Protein AF-A0A9D4B3P7-F1 (afdb_monomer_lite)

Sequence (1038 aa):
MLFARKGAQKRDVAGNERQFCGARSRPPAGPGRRTGNIVRLPRFEIKNRDDKTLSVEFTVCISTMFGNYNNVLQFIQSIEMYKILGAQKVVIYKNSCSQLMEKALEFYIAEGTVEIIPWPITSYFNVSSYWHFSMDTKDIGYYGQITALNDCVYRNMYRSKFVLLNDIDEIILPIKHLDWKTMMSSLQEQNPGTGIFLFENHIFPKTVYSSNEAFNISSWSAVPGVNILQHIYKEPDRPWAFSPRKMIVDPRKVIQTSVHSVLKAYGGSLEVSRDIAITYHCRDPLQGNIPKKFLTKDPTLWRYNLSLIKNVNKVLKKQYFKWTMKKVLQLISSDADGAIQRAGRFRVENGSSDENADFTPGTWRRTDVHLENPEYHTRWYFKYFLGKVHQNYIGTDAEKNPFFLSVVLSNQNNQRVPQYRSILWKKTGTQKICLPYSPTKTLSVKSILSAMNLDKFEKSPREILHPEIQKDLLVLEEQEGCVNFKFGVLYAKDGQLTDDEMFSNETGSDSFQRLLNLLGDTITLKGWTGYRGGLDTKNDTTGIYSIYTVYQGHEIMFHVSTMLPYSKENKQQVERKRHIGNDIVTIVFQEGEESSPAFKPSMIRSHFTHIFALVRYNKQNDSYRLKIFSEESVPLFGPPLPSPPVFTDHQEFRDFVLVKLINGEKATLETPTFAQKRQRTLDMLIRSLYQDLMPDLHKNMLNRRSFSDVLPESPRSARKKEEARQAEFVRLGQALKLKTIVRGDALTSSATTSLYKKEPWESHCFCSNFPHEVVCADSWGQSLLVSTDVGVLLIDDGQSSVQVFDKTLQVKQMHVLEALDLLITRADKGKDSRLLVFRMSAVQNGIEAKQMAKSKYDCRENKLEKTKGCHLYAINTHHSSELRIVVAIRNKLLLITKKYNQGNDLTSVCLMSPLSESPVEEFQYIREICLSDPPVIMTLVDGPTGDNDNMICVAYRHQFDLVNESTGESYRLHHVEASRVNFVAAIDVYEDGEAGLLLCYNYVCYYRKVCPYNGGTPLVQTSASDFHFSWNQVPYAI

pLDDT: mean 77.1, std 19.75, range [23.39, 98.0]

Structure (mmCIF, N/CA/C/O backbone):
data_AF-A0A9D4B3P7-F1
#
_entry.id   AF-A0A9D4B3P7-F1
#
loop_
_atom_site.group_PDB
_atom_site.id
_atom_site.type_symbol
_atom_site.label_atom_id
_atom_site.label_alt_id
_atom_site.label_comp_id
_atom_site.label_asym_id
_atom_site.label_entity_id
_atom_site.label_seq_id
_atom_site.pdbx_PDB_ins_code
_atom_site.Cartn_x
_atom_site.Cartn_y
_atom_site.Cartn_z
_atom_site.occupancy
_atom_site.B_iso_or_equiv
_atom_site.auth_seq_id
_atom_site.auth_comp_id
_atom_site.auth_asym_id
_atom_site.auth_atom_id
_atom_site.pdbx_PDB_model_num
ATOM 1 N N . MET A 1 1 ? 75.897 -6.078 -3.690 1.00 29.94 1 MET A N 1
ATOM 2 C CA . MET A 1 1 ? 77.012 -5.704 -4.583 1.00 29.94 1 MET A CA 1
ATOM 3 C C . MET A 1 1 ? 76.785 -4.278 -5.051 1.00 29.94 1 MET A C 1
ATOM 5 O O . MET A 1 1 ? 75.723 -4.023 -5.593 1.00 29.94 1 MET A O 1
ATOM 9 N N . LEU A 1 2 ? 77.770 -3.416 -4.764 1.00 25.73 2 LEU A N 1
ATOM 10 C CA . LEU A 1 2 ? 78.132 -2.134 -5.402 1.00 25.73 2 LEU A CA 1
ATOM 11 C C . LEU A 1 2 ? 77.021 -1.071 -5.576 1.00 25.73 2 LEU A C 1
ATOM 13 O O . LEU A 1 2 ? 76.129 -1.227 -6.392 1.00 25.73 2 LEU A O 1
ATOM 17 N N . PHE A 1 3 ? 76.921 -0.059 -4.705 1.00 26.20 3 PHE A N 1
ATOM 18 C CA . PHE A 1 3 ? 77.715 1.187 -4.566 1.00 26.20 3 PHE A CA 1
ATOM 19 C C . PHE A 1 3 ? 77.448 2.294 -5.601 1.00 26.20 3 PHE A C 1
ATOM 21 O O . PHE A 1 3 ? 77.642 2.099 -6.792 1.00 26.20 3 PHE A O 1
ATOM 28 N N . ALA A 1 4 ? 77.267 3.497 -5.025 1.00 29.34 4 ALA A N 1
ATOM 29 C CA . ALA A 1 4 ? 77.803 4.796 -5.465 1.00 29.34 4 ALA A CA 1
ATOM 30 C C . ALA A 1 4 ? 77.053 5.539 -6.596 1.00 29.34 4 ALA A C 1
ATOM 32 O O . ALA A 1 4 ? 76.574 4.927 -7.530 1.00 29.34 4 ALA A O 1
ATOM 33 N N . ARG A 1 5 ? 76.958 6.879 -6.630 1.00 29.27 5 ARG A N 1
ATOM 34 C CA . ARG A 1 5 ? 77.375 7.982 -5.736 1.00 29.27 5 ARG A CA 1
ATOM 35 C C . ARG A 1 5 ? 76.844 9.310 -6.326 1.00 29.27 5 ARG A C 1
ATOM 37 O O . ARG A 1 5 ? 76.857 9.468 -7.535 1.00 29.27 5 ARG A O 1
ATOM 44 N N . LYS A 1 6 ? 76.620 10.274 -5.418 1.00 28.23 6 LYS A N 1
ATOM 45 C CA . LYS A 1 6 ? 76.912 11.731 -5.492 1.00 28.23 6 LYS A CA 1
ATOM 46 C C . LYS A 1 6 ? 76.158 12.647 -6.480 1.00 28.23 6 LYS A C 1
ATOM 48 O O . LYS A 1 6 ? 76.349 12.556 -7.679 1.00 28.23 6 LYS A O 1
ATOM 53 N N . GLY A 1 7 ? 75.620 13.741 -5.914 1.00 26.23 7 GLY A N 1
ATOM 54 C CA . GLY A 1 7 ? 76.294 15.043 -6.083 1.00 26.23 7 GLY A CA 1
ATOM 55 C C . GLY A 1 7 ? 75.444 16.300 -6.342 1.00 26.23 7 GLY A C 1
ATOM 56 O O . GLY A 1 7 ? 75.318 16.701 -7.482 1.00 26.23 7 GLY A O 1
ATOM 57 N N . ALA A 1 8 ? 75.026 16.962 -5.252 1.00 26.58 8 ALA A N 1
ATOM 58 C CA . ALA A 1 8 ? 75.218 18.395 -4.925 1.00 26.58 8 ALA A CA 1
ATOM 59 C C . ALA A 1 8 ? 74.542 19.582 -5.688 1.00 26.58 8 ALA A C 1
ATOM 61 O O . ALA A 1 8 ? 74.872 19.878 -6.825 1.00 26.58 8 ALA A O 1
ATOM 62 N N . GLN A 1 9 ? 73.814 20.375 -4.864 1.00 26.30 9 GLN A N 1
ATOM 63 C CA . GLN A 1 9 ? 73.776 21.860 -4.685 1.00 26.30 9 GLN A CA 1
ATOM 64 C C . GLN A 1 9 ? 73.032 22.770 -5.697 1.00 26.30 9 GLN A C 1
ATOM 66 O O . GLN A 1 9 ? 73.422 22.853 -6.848 1.00 26.30 9 GLN A O 1
ATOM 71 N N . LYS A 1 10 ? 71.920 23.432 -5.289 1.00 25.64 10 LYS A N 1
ATOM 72 C CA . LYS A 1 10 ? 71.722 24.796 -4.663 1.00 25.64 10 LYS A CA 1
ATOM 73 C C . LYS A 1 10 ? 71.166 25.776 -5.732 1.00 25.64 10 LYS A C 1
ATOM 75 O O . LYS A 1 10 ? 71.644 25.704 -6.848 1.00 25.64 10 LYS A O 1
ATOM 80 N N . ARG A 1 11 ? 70.245 26.733 -5.526 1.00 25.81 11 ARG A N 1
ATOM 81 C CA . ARG A 1 11 ? 69.489 27.329 -4.394 1.00 25.81 11 ARG A CA 1
ATOM 82 C C . ARG A 1 11 ? 68.290 28.126 -4.972 1.00 25.81 11 ARG A C 1
ATOM 84 O O . ARG A 1 11 ? 68.468 28.703 -6.036 1.00 25.81 11 ARG A O 1
ATOM 91 N N . ASP A 1 12 ? 67.185 28.152 -4.211 1.00 24.98 12 ASP A N 1
ATOM 92 C CA . ASP A 1 12 ? 66.165 29.200 -3.917 1.00 24.98 12 ASP A CA 1
ATOM 93 C C . ASP A 1 12 ? 65.611 30.109 -5.060 1.00 24.98 12 ASP A C 1
ATOM 95 O O . ASP A 1 12 ? 66.359 30.550 -5.916 1.00 24.98 12 ASP A O 1
ATOM 99 N N . VAL A 1 13 ? 64.329 30.508 -5.169 1.00 25.95 13 VAL A N 1
ATOM 100 C CA . VAL A 1 13 ? 63.284 30.906 -4.194 1.00 25.95 13 VAL A CA 1
ATOM 101 C C . VAL A 1 13 ? 61.878 30.818 -4.855 1.00 25.95 13 VAL A C 1
ATOM 103 O O . VAL A 1 13 ? 61.745 31.084 -6.044 1.00 25.95 13 VAL A O 1
ATOM 106 N N . ALA A 1 14 ? 60.854 30.585 -4.016 1.00 24.58 14 ALA A N 1
ATOM 107 C CA . ALA A 1 14 ? 59.407 30.871 -4.150 1.00 24.58 14 ALA A CA 1
ATOM 108 C C . ALA A 1 14 ? 58.464 29.888 -4.884 1.00 24.58 14 ALA A C 1
ATOM 110 O O . ALA A 1 14 ? 58.424 29.813 -6.103 1.00 24.58 14 ALA A O 1
ATOM 111 N N . GLY A 1 15 ? 57.577 29.292 -4.068 1.00 27.81 15 GLY A N 1
ATOM 112 C CA . GLY A 1 15 ? 56.133 29.186 -4.329 1.00 27.81 15 GLY A CA 1
ATOM 113 C C . GLY A 1 15 ? 55.648 28.007 -5.176 1.00 27.81 15 GLY A C 1
ATOM 114 O O . GLY A 1 15 ? 55.669 28.092 -6.391 1.00 27.81 15 GLY A O 1
ATOM 115 N N . ASN A 1 16 ? 55.134 26.956 -4.528 1.00 24.33 16 ASN A N 1
ATOM 116 C CA . ASN A 1 16 ? 54.260 25.907 -5.092 1.00 24.33 16 ASN A CA 1
ATOM 117 C C . ASN A 1 16 ? 53.532 25.271 -3.887 1.00 24.33 16 ASN A C 1
ATOM 119 O O . ASN A 1 16 ? 54.185 24.954 -2.897 1.00 24.33 16 ASN A O 1
ATOM 123 N N . GLU A 1 17 ? 52.206 25.148 -3.772 1.00 23.70 17 GLU A N 1
ATOM 124 C CA . GLU A 1 17 ? 51.185 24.656 -4.711 1.00 23.70 17 GLU A CA 1
ATOM 125 C C . GLU A 1 17 ? 51.602 23.437 -5.547 1.00 23.70 17 GLU A C 1
ATOM 127 O O . GLU A 1 17 ? 52.301 23.561 -6.543 1.00 23.70 17 GLU A O 1
ATOM 132 N N . ARG A 1 18 ? 51.028 22.282 -5.156 1.00 27.70 18 ARG A N 1
ATOM 133 C CA . ARG A 1 18 ? 50.936 20.988 -5.871 1.00 27.70 18 ARG A CA 1
ATOM 134 C C . ARG A 1 18 ? 52.296 20.285 -6.026 1.00 27.70 18 ARG A C 1
ATOM 136 O O . ARG A 1 18 ? 53.308 20.891 -6.320 1.00 27.70 18 ARG A O 1
ATOM 143 N N . GLN A 1 19 ? 52.442 18.985 -5.787 1.00 30.20 19 GLN A N 1
ATOM 144 C CA . GLN A 1 19 ? 51.731 17.821 -6.330 1.00 30.20 19 GLN A CA 1
ATOM 145 C C . GLN A 1 19 ? 52.416 16.597 -5.641 1.00 30.20 19 GLN A C 1
ATOM 147 O O . GLN A 1 19 ? 53.576 16.705 -5.258 1.00 30.20 19 GLN A O 1
ATOM 152 N N . PHE A 1 20 ? 51.786 15.460 -5.334 1.00 23.39 20 PHE A N 1
ATOM 153 C CA . PHE A 1 20 ? 51.825 14.275 -6.203 1.00 23.39 20 PHE A CA 1
ATOM 154 C C . PHE A 1 20 ? 51.223 13.038 -5.517 1.00 23.39 20 PHE A C 1
ATOM 156 O O . PHE A 1 20 ? 51.369 12.824 -4.315 1.00 23.39 20 PHE A O 1
ATOM 163 N N . CYS A 1 21 ? 50.623 12.187 -6.351 1.00 33.00 21 CYS A N 1
ATOM 164 C CA . CYS A 1 21 ? 50.320 10.782 -6.091 1.00 33.00 21 CYS A CA 1
ATOM 165 C C . CYS A 1 21 ? 51.591 9.904 -6.108 1.00 33.00 21 CYS A C 1
ATOM 167 O O . CYS A 1 21 ? 52.501 10.170 -6.889 1.00 33.00 21 CYS A O 1
ATOM 169 N N . GLY A 1 22 ? 51.592 8.790 -5.361 1.00 23.81 22 GLY A N 1
ATOM 170 C CA . GLY A 1 22 ? 52.537 7.671 -5.545 1.00 23.81 22 GLY A CA 1
ATOM 171 C C . GLY A 1 22 ? 52.650 6.730 -4.334 1.00 23.81 22 GLY A C 1
ATOM 172 O O . GLY A 1 22 ? 53.133 7.129 -3.287 1.00 23.81 22 GLY A O 1
ATOM 173 N N . ALA A 1 23 ? 52.192 5.483 -4.476 1.00 32.47 23 ALA A N 1
ATOM 174 C CA . ALA A 1 23 ? 51.853 4.527 -3.410 1.00 32.47 23 ALA A CA 1
ATOM 175 C C . ALA A 1 23 ? 53.015 3.723 -2.769 1.00 32.47 23 ALA A C 1
ATOM 177 O O . ALA A 1 23 ? 53.969 3.381 -3.463 1.00 32.47 23 ALA A O 1
ATOM 178 N N . ARG A 1 24 ? 52.834 3.253 -1.511 1.00 27.33 24 ARG A N 1
ATOM 179 C CA . ARG A 1 24 ? 52.840 1.815 -1.100 1.00 27.33 24 ARG A CA 1
ATOM 180 C C . ARG A 1 24 ? 52.729 1.588 0.425 1.00 27.33 24 ARG A C 1
ATOM 182 O O . ARG A 1 24 ? 53.453 2.199 1.198 1.00 27.33 24 ARG A O 1
ATOM 189 N N . SER A 1 25 ? 51.930 0.570 0.777 1.00 24.41 25 SER A N 1
ATOM 190 C CA . SER A 1 25 ? 52.053 -0.427 1.874 1.00 24.41 25 SER A CA 1
ATOM 191 C C . SER A 1 25 ? 50.783 -0.592 2.734 1.00 24.41 25 SER A C 1
ATOM 193 O O . SER A 1 25 ? 50.237 0.360 3.278 1.00 24.41 25 SER A O 1
ATOM 195 N N . ARG A 1 26 ? 50.276 -1.836 2.778 1.00 32.66 26 ARG A N 1
ATOM 196 C CA . ARG A 1 26 ? 49.096 -2.298 3.537 1.00 32.66 26 ARG A CA 1
ATOM 197 C C . ARG A 1 26 ? 49.451 -2.552 5.013 1.00 32.66 26 ARG A C 1
ATOM 199 O O . ARG A 1 26 ? 50.495 -3.156 5.250 1.00 32.66 26 ARG A O 1
ATOM 206 N N . PRO A 1 27 ? 48.521 -2.309 5.954 1.00 25.38 27 PRO A N 1
ATOM 207 C CA . PRO A 1 27 ? 48.390 -3.080 7.190 1.00 25.38 27 PRO A CA 1
ATOM 208 C C . PRO A 1 27 ? 47.109 -3.959 7.186 1.00 25.38 27 PRO A C 1
ATOM 210 O O . PRO A 1 27 ? 46.292 -3.851 6.266 1.00 25.38 27 PRO A O 1
ATOM 213 N N . PRO A 1 28 ? 46.975 -4.912 8.132 1.00 25.98 28 PRO A N 1
ATOM 214 C CA . PRO A 1 28 ? 46.163 -6.116 7.968 1.00 25.98 28 PRO A CA 1
ATOM 215 C C . PRO A 1 28 ? 44.676 -5.923 8.289 1.00 25.98 28 PRO A C 1
ATOM 217 O O . PRO A 1 28 ? 44.271 -5.030 9.026 1.00 25.98 28 PRO A O 1
ATOM 220 N N . ALA A 1 29 ? 43.875 -6.816 7.708 1.00 38.91 29 ALA A N 1
ATOM 221 C CA . ALA A 1 29 ? 42.426 -6.864 7.801 1.00 38.91 29 ALA A CA 1
ATOM 222 C C . ALA A 1 29 ? 41.930 -7.373 9.168 1.00 38.91 29 ALA A C 1
ATOM 224 O O . ALA A 1 29 ? 42.326 -8.443 9.624 1.00 38.91 29 ALA A O 1
ATOM 225 N N . GLY A 1 30 ? 40.993 -6.623 9.754 1.00 25.12 30 GLY A N 1
ATOM 226 C CA . GLY A 1 30 ? 40.097 -6.997 10.851 1.00 25.12 30 GLY A CA 1
ATOM 227 C C . GLY A 1 30 ? 38.793 -6.190 10.698 1.00 25.12 30 GLY A C 1
ATOM 228 O O . GLY A 1 30 ? 38.858 -5.049 10.236 1.00 25.12 30 GLY A O 1
ATOM 229 N N . PRO A 1 31 ? 37.603 -6.770 10.934 1.00 33.31 31 PRO A N 1
ATOM 230 C CA . PRO A 1 31 ? 36.420 -6.427 10.149 1.00 33.31 31 PRO A CA 1
ATOM 231 C C . PRO A 1 31 ? 35.551 -5.331 10.778 1.00 33.31 31 PRO A C 1
ATOM 233 O O . PRO A 1 31 ? 35.244 -5.381 11.965 1.00 33.31 31 PRO A O 1
ATOM 236 N N . GLY A 1 32 ? 35.037 -4.422 9.937 1.00 35.00 32 GLY A N 1
ATOM 237 C CA . GLY A 1 32 ? 33.764 -3.746 10.213 1.00 35.00 32 GLY A CA 1
ATOM 238 C C . GLY A 1 32 ? 33.618 -2.289 9.763 1.00 35.00 32 GLY A C 1
ATOM 239 O O . GLY A 1 32 ? 33.615 -1.411 10.613 1.00 35.00 32 GLY A O 1
ATOM 240 N N . ARG A 1 33 ? 33.391 -2.034 8.462 1.00 27.39 33 ARG A N 1
ATOM 241 C CA . ARG A 1 33 ? 32.273 -1.230 7.891 1.00 27.39 33 ARG A CA 1
ATOM 242 C C . ARG A 1 33 ? 32.512 -0.886 6.410 1.00 27.39 33 ARG A C 1
ATOM 244 O O . ARG A 1 33 ? 33.637 -0.814 5.940 1.00 27.39 33 ARG A O 1
ATOM 251 N N . ARG A 1 34 ? 31.390 -0.792 5.693 1.00 35.38 34 ARG A N 1
ATOM 252 C CA . ARG A 1 34 ? 31.174 -0.876 4.238 1.00 35.38 34 ARG A CA 1
ATOM 253 C C . ARG A 1 34 ? 31.352 0.473 3.529 1.00 35.38 34 ARG A C 1
ATOM 255 O O . ARG A 1 34 ? 30.976 1.488 4.099 1.00 35.38 34 ARG A O 1
ATOM 262 N N . THR A 1 35 ? 31.731 0.448 2.251 1.00 28.91 35 THR A N 1
ATOM 263 C CA . THR A 1 35 ? 31.386 1.494 1.273 1.00 28.91 35 THR A CA 1
ATOM 264 C C . THR A 1 35 ? 30.571 0.866 0.141 1.00 28.91 35 THR A C 1
ATOM 266 O O . THR A 1 35 ? 31.096 0.143 -0.704 1.00 28.91 35 THR A O 1
ATOM 269 N N . GLY A 1 36 ? 29.253 1.096 0.195 1.00 34.56 36 GLY A N 1
ATOM 270 C CA . GLY A 1 36 ? 28.349 0.981 -0.949 1.00 34.56 36 GLY A CA 1
ATOM 271 C C . GLY A 1 36 ? 28.638 2.104 -1.948 1.00 34.56 36 GLY A C 1
ATOM 272 O O . GLY A 1 36 ? 29.386 3.031 -1.656 1.00 34.56 36 GLY A O 1
ATOM 273 N N . ASN A 1 37 ? 28.099 2.003 -3.144 1.00 34.50 37 ASN A N 1
ATOM 274 C CA . ASN A 1 37 ? 28.407 2.874 -4.282 1.00 34.50 37 ASN A CA 1
ATOM 275 C C . ASN A 1 37 ? 27.011 3.530 -4.677 1.00 34.50 37 ASN A C 1
ATOM 277 O O . ASN A 1 37 ? 26.134 3.513 -3.809 1.00 34.50 37 ASN A O 1
ATOM 281 N N . ILE A 1 38 ? 26.781 4.321 -5.742 1.00 36.72 38 ILE A N 1
ATOM 282 C CA . ILE A 1 38 ? 26.042 5.629 -5.653 1.00 36.72 38 ILE A CA 1
ATOM 283 C C . ILE A 1 38 ? 24.689 5.863 -6.421 1.00 36.72 38 ILE A C 1
ATOM 285 O O . ILE A 1 38 ? 24.101 6.930 -6.310 1.00 36.72 38 ILE A O 1
ATOM 289 N N . VAL A 1 39 ? 24.098 4.891 -7.112 1.00 40.88 39 VAL A N 1
ATOM 290 C CA . VAL A 1 39 ? 22.782 4.963 -7.857 1.00 40.88 39 VAL A CA 1
ATOM 291 C C . VAL A 1 39 ? 21.306 4.611 -7.205 1.00 40.88 39 VAL A C 1
ATOM 293 O O . VAL A 1 39 ? 20.358 5.151 -7.749 1.00 40.88 39 VAL A O 1
ATOM 296 N N . ARG A 1 40 ? 21.034 3.897 -6.036 1.00 37.31 40 ARG A N 1
ATOM 297 C CA . ARG A 1 40 ? 19.836 3.449 -5.172 1.00 37.31 40 ARG A CA 1
ATOM 298 C C . ARG A 1 40 ? 19.346 4.512 -4.195 1.00 37.31 40 ARG A C 1
ATOM 300 O O . ARG A 1 40 ? 18.443 4.224 -3.407 1.00 37.31 40 ARG A O 1
ATOM 307 N N . LEU A 1 41 ? 19.948 5.690 -4.176 1.00 39.00 41 LEU A N 1
ATOM 308 C CA . LEU A 1 41 ? 19.530 6.790 -3.323 1.00 39.00 41 LEU A CA 1
ATOM 309 C C . LEU A 1 41 ? 18.292 7.416 -3.967 1.00 39.00 41 LEU A C 1
ATOM 311 O O . LEU A 1 41 ? 18.359 7.834 -5.122 1.00 39.00 41 LEU A O 1
ATOM 315 N N . PRO A 1 42 ? 17.156 7.461 -3.260 1.00 38.38 42 PRO A N 1
ATOM 316 C CA . PRO A 1 42 ? 15.928 8.059 -3.758 1.00 38.38 42 PRO A CA 1
ATOM 317 C C . PRO A 1 42 ? 16.168 9.467 -4.268 1.00 38.38 42 PRO A C 1
ATOM 319 O O . PRO A 1 42 ? 16.798 10.295 -3.602 1.00 38.38 42 PRO A O 1
ATOM 322 N N . ARG A 1 43 ? 15.691 9.714 -5.487 1.00 42.19 43 ARG A N 1
ATOM 323 C CA . ARG A 1 43 ? 15.923 10.979 -6.163 1.00 42.19 43 ARG A CA 1
ATOM 324 C C . ARG A 1 43 ? 14.884 11.998 -5.753 1.00 42.19 43 ARG A C 1
ATOM 326 O O . ARG A 1 43 ? 13.685 11.810 -5.923 1.00 42.19 43 ARG A O 1
ATOM 333 N N . PHE A 1 44 ? 15.384 13.106 -5.234 1.00 44.62 44 PHE A N 1
ATOM 334 C CA . PHE A 1 44 ? 14.615 14.323 -5.080 1.00 44.62 44 PHE A CA 1
ATOM 335 C C . PHE A 1 44 ? 14.454 14.978 -6.447 1.00 44.62 44 PHE A C 1
ATOM 337 O O . PHE A 1 44 ? 15.393 15.601 -6.939 1.00 44.62 44 PHE A O 1
ATOM 344 N N . GLU A 1 45 ? 13.283 14.841 -7.068 1.00 46.41 45 GLU A N 1
ATOM 345 C CA . GLU A 1 45 ? 12.991 15.570 -8.302 1.00 46.41 45 GLU A CA 1
ATOM 346 C C . GLU A 1 45 ? 12.985 17.084 -8.038 1.00 46.41 45 GLU A C 1
ATOM 348 O O . GLU A 1 45 ? 12.128 17.645 -7.331 1.00 46.41 45 GLU A O 1
ATOM 353 N N . ILE A 1 46 ? 13.964 17.763 -8.633 1.00 51.66 46 ILE A N 1
ATOM 354 C CA . ILE A 1 46 ? 13.991 19.218 -8.734 1.00 51.66 46 ILE A CA 1
ATOM 355 C C . ILE A 1 46 ? 13.004 19.591 -9.840 1.00 51.66 46 ILE A C 1
ATOM 357 O O . ILE A 1 46 ? 13.322 19.542 -11.025 1.00 51.66 46 ILE A O 1
ATOM 361 N N . LYS A 1 47 ? 11.767 19.923 -9.457 1.00 53.34 47 LYS A N 1
ATOM 362 C CA . LYS A 1 47 ? 10.723 20.345 -10.400 1.00 53.34 47 LYS A CA 1
ATOM 363 C C . LYS A 1 47 ? 11.015 21.762 -10.901 1.00 53.34 47 LYS A C 1
ATOM 365 O O . LYS A 1 47 ? 10.438 22.724 -10.392 1.00 53.34 47 LYS A O 1
ATOM 370 N N . ASN A 1 48 ? 11.905 21.890 -11.880 1.00 51.69 48 ASN A N 1
ATOM 371 C CA . ASN A 1 48 ? 12.062 23.130 -12.634 1.00 51.69 48 ASN A CA 1
ATOM 372 C C . ASN A 1 48 ? 10.842 23.279 -13.551 1.00 51.69 48 ASN A C 1
ATOM 374 O O . ASN A 1 48 ? 10.538 22.386 -14.335 1.00 51.69 48 ASN A O 1
ATOM 378 N N . ARG A 1 49 ? 10.087 24.365 -13.377 1.00 59.28 49 ARG A N 1
ATOM 379 C CA . ARG A 1 49 ? 8.861 24.646 -14.141 1.00 59.28 49 ARG A CA 1
ATOM 380 C C . ARG A 1 49 ? 9.188 25.509 -15.362 1.00 59.28 49 ARG A C 1
ATOM 382 O O . ARG A 1 49 ? 10.134 26.291 -15.300 1.00 59.28 49 ARG A O 1
ATOM 389 N N . ASP A 1 50 ? 8.383 25.380 -16.417 1.00 57.44 50 ASP A N 1
ATOM 390 C CA . ASP A 1 50 ? 8.511 26.150 -17.663 1.00 57.44 50 ASP A CA 1
ATOM 391 C C . ASP A 1 50 ? 8.489 27.672 -17.436 1.00 57.44 50 ASP A C 1
ATOM 393 O O . ASP A 1 50 ? 7.871 28.165 -16.489 1.00 57.44 50 ASP A O 1
ATOM 397 N N . ASP A 1 51 ? 9.110 28.419 -18.357 1.00 54.62 51 ASP A N 1
ATOM 398 C CA . ASP A 1 51 ? 9.364 29.874 -18.318 1.00 54.62 51 ASP A CA 1
ATOM 399 C C . ASP A 1 51 ? 8.106 30.760 -18.502 1.00 54.62 51 ASP A C 1
ATOM 401 O O . ASP A 1 51 ? 8.122 31.809 -19.149 1.00 54.62 51 ASP A O 1
ATOM 405 N N . LYS A 1 52 ? 6.954 30.342 -17.969 1.00 53.44 52 LYS A N 1
ATOM 406 C CA . LYS A 1 52 ? 5.722 31.138 -18.020 1.00 53.44 52 LYS A CA 1
ATOM 407 C C . LYS A 1 52 ? 5.646 32.064 -16.808 1.00 53.44 52 LYS A C 1
ATOM 409 O O . LYS A 1 52 ? 5.498 31.596 -15.688 1.00 53.44 52 LYS A O 1
ATOM 414 N N . THR A 1 53 ? 5.723 33.372 -17.081 1.00 58.16 53 THR A N 1
ATOM 415 C CA . THR A 1 53 ? 5.421 34.541 -16.221 1.00 58.16 53 THR A CA 1
ATOM 416 C C . THR A 1 53 ? 5.591 34.353 -14.707 1.00 58.16 53 THR A C 1
ATOM 418 O O . THR A 1 53 ? 4.784 33.688 -14.058 1.00 58.16 53 THR A O 1
ATOM 421 N N . LEU A 1 54 ? 6.571 35.061 -14.125 1.00 67.75 54 LEU A N 1
ATOM 422 C CA . LEU A 1 54 ? 6.813 35.128 -12.676 1.00 67.75 54 LEU A CA 1
ATOM 423 C C . LEU A 1 54 ? 5.507 35.360 -11.896 1.00 67.75 54 LEU A C 1
ATOM 425 O O . LEU A 1 54 ? 4.871 36.405 -12.028 1.00 67.75 54 LEU A O 1
ATOM 429 N N . SER A 1 55 ? 5.131 34.386 -11.066 1.00 73.19 55 SER A N 1
ATOM 430 C CA . SER A 1 55 ? 3.869 34.392 -10.312 1.00 73.19 55 SER A CA 1
ATOM 431 C C . SER A 1 55 ? 4.024 34.889 -8.871 1.00 73.19 55 SER A C 1
ATOM 433 O O . SER A 1 55 ? 3.026 35.179 -8.214 1.00 73.19 55 SER A O 1
ATOM 435 N N . VAL A 1 56 ? 5.261 34.996 -8.365 1.00 88.62 56 VAL A N 1
ATOM 436 C CA . VAL A 1 56 ? 5.575 35.358 -6.975 1.00 88.62 56 VAL A CA 1
ATOM 437 C C . VAL A 1 56 ? 6.722 36.376 -6.924 1.00 88.62 56 VAL A C 1
ATOM 439 O O . VAL A 1 56 ? 7.710 36.255 -7.646 1.00 88.62 56 VAL A O 1
ATOM 442 N N . GLU A 1 57 ? 6.623 37.394 -6.062 1.00 92.81 57 GLU A N 1
ATOM 443 C CA . GLU A 1 57 ? 7.682 38.406 -5.917 1.00 92.81 57 GLU A CA 1
ATOM 444 C C . GLU A 1 57 ? 8.771 37.940 -4.938 1.00 92.81 57 GLU A C 1
ATOM 446 O O . GLU A 1 57 ? 9.954 37.996 -5.271 1.00 92.81 57 GLU A O 1
ATOM 451 N N . PHE A 1 58 ? 8.375 37.406 -3.779 1.00 96.56 58 PHE A N 1
ATOM 452 C CA . PHE A 1 58 ? 9.269 36.923 -2.730 1.00 96.56 58 PHE A CA 1
ATOM 453 C C . PHE A 1 58 ? 8.869 35.530 -2.238 1.00 96.56 58 PHE A C 1
ATOM 455 O O . PHE A 1 58 ? 7.744 35.315 -1.771 1.00 96.56 58 PHE A O 1
ATOM 462 N N . THR A 1 59 ? 9.837 34.615 -2.257 1.00 96.44 59 THR A N 1
ATOM 463 C CA . THR A 1 59 ? 9.731 33.300 -1.615 1.00 96.44 59 THR A CA 1
ATOM 464 C C . THR A 1 59 ? 10.793 33.146 -0.535 1.00 96.44 59 THR A C 1
ATOM 466 O O . THR A 1 59 ? 11.969 33.396 -0.784 1.00 96.44 59 THR A O 1
ATOM 469 N N . VAL A 1 60 ? 10.399 32.705 0.659 1.00 97.06 60 VAL A N 1
ATOM 470 C CA . VAL A 1 60 ? 11.332 32.382 1.749 1.00 97.06 60 VAL A CA 1
ATOM 471 C C . VAL A 1 60 ? 11.624 30.885 1.746 1.00 97.06 60 VAL A C 1
ATOM 473 O O . VAL A 1 60 ? 10.703 30.079 1.789 1.00 97.06 60 VAL A O 1
ATOM 476 N N . CYS A 1 61 ? 12.895 30.506 1.726 1.00 95.06 61 CYS A N 1
ATOM 477 C CA . CYS A 1 61 ? 13.354 29.125 1.798 1.00 95.06 61 CYS A CA 1
ATOM 478 C C . CYS A 1 61 ? 13.901 28.820 3.192 1.00 95.06 61 CYS A C 1
ATOM 480 O O . CYS A 1 61 ? 14.914 29.396 3.587 1.00 95.06 61 CYS A O 1
ATOM 482 N N . ILE A 1 62 ? 13.262 27.883 3.897 1.00 92.50 62 ILE A N 1
ATOM 483 C CA . ILE A 1 62 ? 13.722 27.345 5.182 1.00 92.50 62 ILE A CA 1
ATOM 484 C C . ILE A 1 62 ? 14.313 25.956 4.942 1.00 92.50 62 ILE A C 1
ATOM 486 O O . ILE A 1 62 ? 13.611 25.019 4.556 1.00 92.50 62 ILE A O 1
ATOM 490 N N . SER A 1 63 ? 15.618 25.829 5.182 1.00 82.00 63 SER A N 1
ATOM 491 C CA . SER A 1 63 ? 16.430 24.718 4.683 1.00 82.00 63 SER A CA 1
ATOM 492 C C . SER A 1 63 ? 16.147 23.352 5.287 1.00 82.00 63 SER A C 1
ATOM 494 O O . SER A 1 63 ? 16.220 22.383 4.555 1.00 82.00 63 SER A O 1
ATOM 496 N N . THR A 1 64 ? 15.914 23.222 6.596 1.00 83.31 64 THR A N 1
ATOM 497 C CA . THR A 1 64 ? 15.625 21.923 7.225 1.00 83.31 64 THR A CA 1
ATOM 498 C C . THR A 1 64 ? 14.887 22.095 8.552 1.00 83.31 64 THR A C 1
ATOM 500 O O . THR A 1 64 ? 15.376 22.738 9.477 1.00 83.31 64 THR A O 1
ATOM 503 N N . MET A 1 65 ? 13.715 21.470 8.679 1.00 86.00 65 MET A N 1
ATOM 504 C CA . MET A 1 65 ? 12.984 21.328 9.942 1.00 86.00 65 MET A CA 1
ATOM 505 C C . MET A 1 65 ? 13.212 19.919 10.506 1.00 86.00 65 MET A C 1
ATOM 507 O O . MET A 1 65 ? 12.680 18.939 9.979 1.00 86.00 65 MET A O 1
ATOM 511 N N . PHE A 1 66 ? 14.031 19.807 11.554 1.00 82.62 66 PHE A N 1
ATOM 512 C CA . PHE A 1 66 ? 14.518 18.533 12.099 1.00 82.62 66 PHE A CA 1
ATOM 513 C C . PHE A 1 66 ? 14.491 18.484 13.635 1.00 82.62 66 PHE A C 1
ATOM 515 O O . PHE A 1 66 ? 14.230 19.485 14.299 1.00 82.62 66 PHE A O 1
ATOM 522 N N . GLY A 1 67 ? 14.777 17.306 14.206 1.00 73.31 67 GLY A N 1
ATOM 523 C CA . GLY A 1 67 ? 14.940 17.123 15.652 1.00 73.31 67 GLY A CA 1
ATOM 524 C C . GLY A 1 67 ? 13.635 17.217 16.443 1.00 73.31 67 GLY A C 1
ATOM 525 O O . GLY A 1 67 ? 13.638 17.734 17.555 1.00 73.31 67 GLY A O 1
ATOM 526 N N . ASN A 1 68 ? 12.519 16.756 15.864 1.00 78.38 68 ASN A N 1
ATOM 527 C CA . ASN A 1 68 ? 11.176 16.921 16.431 1.00 78.38 68 ASN A CA 1
ATOM 528 C C . ASN A 1 68 ? 10.863 18.397 16.769 1.00 78.38 68 ASN A C 1
ATOM 530 O O . ASN A 1 68 ? 10.414 18.723 17.869 1.00 78.38 68 ASN A O 1
ATOM 534 N N . TYR A 1 69 ? 11.148 19.300 15.822 1.00 84.44 69 TYR A N 1
ATOM 535 C CA . TYR A 1 69 ? 11.002 20.747 15.988 1.00 84.44 69 TYR A CA 1
ATOM 536 C C . TYR A 1 69 ? 9.625 21.128 16.564 1.00 84.44 69 TYR A C 1
ATOM 538 O O . TYR A 1 69 ? 8.586 20.817 15.979 1.00 84.44 69 TYR A O 1
ATOM 546 N N . ASN A 1 70 ? 9.625 21.803 17.720 1.00 86.25 70 ASN A N 1
ATOM 547 C CA . ASN A 1 70 ? 8.422 22.090 18.517 1.00 86.25 70 ASN A CA 1
ATOM 548 C C . ASN A 1 70 ? 8.292 23.572 18.928 1.00 86.25 70 ASN A C 1
ATOM 550 O O . ASN A 1 70 ? 7.552 23.910 19.847 1.00 86.25 70 ASN A O 1
ATOM 554 N N . ASN A 1 71 ? 9.022 24.480 18.278 1.00 89.81 71 ASN A N 1
ATOM 555 C CA . ASN A 1 71 ? 8.980 25.910 18.593 1.00 89.81 71 ASN A CA 1
ATOM 556 C C . ASN A 1 71 ? 7.842 26.611 17.825 1.00 89.81 71 ASN A C 1
ATOM 558 O O . ASN A 1 71 ? 8.061 27.442 16.944 1.00 89.81 71 ASN A O 1
ATOM 562 N N . VAL A 1 72 ? 6.610 26.196 18.129 1.00 91.06 72 VAL A N 1
ATOM 563 C CA . VAL A 1 72 ? 5.373 26.547 17.408 1.00 91.06 72 VAL A CA 1
ATOM 564 C C . VAL A 1 72 ? 5.096 28.043 17.453 1.00 91.06 72 VAL A C 1
ATOM 566 O O . VAL A 1 72 ? 4.798 28.640 16.420 1.00 91.06 72 VAL A O 1
ATOM 569 N N . LEU A 1 73 ? 5.233 28.670 18.621 1.00 91.19 73 LEU A N 1
ATOM 570 C CA . LEU A 1 73 ? 4.954 30.096 18.768 1.00 91.19 73 LEU A CA 1
ATOM 571 C C . LEU A 1 73 ? 5.933 30.960 17.959 1.00 91.19 73 LEU A C 1
ATOM 573 O O . LEU A 1 73 ? 5.505 31.898 17.283 1.00 91.19 73 LEU A O 1
ATOM 577 N N . GLN A 1 74 ? 7.235 30.653 17.994 1.00 92.56 74 GLN A N 1
ATOM 578 C CA . GLN A 1 74 ? 8.232 31.381 17.200 1.00 92.56 74 GLN A CA 1
ATOM 579 C C . GLN A 1 74 ? 7.979 31.187 15.705 1.00 92.56 74 GLN A C 1
ATOM 581 O O . GLN A 1 74 ? 7.995 32.167 14.970 1.00 92.56 74 GLN A O 1
ATOM 586 N N . PHE A 1 75 ? 7.658 29.964 15.270 1.00 94.12 75 PHE A N 1
ATOM 587 C CA . PHE A 1 75 ? 7.345 29.680 13.871 1.00 94.12 75 PHE A CA 1
ATOM 588 C C . PHE A 1 75 ? 6.166 30.510 13.348 1.00 94.12 75 PHE A C 1
ATOM 590 O O . PHE A 1 75 ? 6.299 31.179 12.326 1.00 94.12 75 PHE A O 1
ATOM 597 N N . ILE A 1 76 ? 5.038 30.528 14.068 1.00 94.06 76 ILE A N 1
ATOM 598 C CA . ILE A 1 76 ? 3.858 31.319 13.682 1.00 94.06 76 ILE A CA 1
ATOM 599 C C . ILE A 1 76 ? 4.223 32.809 13.585 1.00 94.06 76 ILE A C 1
ATOM 601 O O . ILE A 1 76 ? 3.858 33.472 12.618 1.00 94.06 76 ILE A O 1
ATOM 605 N N . GLN A 1 77 ? 4.989 33.338 14.547 1.00 94.12 77 GLN A N 1
ATOM 606 C CA . GLN A 1 77 ? 5.444 34.731 14.496 1.00 94.12 77 GLN A CA 1
ATOM 607 C C . GLN A 1 77 ? 6.355 35.002 13.289 1.00 94.12 77 GLN A C 1
ATOM 609 O O . GLN A 1 77 ? 6.178 36.024 12.631 1.00 94.12 77 GLN A O 1
ATOM 614 N N . SER A 1 78 ? 7.287 34.100 12.963 1.00 94.56 78 SER A N 1
ATOM 615 C CA . SER A 1 78 ? 8.170 34.237 11.798 1.00 94.56 78 SER A CA 1
ATOM 616 C C . SER A 1 78 ? 7.382 34.242 10.484 1.00 94.56 78 SER A C 1
ATOM 618 O O . SER A 1 78 ? 7.587 35.134 9.664 1.00 94.56 78 SER A O 1
ATOM 620 N N . ILE A 1 79 ? 6.435 33.313 10.293 1.00 95.88 79 ILE A N 1
ATOM 621 C CA . ILE A 1 79 ? 5.616 33.248 9.069 1.00 95.88 79 ILE A CA 1
ATOM 622 C C . ILE A 1 79 ? 4.748 34.501 8.911 1.00 95.88 79 ILE A C 1
ATOM 624 O O . ILE A 1 79 ? 4.710 35.089 7.829 1.00 95.88 79 ILE A O 1
ATOM 628 N N . GLU A 1 80 ? 4.088 34.961 9.979 1.00 95.75 80 GLU A N 1
ATOM 629 C CA . GLU A 1 80 ? 3.301 36.198 9.919 1.00 95.75 80 GLU A CA 1
ATOM 630 C C . GLU A 1 80 ? 4.176 37.431 9.663 1.00 95.75 80 GLU A C 1
ATOM 632 O O . GLU A 1 80 ? 3.767 38.321 8.917 1.00 95.75 80 GLU A O 1
ATOM 637 N N . MET A 1 81 ? 5.394 37.472 10.210 1.00 95.75 81 MET A N 1
ATOM 638 C CA . MET A 1 81 ? 6.359 38.526 9.892 1.00 95.75 81 MET A CA 1
ATOM 639 C C . MET A 1 81 ? 6.784 38.497 8.425 1.00 95.75 81 MET A C 1
ATOM 641 O O . MET A 1 81 ? 6.808 39.549 7.792 1.00 95.75 81 MET A O 1
ATOM 645 N N . TYR A 1 82 ? 7.063 37.326 7.849 1.00 96.50 82 TYR A N 1
ATOM 646 C CA . TYR A 1 82 ? 7.399 37.219 6.427 1.00 96.50 82 TYR A CA 1
ATOM 647 C C . TYR A 1 82 ? 6.261 37.729 5.538 1.00 96.50 82 TYR A C 1
ATOM 649 O O . TYR A 1 82 ? 6.518 38.479 4.598 1.00 96.50 82 TYR A O 1
ATOM 657 N N . LYS A 1 83 ? 5.002 37.413 5.871 1.00 95.62 83 LYS A N 1
ATOM 658 C CA . LYS A 1 83 ? 3.825 37.940 5.155 1.00 95.62 83 LYS A CA 1
ATOM 659 C C . LYS A 1 83 ? 3.734 39.463 5.254 1.00 95.62 83 LYS A C 1
ATOM 661 O O . LYS A 1 83 ? 3.500 40.123 4.248 1.00 95.62 83 LYS A O 1
ATOM 666 N N . ILE A 1 84 ? 3.949 40.026 6.447 1.00 95.88 84 ILE A N 1
ATOM 667 C CA . ILE A 1 84 ? 3.951 41.483 6.666 1.00 95.88 84 ILE A CA 1
ATOM 668 C C . ILE A 1 84 ? 5.046 42.167 5.832 1.00 95.88 84 ILE A C 1
ATOM 670 O O . ILE A 1 84 ? 4.813 43.244 5.295 1.00 95.88 84 ILE A O 1
ATOM 674 N N . LEU A 1 85 ? 6.213 41.533 5.693 1.00 95.56 85 LEU A N 1
ATOM 675 C CA . LEU A 1 85 ? 7.353 42.060 4.934 1.00 95.56 85 LEU A CA 1
ATOM 676 C C . LEU A 1 85 ? 7.246 41.842 3.412 1.00 95.56 85 LEU A C 1
ATOM 678 O O . LEU A 1 85 ? 8.075 42.371 2.669 1.00 95.56 85 LEU A O 1
ATOM 682 N N . GLY A 1 86 ? 6.228 41.109 2.945 1.00 94.50 86 GLY A N 1
ATOM 683 C CA . GLY A 1 86 ? 5.899 40.953 1.525 1.00 94.50 86 GLY A CA 1
ATOM 684 C C . GLY A 1 86 ? 6.111 39.556 0.933 1.00 94.50 86 GLY A C 1
ATOM 685 O O . GLY A 1 86 ? 5.983 39.405 -0.281 1.00 94.50 86 GLY A O 1
ATOM 686 N N . ALA A 1 87 ? 6.416 38.535 1.741 1.00 95.38 87 ALA A N 1
ATOM 687 C CA . ALA A 1 87 ? 6.496 37.150 1.273 1.00 95.38 87 ALA A CA 1
ATOM 688 C C . ALA A 1 87 ? 5.124 36.628 0.835 1.00 95.38 87 ALA A C 1
ATOM 690 O O . ALA A 1 87 ? 4.159 36.707 1.600 1.00 95.38 87 ALA A O 1
ATOM 691 N N . GLN A 1 88 ? 5.047 36.018 -0.349 1.00 94.81 88 GLN A N 1
ATOM 692 C CA . GLN A 1 88 ? 3.834 35.313 -0.782 1.00 94.81 88 GLN A CA 1
ATOM 693 C C . GLN A 1 88 ? 3.935 33.795 -0.617 1.00 94.81 88 GLN A C 1
ATOM 695 O O . GLN A 1 88 ? 2.908 33.124 -0.515 1.00 94.81 88 GLN A O 1
ATOM 700 N N . LYS A 1 89 ? 5.153 33.242 -0.602 1.00 94.88 89 LYS A N 1
ATOM 701 C CA . LYS A 1 89 ? 5.391 31.807 -0.417 1.00 94.88 89 LYS A CA 1
ATOM 702 C C . LYS A 1 89 ? 6.529 31.553 0.564 1.00 94.88 89 LYS A C 1
ATOM 704 O O . LYS A 1 89 ? 7.507 32.296 0.617 1.00 94.88 89 LYS A O 1
ATOM 709 N N . VAL A 1 90 ? 6.408 30.467 1.314 1.00 96.44 90 VAL A N 1
ATOM 710 C CA . VAL A 1 90 ? 7.450 29.945 2.197 1.00 96.44 90 VAL A CA 1
ATOM 711 C C . VAL A 1 90 ? 7.632 28.465 1.893 1.00 96.44 90 VAL A C 1
ATOM 713 O O . VAL A 1 90 ? 6.702 27.685 2.056 1.00 96.44 90 VAL A O 1
ATOM 716 N N . VAL A 1 91 ? 8.816 28.070 1.444 1.00 95.12 91 VAL A N 1
ATOM 717 C CA . VAL A 1 91 ? 9.158 26.676 1.153 1.00 95.12 91 VAL A CA 1
ATOM 718 C C . VAL A 1 91 ? 9.939 26.111 2.332 1.00 95.12 91 VAL A C 1
ATOM 720 O O . VAL A 1 91 ? 10.947 26.687 2.740 1.00 95.12 91 VAL A O 1
ATOM 723 N N . ILE A 1 92 ? 9.475 24.992 2.888 1.00 94.94 92 ILE A N 1
ATOM 724 C CA . ILE A 1 92 ? 10.084 24.358 4.061 1.00 94.94 92 ILE A CA 1
ATOM 725 C C . ILE A 1 92 ? 10.424 22.912 3.739 1.00 94.94 92 ILE A C 1
ATOM 727 O O . ILE A 1 92 ? 9.552 22.106 3.419 1.00 94.94 92 ILE A O 1
ATOM 731 N N . TYR A 1 93 ? 11.692 22.566 3.909 1.00 92.50 93 TYR A N 1
ATOM 732 C CA . TYR A 1 93 ? 12.161 21.191 3.808 1.00 92.50 93 TYR A CA 1
ATOM 733 C C . TYR A 1 93 ? 11.978 20.498 5.151 1.00 92.50 93 TYR A C 1
ATOM 735 O O . TYR A 1 93 ? 12.644 20.813 6.142 1.00 92.50 93 TYR A O 1
ATOM 743 N N . LYS A 1 94 ? 11.033 19.568 5.210 1.00 90.31 94 LYS A N 1
ATOM 744 C CA . LYS A 1 94 ? 10.568 18.985 6.466 1.00 90.31 94 LYS A CA 1
ATOM 745 C C . LYS A 1 94 ? 11.109 17.574 6.648 1.00 90.31 94 LYS A C 1
ATOM 747 O O . LYS A 1 94 ? 10.746 16.676 5.897 1.00 90.31 94 LYS A O 1
ATOM 752 N N . ASN A 1 95 ? 11.911 17.364 7.687 1.00 85.62 95 ASN A N 1
ATOM 753 C CA . ASN A 1 95 ? 12.335 16.031 8.111 1.00 85.62 95 ASN A CA 1
ATOM 754 C C . ASN A 1 95 ? 11.437 15.508 9.242 1.00 85.62 95 ASN A C 1
ATOM 756 O O . ASN A 1 95 ? 10.739 14.513 9.079 1.00 85.62 95 ASN A O 1
ATOM 760 N N . SER A 1 96 ? 11.406 16.214 10.375 1.00 82.06 96 SER A N 1
ATOM 761 C CA . SER A 1 96 ? 10.626 15.813 11.550 1.00 82.06 96 SER A CA 1
ATOM 762 C C . SER A 1 96 ? 10.207 17.036 12.362 1.00 82.06 96 SER A C 1
ATOM 764 O O . SER A 1 96 ? 11.055 17.872 12.691 1.00 82.06 96 SER A O 1
ATOM 766 N N . CYS A 1 97 ? 8.944 17.109 12.762 1.00 85.62 97 CYS A N 1
ATOM 767 C CA . CYS A 1 97 ? 8.440 18.124 13.679 1.00 85.62 97 CYS A CA 1
ATOM 768 C C . CYS A 1 97 ? 7.380 17.534 14.614 1.00 85.62 97 CYS A C 1
ATOM 770 O O . CYS A 1 97 ? 6.935 16.401 14.425 1.00 85.62 97 CYS A O 1
ATOM 772 N N . SER A 1 98 ? 7.012 18.285 15.651 1.00 84.25 98 SER A N 1
ATOM 773 C CA . SER A 1 98 ? 5.995 17.833 16.598 1.00 84.25 98 SER A CA 1
ATOM 774 C C . SER A 1 98 ? 4.609 17.786 15.952 1.00 84.25 98 SER A C 1
ATOM 776 O O . SER A 1 98 ? 4.322 18.529 15.017 1.00 84.25 98 SER A O 1
ATOM 778 N N . GLN A 1 99 ? 3.694 16.984 16.505 1.00 80.44 99 GLN A N 1
ATOM 779 C CA . GLN A 1 99 ? 2.298 16.948 16.036 1.00 80.44 99 GLN A CA 1
ATOM 780 C C . GLN A 1 99 ? 1.622 18.327 16.079 1.00 80.44 99 GLN A C 1
ATOM 782 O O . GLN A 1 99 ? 0.753 18.623 15.262 1.00 80.44 99 GLN A O 1
ATOM 787 N N . LEU A 1 100 ? 2.011 19.182 17.031 1.00 80.56 100 LEU A N 1
ATOM 788 C CA . LEU A 1 100 ? 1.483 20.539 17.119 1.00 80.56 100 LEU A CA 1
ATOM 789 C C . LEU A 1 100 ? 2.054 21.442 16.018 1.00 80.56 100 LEU A C 1
ATOM 791 O O . LEU A 1 100 ? 1.323 22.257 15.457 1.00 80.56 100 LEU A O 1
ATOM 795 N N . MET A 1 101 ? 3.335 21.275 15.682 1.00 88.06 101 MET A N 1
ATOM 796 C CA . MET A 1 101 ? 3.951 21.954 14.546 1.00 88.06 101 MET A CA 1
ATOM 797 C C . MET A 1 101 ? 3.344 21.484 13.221 1.00 88.06 101 MET A C 1
ATOM 799 O O . MET A 1 101 ? 3.054 22.321 12.377 1.00 88.06 101 MET A O 1
ATOM 803 N N . GLU A 1 102 ? 3.067 20.187 13.060 1.00 87.25 102 GLU A N 1
ATOM 804 C CA . GLU A 1 102 ? 2.388 19.641 11.876 1.00 87.25 102 GLU A CA 1
ATOM 805 C C . GLU A 1 102 ? 1.085 20.388 11.586 1.00 87.25 102 GLU A C 1
ATOM 807 O O . GLU A 1 102 ? 0.828 20.820 10.469 1.00 87.25 102 GLU A O 1
ATOM 812 N N . LYS A 1 103 ? 0.307 20.652 12.637 1.00 82.94 103 LYS A N 1
ATOM 813 C CA . LYS A 1 103 ? -0.960 21.383 12.552 1.00 82.94 103 LYS A CA 1
ATOM 814 C C . LYS A 1 103 ? -0.762 22.864 12.217 1.00 82.94 103 LYS A C 1
ATOM 816 O O . LYS A 1 103 ? -1.589 23.447 11.518 1.00 82.94 103 LYS A O 1
ATOM 821 N N . ALA A 1 104 ? 0.335 23.472 12.679 1.00 86.50 104 ALA A N 1
ATOM 822 C CA . ALA A 1 104 ? 0.745 24.812 12.252 1.00 86.50 104 ALA A CA 1
ATOM 823 C C . ALA A 1 104 ? 1.083 24.850 10.759 1.00 86.50 104 ALA A C 1
ATOM 825 O O . ALA A 1 104 ? 0.671 25.777 10.065 1.00 86.50 104 ALA A O 1
ATOM 826 N N . LEU A 1 105 ? 1.789 23.835 10.261 1.00 90.75 105 LEU A N 1
ATOM 827 C CA . LEU A 1 105 ? 2.142 23.723 8.850 1.00 90.75 105 LEU A CA 1
ATOM 828 C C . LEU A 1 105 ? 0.898 23.495 7.993 1.00 90.75 105 LEU A C 1
ATOM 830 O O . LEU A 1 105 ? 0.686 24.260 7.062 1.00 90.75 105 LEU A O 1
ATOM 834 N N . GLU A 1 106 ? 0.033 22.542 8.350 1.00 88.12 106 GLU A N 1
ATOM 835 C CA . GLU A 1 106 ? -1.246 22.284 7.669 1.00 88.12 106 GLU A CA 1
ATOM 836 C C . GLU A 1 106 ? -2.080 23.562 7.506 1.00 88.12 106 GLU A C 1
ATOM 838 O O . GLU A 1 106 ? -2.618 23.819 6.432 1.00 88.12 106 GLU A O 1
ATOM 843 N N . PHE A 1 107 ? -2.139 24.407 8.543 1.00 88.06 107 PHE A N 1
ATOM 844 C CA . PHE A 1 107 ? -2.842 25.687 8.477 1.00 88.06 107 PHE A CA 1
ATOM 845 C C . PHE A 1 107 ? -2.300 26.601 7.367 1.00 88.06 107 PHE A C 1
ATOM 847 O O . PHE A 1 107 ? -3.074 27.141 6.573 1.00 88.06 107 PHE A O 1
ATOM 854 N N . TYR A 1 108 ? -0.980 26.773 7.304 1.00 91.81 108 TYR A N 1
ATOM 855 C CA . TYR A 1 108 ? -0.347 27.634 6.309 1.00 91.81 108 TYR A CA 1
ATOM 856 C C . TYR A 1 108 ? -0.263 26.997 4.918 1.00 91.81 108 TYR A C 1
ATOM 858 O O . TYR A 1 108 ? -0.218 27.736 3.933 1.00 91.81 108 TYR A O 1
ATOM 866 N N . ILE A 1 109 ? -0.274 25.662 4.824 1.00 91.94 109 ILE A N 1
ATOM 867 C CA . ILE A 1 109 ? -0.408 24.914 3.565 1.00 91.94 109 ILE A CA 1
ATOM 868 C C . ILE A 1 109 ? -1.803 25.136 2.984 1.00 91.94 109 ILE A C 1
ATOM 870 O O . ILE A 1 109 ? -1.920 25.516 1.824 1.00 91.94 109 ILE A O 1
ATOM 874 N N . ALA A 1 110 ? -2.852 24.996 3.800 1.00 87.69 110 ALA A N 1
ATOM 875 C CA . ALA A 1 110 ? -4.232 25.231 3.381 1.00 87.69 110 ALA A CA 1
ATOM 876 C C . ALA A 1 110 ? -4.495 26.704 3.018 1.00 87.69 110 ALA A C 1
ATOM 878 O O . ALA A 1 110 ? -5.235 26.990 2.083 1.00 87.69 110 ALA A O 1
ATOM 879 N N . GLU A 1 111 ? -3.865 27.656 3.719 1.00 89.06 111 GLU A N 1
ATOM 880 C CA . GLU A 1 111 ? -3.870 29.074 3.318 1.00 89.06 111 GLU A CA 1
ATOM 881 C C . GLU A 1 111 ? -3.089 29.311 2.008 1.00 89.06 111 GLU A C 1
ATOM 883 O O . GLU A 1 111 ? -3.233 30.354 1.374 1.00 89.06 111 GLU A O 1
ATOM 888 N N . GLY A 1 112 ? -2.240 28.365 1.601 1.00 90.69 112 GLY A N 1
ATOM 889 C CA . GLY A 1 112 ? -1.369 28.478 0.439 1.00 90.69 112 GLY A CA 1
ATOM 890 C C . GLY A 1 112 ? -0.121 29.329 0.684 1.00 90.69 112 GLY A C 1
ATOM 891 O O . GLY A 1 112 ? 0.582 29.637 -0.274 1.00 90.69 112 GLY A O 1
ATOM 892 N N . THR A 1 113 ? 0.186 29.716 1.924 1.00 93.00 113 THR A N 1
ATOM 893 C CA . THR A 1 113 ? 1.409 30.474 2.246 1.00 93.00 113 THR A CA 1
ATOM 894 C C . THR A 1 113 ? 2.634 29.559 2.302 1.00 93.00 113 THR A C 1
ATOM 896 O O . THR A 1 113 ? 3.693 29.926 1.801 1.00 93.00 113 THR A O 1
ATOM 899 N N . VAL A 1 114 ? 2.502 28.369 2.896 1.00 95.56 114 VAL A N 1
ATOM 900 C CA . VAL A 1 114 ? 3.608 27.419 3.093 1.00 95.56 114 VAL A CA 1
ATOM 901 C C . VAL A 1 114 ? 3.511 26.262 2.102 1.00 95.56 114 VAL A C 1
ATOM 903 O O . VAL A 1 114 ? 2.440 25.714 1.873 1.00 95.56 114 VAL A O 1
ATOM 906 N N . GLU A 1 115 ? 4.647 25.864 1.544 1.00 93.06 115 GLU A N 1
ATOM 907 C CA . GLU A 1 115 ? 4.819 24.666 0.728 1.00 93.06 115 GLU A CA 1
ATOM 908 C C . GLU A 1 115 ? 5.847 23.758 1.403 1.00 93.06 115 GLU A C 1
ATOM 910 O O . GLU A 1 115 ? 6.969 24.179 1.695 1.00 93.06 115 GLU A O 1
ATOM 915 N N . ILE A 1 116 ? 5.458 22.516 1.681 1.00 92.81 116 ILE A N 1
ATOM 916 C CA . ILE A 1 116 ? 6.342 21.537 2.310 1.00 92.81 116 ILE A CA 1
ATOM 917 C C . ILE A 1 116 ? 7.005 20.690 1.239 1.00 92.81 116 ILE A C 1
ATOM 919 O O . ILE A 1 116 ? 6.329 20.063 0.429 1.00 92.81 116 ILE A O 1
ATOM 923 N N . ILE A 1 117 ? 8.330 20.616 1.303 1.00 90.38 117 ILE A N 1
ATOM 924 C CA . ILE A 1 117 ? 9.118 19.627 0.579 1.00 90.38 117 ILE A CA 1
ATOM 925 C C . ILE A 1 117 ? 9.483 18.530 1.583 1.00 90.38 117 ILE A C 1
ATOM 927 O O . ILE A 1 117 ? 10.226 18.802 2.534 1.00 90.38 117 ILE A O 1
ATOM 931 N N . PRO A 1 118 ? 8.952 17.302 1.445 1.00 86.75 118 PRO A N 1
ATOM 932 C CA . PRO A 1 118 ? 9.342 16.194 2.311 1.00 86.75 118 PRO A CA 1
ATOM 933 C C . PRO A 1 118 ? 10.854 15.990 2.224 1.00 86.75 118 PRO A C 1
ATOM 935 O O . PRO A 1 118 ? 11.355 15.760 1.138 1.00 86.75 118 PRO A O 1
ATOM 938 N N . TRP A 1 119 ? 11.588 16.073 3.334 1.00 87.38 119 TRP A N 1
ATOM 939 C CA . TRP A 1 119 ? 13.053 15.972 3.378 1.00 87.38 119 TRP A CA 1
ATOM 940 C C . TRP A 1 119 ? 13.532 14.776 4.227 1.00 87.38 119 TRP A C 1
ATOM 942 O O . TRP A 1 119 ? 14.192 14.976 5.257 1.00 87.38 119 TRP A O 1
ATOM 952 N N . PRO A 1 120 ? 13.213 13.516 3.845 1.00 80.94 120 PRO A N 1
ATOM 953 C CA . PRO A 1 120 ? 13.554 12.307 4.607 1.00 80.94 120 PRO A CA 1
ATOM 954 C C . PRO A 1 120 ? 15.045 11.929 4.530 1.00 80.94 120 PRO A C 1
ATOM 956 O O . PRO A 1 120 ? 15.389 10.757 4.423 1.00 80.94 120 PRO A O 1
ATOM 959 N N . ILE A 1 121 ? 15.954 12.903 4.615 1.00 80.12 121 ILE A N 1
ATOM 960 C CA . ILE A 1 121 ? 17.405 12.696 4.510 1.00 80.12 121 ILE A CA 1
ATOM 961 C C . ILE A 1 121 ? 17.966 11.730 5.568 1.00 80.12 121 ILE A C 1
ATOM 963 O O . ILE A 1 121 ? 18.970 11.069 5.329 1.00 80.12 121 ILE A O 1
ATOM 967 N N . THR A 1 122 ? 17.292 11.601 6.713 1.00 78.44 122 THR A N 1
ATOM 968 C CA . THR A 1 122 ? 17.579 10.625 7.781 1.00 78.44 122 THR A CA 1
ATOM 969 C C . THR A 1 122 ? 17.410 9.179 7.322 1.00 78.44 122 THR A C 1
ATOM 971 O O . THR A 1 122 ? 18.012 8.284 7.905 1.00 78.44 122 THR A O 1
ATOM 974 N N . SER A 1 123 ? 16.622 8.951 6.269 1.00 74.25 123 SER A N 1
ATOM 975 C CA . SER A 1 123 ? 16.458 7.644 5.623 1.00 74.25 123 SER A CA 1
ATOM 976 C C . SER A 1 123 ? 17.641 7.294 4.712 1.00 74.25 123 SER A C 1
ATOM 978 O O . SER A 1 123 ? 17.766 6.145 4.297 1.00 74.25 123 SER A O 1
ATOM 980 N N . TYR A 1 124 ? 18.502 8.274 4.399 1.00 70.62 124 TYR A N 1
ATOM 981 C CA . TYR A 1 124 ? 19.576 8.170 3.399 1.00 70.62 124 TYR A CA 1
ATOM 982 C C . TYR A 1 124 ? 20.979 8.388 3.962 1.00 70.62 124 TYR A C 1
ATOM 984 O O . TYR A 1 124 ? 21.927 7.776 3.479 1.00 70.62 124 TYR A O 1
ATOM 992 N N . PHE A 1 125 ? 21.122 9.224 4.988 1.00 77.44 125 PHE A N 1
ATOM 993 C CA . PHE A 1 125 ? 22.402 9.560 5.601 1.00 77.44 125 PHE A CA 1
ATOM 994 C C . PHE A 1 125 ? 22.292 9.511 7.126 1.00 77.44 125 PHE A C 1
ATOM 996 O O . PHE A 1 125 ? 21.273 9.905 7.699 1.00 77.44 125 PHE A O 1
ATOM 1003 N N . ASN A 1 126 ? 23.357 9.084 7.810 1.00 77.12 126 ASN A N 1
ATOM 1004 C CA . ASN A 1 126 ? 23.485 9.314 9.243 1.00 77.12 126 ASN A CA 1
ATOM 1005 C C . ASN A 1 126 ? 23.742 10.810 9.445 1.00 77.12 126 ASN A C 1
ATOM 1007 O O . ASN A 1 126 ? 24.825 11.310 9.154 1.00 77.12 126 ASN A O 1
ATOM 1011 N N . VAL A 1 127 ? 22.719 11.547 9.864 1.00 80.19 127 VAL A N 1
ATOM 1012 C CA . VAL A 1 127 ? 22.733 13.013 9.859 1.00 80.19 127 VAL A CA 1
ATOM 1013 C C . VAL A 1 127 ? 23.145 13.606 11.206 1.00 80.19 127 VAL A C 1
ATOM 1015 O O . VAL A 1 127 ? 22.711 13.178 12.281 1.00 80.19 127 VAL A O 1
ATOM 1018 N N . SER A 1 128 ? 23.994 14.626 11.152 1.00 78.44 128 SER A N 1
ATOM 1019 C CA . SER A 1 128 ? 24.456 15.370 12.319 1.00 78.44 128 SER A CA 1
ATOM 1020 C C . SER A 1 128 ? 23.558 16.557 12.629 1.00 78.44 128 SER A C 1
ATOM 1022 O O . SER A 1 128 ? 23.074 17.250 11.733 1.00 78.44 128 SER A O 1
ATOM 1024 N N . SER A 1 129 ? 23.374 16.815 13.924 1.00 74.06 129 SER A N 1
ATOM 1025 C CA . SER A 1 129 ? 22.843 18.083 14.426 1.00 74.06 129 SER A CA 1
ATOM 1026 C C . SER A 1 129 ? 23.915 19.169 14.508 1.00 74.06 129 SER A C 1
ATOM 1028 O O . SER A 1 129 ? 23.579 20.303 14.823 1.00 74.06 129 SER A O 1
ATOM 1030 N N . TYR A 1 130 ? 25.187 18.842 14.254 1.00 74.94 130 TYR A N 1
ATOM 1031 C CA . TYR A 1 130 ? 26.264 19.816 14.129 1.00 74.94 130 TYR A CA 1
ATOM 1032 C C . TYR A 1 130 ? 26.401 20.298 12.685 1.00 74.94 130 TYR A C 1
ATOM 1034 O O . TYR A 1 130 ? 26.038 19.610 11.728 1.00 74.94 130 TYR A O 1
ATOM 1042 N N . TRP A 1 131 ? 26.971 21.493 12.537 1.00 65.00 131 TRP A N 1
ATOM 1043 C CA . TRP A 1 131 ? 27.197 22.124 11.238 1.00 65.00 131 TRP A CA 1
ATOM 1044 C C . TRP A 1 131 ? 28.194 21.357 10.364 1.00 65.00 131 TRP A C 1
ATOM 1046 O O . TRP A 1 131 ? 28.067 21.372 9.142 1.00 65.00 131 TRP A O 1
ATOM 1056 N N . HIS A 1 132 ? 29.147 20.649 10.980 1.00 67.94 132 HIS A N 1
ATOM 1057 C CA . HIS A 1 132 ? 30.115 19.814 10.281 1.00 67.94 132 HIS A CA 1
ATOM 1058 C C . HIS A 1 132 ? 30.020 18.359 10.745 1.00 67.94 132 HIS A C 1
ATOM 1060 O O . HIS A 1 132 ? 30.122 18.057 11.933 1.00 67.94 132 HIS A O 1
ATOM 1066 N N . PHE A 1 133 ? 29.878 17.450 9.784 1.00 59.91 133 PHE A N 1
ATOM 1067 C CA . PHE A 1 133 ? 29.685 16.013 9.998 1.00 59.91 133 PHE A CA 1
ATOM 1068 C C . PHE A 1 133 ? 30.846 15.333 10.758 1.00 59.91 133 PHE A C 1
ATOM 1070 O O . PHE A 1 133 ? 30.665 14.300 11.402 1.00 59.91 133 PHE A O 1
ATOM 1077 N N . SER A 1 134 ? 32.041 15.938 10.741 1.00 65.81 134 SER A N 1
ATOM 1078 C CA . SER A 1 134 ? 33.220 15.440 11.465 1.00 65.81 134 SER A CA 1
ATOM 1079 C C . SER A 1 134 ? 33.155 15.630 12.984 1.00 65.81 134 SER A C 1
ATOM 1081 O O . SER A 1 134 ? 33.995 15.076 13.686 1.00 65.81 134 SER A O 1
ATOM 1083 N N . MET A 1 135 ? 32.207 16.420 13.500 1.00 69.81 135 MET A N 1
ATOM 1084 C CA . MET A 1 135 ? 32.090 16.693 14.938 1.00 69.81 135 MET A CA 1
ATOM 1085 C C . MET A 1 135 ? 31.434 15.545 15.721 1.00 69.81 135 MET A C 1
ATOM 1087 O O . MET A 1 135 ? 31.571 15.501 16.940 1.00 69.81 135 MET A O 1
ATOM 1091 N N . ASP A 1 136 ? 30.761 14.604 15.048 1.00 67.69 136 ASP A N 1
ATOM 1092 C CA . ASP A 1 136 ? 30.153 13.422 15.678 1.00 67.69 136 ASP A CA 1
ATOM 1093 C C . ASP A 1 136 ? 30.182 12.149 14.805 1.00 67.69 136 ASP A C 1
ATOM 1095 O O . ASP A 1 136 ? 29.396 11.227 15.021 1.00 67.69 136 ASP A O 1
ATOM 1099 N N . THR A 1 137 ? 31.132 12.040 13.864 1.00 66.88 137 THR A N 1
ATOM 1100 C CA . THR A 1 137 ? 31.357 10.850 13.002 1.00 66.88 137 THR A CA 1
ATOM 1101 C C . THR A 1 137 ? 30.134 10.429 12.177 1.00 66.88 137 THR A C 1
ATOM 1103 O O . THR A 1 137 ? 29.774 9.252 12.105 1.00 66.88 137 THR A O 1
ATOM 1106 N N . LYS A 1 138 ? 29.478 11.410 11.559 1.00 78.38 138 LYS A N 1
ATOM 1107 C CA . LYS A 1 138 ? 28.267 11.237 10.748 1.00 78.38 138 LYS A CA 1
ATOM 1108 C C . LYS A 1 138 ? 28.512 11.610 9.286 1.00 78.38 138 LYS A C 1
ATOM 1110 O O . LYS A 1 138 ? 29.597 12.071 8.949 1.00 78.38 138 LYS A O 1
ATOM 1115 N N . ASP A 1 139 ? 27.528 11.389 8.419 1.00 75.94 139 ASP A N 1
ATOM 1116 C CA . ASP A 1 139 ? 27.693 11.501 6.964 1.00 75.94 139 ASP A CA 1
ATOM 1117 C C . ASP A 1 139 ? 27.445 12.929 6.444 1.00 75.94 139 ASP A C 1
ATOM 1119 O O . ASP A 1 139 ? 28.071 13.353 5.476 1.00 75.94 139 ASP A O 1
ATOM 1123 N N . ILE A 1 140 ? 26.543 13.696 7.075 1.00 78.44 140 ILE A N 1
ATOM 1124 C CA . ILE A 1 140 ? 26.187 15.055 6.627 1.00 78.44 140 ILE A CA 1
ATOM 1125 C C . ILE A 1 140 ? 25.765 15.968 7.790 1.00 78.44 140 ILE A C 1
ATOM 1127 O O . ILE A 1 140 ? 25.077 15.539 8.716 1.00 78.44 140 ILE A O 1
ATOM 1131 N N . GLY A 1 141 ? 26.189 17.237 7.749 1.00 77.12 141 GLY A N 1
ATOM 1132 C CA . GLY A 1 141 ? 25.874 18.261 8.755 1.00 77.12 141 GLY A CA 1
ATOM 1133 C C . GLY A 1 141 ? 24.474 18.863 8.596 1.00 77.12 141 GLY A C 1
ATOM 1134 O O . GLY A 1 141 ? 23.944 18.907 7.483 1.00 77.12 141 GLY A O 1
ATOM 1135 N N . TYR A 1 142 ? 23.874 19.316 9.703 1.00 79.88 142 TYR A N 1
ATOM 1136 C CA . TYR A 1 142 ? 22.542 19.946 9.785 1.00 79.88 142 TYR A CA 1
ATOM 1137 C C . TYR A 1 142 ? 21.471 19.337 8.867 1.00 79.88 142 TYR A C 1
ATOM 1139 O O . TYR A 1 142 ? 20.715 20.049 8.199 1.00 79.88 142 TYR A O 1
ATOM 1147 N N . TYR A 1 143 ? 21.398 18.004 8.819 1.00 85.06 143 TYR A N 1
ATOM 1148 C CA . TYR A 1 143 ? 20.385 17.302 8.028 1.00 85.06 143 TYR A CA 1
ATOM 1149 C C . TYR A 1 143 ? 20.406 17.712 6.534 1.00 85.06 143 TYR A C 1
ATOM 1151 O O . TYR A 1 143 ? 19.376 17.746 5.871 1.00 85.06 143 TYR A O 1
ATOM 1159 N N . GLY A 1 144 ? 21.575 18.044 5.975 1.00 85.94 144 GLY A N 1
ATOM 1160 C CA . GLY A 1 144 ? 21.713 18.406 4.558 1.00 85.94 144 GLY A CA 1
ATOM 1161 C C . GLY A 1 144 ? 21.192 19.794 4.188 1.00 85.94 144 GLY A C 1
ATOM 1162 O O . GLY A 1 144 ? 20.768 20.005 3.053 1.00 85.94 144 GLY A O 1
ATOM 1163 N N . GLN A 1 145 ? 21.263 20.747 5.122 1.00 86.56 145 GLN A N 1
ATOM 1164 C CA . GLN A 1 145 ? 20.861 22.147 4.941 1.00 86.56 145 GLN A CA 1
ATOM 1165 C C . GLN A 1 145 ? 21.391 22.793 3.645 1.00 86.56 145 GLN A C 1
ATOM 1167 O O . GLN A 1 145 ? 20.633 23.464 2.949 1.00 86.56 145 GLN A O 1
ATOM 1172 N N . ILE A 1 146 ? 22.659 22.580 3.276 1.00 86.69 146 ILE A N 1
ATOM 1173 C CA . ILE A 1 146 ? 23.238 23.177 2.055 1.00 86.69 146 ILE A CA 1
ATOM 1174 C C . ILE A 1 146 ? 22.554 22.631 0.791 1.00 86.69 146 ILE A C 1
ATOM 1176 O O . ILE A 1 146 ? 22.248 23.399 -0.122 1.00 86.69 146 ILE A O 1
ATOM 1180 N N . THR A 1 147 ? 22.275 21.326 0.738 1.00 87.62 147 THR A N 1
ATOM 1181 C CA . THR A 1 147 ? 21.599 20.694 -0.405 1.00 87.62 147 THR A CA 1
ATOM 1182 C C . THR A 1 147 ? 20.176 21.224 -0.553 1.00 87.62 147 THR A C 1
ATOM 1184 O O . THR A 1 147 ? 19.776 21.593 -1.654 1.00 87.62 147 THR A O 1
ATOM 1187 N N . ALA A 1 148 ? 19.449 21.354 0.559 1.00 89.31 148 ALA A N 1
ATOM 1188 C CA . ALA A 1 148 ? 18.097 21.905 0.565 1.00 89.31 148 ALA A CA 1
ATOM 1189 C C . ALA A 1 148 ? 18.049 23.372 0.097 1.00 89.31 148 ALA A C 1
ATOM 1191 O O . ALA A 1 148 ? 17.166 23.747 -0.668 1.00 89.31 148 ALA A O 1
ATOM 1192 N N . LEU A 1 149 ? 19.023 24.205 0.491 1.00 90.88 149 LEU A N 1
ATOM 1193 C CA . LEU A 1 149 ? 19.100 25.598 0.028 1.00 90.88 149 LEU A CA 1
ATOM 1194 C C . LEU A 1 149 ? 19.323 25.699 -1.487 1.00 90.88 149 LEU A C 1
ATOM 1196 O O . LEU A 1 149 ? 18.692 26.532 -2.134 1.00 90.88 149 LEU A O 1
ATOM 1200 N N . ASN A 1 150 ? 20.186 24.852 -2.056 1.00 91.38 150 ASN A N 1
ATOM 1201 C CA . ASN A 1 150 ? 20.413 24.833 -3.503 1.00 91.38 150 ASN A CA 1
ATOM 1202 C C . ASN A 1 150 ? 19.167 24.344 -4.258 1.00 91.38 150 ASN A C 1
ATOM 1204 O O . ASN A 1 150 ? 18.760 25.005 -5.210 1.00 91.38 150 ASN A O 1
ATOM 1208 N N . ASP A 1 151 ? 18.508 23.268 -3.799 1.00 89.75 151 ASP A N 1
ATOM 1209 C CA . ASP A 1 151 ? 17.225 22.828 -4.379 1.00 89.75 151 ASP A CA 1
ATOM 1210 C C . ASP A 1 151 ? 16.186 23.956 -4.345 1.00 89.75 151 ASP A C 1
ATOM 1212 O O . ASP A 1 151 ? 15.504 24.198 -5.337 1.00 89.75 151 ASP A O 1
ATOM 1216 N N . CYS A 1 152 ? 16.106 24.706 -3.243 1.00 90.75 152 CYS A N 1
ATOM 1217 C CA . CYS A 1 152 ? 15.098 25.751 -3.099 1.00 90.75 152 CYS A CA 1
ATOM 1218 C C . CYS A 1 152 ? 15.297 26.920 -4.067 1.00 90.75 152 CYS A C 1
ATOM 1220 O O . CYS A 1 152 ? 14.315 27.468 -4.576 1.00 90.75 152 CYS A O 1
ATOM 1222 N N . VAL A 1 153 ? 16.554 27.287 -4.347 1.00 91.25 153 VAL A N 1
ATOM 1223 C CA . VAL A 1 153 ? 16.895 28.290 -5.367 1.00 91.25 153 VAL A CA 1
ATOM 1224 C C . VAL A 1 153 ? 16.426 27.820 -6.742 1.00 91.25 153 VAL A C 1
ATOM 1226 O O . VAL A 1 153 ? 15.711 28.559 -7.418 1.00 91.25 153 VAL A O 1
ATOM 1229 N N . TYR A 1 154 ? 16.755 26.587 -7.137 1.00 89.12 154 TYR A N 1
ATOM 1230 C CA . TYR A 1 154 ? 16.386 26.057 -8.455 1.00 89.12 154 TYR A CA 1
ATOM 1231 C C . TYR A 1 154 ? 14.876 25.885 -8.614 1.00 89.12 154 TYR A C 1
ATOM 1233 O O . TYR A 1 154 ? 14.291 26.387 -9.572 1.00 89.12 154 TYR A O 1
ATOM 1241 N N . ARG A 1 155 ? 14.214 25.303 -7.609 1.00 86.94 155 ARG A N 1
ATOM 1242 C CA . ARG A 1 155 ? 12.759 25.097 -7.578 1.00 86.94 155 ARG A CA 1
ATOM 1243 C C . ARG A 1 155 ? 11.968 26.397 -7.742 1.00 86.94 155 ARG A C 1
ATOM 1245 O O . ARG A 1 155 ? 10.837 26.380 -8.225 1.00 86.94 155 ARG A O 1
ATOM 1252 N N . ASN A 1 156 ? 12.548 27.528 -7.339 1.00 88.81 156 ASN A N 1
ATOM 1253 C CA . ASN A 1 156 ? 11.920 28.843 -7.427 1.00 88.81 156 ASN A CA 1
ATOM 1254 C C . ASN A 1 156 ? 12.492 29.741 -8.533 1.00 88.81 156 ASN A C 1
ATOM 1256 O O . ASN A 1 156 ? 12.029 30.876 -8.659 1.00 88.81 156 ASN A O 1
ATOM 1260 N N . MET A 1 157 ? 13.418 29.239 -9.358 1.00 88.31 157 MET A N 1
ATOM 1261 C CA . MET A 1 157 ? 14.150 30.007 -10.372 1.00 88.31 157 MET A CA 1
ATOM 1262 C C . MET A 1 157 ? 13.245 30.751 -11.356 1.00 88.31 157 MET A C 1
ATOM 1264 O O . MET A 1 157 ? 13.482 31.922 -11.639 1.00 88.31 157 MET A O 1
ATOM 1268 N N . TYR A 1 158 ? 12.171 30.108 -11.810 1.00 86.12 158 TYR A N 1
ATOM 1269 C CA . TYR A 1 158 ? 11.203 30.692 -12.749 1.00 86.12 158 TYR A CA 1
ATOM 1270 C C . TYR A 1 158 ? 9.850 31.008 -12.098 1.00 86.12 158 TYR A C 1
ATOM 1272 O O . TYR A 1 158 ? 8.898 31.406 -12.760 1.00 86.12 158 TYR A O 1
ATOM 1280 N N . ARG A 1 159 ? 9.753 30.864 -10.770 1.00 86.25 159 ARG A N 1
ATOM 1281 C CA . ARG A 1 159 ? 8.530 31.143 -10.003 1.00 86.25 159 ARG A CA 1
ATOM 1282 C C . ARG A 1 159 ? 8.602 32.472 -9.267 1.00 86.25 159 ARG A C 1
ATOM 1284 O O . ARG A 1 159 ? 7.599 33.180 -9.198 1.00 86.25 159 ARG A O 1
ATOM 1291 N N . SER A 1 160 ? 9.765 32.767 -8.690 1.00 91.19 160 SER A N 1
ATOM 1292 C CA . SER A 1 160 ? 9.957 33.873 -7.756 1.00 91.19 160 SER A CA 1
ATOM 1293 C C . SER A 1 160 ? 10.937 34.889 -8.315 1.00 91.19 160 SER A C 1
ATOM 1295 O O . SER A 1 160 ? 12.013 34.517 -8.775 1.00 91.19 160 SER A O 1
ATOM 1297 N N . LYS A 1 161 ? 10.602 36.179 -8.226 1.00 92.69 161 LYS A N 1
ATOM 1298 C CA . LYS A 1 161 ? 11.552 37.247 -8.571 1.00 92.69 161 LYS A CA 1
ATOM 1299 C C . LYS A 1 161 ? 12.751 37.250 -7.615 1.00 92.69 161 LYS A C 1
ATOM 1301 O O . LYS A 1 161 ? 13.884 37.407 -8.061 1.00 92.69 161 LYS A O 1
ATOM 1306 N N . PHE A 1 162 ? 12.495 37.044 -6.324 1.00 95.62 162 PHE A N 1
ATOM 1307 C CA . PHE A 1 162 ? 13.519 36.911 -5.295 1.00 95.62 162 PHE A CA 1
ATOM 1308 C C . PHE A 1 162 ? 13.271 35.712 -4.386 1.00 95.62 162 PHE A C 1
ATOM 1310 O O . PHE A 1 162 ? 12.133 35.390 -4.034 1.00 95.62 162 PHE A O 1
ATOM 1317 N N . VAL A 1 163 ? 14.367 35.094 -3.956 1.00 96.06 163 VAL A N 1
ATOM 1318 C CA . VAL A 1 163 ? 14.387 34.001 -2.988 1.00 96.06 163 VAL A CA 1
ATOM 1319 C C . VAL A 1 163 ? 15.219 34.419 -1.780 1.00 96.06 163 VAL A C 1
ATOM 1321 O O . VAL A 1 163 ? 16.354 34.871 -1.927 1.00 96.06 163 VAL A O 1
ATOM 1324 N N . LEU A 1 164 ? 14.655 34.277 -0.583 1.00 96.50 164 LEU A N 1
ATOM 1325 C CA . LEU A 1 164 ? 15.345 34.512 0.681 1.00 96.50 164 LEU A CA 1
ATOM 1326 C C . LEU A 1 164 ? 15.839 33.180 1.240 1.00 96.50 164 LEU A C 1
ATOM 1328 O O . LEU A 1 164 ? 15.053 32.243 1.367 1.00 96.50 164 LEU A O 1
ATOM 1332 N N . LEU A 1 165 ? 17.118 33.094 1.595 1.00 94.06 165 LEU A N 1
ATOM 1333 C CA . LEU A 1 165 ? 17.716 31.895 2.186 1.00 94.06 165 LEU A CA 1
ATOM 1334 C C . LEU A 1 165 ? 17.899 32.115 3.692 1.00 94.06 165 LEU A C 1
ATOM 1336 O O . LEU A 1 165 ? 18.931 32.633 4.125 1.00 94.06 165 LEU A O 1
ATOM 1340 N N . ASN A 1 166 ? 16.881 31.744 4.473 1.00 89.81 166 ASN A N 1
ATOM 1341 C CA . ASN A 1 166 ? 16.776 32.058 5.901 1.00 89.81 166 ASN A CA 1
ATOM 1342 C C . ASN A 1 166 ? 16.623 30.799 6.762 1.00 89.81 166 ASN A C 1
ATOM 1344 O O . ASN A 1 166 ? 16.037 29.805 6.334 1.00 89.81 166 ASN A O 1
ATOM 1348 N N . ASP A 1 167 ? 17.094 30.870 8.010 1.00 88.62 167 ASP A N 1
ATOM 1349 C CA . ASP A 1 167 ? 16.694 29.898 9.029 1.00 88.62 167 ASP A CA 1
ATOM 1350 C C . ASP A 1 167 ? 15.342 30.296 9.648 1.00 88.62 167 ASP A C 1
ATOM 1352 O O . ASP A 1 167 ? 14.891 31.439 9.557 1.00 88.62 167 ASP A O 1
ATOM 1356 N N . ILE A 1 168 ? 14.675 29.335 10.285 1.00 85.31 168 ILE A N 1
ATOM 1357 C CA . ILE A 1 168 ? 13.318 29.494 10.837 1.00 85.31 168 ILE A CA 1
ATOM 1358 C C . ILE A 1 168 ? 13.218 30.559 11.951 1.00 85.31 168 ILE A C 1
ATOM 1360 O O . ILE A 1 168 ? 12.141 31.100 12.217 1.00 85.31 168 ILE A O 1
ATOM 1364 N N . ASP A 1 169 ? 14.335 30.846 12.618 1.00 88.44 169 ASP A N 1
ATOM 1365 C CA . ASP A 1 169 ? 14.497 31.808 13.708 1.00 88.44 169 ASP A CA 1
ATOM 1366 C C . ASP A 1 169 ? 15.183 33.119 13.280 1.00 88.44 169 ASP A C 1
ATOM 1368 O O . ASP A 1 169 ? 15.531 33.941 14.138 1.00 88.44 169 ASP A O 1
ATOM 1372 N N . GLU A 1 170 ? 15.318 33.343 11.967 1.00 92.25 170 GLU A N 1
ATOM 1373 C CA . GLU A 1 170 ? 15.947 34.523 11.372 1.00 92.25 170 GLU A CA 1
ATOM 1374 C C . GLU A 1 170 ? 14.977 35.351 10.516 1.00 92.25 170 GLU A C 1
ATOM 1376 O O . GLU A 1 170 ? 14.281 34.846 9.628 1.00 92.25 170 GLU A O 1
ATOM 1381 N N . ILE A 1 171 ? 14.976 36.668 10.719 1.00 95.00 171 ILE A N 1
ATOM 1382 C CA . ILE A 1 171 ? 14.131 37.612 9.980 1.00 95.00 171 ILE A CA 1
ATOM 1383 C C . ILE A 1 171 ? 15.005 38.746 9.444 1.00 95.00 171 ILE A C 1
ATOM 1385 O O . ILE A 1 171 ? 15.624 39.466 10.220 1.00 95.00 171 ILE A O 1
ATOM 1389 N N . ILE A 1 172 ? 15.041 38.940 8.123 1.00 95.50 172 ILE A N 1
ATOM 1390 C CA . ILE A 1 172 ? 15.686 40.121 7.529 1.00 95.50 172 ILE A CA 1
ATOM 1391 C C . ILE A 1 172 ? 14.749 41.313 7.738 1.00 95.50 172 ILE A C 1
ATOM 1393 O O . ILE A 1 172 ? 13.695 41.395 7.109 1.00 95.50 172 ILE A O 1
ATOM 1397 N N . LEU A 1 173 ? 15.120 42.212 8.647 1.00 94.44 173 LEU A N 1
ATOM 1398 C CA . LEU A 1 173 ? 14.349 43.385 9.042 1.00 94.44 173 LEU A CA 1
ATOM 1399 C C . LEU A 1 173 ? 14.890 44.643 8.347 1.00 94.44 173 LEU A C 1
ATOM 1401 O O . LEU A 1 173 ? 16.012 45.071 8.640 1.00 94.44 173 LEU A O 1
ATOM 1405 N N . PRO A 1 174 ? 14.094 45.280 7.472 1.00 94.50 174 PRO A N 1
ATOM 1406 C CA . PRO A 1 174 ? 14.406 46.604 6.956 1.00 94.50 174 PRO A CA 1
ATOM 1407 C C . PRO A 1 174 ? 14.359 47.664 8.065 1.00 94.50 174 PRO A C 1
ATOM 1409 O O . PRO A 1 174 ? 13.443 47.687 8.890 1.00 94.50 174 PRO A O 1
ATOM 1412 N N . ILE A 1 175 ? 15.346 48.561 8.069 1.00 92.56 175 ILE A N 1
ATOM 1413 C CA . ILE A 1 175 ? 15.462 49.687 9.008 1.00 92.56 175 ILE A CA 1
ATOM 1414 C C . ILE A 1 175 ? 15.013 50.993 8.346 1.00 92.56 175 ILE A C 1
ATOM 1416 O O . ILE A 1 175 ? 14.271 51.763 8.964 1.00 92.56 175 ILE A O 1
ATOM 1420 N N . LYS A 1 176 ? 15.436 51.234 7.096 1.00 91.50 176 LYS A N 1
ATOM 1421 C CA . LYS A 1 176 ? 15.082 52.437 6.312 1.00 91.50 176 LYS A CA 1
ATOM 1422 C C . LYS A 1 176 ? 13.796 52.301 5.499 1.00 91.50 176 LYS A C 1
ATOM 1424 O O . LYS A 1 176 ? 13.200 53.309 5.140 1.00 91.50 176 LYS A O 1
ATOM 1429 N N . HIS A 1 177 ? 13.382 51.073 5.214 1.00 92.94 177 HIS A N 1
ATOM 1430 C CA . HIS A 1 177 ? 12.216 50.766 4.389 1.00 92.94 177 HIS A CA 1
ATOM 1431 C C . HIS A 1 177 ? 11.124 50.090 5.226 1.00 92.94 177 HIS A C 1
ATOM 1433 O O . HIS A 1 177 ? 11.386 49.641 6.342 1.00 92.94 177 HIS A O 1
ATOM 1439 N N . LEU A 1 178 ? 9.901 50.035 4.697 1.00 88.00 178 LEU A N 1
ATOM 1440 C CA . LEU A 1 178 ? 8.756 49.419 5.381 1.00 88.00 178 LEU A CA 1
ATOM 1441 C C . LEU A 1 178 ? 8.649 47.911 5.122 1.00 88.00 178 LEU A C 1
ATOM 1443 O O . LEU A 1 178 ? 8.130 47.180 5.958 1.00 88.00 178 LEU A O 1
ATOM 1447 N N . ASP A 1 179 ? 9.118 47.455 3.962 1.00 93.19 179 ASP A N 1
ATOM 1448 C CA . ASP A 1 179 ? 8.978 46.079 3.497 1.00 93.19 179 ASP A CA 1
ATOM 1449 C C . ASP A 1 179 ? 10.134 45.693 2.559 1.00 93.19 179 ASP A C 1
ATOM 1451 O O . ASP A 1 179 ? 10.994 46.514 2.214 1.00 93.19 179 ASP A O 1
ATOM 1455 N N . TRP A 1 180 ? 10.179 44.426 2.144 1.00 96.38 180 TRP A N 1
ATOM 1456 C CA . TRP A 1 180 ? 11.213 43.962 1.221 1.00 96.38 180 TRP A CA 1
ATOM 1457 C C . TRP A 1 180 ? 11.034 44.521 -0.186 1.00 96.38 180 TRP A C 1
ATOM 1459 O O . TRP A 1 180 ? 12.023 44.751 -0.873 1.00 96.38 180 TRP A O 1
ATOM 1469 N N . LYS A 1 181 ? 9.805 44.796 -0.623 1.00 94.88 181 LYS A N 1
ATOM 1470 C CA . LYS A 1 181 ? 9.536 45.297 -1.975 1.00 94.88 181 LYS A CA 1
ATOM 1471 C C . LYS A 1 181 ? 10.175 46.662 -2.221 1.00 94.88 181 LYS A C 1
ATOM 1473 O O . LYS A 1 181 ? 10.900 46.846 -3.203 1.00 94.88 181 LYS A O 1
ATOM 1478 N N . THR A 1 182 ? 9.927 47.607 -1.321 1.00 95.94 182 THR A N 1
ATOM 1479 C CA . THR A 1 182 ? 10.474 48.968 -1.385 1.00 95.94 182 THR A CA 1
ATOM 1480 C C . THR A 1 182 ? 11.990 48.966 -1.204 1.00 95.94 182 THR A C 1
ATOM 1482 O O . THR A 1 182 ? 12.695 49.644 -1.953 1.00 95.94 182 THR A O 1
ATOM 1485 N N . MET A 1 183 ? 12.505 48.138 -0.290 1.00 96.06 183 MET A N 1
ATOM 1486 C CA . MET A 1 183 ? 13.944 47.954 -0.092 1.00 96.06 183 MET A CA 1
ATOM 1487 C C . MET A 1 183 ? 14.633 47.403 -1.346 1.00 96.06 183 MET A C 1
ATOM 1489 O O . MET A 1 183 ? 15.603 47.985 -1.827 1.00 96.06 183 MET A O 1
ATOM 1493 N N . MET A 1 184 ? 14.127 46.303 -1.907 1.00 95.88 184 MET A N 1
ATOM 1494 C CA . MET A 1 184 ? 14.746 45.657 -3.064 1.00 95.88 184 MET A CA 1
ATOM 1495 C C . MET A 1 184 ? 14.673 46.521 -4.319 1.00 95.88 184 MET A C 1
ATOM 1497 O O . MET A 1 184 ? 15.629 46.532 -5.087 1.00 95.88 184 MET A O 1
ATOM 1501 N N . SER A 1 185 ? 13.591 47.280 -4.506 1.00 94.00 185 SER A N 1
ATOM 1502 C CA . SER A 1 185 ? 13.477 48.220 -5.629 1.00 94.00 185 SER A CA 1
ATOM 1503 C C . SER A 1 185 ? 14.567 49.296 -5.557 1.00 94.00 185 SER A C 1
ATOM 1505 O O . SER A 1 185 ? 15.294 49.489 -6.528 1.00 94.00 185 SER A O 1
ATOM 1507 N N . SER A 1 186 ? 14.764 49.904 -4.379 1.00 95.12 186 SER A N 1
ATOM 1508 C CA . SER A 1 186 ? 15.828 50.894 -4.156 1.00 95.12 186 SER A CA 1
ATOM 1509 C C . SER A 1 186 ? 17.229 50.301 -4.339 1.00 95.12 186 SER A C 1
ATOM 1511 O O . SER A 1 186 ? 18.103 50.954 -4.906 1.00 95.12 186 SER A O 1
ATOM 1513 N N . LEU A 1 187 ? 17.465 49.075 -3.859 1.00 94.94 187 LEU A N 1
ATOM 1514 C CA . LEU A 1 187 ? 18.769 48.418 -3.970 1.00 94.94 187 LEU A CA 1
ATOM 1515 C C . LEU A 1 187 ? 19.107 48.034 -5.418 1.00 94.94 187 LEU A C 1
ATOM 1517 O O . LEU A 1 187 ? 20.263 48.173 -5.820 1.00 94.94 187 LEU A O 1
ATOM 1521 N N . GLN A 1 188 ? 18.121 47.573 -6.197 1.00 92.25 188 GLN A N 1
ATOM 1522 C CA . GLN A 1 188 ? 18.295 47.234 -7.613 1.00 92.25 188 GLN A CA 1
ATOM 1523 C C . GLN A 1 188 ? 18.525 48.466 -8.489 1.00 92.25 188 GLN A C 1
ATOM 1525 O O . GLN A 1 188 ? 19.349 48.402 -9.398 1.00 92.25 188 GLN A O 1
ATOM 1530 N N . GLU A 1 189 ? 17.826 49.571 -8.218 1.00 92.88 189 GLU A N 1
ATOM 1531 C CA . GLU A 1 189 ? 17.988 50.830 -8.954 1.00 92.88 189 GLU A CA 1
ATOM 1532 C C . GLU A 1 189 ? 19.388 51.426 -8.752 1.00 92.88 189 GLU A C 1
ATOM 1534 O O . GLU A 1 189 ? 20.039 51.833 -9.710 1.00 92.88 189 GLU A O 1
ATOM 1539 N N . GLN A 1 190 ? 19.891 51.403 -7.514 1.00 91.69 190 GLN A N 1
ATOM 1540 C CA . GLN A 1 190 ? 21.228 51.910 -7.185 1.00 91.69 190 GLN A CA 1
ATOM 1541 C C . GLN A 1 190 ? 22.360 50.989 -7.661 1.00 91.69 190 GLN A C 1
ATOM 1543 O O . GLN A 1 190 ? 23.482 51.450 -7.851 1.00 91.69 190 GLN A O 1
ATO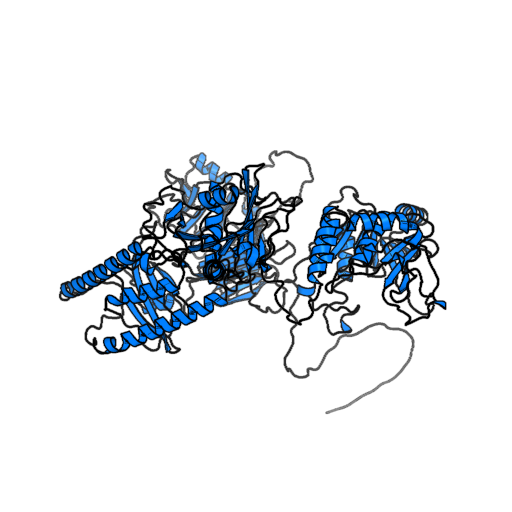M 1548 N N . ASN A 1 191 ? 22.088 49.691 -7.830 1.00 90.81 191 ASN A N 1
ATOM 1549 C CA . ASN A 1 191 ? 23.100 48.684 -8.154 1.00 90.81 191 ASN A CA 1
ATOM 1550 C C . ASN A 1 191 ? 22.623 47.774 -9.304 1.00 90.81 191 ASN A C 1
ATOM 1552 O O . ASN A 1 191 ? 22.341 46.587 -9.083 1.00 90.81 191 ASN A O 1
ATOM 1556 N N . PRO A 1 192 ? 22.521 48.302 -10.539 1.00 85.88 192 PRO A N 1
ATOM 1557 C CA . PRO A 1 192 ? 22.100 47.518 -11.693 1.00 85.88 192 PRO A CA 1
ATOM 1558 C C . PRO A 1 192 ? 23.075 46.361 -11.955 1.00 85.88 192 PRO A C 1
ATOM 1560 O O . PRO A 1 192 ? 24.288 46.495 -11.832 1.00 85.88 192 PRO A O 1
ATOM 1563 N N . GLY A 1 193 ? 22.544 45.189 -12.310 1.00 81.81 193 GLY A N 1
ATOM 1564 C CA . GLY A 1 193 ? 23.346 43.980 -12.550 1.00 81.81 193 GLY A CA 1
ATOM 1565 C C . GLY A 1 193 ? 23.582 43.107 -11.310 1.00 81.81 193 GLY A C 1
ATOM 1566 O O . GLY A 1 193 ? 23.775 41.895 -11.463 1.00 81.81 193 GLY A O 1
ATOM 1567 N N . THR A 1 194 ? 23.427 43.646 -10.099 1.00 90.06 194 THR A N 1
ATOM 1568 C CA . THR A 1 194 ? 23.486 42.873 -8.847 1.00 90.06 194 THR A CA 1
ATOM 1569 C C . THR A 1 194 ? 22.328 41.878 -8.762 1.00 90.06 194 THR A C 1
ATOM 1571 O O . THR A 1 194 ? 21.192 42.168 -9.145 1.00 90.06 194 THR A O 1
ATOM 1574 N N . GLY A 1 195 ? 22.634 40.657 -8.329 1.00 89.19 195 GLY A N 1
ATOM 1575 C CA . GLY A 1 195 ? 21.660 39.577 -8.146 1.00 89.19 195 GLY A CA 1
ATOM 1576 C C . GLY A 1 195 ? 21.652 38.981 -6.746 1.00 89.19 195 GLY A C 1
ATOM 1577 O O . GLY A 1 195 ? 20.789 38.165 -6.454 1.00 89.19 195 GLY A O 1
ATOM 1578 N N . ILE A 1 196 ? 22.613 39.345 -5.899 1.00 96.19 196 ILE A N 1
ATOM 1579 C CA . ILE A 1 196 ? 22.833 38.738 -4.587 1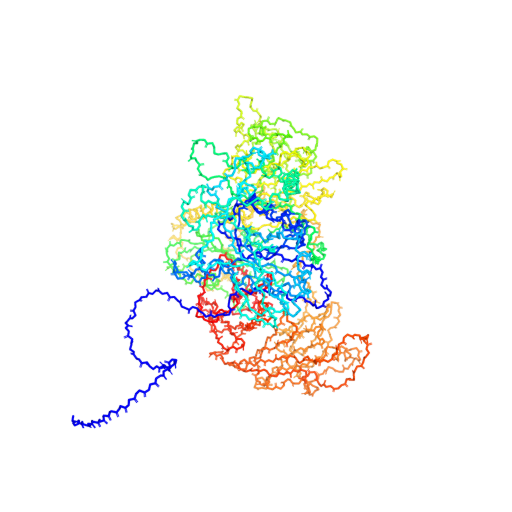.00 96.19 196 ILE A CA 1
ATOM 1580 C C . ILE A 1 196 ? 22.997 39.867 -3.578 1.00 96.19 196 ILE A C 1
ATOM 1582 O O . ILE A 1 196 ? 23.849 40.734 -3.756 1.00 96.19 196 ILE A O 1
ATOM 1586 N N . PHE A 1 197 ? 22.186 39.854 -2.527 1.00 96.56 197 PHE A N 1
ATOM 1587 C CA . PHE A 1 197 ? 22.168 40.886 -1.497 1.00 96.56 197 PHE A CA 1
ATOM 1588 C C . PHE A 1 197 ? 22.404 40.225 -0.143 1.00 96.56 197 PHE A C 1
ATOM 1590 O O . PHE A 1 197 ? 21.625 39.364 0.267 1.00 96.56 197 PHE A O 1
ATOM 1597 N N . LEU A 1 198 ? 23.498 40.591 0.524 1.00 94.75 198 LEU A N 1
ATOM 1598 C CA . LEU A 1 198 ? 23.951 39.994 1.779 1.00 94.75 198 LEU A CA 1
ATOM 1599 C C . LEU A 1 198 ? 23.634 40.925 2.953 1.00 94.75 198 LEU A C 1
ATOM 1601 O O . LEU A 1 198 ? 24.021 42.091 2.942 1.00 94.75 198 LEU A O 1
ATOM 1605 N N . PHE A 1 199 ? 22.987 40.387 3.981 1.00 95.06 199 PHE A N 1
ATOM 1606 C CA . PHE A 1 199 ? 22.541 41.100 5.175 1.00 95.06 199 PHE A CA 1
ATOM 1607 C C . PHE A 1 199 ? 23.250 40.540 6.402 1.00 95.06 199 PHE A C 1
ATOM 1609 O O . PHE A 1 199 ? 23.296 39.323 6.607 1.00 95.06 199 PHE A O 1
ATOM 1616 N N . GLU A 1 200 ? 23.799 41.417 7.234 1.00 91.81 200 GLU A N 1
ATOM 1617 C CA . GLU A 1 200 ? 24.546 40.994 8.415 1.00 91.81 200 GLU A CA 1
ATOM 1618 C C . GLU A 1 200 ? 23.641 40.428 9.514 1.00 91.81 200 GLU A C 1
ATOM 1620 O O . GLU A 1 200 ? 22.550 40.943 9.769 1.00 91.81 200 GLU A O 1
ATOM 1625 N N . ASN A 1 201 ? 24.100 39.352 10.157 1.00 90.50 201 ASN A N 1
ATOM 1626 C CA . ASN A 1 201 ? 23.377 38.672 11.221 1.00 90.50 201 ASN A CA 1
ATOM 1627 C C . ASN A 1 201 ? 23.678 39.249 12.603 1.00 90.50 201 ASN A C 1
ATOM 1629 O O . ASN A 1 201 ? 24.837 39.359 13.005 1.00 90.50 201 ASN A O 1
ATOM 1633 N N . HIS A 1 202 ? 22.620 39.553 13.353 1.00 90.94 202 HIS A N 1
ATOM 1634 C CA . HIS A 1 202 ? 22.697 40.090 14.702 1.00 90.94 202 HIS A CA 1
ATOM 1635 C C . HIS A 1 202 ? 21.877 39.246 15.682 1.00 90.94 202 HIS A C 1
ATOM 1637 O O . HIS A 1 202 ? 20.715 38.913 15.442 1.00 90.94 202 HIS A O 1
ATOM 1643 N N . ILE A 1 203 ? 22.508 38.910 16.809 1.00 90.88 203 ILE A N 1
ATOM 1644 C CA . ILE A 1 203 ? 22.000 37.935 17.776 1.00 90.88 203 ILE A CA 1
ATOM 1645 C C . ILE A 1 203 ? 21.175 38.623 18.859 1.00 90.88 203 ILE A C 1
ATOM 1647 O O . ILE A 1 203 ? 21.650 39.548 19.519 1.00 90.88 203 ILE A O 1
ATOM 1651 N N . PHE A 1 204 ? 19.965 38.110 19.067 1.00 92.19 204 PHE A N 1
ATOM 1652 C CA . PHE A 1 204 ? 19.048 38.500 20.132 1.00 92.19 204 PHE A CA 1
ATOM 1653 C C . PHE A 1 204 ? 18.855 37.299 21.074 1.00 92.19 204 PHE A C 1
ATOM 1655 O O . PHE A 1 204 ? 18.108 36.373 20.737 1.00 92.19 204 PHE A O 1
ATOM 1662 N N . PRO A 1 205 ? 19.558 37.244 22.221 1.00 89.56 205 PRO A N 1
ATOM 1663 C CA . PRO A 1 205 ? 19.631 36.040 23.033 1.00 89.56 205 PRO A CA 1
ATOM 1664 C C . PRO A 1 205 ? 18.297 35.687 23.701 1.00 89.56 205 PRO A C 1
ATOM 1666 O O . PRO A 1 205 ? 17.670 36.516 24.364 1.00 89.56 205 PRO A O 1
ATOM 1669 N N . LYS A 1 206 ? 17.912 34.409 23.610 1.00 88.00 206 LYS A N 1
ATOM 1670 C CA . LYS A 1 206 ? 16.722 33.833 24.269 1.00 88.00 206 LYS A CA 1
ATOM 1671 C C . LYS A 1 206 ? 16.776 33.919 25.799 1.00 88.00 206 LYS A C 1
ATOM 1673 O O . LYS A 1 206 ? 15.743 33.905 26.458 1.00 88.00 206 LYS A O 1
ATOM 1678 N N . THR A 1 207 ? 17.972 34.029 26.374 1.00 84.38 207 THR A N 1
ATOM 1679 C CA . THR A 1 207 ? 18.186 34.113 27.827 1.00 84.38 207 THR A CA 1
ATOM 1680 C C . THR A 1 207 ? 17.878 35.493 28.410 1.00 84.38 207 THR A C 1
ATOM 1682 O O . THR A 1 207 ? 17.708 35.614 29.622 1.00 84.38 207 THR A O 1
ATOM 1685 N N . VAL A 1 208 ? 17.783 36.537 27.575 1.00 83.44 208 VAL A N 1
ATOM 1686 C CA . VAL A 1 208 ? 17.506 37.910 28.016 1.00 83.44 208 VAL A CA 1
ATOM 1687 C C . VAL A 1 208 ? 16.248 38.432 27.339 1.00 83.44 208 VAL A C 1
ATOM 1689 O O . VAL A 1 208 ? 16.172 38.546 26.118 1.00 83.44 208 VAL A O 1
ATOM 1692 N N . TYR A 1 209 ? 15.262 38.799 28.152 1.00 82.75 209 TYR A N 1
ATOM 1693 C CA . TYR A 1 209 ? 13.981 39.303 27.677 1.00 82.75 209 TYR A CA 1
ATOM 1694 C C . TYR A 1 209 ? 13.529 40.558 28.434 1.00 82.75 209 TYR A C 1
ATOM 1696 O O . TYR A 1 209 ? 13.994 40.885 29.535 1.00 82.75 209 TYR A O 1
ATOM 1704 N N . SER A 1 210 ? 12.650 41.321 27.791 1.00 78.06 210 SER A N 1
ATOM 1705 C CA . SER A 1 210 ? 11.896 42.404 28.421 1.00 78.06 210 SER A CA 1
ATOM 1706 C C . SER A 1 210 ? 10.655 41.836 29.112 1.00 78.06 210 SER A C 1
ATOM 1708 O O . SER A 1 210 ? 10.028 40.920 28.583 1.00 78.06 210 SER A O 1
ATOM 1710 N N . SER A 1 211 ? 10.282 42.376 30.276 1.00 65.25 211 SER A N 1
ATOM 1711 C CA . SER A 1 211 ? 9.019 42.022 30.933 1.00 65.25 211 SER A CA 1
ATOM 1712 C C . SER A 1 211 ? 7.829 42.374 30.030 1.00 65.25 211 SER A C 1
ATOM 1714 O O . SER A 1 211 ? 7.848 43.366 29.299 1.00 65.25 211 SER A O 1
ATOM 1716 N N . ASN A 1 212 ? 6.795 41.530 30.083 1.00 59.00 212 ASN A N 1
ATOM 1717 C CA . ASN A 1 212 ? 5.584 41.560 29.250 1.00 59.00 212 ASN A CA 1
ATOM 1718 C C . ASN A 1 212 ? 4.674 42.785 29.446 1.00 59.00 212 ASN A C 1
ATOM 1720 O O . ASN A 1 212 ? 3.588 42.830 28.878 1.00 59.00 212 ASN A O 1
ATOM 1724 N N . GLU A 1 213 ? 5.085 43.776 30.231 1.00 54.59 213 GLU A N 1
ATOM 1725 C CA . GLU A 1 213 ? 4.238 44.913 30.606 1.00 54.59 213 GLU A CA 1
ATOM 1726 C C . GLU A 1 213 ? 3.821 45.777 29.404 1.00 54.59 213 GLU A C 1
ATOM 1728 O O . GLU A 1 213 ? 2.822 46.484 29.476 1.00 54.59 213 GLU A O 1
ATOM 1733 N N . ALA A 1 214 ? 4.529 45.681 28.272 1.00 56.00 214 ALA A N 1
ATOM 1734 C CA . ALA A 1 214 ? 4.231 46.463 27.074 1.00 56.00 214 ALA A CA 1
ATOM 1735 C C . ALA A 1 214 ? 3.071 45.914 26.214 1.00 56.00 214 ALA A C 1
ATOM 1737 O O . ALA A 1 214 ? 2.481 46.682 25.455 1.00 56.00 214 ALA A O 1
ATOM 1738 N N . PHE A 1 215 ? 2.728 44.617 26.296 1.00 67.88 215 PHE A N 1
ATOM 1739 C CA . PHE A 1 215 ? 1.737 44.001 25.400 1.00 67.88 215 PHE A CA 1
ATOM 1740 C C . PHE A 1 215 ? 0.849 42.971 26.122 1.00 67.88 215 PHE A C 1
ATOM 1742 O O . PHE A 1 215 ? 1.337 42.026 26.739 1.00 67.88 215 PHE A O 1
ATOM 1749 N N . ASN A 1 216 ? -0.478 43.094 25.994 1.00 60.84 216 ASN A N 1
ATOM 1750 C CA . ASN A 1 216 ? -1.444 42.163 26.594 1.00 60.84 216 ASN A CA 1
ATOM 1751 C C . ASN A 1 216 ? -1.543 40.850 25.786 1.00 60.84 216 ASN A C 1
ATOM 1753 O O . ASN A 1 216 ? -2.388 40.718 24.898 1.00 60.84 216 ASN A O 1
ATOM 1757 N N . ILE A 1 217 ? -0.646 39.894 26.062 1.00 71.38 217 ILE A N 1
ATOM 1758 C CA . ILE A 1 217 ? -0.482 38.659 25.272 1.00 71.38 217 ILE A CA 1
ATOM 1759 C C . ILE A 1 217 ? -0.474 37.379 26.141 1.00 71.38 217 ILE A C 1
ATOM 1761 O O . ILE A 1 217 ? 0.193 36.388 25.841 1.00 71.38 217 ILE A O 1
ATOM 1765 N N . SER A 1 218 ? -1.241 37.354 27.234 1.00 65.12 218 SER A N 1
ATOM 1766 C CA . SER A 1 218 ? -1.293 36.196 28.149 1.00 65.12 218 SER A CA 1
ATOM 1767 C C . SER A 1 218 ? -1.696 34.883 27.463 1.00 65.12 218 SER A C 1
ATOM 1769 O O . SER A 1 218 ? -1.260 33.817 27.880 1.00 65.12 218 SER A O 1
ATOM 1771 N N . SER A 1 219 ? -2.465 34.945 26.371 1.00 68.50 219 SER A N 1
ATOM 1772 C CA . SER A 1 219 ? -2.933 33.762 25.636 1.00 68.50 219 SER A CA 1
ATOM 1773 C C . SER A 1 219 ? -1.846 32.958 24.910 1.00 68.50 219 SER A C 1
ATOM 1775 O O . SER A 1 219 ? -2.107 31.822 24.523 1.00 68.50 219 SER A O 1
ATOM 1777 N N . TRP A 1 220 ? -0.646 33.515 24.700 1.00 82.12 220 TRP A N 1
ATOM 1778 C CA . TRP A 1 220 ? 0.426 32.809 23.980 1.00 82.12 220 TRP A CA 1
ATOM 1779 C C . TRP A 1 220 ? 1.268 31.913 24.892 1.00 82.12 220 TRP A C 1
ATOM 1781 O O . TRP A 1 220 ? 1.950 31.028 24.389 1.00 82.12 220 TRP A O 1
ATOM 1791 N N . SER A 1 221 ? 1.194 32.090 26.216 1.00 71.50 221 SER A N 1
ATOM 1792 C CA . SER A 1 221 ? 1.999 31.331 27.190 1.00 71.50 221 SER A CA 1
ATOM 1793 C C . SER A 1 221 ? 1.739 29.822 27.164 1.00 71.50 221 SER A C 1
ATOM 1795 O O . SER A 1 221 ? 2.604 29.042 27.546 1.00 71.50 221 SER A O 1
ATOM 1797 N N . ALA A 1 222 ? 0.563 29.406 26.690 1.00 73.81 222 ALA A N 1
ATOM 1798 C CA . ALA A 1 222 ? 0.183 28.003 26.561 1.00 73.81 222 ALA A CA 1
ATOM 1799 C C . ALA A 1 222 ? 0.703 27.337 25.272 1.00 73.81 222 ALA A C 1
ATOM 1801 O O . ALA A 1 222 ? 0.528 26.131 25.102 1.00 73.81 222 ALA A O 1
ATOM 1802 N N . VAL A 1 223 ? 1.296 28.099 24.343 1.00 81.56 223 VAL A N 1
ATOM 1803 C CA . VAL A 1 223 ? 1.818 27.583 23.070 1.00 81.56 223 VAL A CA 1
ATOM 1804 C C . VAL A 1 223 ? 3.324 27.335 23.209 1.00 81.56 223 VAL A C 1
ATOM 1806 O O . VAL A 1 223 ? 4.055 28.274 23.522 1.00 81.56 223 VAL A O 1
ATOM 1809 N N . PRO A 1 224 ? 3.823 26.111 22.948 1.00 85.00 224 PRO A N 1
ATOM 1810 C CA . PRO A 1 224 ? 5.253 25.820 22.996 1.00 85.00 224 PRO A CA 1
ATOM 1811 C C . PRO A 1 224 ? 6.060 26.732 22.063 1.00 85.00 224 PRO A C 1
ATOM 1813 O O . PRO A 1 224 ? 5.771 26.820 20.867 1.00 85.00 224 PRO A O 1
ATOM 1816 N N . GLY A 1 225 ? 7.086 27.395 22.597 1.00 86.75 225 GLY A N 1
ATOM 1817 C CA . GLY A 1 225 ? 8.033 28.181 21.810 1.00 86.75 225 GLY A CA 1
ATOM 1818 C C . GLY A 1 225 ? 8.427 29.524 22.418 1.00 86.75 225 GLY A C 1
ATOM 1819 O O . GLY A 1 225 ? 8.037 29.866 23.531 1.00 86.75 225 GLY A O 1
ATOM 1820 N N . VAL A 1 226 ? 9.223 30.282 21.666 1.00 89.25 226 VAL A N 1
ATOM 1821 C CA . VAL A 1 226 ? 9.771 31.582 22.077 1.00 89.25 226 VAL A CA 1
ATOM 1822 C C . VAL A 1 226 ? 8.927 32.730 21.520 1.00 89.25 226 VAL A C 1
ATOM 1824 O O . VAL A 1 226 ? 8.551 32.741 20.347 1.00 89.25 226 VAL A O 1
ATOM 1827 N N . ASN A 1 227 ? 8.648 33.733 22.352 1.00 90.81 227 ASN A N 1
ATOM 1828 C CA . ASN A 1 227 ? 7.988 34.968 21.934 1.00 90.81 227 ASN A CA 1
ATOM 1829 C C . ASN A 1 227 ? 9.032 36.004 21.483 1.00 90.81 227 ASN A C 1
ATOM 1831 O O . ASN A 1 227 ? 9.653 36.660 22.319 1.00 90.81 227 ASN A O 1
ATOM 1835 N N . ILE A 1 228 ? 9.206 36.188 20.170 1.00 91.50 228 ILE A N 1
ATOM 1836 C CA . ILE A 1 228 ? 10.259 37.062 19.620 1.00 91.50 228 ILE A CA 1
ATOM 1837 C C . ILE A 1 228 ? 10.077 38.534 20.015 1.00 91.50 228 ILE A C 1
ATOM 1839 O O . ILE A 1 228 ? 11.056 39.266 20.129 1.00 91.50 228 ILE A O 1
ATOM 1843 N N . LEU A 1 229 ? 8.850 38.972 20.327 1.00 90.56 229 LEU A N 1
ATOM 1844 C CA . LEU A 1 229 ? 8.589 40.348 20.767 1.00 90.56 229 LEU A CA 1
ATOM 1845 C C . LEU A 1 229 ? 9.218 40.675 22.129 1.00 90.56 229 LEU A C 1
ATOM 1847 O O . LEU A 1 229 ? 9.385 41.851 22.450 1.00 90.56 229 LEU A O 1
ATOM 1851 N N . GLN A 1 230 ? 9.583 39.671 22.926 1.00 88.88 230 GLN A N 1
ATOM 1852 C CA . GLN A 1 230 ? 10.239 39.874 24.219 1.00 88.88 230 GLN A CA 1
ATOM 1853 C C . GLN A 1 230 ? 11.760 40.067 24.094 1.00 88.88 230 GLN A C 1
ATOM 1855 O O . GLN A 1 230 ? 12.389 40.594 25.016 1.00 88.88 230 GLN A O 1
ATOM 1860 N N . HIS A 1 231 ? 12.356 39.682 22.961 1.00 90.44 231 HIS A N 1
ATOM 1861 C CA . HIS A 1 231 ? 13.805 39.642 22.757 1.00 90.44 231 HIS A CA 1
ATOM 1862 C C . HIS A 1 231 ? 14.272 40.820 21.894 1.00 90.44 231 HIS A C 1
ATOM 1864 O O . HIS A 1 231 ? 14.478 40.694 20.693 1.00 90.44 231 HIS A O 1
ATOM 1870 N N . ILE A 1 232 ? 14.439 41.983 22.526 1.00 90.19 232 ILE A N 1
ATOM 1871 C CA . ILE A 1 232 ? 14.859 43.245 21.878 1.00 90.19 232 ILE A CA 1
ATOM 1872 C C . ILE A 1 232 ? 16.271 43.696 22.268 1.00 90.19 232 ILE A C 1
ATOM 1874 O O . ILE A 1 232 ? 16.674 44.821 21.990 1.00 90.19 232 ILE A O 1
ATOM 1878 N N . TYR A 1 233 ? 17.002 42.870 23.006 1.00 91.12 233 TYR A N 1
ATOM 1879 C CA . TYR A 1 233 ? 18.376 43.165 23.387 1.00 91.12 233 TYR A CA 1
ATOM 1880 C C . TYR A 1 233 ? 19.291 42.435 22.418 1.00 91.12 233 TYR A C 1
ATOM 1882 O O . TYR A 1 233 ? 19.173 41.227 22.268 1.00 91.12 233 TYR A O 1
ATOM 1890 N N . LYS A 1 234 ? 20.160 43.179 21.748 1.00 90.56 234 LYS A N 1
ATOM 1891 C CA . LYS A 1 234 ? 21.100 42.718 20.736 1.00 90.56 234 LYS A CA 1
ATOM 1892 C C . LYS A 1 234 ? 22.491 42.579 21.357 1.00 90.56 234 LYS A C 1
ATOM 1894 O O . LYS A 1 234 ? 22.924 43.452 22.114 1.00 90.56 234 LYS A O 1
ATOM 1899 N N . GLU A 1 235 ? 23.193 41.490 21.047 1.00 90.06 235 GLU A N 1
ATOM 1900 C CA . GLU A 1 235 ? 24.606 41.341 21.413 1.00 90.06 235 GLU A CA 1
ATOM 1901 C C . GLU A 1 235 ? 25.478 42.412 20.726 1.00 90.06 235 GLU A C 1
ATOM 1903 O O . GLU A 1 235 ? 25.223 42.752 19.566 1.00 90.06 235 GLU A O 1
ATOM 1908 N N . PRO A 1 236 ? 26.517 42.937 21.403 1.00 86.25 236 PRO A N 1
ATOM 1909 C CA . PRO A 1 236 ? 27.451 43.868 20.782 1.00 86.25 236 PRO A CA 1
ATOM 1910 C C . PRO A 1 236 ? 28.174 43.218 19.597 1.00 86.25 236 PRO A C 1
ATOM 1912 O O . PRO A 1 236 ? 28.396 42.001 19.568 1.00 86.25 236 PRO A O 1
ATOM 1915 N N . ASP A 1 237 ? 28.549 44.051 18.626 1.00 80.12 237 ASP A N 1
ATOM 1916 C CA . ASP A 1 237 ? 29.272 43.602 17.441 1.00 80.12 237 ASP A CA 1
ATOM 1917 C C . ASP A 1 237 ? 30.617 42.977 17.826 1.00 80.12 237 ASP A C 1
ATOM 1919 O O . ASP A 1 237 ? 31.282 43.402 18.773 1.00 80.12 237 ASP A O 1
ATOM 1923 N N . ARG A 1 238 ? 31.029 41.964 17.062 1.00 77.75 238 ARG A N 1
ATOM 1924 C CA . ARG A 1 238 ? 32.255 41.198 17.305 1.00 77.75 238 ARG A CA 1
ATOM 1925 C C . ARG A 1 238 ? 33.306 41.556 16.255 1.00 77.75 238 ARG A C 1
ATOM 1927 O O . ARG A 1 238 ? 33.389 40.864 15.246 1.00 77.75 238 ARG A O 1
ATOM 1934 N N . PRO A 1 239 ? 34.129 42.596 16.458 1.00 65.50 239 PRO A N 1
ATOM 1935 C CA . PRO A 1 239 ? 35.084 43.038 15.440 1.00 65.50 239 PRO A CA 1
ATOM 1936 C C . PRO A 1 239 ? 36.162 41.990 15.108 1.00 65.50 239 PRO A C 1
ATOM 1938 O O . PRO A 1 239 ? 36.766 42.058 14.044 1.00 65.50 239 PRO A O 1
ATOM 1941 N N . TRP A 1 240 ? 36.393 41.008 15.987 1.00 61.66 240 TRP A N 1
ATOM 1942 C CA . TRP A 1 240 ? 37.425 39.973 15.821 1.00 61.66 240 TRP A CA 1
ATOM 1943 C C . TRP A 1 240 ? 36.888 38.629 15.300 1.00 61.66 240 TRP A C 1
ATOM 1945 O O . TRP A 1 240 ? 37.654 37.673 15.194 1.00 61.66 240 TRP A O 1
ATOM 1955 N N . ALA A 1 241 ? 35.585 38.519 15.015 1.00 64.31 241 ALA A N 1
ATOM 1956 C CA . ALA A 1 241 ? 34.951 37.275 14.582 1.00 64.31 241 ALA A CA 1
ATOM 1957 C C . ALA A 1 241 ? 34.106 37.494 13.322 1.00 64.31 241 ALA A C 1
ATOM 1959 O O . ALA A 1 241 ? 33.460 38.525 13.165 1.00 64.31 241 ALA A O 1
ATOM 1960 N N . PHE A 1 242 ? 34.080 36.500 12.432 1.00 65.50 242 PHE A N 1
ATOM 1961 C CA . PHE A 1 242 ? 33.261 36.548 11.222 1.00 65.50 242 PHE A CA 1
ATOM 1962 C C . PHE A 1 242 ? 31.767 36.630 11.582 1.00 65.50 242 PHE A C 1
ATOM 1964 O O . PHE A 1 242 ? 31.225 35.712 12.205 1.00 65.50 242 PHE A O 1
ATOM 1971 N N . SER A 1 243 ? 31.099 37.718 11.185 1.00 69.25 243 SER A N 1
ATOM 1972 C CA . SER A 1 243 ? 29.642 37.835 11.281 1.00 69.25 243 SER A CA 1
ATOM 1973 C C . SER A 1 243 ? 28.992 37.005 10.171 1.00 69.25 243 SER A C 1
ATOM 1975 O O . SER A 1 243 ? 29.179 37.325 8.993 1.00 69.25 243 SER A O 1
ATOM 1977 N N . PRO A 1 244 ? 28.211 35.959 10.499 1.00 80.50 244 PRO A N 1
ATOM 1978 C CA . PRO A 1 244 ? 27.447 35.243 9.489 1.00 80.50 244 PRO A CA 1
ATOM 1979 C C . PRO A 1 244 ? 26.457 36.191 8.804 1.00 80.50 244 PRO A C 1
ATOM 1981 O O . PRO A 1 244 ? 26.045 37.203 9.371 1.00 80.50 244 PRO A O 1
ATOM 1984 N N . ARG A 1 245 ? 26.072 35.865 7.571 1.00 86.81 245 ARG A N 1
ATOM 1985 C CA . ARG A 1 245 ? 25.157 36.681 6.763 1.00 86.81 245 ARG A CA 1
ATOM 1986 C C . ARG A 1 245 ? 23.994 35.842 6.267 1.00 86.81 245 ARG A C 1
ATOM 1988 O O . ARG A 1 245 ? 24.110 34.620 6.177 1.00 86.81 245 ARG A O 1
ATOM 1995 N N . LYS A 1 246 ? 22.885 36.495 5.950 1.00 92.75 246 LYS A N 1
ATOM 1996 C CA . LYS A 1 246 ? 21.757 35.894 5.229 1.00 92.75 246 LYS A CA 1
ATOM 1997 C C . LYS A 1 246 ? 21.480 36.691 3.977 1.00 92.75 246 LYS A C 1
ATOM 1999 O O . LYS A 1 246 ? 22.016 37.785 3.817 1.00 92.75 246 LYS A O 1
ATOM 2004 N N . MET A 1 247 ? 20.749 36.104 3.041 1.00 93.69 247 MET A N 1
ATOM 2005 C CA . MET A 1 247 ? 20.752 36.618 1.679 1.00 93.69 247 MET A CA 1
ATOM 2006 C C . MET A 1 247 ? 19.386 36.607 1.022 1.00 93.69 247 MET A C 1
ATOM 2008 O O . MET A 1 247 ? 18.597 35.680 1.202 1.00 93.69 247 MET A O 1
ATOM 2012 N N . ILE A 1 248 ? 19.166 37.640 0.215 1.00 96.56 248 ILE A N 1
ATOM 2013 C CA . ILE A 1 248 ? 18.086 37.716 -0.762 1.00 96.56 248 ILE A CA 1
ATOM 2014 C C . ILE A 1 248 ? 18.746 37.637 -2.135 1.00 96.56 248 ILE A C 1
ATOM 2016 O O . ILE A 1 248 ? 19.668 38.402 -2.426 1.00 96.56 248 ILE A O 1
ATOM 2020 N N . VAL A 1 249 ? 18.307 36.698 -2.967 1.00 95.75 249 VAL A N 1
ATOM 2021 C CA . VAL A 1 249 ? 18.922 36.429 -4.270 1.00 95.75 249 VAL A CA 1
ATOM 2022 C C . VAL A 1 249 ? 17.890 36.446 -5.392 1.00 95.75 249 VAL A C 1
ATOM 2024 O O . VAL A 1 249 ? 16.751 36.030 -5.198 1.00 95.75 249 VAL A O 1
ATOM 2027 N N . ASP A 1 250 ? 18.292 36.902 -6.577 1.00 94.19 250 ASP A N 1
ATOM 2028 C CA . ASP A 1 250 ? 17.614 36.553 -7.827 1.00 94.19 250 ASP A CA 1
ATOM 2029 C C . ASP A 1 250 ? 18.042 35.124 -8.186 1.00 94.19 250 ASP A C 1
ATOM 2031 O O . ASP A 1 250 ? 19.218 34.903 -8.509 1.00 94.19 250 ASP A O 1
ATOM 2035 N N . PRO A 1 251 ? 17.133 34.139 -8.115 1.00 92.31 251 PRO A N 1
ATOM 2036 C CA . PRO A 1 251 ? 17.508 32.740 -8.261 1.00 92.31 251 PRO A CA 1
ATOM 2037 C C . PRO A 1 251 ? 18.067 32.417 -9.655 1.00 92.31 251 PRO A C 1
ATOM 2039 O O . PRO A 1 251 ? 18.851 31.484 -9.786 1.00 92.31 251 PRO A O 1
ATOM 2042 N N . ARG A 1 252 ? 17.770 33.224 -10.684 1.00 90.94 252 ARG A N 1
ATOM 2043 C CA . ARG A 1 252 ? 18.296 33.044 -12.055 1.00 90.94 252 ARG A CA 1
ATOM 2044 C C . ARG A 1 252 ? 19.752 33.474 -12.198 1.00 90.94 252 ARG A C 1
ATOM 2046 O O . ARG A 1 252 ? 20.408 33.151 -13.183 1.00 90.94 252 ARG A O 1
ATOM 2053 N N . LYS A 1 253 ? 20.273 34.222 -11.223 1.00 91.62 253 LYS A N 1
ATOM 2054 C CA . LYS A 1 253 ? 21.669 34.670 -11.190 1.00 91.62 253 LYS A CA 1
ATOM 2055 C C . LYS A 1 253 ? 22.548 33.791 -10.303 1.00 91.62 253 LYS A C 1
ATOM 2057 O O . LYS A 1 253 ? 23.750 34.040 -10.249 1.00 91.62 253 LYS A O 1
ATOM 2062 N N . VAL A 1 254 ? 21.993 32.777 -9.636 1.00 90.69 254 VAL A N 1
ATOM 2063 C CA . VAL A 1 254 ? 22.707 31.905 -8.693 1.00 90.69 254 VAL A CA 1
ATOM 2064 C C . VAL A 1 254 ? 22.858 30.499 -9.275 1.00 90.69 254 VAL A C 1
ATOM 2066 O O . VAL A 1 254 ? 21.880 29.870 -9.657 1.00 90.69 254 VAL A O 1
ATOM 2069 N N . ILE A 1 255 ? 24.099 30.005 -9.316 1.00 85.62 255 ILE A N 1
ATOM 2070 C CA . ILE A 1 255 ? 24.448 28.646 -9.766 1.00 85.62 255 ILE A CA 1
ATOM 2071 C C . ILE A 1 255 ? 24.756 27.742 -8.578 1.00 85.62 255 ILE A C 1
ATOM 2073 O O . ILE A 1 255 ? 24.622 26.541 -8.685 1.00 85.62 255 ILE A O 1
ATOM 2077 N N . GLN A 1 256 ? 25.258 28.270 -7.465 1.00 87.44 256 GLN A N 1
ATOM 2078 C CA . GLN A 1 256 ? 25.545 27.458 -6.286 1.00 87.44 256 GLN A CA 1
ATOM 2079 C C . GLN A 1 256 ? 25.590 28.342 -5.048 1.00 87.44 256 GLN A C 1
ATOM 2081 O O . GLN A 1 256 ? 26.271 29.367 -5.056 1.00 87.44 256 GLN A O 1
ATOM 2086 N N . THR A 1 257 ? 24.931 27.930 -3.969 1.00 89.31 257 THR A N 1
ATOM 2087 C CA . THR A 1 257 ? 24.866 28.685 -2.711 1.00 89.31 257 THR A CA 1
ATOM 2088 C C . THR A 1 257 ? 25.298 27.867 -1.494 1.00 89.31 257 THR A C 1
ATOM 2090 O O . THR A 1 257 ? 25.291 26.637 -1.506 1.00 89.31 257 THR A O 1
ATOM 2093 N N . SER A 1 258 ? 25.679 28.568 -0.431 1.00 87.69 258 SER A N 1
ATOM 2094 C CA . SER A 1 258 ? 25.901 28.056 0.923 1.00 87.69 258 SER A CA 1
ATOM 2095 C C . SER A 1 258 ? 24.933 28.747 1.900 1.00 87.69 258 SER A C 1
ATOM 2097 O O . SER A 1 258 ? 24.024 29.463 1.481 1.00 87.69 258 SER A O 1
ATOM 2099 N N . VAL A 1 259 ? 25.111 28.539 3.207 1.00 83.69 259 VAL A N 1
ATOM 2100 C CA . VAL A 1 259 ? 24.250 29.115 4.260 1.00 83.69 259 VAL A CA 1
ATOM 2101 C C . VAL A 1 259 ? 24.442 30.631 4.398 1.00 83.69 259 VAL A C 1
ATOM 2103 O O . VAL A 1 259 ? 23.481 31.349 4.663 1.00 83.69 259 VAL A O 1
ATOM 2106 N N . HIS A 1 260 ? 25.671 31.129 4.206 1.00 84.50 260 HIS A N 1
ATOM 2107 C CA . HIS A 1 260 ? 26.029 32.536 4.455 1.00 84.50 260 HIS A CA 1
ATOM 2108 C C . HIS A 1 260 ? 26.591 33.291 3.244 1.00 84.50 260 HIS A C 1
ATOM 2110 O O . HIS A 1 260 ? 26.817 34.497 3.325 1.00 84.50 260 HIS A O 1
ATOM 2116 N N . SER A 1 261 ? 26.822 32.606 2.125 1.00 86.81 261 SER A N 1
ATOM 2117 C CA . SER A 1 261 ? 27.319 33.209 0.886 1.00 86.81 261 SER A CA 1
ATOM 2118 C C . SER A 1 261 ? 26.899 32.409 -0.346 1.00 86.81 261 SER A C 1
ATOM 2120 O O . SER A 1 261 ? 26.608 31.215 -0.257 1.00 86.81 261 SER A O 1
ATOM 2122 N N . VAL A 1 262 ? 26.910 33.065 -1.507 1.00 88.06 262 VAL A N 1
ATOM 2123 C CA . VAL A 1 262 ? 26.784 32.409 -2.812 1.00 88.06 262 VAL A CA 1
ATOM 2124 C C . VAL A 1 262 ? 28.175 32.002 -3.299 1.00 88.06 262 VAL A C 1
ATOM 2126 O O . VAL A 1 262 ? 29.107 32.799 -3.248 1.00 88.06 262 VAL A O 1
ATOM 2129 N N . LEU A 1 263 ? 28.318 30.756 -3.750 1.00 87.31 263 LEU A N 1
ATOM 2130 C CA . LEU A 1 263 ? 29.593 30.172 -4.176 1.00 87.31 263 LEU A CA 1
ATOM 2131 C C . LEU A 1 263 ? 29.861 30.395 -5.669 1.00 87.31 263 LEU A C 1
ATOM 2133 O O . LEU A 1 263 ? 31.007 30.593 -6.065 1.00 87.31 263 LEU A O 1
ATOM 2137 N N . LYS A 1 264 ? 28.812 30.363 -6.502 1.00 87.19 264 LYS A N 1
ATOM 2138 C CA . LYS A 1 264 ? 28.916 30.559 -7.954 1.00 87.19 264 LYS A CA 1
ATOM 2139 C C . LYS A 1 264 ? 27.670 31.259 -8.498 1.00 87.19 264 LYS A C 1
ATOM 2141 O O . LYS A 1 264 ? 26.551 30.867 -8.167 1.00 87.19 264 LYS A O 1
ATOM 2146 N N . ALA A 1 265 ? 27.856 32.279 -9.333 1.00 89.31 265 ALA A N 1
ATOM 2147 C CA . ALA A 1 265 ? 26.779 33.135 -9.825 1.00 89.31 265 ALA A CA 1
ATOM 2148 C C . ALA A 1 265 ? 27.114 33.792 -11.170 1.00 89.31 265 ALA A C 1
ATOM 2150 O O . ALA A 1 265 ? 28.283 33.968 -11.504 1.00 89.31 265 ALA A O 1
ATOM 2151 N N . TYR A 1 266 ? 26.073 34.190 -11.902 1.00 81.94 266 TYR A N 1
ATOM 2152 C CA . TYR A 1 266 ? 26.168 35.054 -13.085 1.00 81.94 266 TYR A CA 1
ATOM 2153 C C . TYR A 1 266 ? 26.011 36.545 -12.737 1.00 81.94 266 TYR A C 1
ATOM 2155 O O . TYR A 1 266 ? 26.300 37.406 -13.562 1.00 81.94 266 TYR A O 1
ATOM 2163 N N . GLY A 1 267 ? 25.523 36.862 -11.531 1.00 76.62 267 GLY A N 1
ATOM 2164 C CA . GLY A 1 267 ? 25.282 38.229 -11.061 1.00 76.62 267 GLY A CA 1
ATOM 2165 C C . GLY A 1 267 ? 26.283 38.711 -10.014 1.00 76.62 267 GLY A C 1
ATOM 2166 O O . GLY A 1 267 ? 26.869 37.911 -9.288 1.00 76.62 267 GLY A O 1
ATOM 2167 N N . GLY A 1 268 ? 26.423 40.035 -9.899 1.00 86.69 268 GLY A N 1
ATOM 2168 C CA . GLY A 1 268 ? 27.204 40.668 -8.833 1.00 86.69 268 GLY A CA 1
ATOM 2169 C C . GLY A 1 268 ? 26.574 40.485 -7.447 1.00 86.69 268 GLY A C 1
ATOM 2170 O O . GLY A 1 268 ? 25.358 40.286 -7.327 1.00 86.69 268 GLY A O 1
ATOM 2171 N N . SER A 1 269 ? 27.408 40.576 -6.409 1.00 92.19 269 SER A N 1
ATOM 2172 C CA . SER A 1 269 ? 27.007 40.517 -5.000 1.00 92.19 269 SER A CA 1
ATOM 2173 C C . SER A 1 269 ? 27.195 41.870 -4.326 1.00 92.19 269 SER A C 1
ATOM 2175 O O . SER A 1 269 ? 28.220 42.518 -4.522 1.00 92.19 269 SER A O 1
ATOM 2177 N N . LEU A 1 270 ? 26.229 42.263 -3.498 1.00 94.12 270 LEU A N 1
ATOM 2178 C CA . LEU A 1 270 ? 26.245 43.492 -2.711 1.00 94.12 270 LEU A CA 1
ATOM 2179 C C . LEU A 1 270 ? 26.108 43.164 -1.225 1.00 94.12 270 LEU A C 1
ATOM 2181 O O . LEU A 1 270 ? 25.158 42.499 -0.810 1.00 94.12 270 LEU A O 1
ATOM 2185 N N . GLU A 1 271 ? 27.035 43.667 -0.416 1.00 93.06 271 GLU A N 1
ATOM 2186 C CA . GLU A 1 271 ? 26.869 43.710 1.037 1.00 93.06 271 GLU A CA 1
ATOM 2187 C C . GLU A 1 271 ? 25.997 44.914 1.403 1.00 93.06 271 GLU A C 1
ATOM 2189 O O . GLU A 1 271 ? 26.348 46.062 1.132 1.00 93.06 271 GLU A O 1
ATOM 2194 N N . VAL A 1 272 ? 24.828 44.651 1.982 1.00 94.62 272 VAL A N 1
ATOM 2195 C CA . VAL A 1 272 ? 23.861 45.689 2.340 1.00 94.62 272 VAL A CA 1
ATOM 2196 C C . VAL A 1 272 ? 24.268 46.314 3.671 1.00 94.62 272 VAL A C 1
ATOM 2198 O O . VAL A 1 272 ? 24.513 45.613 4.652 1.00 94.62 272 VAL A O 1
ATOM 2201 N N . SER A 1 273 ? 24.326 47.648 3.710 1.00 93.19 273 SER A N 1
ATOM 2202 C CA . SER A 1 273 ? 24.658 48.388 4.932 1.00 93.19 273 SER A CA 1
ATOM 2203 C C . SER A 1 273 ? 23.662 48.092 6.058 1.00 93.19 273 SER A C 1
ATOM 2205 O O . SER A 1 273 ? 22.448 48.058 5.839 1.00 93.19 273 SER A O 1
ATOM 2207 N N . ARG A 1 274 ? 24.181 47.977 7.285 1.00 88.94 274 ARG A N 1
ATOM 2208 C CA . ARG A 1 274 ? 23.393 47.775 8.512 1.00 88.94 274 ARG A CA 1
ATOM 2209 C C . ARG A 1 274 ? 22.378 48.885 8.757 1.00 88.94 274 ARG A C 1
ATOM 2211 O O . ARG A 1 274 ? 21.376 48.641 9.410 1.00 88.94 274 ARG A O 1
ATOM 2218 N N . ASP A 1 275 ? 22.600 50.082 8.218 1.00 91.06 275 ASP A N 1
ATOM 2219 C CA . ASP A 1 275 ? 21.639 51.183 8.334 1.00 91.06 275 ASP A CA 1
ATOM 2220 C C . ASP A 1 275 ? 20.410 50.981 7.439 1.00 91.06 275 ASP A C 1
ATOM 2222 O O . ASP A 1 275 ? 19.406 51.668 7.607 1.00 91.06 275 ASP A O 1
ATOM 2226 N N . ILE A 1 276 ? 20.491 50.091 6.446 1.00 94.06 276 ILE A N 1
ATOM 2227 C CA . ILE A 1 276 ? 19.398 49.784 5.518 1.00 94.06 276 ILE A CA 1
ATOM 2228 C C . ILE A 1 276 ? 18.573 48.621 6.060 1.00 94.06 276 ILE A C 1
ATOM 2230 O O . ILE A 1 276 ? 17.349 48.746 6.146 1.00 94.06 276 ILE A O 1
ATOM 2234 N N . ALA A 1 277 ? 19.225 47.514 6.422 1.00 94.81 277 ALA A N 1
ATOM 2235 C CA . ALA A 1 277 ? 18.577 46.316 6.944 1.00 94.81 277 ALA A CA 1
ATOM 2236 C C . ALA A 1 277 ? 19.560 45.415 7.703 1.00 94.81 277 ALA A C 1
ATOM 2238 O O . ALA A 1 277 ? 20.758 45.398 7.421 1.00 94.81 277 ALA A O 1
ATOM 2239 N N . ILE A 1 278 ? 19.022 44.620 8.627 1.00 93.00 278 ILE A N 1
ATOM 2240 C CA . ILE A 1 278 ? 19.765 43.632 9.417 1.00 93.00 278 ILE A CA 1
ATOM 2241 C C . ILE A 1 278 ? 19.028 42.296 9.452 1.00 93.00 278 ILE A C 1
ATOM 2243 O O . ILE A 1 278 ? 17.808 42.256 9.317 1.00 93.00 278 ILE A O 1
ATOM 2247 N N . THR A 1 279 ? 19.739 41.198 9.702 1.00 94.38 279 THR A N 1
ATOM 2248 C CA . THR A 1 279 ? 19.101 39.922 10.050 1.00 94.38 279 THR A CA 1
ATOM 2249 C C . THR A 1 279 ? 18.952 39.827 11.566 1.00 94.38 279 THR A C 1
ATOM 2251 O O . THR A 1 279 ? 19.938 39.814 12.300 1.00 94.38 279 THR A O 1
ATOM 2254 N N . TYR A 1 280 ? 17.708 39.774 12.031 1.00 94.12 280 TYR A N 1
ATOM 2255 C CA . TYR A 1 280 ? 17.325 39.515 13.414 1.00 94.12 280 TYR A CA 1
ATOM 2256 C C . TYR A 1 280 ? 17.320 38.009 13.668 1.00 94.12 280 TYR A C 1
ATOM 2258 O O . TYR A 1 280 ? 16.543 37.296 13.036 1.00 94.12 280 TYR A O 1
ATOM 2266 N N . HIS A 1 281 ? 18.150 37.528 14.593 1.00 92.81 281 HIS A N 1
ATOM 2267 C CA . HIS A 1 281 ? 18.276 36.104 14.907 1.00 92.81 281 HIS A CA 1
ATOM 2268 C C . HIS A 1 281 ? 18.049 35.853 16.393 1.00 92.81 281 HIS A C 1
ATOM 2270 O O . HIS A 1 281 ? 18.905 36.145 17.234 1.00 92.81 281 HIS A O 1
ATOM 2276 N N . CYS A 1 282 ? 16.882 35.297 16.721 1.00 90.69 282 CYS A N 1
ATOM 2277 C CA . CYS A 1 282 ? 16.520 34.984 18.099 1.00 90.69 282 CYS A CA 1
ATOM 2278 C C . CYS A 1 282 ? 16.925 33.546 18.442 1.00 90.69 282 CYS A C 1
ATOM 2280 O O . CYS A 1 282 ? 16.227 32.593 18.087 1.00 90.69 282 CYS A O 1
ATOM 2282 N N . ARG A 1 283 ? 18.052 33.402 19.152 1.00 89.19 283 ARG A N 1
ATOM 2283 C CA . ARG A 1 283 ? 18.726 32.122 19.450 1.00 89.19 283 ARG A CA 1
ATOM 2284 C C . ARG A 1 283 ? 19.456 32.145 20.798 1.00 89.19 283 ARG A C 1
ATOM 2286 O O . ARG A 1 283 ? 19.406 33.137 21.516 1.00 89.19 283 ARG A O 1
ATOM 2293 N N . ASP A 1 284 ? 20.145 31.060 21.134 1.00 86.56 284 ASP A N 1
ATOM 2294 C CA . ASP A 1 284 ? 21.048 31.030 22.289 1.00 86.56 284 ASP A CA 1
ATOM 2295 C C . ASP A 1 284 ? 22.245 31.977 22.091 1.00 86.56 284 ASP A C 1
ATOM 2297 O O . ASP A 1 284 ? 22.731 32.103 20.957 1.00 86.56 284 ASP A O 1
ATOM 2301 N N . PRO A 1 285 ? 22.715 32.645 23.164 1.00 84.75 285 PRO A N 1
ATOM 2302 C CA . PRO A 1 285 ? 23.808 33.608 23.080 1.00 84.75 285 PRO A CA 1
ATOM 2303 C C . PRO A 1 285 ? 25.075 32.966 22.511 1.00 84.75 285 PRO A C 1
ATOM 2305 O O . PRO A 1 285 ? 25.430 31.839 22.861 1.00 84.75 285 PRO A O 1
ATOM 2308 N N . LEU A 1 286 ? 25.780 33.701 21.649 1.00 81.62 286 LEU A N 1
ATOM 2309 C CA . LEU A 1 286 ? 27.060 33.247 21.097 1.00 81.62 286 LEU A CA 1
ATOM 2310 C C . LEU A 1 286 ? 28.248 33.730 21.932 1.00 81.62 286 LEU A C 1
ATOM 2312 O O . LEU A 1 286 ? 29.318 33.130 21.875 1.00 81.62 286 LEU A O 1
ATOM 2316 N N . GLN A 1 287 ? 28.072 34.804 22.701 1.00 77.00 287 GLN A N 1
ATOM 2317 C CA . GLN A 1 287 ? 29.115 35.400 23.532 1.00 77.00 287 GLN A CA 1
ATOM 2318 C C . GLN A 1 287 ? 28.906 35.097 25.024 1.00 77.00 287 GLN A C 1
ATOM 2320 O O . GLN A 1 287 ? 28.929 36.003 25.839 1.00 77.00 287 GLN A O 1
ATOM 2325 N N . GLY A 1 288 ? 28.690 33.840 25.430 1.00 68.75 288 GLY A N 1
ATOM 2326 C CA . GLY A 1 288 ? 28.444 33.508 26.847 1.00 68.75 288 GLY A CA 1
ATOM 2327 C C . GLY A 1 288 ? 27.307 34.332 27.494 1.00 68.75 288 GLY A C 1
ATOM 2328 O O . GLY A 1 288 ? 26.517 34.985 26.816 1.00 68.75 288 GLY A O 1
ATOM 2329 N N . ASN A 1 289 ? 27.198 34.326 28.826 1.00 69.12 289 ASN A N 1
ATOM 2330 C CA . ASN A 1 289 ? 26.173 35.111 29.531 1.00 69.12 289 ASN A CA 1
ATOM 2331 C C . ASN A 1 289 ? 26.611 36.576 29.716 1.00 69.12 289 ASN A C 1
ATOM 2333 O O . ASN A 1 289 ? 26.991 36.977 30.818 1.00 69.12 289 ASN A O 1
ATOM 2337 N N . ILE A 1 290 ? 26.549 37.385 28.650 1.00 79.44 290 ILE A N 1
ATOM 2338 C CA . ILE A 1 290 ? 26.735 38.843 28.747 1.00 79.44 290 ILE A CA 1
ATOM 2339 C C . ILE A 1 290 ? 25.627 39.436 29.638 1.00 79.44 290 ILE A C 1
ATOM 2341 O O . ILE A 1 290 ? 24.440 39.285 29.333 1.00 79.44 290 ILE A O 1
ATOM 2345 N N . PRO A 1 291 ? 25.972 40.160 30.719 1.00 79.31 291 PRO A N 1
ATOM 2346 C CA . PRO A 1 291 ? 24.979 40.855 31.530 1.00 79.31 291 PRO A CA 1
ATOM 2347 C C . PRO A 1 291 ? 24.176 41.870 30.705 1.00 79.31 291 PRO A C 1
ATOM 2349 O O . PRO A 1 291 ? 24.751 42.639 29.937 1.00 79.31 291 PRO A O 1
ATOM 2352 N N . LYS A 1 292 ? 22.860 41.957 30.947 1.00 81.31 292 LYS A N 1
ATOM 2353 C CA . LYS A 1 292 ? 21.900 42.816 30.216 1.00 81.31 292 LYS A CA 1
ATOM 2354 C C . LYS A 1 292 ? 22.362 44.267 29.988 1.00 81.31 292 LYS A C 1
ATOM 2356 O O . LYS A 1 292 ? 22.013 44.857 28.975 1.00 81.31 292 LYS A O 1
ATOM 2361 N N . LYS A 1 293 ? 23.163 44.831 30.900 1.00 82.12 293 LYS A N 1
ATOM 2362 C CA . LYS A 1 293 ? 23.725 46.194 30.814 1.00 82.12 293 LYS A CA 1
ATOM 2363 C C . LYS A 1 293 ? 24.700 46.424 29.648 1.00 82.12 293 LYS A C 1
ATOM 2365 O O . LYS A 1 293 ? 24.920 47.569 29.281 1.00 82.12 293 LYS A O 1
ATOM 2370 N N . PHE A 1 294 ? 25.284 45.363 29.095 1.00 83.81 294 PHE A N 1
ATOM 2371 C CA . PHE A 1 294 ? 26.217 45.430 27.965 1.00 83.81 294 PHE A CA 1
ATOM 2372 C C . PHE A 1 294 ? 25.565 45.046 26.629 1.00 83.81 294 PHE A C 1
ATOM 2374 O O . PHE A 1 294 ? 26.240 45.020 25.604 1.00 83.81 294 PHE A O 1
ATOM 2381 N N . LEU A 1 295 ? 24.264 44.737 26.632 1.00 88.38 295 LEU A N 1
ATOM 2382 C CA . LEU A 1 295 ? 23.498 44.480 25.418 1.00 88.38 295 LEU A CA 1
ATOM 2383 C C . LEU A 1 295 ? 22.887 45.782 24.900 1.00 88.38 295 LEU A C 1
ATOM 2385 O O . LEU A 1 295 ? 22.389 46.607 25.670 1.00 88.38 295 LEU A O 1
ATOM 2389 N N . THR A 1 296 ? 22.865 45.944 23.583 1.00 90.06 296 THR A N 1
ATOM 2390 C CA . THR A 1 296 ? 22.262 47.107 22.932 1.00 90.06 296 THR A CA 1
ATOM 2391 C C . THR A 1 296 ? 20.763 46.879 22.782 1.00 90.06 296 THR A C 1
ATOM 2393 O O . THR A 1 296 ? 20.336 45.890 22.198 1.00 90.06 296 THR A O 1
ATOM 2396 N N . LYS A 1 297 ? 19.928 47.779 23.305 1.00 89.44 297 LYS A N 1
ATOM 2397 C CA . LYS A 1 297 ? 18.474 47.692 23.108 1.00 89.44 297 LYS A CA 1
ATOM 2398 C C . LYS A 1 297 ? 18.122 48.126 21.681 1.00 89.44 297 LYS A C 1
ATOM 2400 O O . LYS A 1 297 ? 18.336 49.280 21.330 1.00 89.44 297 LYS A O 1
ATOM 2405 N N . ASP A 1 298 ? 17.534 47.226 20.904 1.00 89.38 298 ASP A N 1
ATOM 2406 C CA . ASP A 1 298 ? 17.087 47.446 19.530 1.00 89.38 298 ASP A CA 1
ATOM 2407 C C . ASP A 1 298 ? 15.602 47.041 19.390 1.00 89.38 298 ASP A C 1
ATOM 2409 O O . ASP A 1 298 ? 15.276 45.857 19.272 1.00 89.38 298 ASP A O 1
ATOM 2413 N N . PRO A 1 299 ? 14.669 48.012 19.441 1.00 88.62 299 PRO A N 1
ATOM 2414 C CA . PRO A 1 299 ? 13.236 47.754 19.356 1.00 88.62 299 PRO A CA 1
ATOM 2415 C C . PRO A 1 299 ? 12.711 47.732 17.910 1.00 88.62 299 PRO A C 1
ATOM 2417 O O . PRO A 1 299 ? 11.505 47.860 17.713 1.00 88.62 299 PRO A O 1
ATOM 2420 N N . THR A 1 300 ? 13.562 47.597 16.886 1.00 89.12 300 THR A N 1
ATOM 2421 C CA . THR A 1 300 ? 13.140 47.705 15.473 1.00 89.12 300 THR A CA 1
ATOM 2422 C C . THR A 1 300 ? 12.005 46.738 15.116 1.00 89.12 300 THR A C 1
ATOM 2424 O O . THR A 1 300 ? 11.067 47.123 14.418 1.00 89.12 300 THR A O 1
ATOM 2427 N N . LEU A 1 301 ? 12.011 45.521 15.676 1.00 89.94 301 LEU A N 1
ATOM 2428 C CA . LEU A 1 301 ? 10.943 44.529 15.494 1.00 89.94 301 LEU A CA 1
ATOM 2429 C C . LEU A 1 301 ? 9.564 45.035 15.966 1.00 89.94 301 LEU A C 1
ATOM 2431 O O . LEU A 1 301 ? 8.535 44.683 15.387 1.00 89.94 301 LEU A O 1
ATOM 2435 N N . TRP A 1 302 ? 9.516 45.895 16.989 1.00 90.62 302 TRP A N 1
ATOM 2436 C CA . TRP A 1 302 ? 8.260 46.413 17.538 1.00 90.62 302 TRP A CA 1
ATOM 2437 C C . TRP A 1 302 ? 7.511 47.346 16.589 1.00 90.62 302 TRP A C 1
ATOM 2439 O O . TRP A 1 302 ? 6.324 47.561 16.801 1.00 90.62 302 TRP A O 1
ATOM 2449 N N . ARG A 1 303 ? 8.129 47.828 15.504 1.00 90.19 303 ARG A N 1
ATOM 2450 C CA . ARG A 1 303 ? 7.414 48.581 14.457 1.00 90.19 303 ARG A CA 1
ATOM 2451 C C . ARG A 1 303 ? 6.251 47.788 13.848 1.00 90.19 303 ARG A C 1
ATOM 2453 O O . ARG A 1 303 ? 5.288 48.384 13.378 1.00 90.19 303 ARG A O 1
ATOM 2460 N N . TYR A 1 304 ? 6.318 46.458 13.905 1.00 90.94 304 TYR A N 1
ATOM 2461 C CA . TYR A 1 304 ? 5.321 45.551 13.338 1.00 90.94 304 TYR A CA 1
ATOM 2462 C C . TYR A 1 304 ? 4.412 44.904 14.397 1.00 90.94 304 TYR A C 1
ATOM 2464 O O . TYR A 1 304 ? 3.593 44.050 14.060 1.00 90.94 304 TYR A O 1
ATOM 2472 N N . ASN A 1 305 ? 4.527 45.291 15.676 1.00 88.81 305 ASN A N 1
ATOM 2473 C CA . ASN A 1 305 ? 3.862 44.613 16.796 1.00 88.81 305 ASN A CA 1
ATOM 2474 C C . ASN A 1 305 ? 2.329 44.540 16.657 1.00 88.81 305 ASN A C 1
ATOM 2476 O O . ASN A 1 305 ? 1.758 43.479 16.885 1.00 88.81 305 ASN A O 1
ATOM 2480 N N . LEU A 1 306 ? 1.657 45.619 16.249 1.00 88.75 306 LEU A N 1
ATOM 2481 C CA . LEU A 1 306 ? 0.199 45.684 16.142 1.00 88.75 306 LEU A CA 1
ATOM 2482 C C . LEU A 1 306 ? -0.315 44.681 15.105 1.00 88.75 306 LEU A C 1
ATOM 2484 O O . LEU A 1 306 ? -1.223 43.896 15.389 1.00 88.75 306 LEU A O 1
ATOM 2488 N N . SER A 1 307 ? 0.303 44.676 13.923 1.00 91.31 307 SER A N 1
ATOM 2489 C CA . SER A 1 307 ? -0.025 43.751 12.836 1.00 91.31 307 SER A CA 1
ATOM 2490 C C . SER A 1 307 ? 0.320 42.313 13.212 1.00 91.31 307 SER A C 1
ATOM 2492 O O . SER A 1 307 ? -0.511 41.419 13.046 1.00 91.31 307 SER A O 1
ATOM 2494 N N . LEU A 1 308 ? 1.503 42.094 13.792 1.00 92.56 308 LEU A N 1
ATOM 2495 C CA . LEU A 1 308 ? 1.965 40.767 14.176 1.00 92.56 308 LEU A CA 1
ATOM 2496 C C . LEU A 1 308 ? 1.072 40.150 15.256 1.00 92.56 308 LEU A C 1
ATOM 2498 O O . LEU A 1 308 ? 0.567 39.045 15.078 1.00 92.56 308 LEU A O 1
ATOM 2502 N N . ILE A 1 309 ? 0.805 40.873 16.348 1.00 91.06 309 ILE A N 1
ATOM 2503 C CA . ILE A 1 309 ? -0.036 40.387 17.450 1.00 91.06 309 ILE A CA 1
ATOM 2504 C C . ILE A 1 309 ? -1.446 40.071 16.948 1.00 91.06 309 ILE A C 1
ATOM 2506 O O . ILE A 1 309 ? -2.014 39.035 17.303 1.00 91.06 309 ILE A O 1
ATOM 2510 N N . LYS A 1 310 ? -2.018 40.936 16.102 1.00 90.56 310 LYS A N 1
ATOM 2511 C CA . LYS A 1 310 ? -3.336 40.713 15.495 1.00 90.56 310 LYS A CA 1
ATOM 2512 C C . LYS A 1 310 ? -3.361 39.427 14.667 1.00 90.56 310 LYS A C 1
ATOM 2514 O O . LYS A 1 310 ? -4.283 38.624 14.834 1.00 90.56 310 LYS A O 1
ATOM 2519 N N . ASN A 1 311 ? -2.364 39.220 13.810 1.00 92.00 311 ASN A N 1
ATOM 2520 C CA . ASN A 1 311 ? -2.303 38.063 12.923 1.00 92.00 311 ASN A CA 1
ATOM 2521 C C . ASN A 1 311 ? -2.052 36.762 13.692 1.00 92.00 311 ASN A C 1
ATOM 2523 O O . ASN A 1 311 ? -2.811 35.810 13.526 1.00 92.00 311 ASN A O 1
ATOM 2527 N N . VAL A 1 312 ? -1.089 36.743 14.616 1.00 90.44 312 VAL A N 1
ATOM 2528 C CA . VAL A 1 312 ? -0.809 35.573 15.466 1.00 90.44 312 VAL A CA 1
ATOM 2529 C C . VAL A 1 312 ? -2.050 35.196 16.280 1.00 90.44 312 VAL A C 1
ATOM 2531 O O . VAL A 1 312 ? -2.466 34.039 16.294 1.00 90.44 312 VAL A O 1
ATOM 2534 N N . ASN A 1 313 ? -2.735 36.176 16.880 1.00 87.38 313 ASN A N 1
ATOM 2535 C CA . ASN A 1 313 ? -3.994 35.923 17.583 1.00 87.38 313 ASN A CA 1
ATOM 2536 C C . ASN A 1 313 ? -5.086 35.371 16.662 1.00 87.38 313 ASN A C 1
ATOM 2538 O O . ASN A 1 313 ? -5.868 34.528 17.095 1.00 87.38 313 ASN A O 1
ATOM 2542 N N . LYS A 1 314 ? -5.170 35.828 15.408 1.00 86.31 314 LYS A N 1
ATOM 2543 C CA . LYS A 1 314 ? -6.123 35.299 14.422 1.00 86.31 314 LYS A CA 1
ATOM 2544 C C . LYS A 1 314 ? -5.842 33.826 14.122 1.00 86.31 314 LYS A C 1
ATOM 2546 O O . LYS A 1 314 ? -6.788 33.041 14.094 1.00 86.31 314 LYS A O 1
ATOM 2551 N N . VAL A 1 315 ? -4.574 33.452 13.945 1.00 85.25 315 VAL A N 1
ATOM 2552 C CA . VAL A 1 315 ? -4.159 32.058 13.719 1.00 85.25 315 VAL A CA 1
ATOM 2553 C C . VAL A 1 315 ? -4.528 31.193 14.924 1.00 85.25 315 VAL A C 1
ATOM 2555 O O . VAL A 1 315 ? -5.233 30.197 14.771 1.00 85.25 315 VAL A O 1
ATOM 2558 N N . LEU A 1 316 ? -4.180 31.632 16.137 1.00 82.62 316 LEU A N 1
ATOM 2559 C CA . LEU A 1 316 ? -4.471 30.892 17.370 1.00 82.62 316 LEU A CA 1
ATOM 2560 C C . LEU A 1 316 ? -5.975 30.812 17.706 1.00 82.62 316 LEU A C 1
ATOM 2562 O O . LEU A 1 316 ? -6.417 29.847 18.330 1.00 82.62 316 LEU A O 1
ATOM 2566 N N . LYS A 1 317 ? -6.784 31.804 17.301 1.00 74.38 317 LYS A N 1
ATOM 2567 C CA . LYS A 1 317 ? -8.239 31.843 17.560 1.00 74.38 317 LYS A CA 1
ATOM 2568 C C . LYS A 1 317 ? -9.076 31.025 16.576 1.00 74.38 317 LYS A C 1
ATOM 2570 O O . LYS A 1 317 ? -10.223 30.720 16.913 1.00 74.38 317 LYS A O 1
ATOM 2575 N N . LYS A 1 318 ? -8.568 30.683 15.385 1.00 67.31 318 LYS A N 1
ATOM 2576 C CA . LYS A 1 318 ? -9.325 29.873 14.415 1.00 67.31 318 LYS A CA 1
ATOM 2577 C C . LYS A 1 318 ? -9.722 28.533 15.049 1.00 67.31 318 LYS A C 1
ATOM 2579 O O . LYS A 1 318 ? -8.909 27.889 15.713 1.00 67.31 318 LYS A O 1
ATOM 2584 N N . GLN A 1 319 ? -10.983 28.125 14.854 1.00 47.94 319 GLN A N 1
ATOM 2585 C CA . GLN A 1 319 ? -11.602 26.968 15.528 1.00 47.94 319 GLN A CA 1
ATOM 2586 C C . GLN A 1 319 ? -10.737 25.693 15.455 1.00 47.94 319 GLN A C 1
ATOM 2588 O O . GLN A 1 319 ? -10.607 25.006 16.466 1.00 47.94 319 GLN A O 1
ATOM 2593 N N . TYR A 1 320 ? -10.058 25.452 14.324 1.00 49.41 320 TYR A N 1
ATOM 2594 C CA . TYR A 1 320 ? -9.116 24.342 14.112 1.00 49.41 320 TYR A CA 1
ATOM 2595 C C . TYR A 1 320 ? -7.924 24.324 15.090 1.00 49.41 320 TYR A C 1
ATOM 2597 O O . TYR A 1 320 ? -7.596 23.278 15.658 1.00 49.41 320 TYR A O 1
ATOM 2605 N N . PHE A 1 321 ? -7.297 25.476 15.350 1.00 52.59 321 PHE A N 1
ATOM 2606 C CA . PHE A 1 321 ? -6.144 25.580 16.255 1.00 52.59 321 PHE A CA 1
ATOM 2607 C C . PHE A 1 321 ? -6.564 25.516 17.727 1.00 52.59 321 PHE A C 1
ATOM 2609 O O . PHE A 1 321 ? -5.900 24.876 18.542 1.00 52.59 321 PHE A O 1
ATOM 2616 N N . LYS A 1 322 ? -7.719 26.104 18.062 1.00 48.91 322 LYS A N 1
ATOM 2617 C CA . LYS A 1 322 ? -8.285 26.106 19.420 1.00 48.91 322 LYS A CA 1
ATOM 2618 C C . LYS A 1 322 ? -8.672 24.696 19.890 1.00 48.91 322 LYS A C 1
ATOM 2620 O O . LYS A 1 322 ? -8.421 24.347 21.041 1.00 48.91 322 LYS A O 1
ATOM 2625 N N . TRP A 1 323 ? -9.233 23.870 19.001 1.00 41.84 323 TRP A N 1
ATOM 2626 C CA . TRP A 1 323 ? -9.563 22.463 19.278 1.00 41.84 323 TRP A CA 1
ATOM 2627 C C . TRP A 1 323 ? -8.302 21.600 19.442 1.00 41.84 323 TRP A C 1
ATOM 2629 O O . TRP A 1 323 ? -8.211 20.790 20.365 1.00 41.84 323 TRP A O 1
ATOM 2639 N N . THR A 1 324 ? -7.301 21.823 18.587 1.00 46.53 324 THR A N 1
ATOM 2640 C CA . THR A 1 324 ? -6.026 21.093 18.597 1.00 46.53 324 THR A CA 1
ATOM 2641 C C . THR A 1 324 ? -5.194 21.422 19.836 1.00 46.53 324 THR A C 1
ATOM 2643 O O . THR A 1 324 ? -4.735 20.506 20.508 1.00 46.53 324 THR A O 1
ATOM 2646 N N . MET A 1 325 ? -5.086 22.698 20.222 1.00 44.75 325 MET A N 1
ATOM 2647 C CA . MET A 1 325 ? -4.410 23.109 21.459 1.00 44.75 325 MET A CA 1
ATOM 2648 C C . MET A 1 325 ? -5.093 22.553 22.710 1.00 44.75 325 MET A C 1
ATOM 2650 O O . MET A 1 325 ? -4.406 22.088 23.611 1.00 44.75 325 MET A O 1
ATOM 2654 N N . LYS A 1 326 ? -6.433 22.524 22.765 1.00 43.62 326 LYS A N 1
ATOM 2655 C CA . LYS A 1 326 ? -7.171 21.937 23.899 1.00 43.62 326 LYS A CA 1
ATOM 2656 C C . LYS A 1 326 ? -6.952 20.419 23.999 1.00 43.62 326 LYS A C 1
ATOM 2658 O O . LYS A 1 326 ? -6.842 19.888 25.099 1.00 43.62 326 LYS A O 1
ATOM 2663 N N . LYS A 1 327 ? -6.823 19.740 22.852 1.00 39.34 327 LYS A N 1
ATOM 2664 C CA . LYS A 1 327 ? -6.548 18.297 22.735 1.00 39.34 327 LYS A CA 1
ATOM 2665 C C . LYS A 1 327 ? -5.086 17.942 23.049 1.00 39.34 327 LYS A C 1
ATOM 2667 O O . LYS A 1 327 ? -4.853 16.919 23.677 1.00 39.34 327 LYS A O 1
ATOM 2672 N N . VAL A 1 328 ? -4.125 18.781 22.648 1.00 38.34 328 VAL A N 1
ATOM 2673 C CA . VAL A 1 328 ? -2.681 18.615 22.916 1.00 38.34 328 VAL A CA 1
ATOM 2674 C C . VAL A 1 328 ? -2.322 19.010 24.354 1.00 38.34 328 VAL A C 1
ATOM 2676 O O . VAL A 1 328 ? -1.546 18.307 24.988 1.00 38.34 328 VAL A O 1
ATOM 2679 N N . LEU A 1 329 ? -2.940 20.046 24.933 1.00 35.94 329 LEU A N 1
ATOM 2680 C CA . LEU A 1 329 ? -2.794 20.364 26.364 1.00 35.94 329 LEU A CA 1
ATOM 2681 C C . LEU A 1 329 ? -3.397 19.270 27.261 1.00 35.94 329 LEU A C 1
ATOM 2683 O O . LEU A 1 329 ? -2.818 18.953 28.294 1.00 35.94 329 LEU A O 1
ATOM 2687 N N . GLN A 1 330 ? -4.485 18.614 26.834 1.00 33.34 330 GLN A N 1
ATOM 2688 C CA . GLN A 1 330 ? -4.983 17.393 27.489 1.00 33.34 330 GLN A CA 1
ATOM 2689 C C . GLN A 1 330 ? -4.014 16.203 27.386 1.00 33.34 330 GLN A C 1
ATOM 2691 O O . GLN A 1 330 ? -4.096 15.299 28.206 1.00 33.34 330 GLN A O 1
ATOM 2696 N N . LEU A 1 331 ? -3.111 16.189 26.398 1.00 34.22 331 LEU A N 1
ATOM 2697 C CA . LEU A 1 331 ? -2.097 15.143 26.205 1.00 34.22 331 LEU A CA 1
ATOM 2698 C C . LEU A 1 331 ? -0.783 15.422 26.965 1.00 34.22 331 LEU A C 1
ATOM 2700 O O . LEU A 1 331 ? 0.030 14.513 27.091 1.00 34.22 331 LEU A O 1
ATOM 2704 N N . ILE A 1 332 ? -0.571 16.648 27.462 1.00 32.75 332 ILE A N 1
ATOM 2705 C CA . ILE A 1 332 ? 0.636 17.063 28.212 1.00 32.75 332 ILE A CA 1
ATOM 2706 C C . ILE A 1 332 ? 0.341 17.252 29.715 1.00 32.75 332 ILE A C 1
ATOM 2708 O O . ILE A 1 332 ? 1.261 17.389 30.517 1.00 32.75 332 ILE A O 1
ATOM 2712 N N . SER A 1 333 ? -0.927 17.179 30.134 1.00 28.14 333 SER A N 1
ATOM 2713 C CA . SER A 1 333 ? -1.293 17.046 31.547 1.00 28.14 333 SER A CA 1
ATOM 2714 C C . SER A 1 333 ? -0.898 15.658 32.051 1.00 28.14 333 SER A C 1
ATOM 2716 O O . SER A 1 333 ? -1.655 14.697 31.942 1.00 28.14 333 SER A O 1
ATOM 2718 N N . SER A 1 334 ? 0.318 15.552 32.571 1.00 28.19 334 SER A N 1
ATOM 2719 C CA . SER A 1 334 ? 0.740 14.470 33.449 1.00 28.19 334 SER A CA 1
ATOM 2720 C C . SER A 1 334 ? -0.185 14.402 34.666 1.00 28.19 334 SER A C 1
ATOM 2722 O O . SER A 1 334 ? -0.183 15.331 35.474 1.00 28.19 334 SER A O 1
ATOM 2724 N N . ASP A 1 335 ? -0.918 13.300 34.814 1.00 30.16 335 ASP A N 1
ATOM 2725 C CA . ASP A 1 335 ? -1.394 12.864 36.126 1.00 30.16 335 ASP A CA 1
ATOM 2726 C C . ASP A 1 335 ? -0.256 12.127 36.851 1.00 30.16 335 ASP A C 1
ATOM 2728 O O . ASP A 1 335 ? 0.589 11.468 36.238 1.00 30.16 335 ASP A O 1
ATOM 2732 N N . ALA A 1 336 ? -0.213 12.303 38.167 1.00 30.86 336 ALA A N 1
ATOM 2733 C CA . ALA A 1 336 ? 0.963 12.198 39.029 1.00 30.86 336 ALA A CA 1
ATOM 2734 C C . ALA A 1 336 ? 1.541 10.787 39.291 1.00 30.86 336 ALA A C 1
ATOM 2736 O O . ALA A 1 336 ? 2.429 10.667 40.128 1.00 30.86 336 ALA A O 1
ATOM 2737 N N . ASP A 1 337 ? 1.131 9.738 38.571 1.00 31.03 337 ASP A N 1
ATOM 2738 C CA . ASP A 1 337 ? 1.396 8.344 38.987 1.00 31.03 337 ASP A CA 1
ATOM 2739 C C . ASP A 1 337 ? 2.249 7.492 38.024 1.00 31.03 337 ASP A C 1
ATOM 2741 O O . ASP A 1 337 ? 2.244 6.265 38.090 1.00 31.03 337 ASP A O 1
ATOM 2745 N N . GLY A 1 338 ? 3.050 8.101 37.144 1.00 33.66 338 GLY A N 1
ATOM 2746 C CA . GLY A 1 338 ? 4.220 7.407 36.575 1.00 33.66 338 GLY A CA 1
ATOM 2747 C C . GLY A 1 338 ? 3.963 6.128 35.751 1.00 33.66 338 GLY A C 1
ATOM 2748 O O . GLY A 1 338 ? 4.868 5.306 35.619 1.00 33.66 338 GLY A O 1
ATOM 2749 N N . ALA A 1 339 ? 2.784 5.952 35.145 1.00 30.16 339 ALA A N 1
ATOM 2750 C CA . ALA A 1 339 ? 2.511 4.851 34.215 1.00 30.16 339 ALA A CA 1
ATOM 2751 C C . ALA A 1 339 ? 2.593 5.324 32.747 1.00 30.16 339 ALA A C 1
ATOM 2753 O O . ALA A 1 339 ? 1.636 5.855 32.186 1.00 30.16 339 ALA A O 1
ATOM 2754 N N . ILE A 1 340 ? 3.749 5.129 32.106 1.00 32.06 340 ILE A N 1
ATOM 2755 C CA . ILE A 1 340 ? 3.972 5.402 30.674 1.00 32.06 340 ILE A CA 1
ATOM 2756 C C . ILE A 1 340 ? 3.513 4.197 29.818 1.00 32.06 340 ILE A C 1
ATOM 2758 O O . ILE A 1 340 ? 3.743 3.054 30.198 1.00 32.06 340 ILE A O 1
ATOM 2762 N N . GLN A 1 341 ? 2.945 4.494 28.632 1.00 33.09 341 GLN A N 1
ATOM 2763 C CA . GLN A 1 341 ? 2.512 3.632 27.500 1.00 33.09 341 GLN A CA 1
ATOM 2764 C C . GLN A 1 341 ? 1.011 3.292 27.376 1.00 33.09 341 GLN A C 1
ATOM 2766 O O . GLN A 1 341 ? 0.650 2.133 27.538 1.00 33.09 341 GLN A O 1
ATOM 2771 N N . ARG A 1 342 ? 0.136 4.233 26.957 1.00 34.88 342 ARG A N 1
ATOM 2772 C CA . ARG A 1 342 ? -1.153 3.885 26.281 1.00 34.88 342 ARG A CA 1
ATOM 2773 C C . ARG A 1 342 ? -1.675 4.854 25.199 1.00 34.88 342 ARG A C 1
ATOM 2775 O O . ARG A 1 342 ? -2.709 4.566 24.601 1.00 34.88 342 ARG A O 1
ATOM 2782 N N . ALA A 1 343 ? -1.001 5.961 24.879 1.00 30.50 343 ALA A N 1
ATOM 2783 C CA . ALA A 1 343 ? -1.429 6.856 23.793 1.00 30.50 343 ALA A CA 1
ATOM 2784 C C . ALA A 1 343 ? -0.620 6.577 22.508 1.00 30.50 343 ALA A C 1
ATOM 2786 O O . ALA A 1 343 ? 0.504 7.047 22.386 1.00 30.50 343 ALA A O 1
ATOM 2787 N N . GLY A 1 344 ? -1.177 5.782 21.580 1.00 47.44 344 GLY A N 1
ATOM 2788 C CA . GLY A 1 344 ? -0.532 5.451 20.292 1.00 47.44 344 GLY A CA 1
ATOM 2789 C C . GLY A 1 344 ? -0.988 4.168 19.570 1.00 47.44 344 GLY A C 1
ATOM 2790 O O . GLY A 1 344 ? -0.425 3.844 18.541 1.00 47.44 344 GLY A O 1
ATOM 2791 N N . ARG A 1 345 ? -1.988 3.422 20.068 1.00 63.72 345 ARG A N 1
ATOM 2792 C CA . ARG A 1 345 ? -2.278 2.045 19.598 1.00 63.72 345 ARG A CA 1
ATOM 2793 C C . ARG A 1 345 ? -3.060 1.907 18.271 1.00 63.72 345 ARG A C 1
ATOM 2795 O O . ARG A 1 345 ? -3.017 0.834 17.684 1.00 63.72 345 ARG A O 1
ATOM 2802 N N . PHE A 1 346 ? -3.789 2.924 17.793 1.00 73.00 346 PHE A N 1
ATOM 2803 C CA . PHE A 1 346 ? -4.764 2.765 16.691 1.00 73.00 346 PHE A CA 1
ATOM 2804 C C . PHE A 1 346 ? -4.529 3.727 15.508 1.00 73.00 346 PHE A C 1
ATOM 2806 O O . PHE A 1 346 ? -4.498 4.945 15.696 1.00 73.00 346 PHE A O 1
ATOM 2813 N N . ARG A 1 347 ? -4.455 3.174 14.288 1.00 82.31 347 ARG A N 1
ATOM 2814 C CA . ARG A 1 347 ? -4.568 3.849 12.979 1.00 82.31 347 ARG A CA 1
ATOM 2815 C C . ARG A 1 347 ? -6.023 4.251 12.710 1.00 82.31 347 ARG A C 1
ATOM 2817 O O . ARG A 1 347 ? -6.941 3.590 13.191 1.00 82.31 347 ARG A O 1
ATOM 2824 N N . VAL A 1 348 ? -6.237 5.325 11.944 1.00 81.38 348 VAL A N 1
ATOM 2825 C CA . VAL A 1 348 ? -7.571 5.882 11.656 1.00 81.38 348 VAL A CA 1
ATOM 2826 C C . VAL A 1 348 ? -7.806 6.028 10.151 1.00 81.38 348 VAL A C 1
ATOM 2828 O O . VAL A 1 348 ? -7.025 6.690 9.476 1.00 81.38 348 VAL A O 1
ATOM 2831 N N . GLU A 1 349 ? -8.921 5.493 9.656 1.00 78.56 349 GLU A N 1
ATOM 2832 C CA . GLU A 1 349 ? -9.421 5.645 8.285 1.00 78.56 349 GLU A CA 1
ATOM 2833 C C . GLU A 1 349 ? -10.643 6.585 8.306 1.00 78.56 349 GLU A C 1
ATOM 2835 O O . GLU A 1 349 ? -11.661 6.273 8.930 1.00 78.56 349 GLU A O 1
ATOM 2840 N N . ASN A 1 350 ? -10.535 7.761 7.672 1.00 68.88 350 ASN A N 1
ATOM 2841 C CA . ASN A 1 350 ? -11.573 8.810 7.692 1.00 68.88 350 ASN A CA 1
ATOM 2842 C C . ASN A 1 350 ? -12.184 9.121 6.322 1.00 68.88 350 ASN A C 1
ATOM 2844 O O . ASN A 1 350 ? -13.043 9.994 6.265 1.00 68.88 350 ASN A O 1
ATOM 2848 N N . GLY A 1 351 ? -11.703 8.499 5.241 1.00 52.03 351 GLY A N 1
ATOM 2849 C CA . GLY A 1 351 ? -12.193 8.700 3.872 1.00 52.03 351 GLY A CA 1
ATOM 2850 C C . GLY A 1 351 ? -12.291 10.152 3.381 1.00 52.03 351 GLY A C 1
ATOM 2851 O O . GLY A 1 351 ? -13.066 10.414 2.487 1.00 52.03 351 GLY A O 1
ATOM 2852 N N . SER A 1 352 ? -11.596 11.140 3.948 1.00 47.69 352 SER A N 1
ATOM 2853 C CA . SER A 1 352 ? -11.583 12.497 3.380 1.00 47.69 352 SER A CA 1
ATOM 2854 C C . SER A 1 352 ? -10.407 12.635 2.419 1.00 47.69 352 SER A C 1
ATOM 2856 O O . SER A 1 352 ? -9.263 12.625 2.872 1.00 47.69 352 SER A O 1
ATOM 2858 N N . SER A 1 353 ? -10.677 12.783 1.123 1.00 39.31 353 SER A N 1
ATOM 2859 C CA . SER A 1 353 ? -9.726 13.355 0.173 1.00 39.31 353 SER A CA 1
ATOM 2860 C C . SER A 1 353 ? -9.457 14.791 0.594 1.00 39.31 353 SER A C 1
ATOM 2862 O O . SER A 1 353 ? -10.394 15.577 0.739 1.00 39.31 353 SER A O 1
ATOM 2864 N N . ASP A 1 354 ? -8.188 15.130 0.784 1.00 34.28 354 ASP A N 1
ATOM 2865 C CA . ASP A 1 354 ? -7.753 16.519 0.743 1.00 34.28 354 ASP A CA 1
ATOM 2866 C C . ASP A 1 354 ? -8.304 17.143 -0.549 1.00 34.28 354 ASP A C 1
ATOM 2868 O O . ASP A 1 354 ? -7.988 16.676 -1.643 1.00 34.28 354 ASP A O 1
ATOM 2872 N N . GLU A 1 355 ? -9.140 18.180 -0.451 1.00 31.05 355 GLU A N 1
ATOM 2873 C CA . GLU A 1 355 ? -9.737 18.880 -1.606 1.00 31.05 355 GLU A CA 1
ATOM 2874 C C . GLU A 1 355 ? -8.706 19.670 -2.450 1.00 31.05 355 GLU A C 1
ATOM 2876 O O . GLU A 1 355 ? -9.047 20.662 -3.076 1.00 31.05 355 GLU A O 1
ATOM 2881 N N . ASN A 1 356 ? -7.437 19.252 -2.503 1.00 30.34 356 ASN A N 1
ATOM 2882 C CA . ASN A 1 356 ? -6.405 19.833 -3.373 1.00 30.34 356 ASN A CA 1
ATOM 2883 C C . ASN A 1 356 ? -5.483 18.780 -4.021 1.00 30.34 356 ASN A C 1
ATOM 2885 O O . ASN A 1 356 ? -4.346 19.085 -4.387 1.00 30.34 356 ASN A O 1
ATOM 2889 N N . ALA A 1 357 ? -5.948 17.541 -4.187 1.00 29.61 357 ALA A N 1
ATOM 2890 C CA . ALA A 1 357 ? -5.299 16.602 -5.094 1.00 29.61 357 ALA A CA 1
ATOM 2891 C C . ALA A 1 357 ? -5.838 16.810 -6.521 1.00 29.61 357 ALA A C 1
ATOM 2893 O O . ALA A 1 357 ? -6.856 16.229 -6.886 1.00 29.61 357 ALA A O 1
ATOM 2894 N N . ASP A 1 358 ? -5.116 17.566 -7.357 1.00 26.77 358 ASP A N 1
ATOM 2895 C CA . ASP A 1 358 ? -5.218 17.496 -8.831 1.00 26.77 358 ASP A CA 1
ATOM 2896 C C . ASP A 1 358 ? -4.629 16.164 -9.352 1.00 26.77 358 ASP A C 1
ATOM 2898 O O . ASP A 1 358 ? -3.830 16.104 -10.284 1.00 26.77 358 ASP A O 1
ATOM 2902 N N . PHE A 1 359 ? -5.003 15.062 -8.712 1.00 29.22 359 PHE A N 1
ATOM 2903 C CA . PHE A 1 359 ? -5.007 13.749 -9.320 1.00 29.22 359 PHE A CA 1
ATOM 2904 C C . PHE A 1 359 ? -6.468 13.492 -9.613 1.00 29.22 359 PHE A C 1
ATOM 2906 O O . PHE A 1 359 ? -7.224 13.233 -8.686 1.00 29.22 359 PHE A O 1
ATOM 2913 N N . THR A 1 360 ? -6.878 13.558 -10.878 1.00 25.83 360 THR A N 1
ATOM 2914 C CA . THR A 1 360 ? -8.088 12.851 -11.292 1.00 25.83 360 THR A CA 1
ATOM 2915 C C . THR A 1 360 ? -7.854 11.383 -10.954 1.00 25.83 360 THR A C 1
ATOM 2917 O O . THR A 1 360 ? -7.059 10.739 -11.650 1.00 25.83 360 THR A O 1
ATOM 2920 N N . PRO A 1 361 ? -8.485 10.823 -9.907 1.00 32.03 361 PRO A N 1
ATOM 2921 C CA . PRO A 1 361 ? -8.490 9.387 -9.766 1.00 32.03 361 PRO A CA 1
ATOM 2922 C C . PRO A 1 361 ? -9.294 8.925 -10.973 1.00 32.03 361 PRO A C 1
ATOM 2924 O O . PRO A 1 361 ? -10.400 9.431 -11.205 1.00 32.03 361 PRO A O 1
ATOM 2927 N N . GLY A 1 362 ? -8.727 8.023 -11.777 1.00 28.36 362 GLY A N 1
ATOM 2928 C CA . GLY A 1 362 ? -9.516 7.298 -12.763 1.00 28.36 362 GLY A CA 1
ATOM 2929 C C . GLY A 1 362 ? -10.824 6.918 -12.086 1.00 28.36 362 GLY A C 1
ATOM 2930 O O . GLY A 1 362 ? -10.817 6.396 -10.972 1.00 28.36 362 GLY A O 1
ATOM 2931 N N . THR A 1 363 ? -11.933 7.349 -12.679 1.00 27.11 363 THR A N 1
ATOM 2932 C CA . THR A 1 363 ? -13.266 7.188 -12.121 1.00 27.11 363 THR A CA 1
ATOM 2933 C C . THR A 1 363 ? -13.427 5.703 -11.820 1.00 27.11 363 THR A C 1
ATOM 2935 O O . THR A 1 363 ? -13.595 4.915 -12.749 1.00 27.11 363 THR A O 1
ATOM 2938 N N . TRP A 1 364 ? -13.309 5.302 -10.551 1.00 31.28 364 TRP A N 1
ATOM 2939 C CA . TRP A 1 364 ? -13.571 3.931 -10.132 1.00 31.28 364 TRP A CA 1
ATOM 2940 C C . TRP A 1 364 ? -15.072 3.723 -10.296 1.00 31.28 364 TRP A C 1
ATOM 2942 O O . TRP A 1 364 ? -15.872 3.941 -9.389 1.00 31.28 364 TRP A O 1
ATOM 2952 N N . ARG A 1 365 ? -15.486 3.388 -11.519 1.00 29.81 365 ARG A N 1
ATOM 2953 C CA . ARG A 1 365 ? -16.824 2.883 -11.775 1.00 29.81 365 ARG A CA 1
ATOM 2954 C C . ARG A 1 365 ? -16.868 1.474 -11.203 1.00 29.81 365 ARG A C 1
ATOM 2956 O O . ARG A 1 365 ? -16.127 0.621 -11.671 1.00 29.81 365 ARG A O 1
ATOM 2963 N N . ARG A 1 366 ? -17.765 1.260 -10.233 1.00 36.25 366 ARG A N 1
ATOM 2964 C CA . ARG A 1 366 ? -18.245 -0.052 -9.765 1.00 36.25 366 ARG A CA 1
ATOM 2965 C C . ARG A 1 366 ? -17.160 -1.139 -9.726 1.00 36.25 366 ARG A C 1
ATOM 2967 O O . ARG A 1 366 ? -17.192 -2.074 -10.519 1.00 36.25 366 ARG A O 1
ATOM 2974 N N . THR A 1 367 ? -16.249 -1.071 -8.767 1.00 36.72 367 THR A N 1
ATOM 2975 C CA . THR A 1 367 ? -15.674 -2.305 -8.224 1.00 36.72 367 THR A CA 1
ATOM 2976 C C . THR A 1 367 ? -16.554 -2.714 -7.053 1.00 36.72 367 THR A C 1
ATOM 2978 O O . THR A 1 367 ? -16.675 -1.995 -6.065 1.00 36.72 367 THR A O 1
ATOM 2981 N N . ASP A 1 368 ? -17.285 -3.812 -7.234 1.00 47.16 368 ASP A N 1
ATOM 2982 C CA . ASP A 1 368 ? -18.227 -4.333 -6.249 1.00 47.16 368 ASP A CA 1
ATOM 2983 C C . ASP A 1 368 ? -17.558 -4.511 -4.878 1.00 47.16 368 ASP A C 1
ATOM 2985 O O . ASP A 1 368 ? -16.407 -4.942 -4.790 1.00 47.16 368 ASP A O 1
ATOM 2989 N N . VAL A 1 369 ? -18.292 -4.201 -3.802 1.00 54.50 369 VAL A N 1
ATOM 2990 C CA . VAL A 1 369 ? -17.895 -4.520 -2.424 1.00 54.50 369 VAL A CA 1
ATOM 2991 C C . VAL A 1 369 ? -17.668 -6.033 -2.339 1.00 54.50 369 VAL A C 1
ATOM 2993 O O . VAL A 1 369 ? -18.622 -6.810 -2.261 1.00 54.50 369 VAL A O 1
ATOM 2996 N N . HIS A 1 370 ? -16.407 -6.461 -2.400 1.00 61.84 370 HIS A N 1
ATOM 2997 C CA . HIS A 1 370 ? -16.051 -7.874 -2.407 1.00 61.84 370 HIS A CA 1
ATOM 2998 C C . HIS A 1 370 ? -15.499 -8.312 -1.055 1.00 61.84 370 HIS A C 1
ATOM 3000 O O . HIS A 1 370 ? -14.620 -7.677 -0.469 1.00 61.84 370 HIS A O 1
ATOM 3006 N N . LEU A 1 371 ? -16.023 -9.434 -0.571 1.00 63.91 371 LEU A N 1
ATOM 3007 C CA . LEU A 1 371 ? -15.485 -10.116 0.587 1.00 63.91 371 LEU A CA 1
ATOM 3008 C C . LEU A 1 371 ? -14.161 -10.759 0.210 1.00 63.91 371 LEU A C 1
ATOM 3010 O O . LEU A 1 371 ? -14.145 -11.670 -0.608 1.00 63.91 371 LEU A O 1
ATOM 3014 N N . GLU A 1 372 ? -13.069 -10.336 0.844 1.00 64.69 372 GLU A N 1
ATOM 3015 C CA . GLU A 1 372 ? -11.757 -10.915 0.585 1.00 64.69 372 GLU A CA 1
ATOM 3016 C C . GLU A 1 372 ? -11.813 -12.410 0.928 1.00 64.69 372 GLU A C 1
ATOM 3018 O O . GLU A 1 372 ? -11.895 -12.836 2.093 1.00 64.69 372 GLU A O 1
ATOM 3023 N N . ASN A 1 373 ? -11.836 -13.225 -0.123 1.00 55.19 373 ASN A N 1
ATOM 3024 C CA . ASN A 1 373 ? -11.824 -14.670 -0.029 1.00 55.19 373 ASN A CA 1
ATOM 3025 C C . ASN A 1 373 ? -10.551 -15.204 -0.682 1.00 55.19 373 ASN A C 1
ATOM 3027 O O . ASN A 1 373 ? -10.610 -15.808 -1.756 1.00 55.19 373 ASN A O 1
ATOM 3031 N N . PRO A 1 374 ? -9.377 -15.000 -0.056 1.00 55.69 374 PRO A N 1
ATOM 3032 C CA . PRO A 1 374 ? -8.203 -15.725 -0.497 1.00 55.69 374 PRO A CA 1
ATOM 3033 C C . PRO A 1 374 ? -8.529 -17.219 -0.375 1.00 55.69 374 PRO A C 1
ATOM 3035 O O . PRO A 1 374 ? -9.023 -17.666 0.663 1.00 55.69 374 PRO A O 1
ATOM 3038 N N . GLU A 1 375 ? -8.247 -18.020 -1.409 1.00 52.88 375 GLU A N 1
ATOM 3039 C CA . GLU A 1 375 ? -8.467 -19.481 -1.387 1.00 52.88 375 GLU A CA 1
ATOM 3040 C C . GLU A 1 375 ? -7.850 -20.158 -0.143 1.00 52.88 375 GLU A C 1
ATOM 3042 O O . GLU A 1 375 ? -8.264 -21.254 0.244 1.00 52.88 375 GLU A O 1
ATOM 3047 N N . TYR A 1 376 ? -6.890 -19.489 0.504 1.00 52.94 376 TYR A N 1
ATOM 3048 C CA . TYR A 1 376 ? -6.270 -19.856 1.773 1.00 52.94 376 TYR A CA 1
ATOM 3049 C C . TYR A 1 376 ? -7.228 -19.847 2.981 1.00 52.94 376 TYR A C 1
ATOM 3051 O O . TYR A 1 376 ? -7.096 -20.713 3.845 1.00 52.94 376 TYR A O 1
ATOM 3059 N N . HIS A 1 377 ? -8.217 -18.943 3.029 1.00 56.81 377 HIS A N 1
ATOM 3060 C CA . HIS A 1 377 ? -9.242 -18.859 4.088 1.00 56.81 377 HIS A CA 1
ATOM 3061 C C . HIS A 1 377 ? -10.440 -19.787 3.841 1.00 56.81 377 HIS A C 1
ATOM 3063 O O . HIS A 1 377 ? -11.294 -19.962 4.711 1.00 56.81 377 HIS A O 1
ATOM 3069 N N . THR A 1 378 ? -10.502 -20.431 2.671 1.00 68.44 378 THR A N 1
ATOM 3070 C CA . THR A 1 378 ? -11.488 -21.481 2.418 1.00 68.44 378 THR A CA 1
ATOM 3071 C C . THR A 1 378 ? -11.136 -22.733 3.229 1.00 68.44 378 THR A C 1
ATOM 3073 O O . THR A 1 378 ? -10.002 -23.227 3.195 1.00 68.44 378 THR A O 1
ATOM 3076 N N . ARG A 1 379 ? -12.143 -23.300 3.899 1.00 78.44 379 ARG A N 1
ATOM 3077 C CA . ARG A 1 379 ? -12.080 -24.618 4.545 1.00 78.44 379 ARG A CA 1
ATOM 3078 C C . ARG A 1 379 ? -12.057 -25.737 3.493 1.00 78.44 379 ARG A C 1
ATOM 3080 O O . ARG A 1 379 ? -13.095 -26.273 3.090 1.00 78.44 379 ARG A O 1
ATOM 3087 N N . TRP A 1 380 ? -10.869 -26.008 2.948 1.00 83.88 380 TRP A N 1
ATOM 3088 C CA . TRP A 1 380 ? -10.637 -26.991 1.889 1.00 83.88 380 TRP A CA 1
ATOM 3089 C C . TRP A 1 380 ? -11.050 -28.395 2.297 1.00 83.88 380 TRP A C 1
ATOM 3091 O O . TRP A 1 380 ? -11.663 -29.083 1.483 1.00 83.88 380 TRP A O 1
ATOM 3101 N N . TYR A 1 381 ? -10.732 -28.816 3.519 1.00 89.50 381 TYR A N 1
ATOM 3102 C CA . TYR A 1 381 ? -11.050 -30.144 4.014 1.00 89.50 381 TYR A CA 1
ATOM 3103 C C . TYR A 1 381 ? -12.566 -30.342 4.033 1.00 89.50 381 TYR A C 1
ATOM 3105 O O . TYR A 1 381 ? -13.071 -31.248 3.367 1.00 89.50 381 TYR A O 1
ATOM 3113 N N . PHE A 1 382 ? -13.317 -29.420 4.642 1.00 87.12 382 PHE A N 1
ATOM 3114 C CA . PHE A 1 382 ? -14.782 -29.430 4.616 1.00 87.12 382 PHE A CA 1
ATOM 3115 C C . PHE A 1 382 ? -15.370 -29.420 3.187 1.00 87.12 382 PHE A C 1
ATOM 3117 O O . PHE A 1 382 ? -16.290 -30.188 2.865 1.00 87.12 382 PHE A O 1
ATOM 3124 N N . LYS A 1 383 ? -14.853 -28.555 2.302 1.00 82.44 383 LYS A N 1
ATOM 3125 C CA . LYS A 1 383 ? -15.402 -28.357 0.948 1.00 82.44 383 LYS A CA 1
ATOM 3126 C C . LYS A 1 383 ? -15.086 -29.523 0.008 1.00 82.44 383 LYS A C 1
ATOM 3128 O O . LYS A 1 383 ? -15.993 -30.047 -0.645 1.00 82.44 383 LYS A O 1
ATOM 3133 N N . TYR A 1 384 ? -13.819 -29.920 -0.072 1.00 83.56 384 TYR A N 1
ATOM 3134 C CA . TYR A 1 384 ? -13.300 -30.804 -1.116 1.00 83.56 384 TYR A CA 1
ATOM 3135 C C . TYR A 1 384 ? -12.987 -32.229 -0.649 1.00 83.56 384 TYR A C 1
ATOM 3137 O O . TYR A 1 384 ? -12.991 -33.113 -1.501 1.00 83.56 384 TYR A O 1
ATOM 3145 N N . PHE A 1 385 ? -12.741 -32.473 0.642 1.00 89.88 385 PHE A N 1
ATOM 3146 C CA . PHE A 1 385 ? -12.310 -33.786 1.149 1.00 89.88 385 PHE A CA 1
ATOM 3147 C C . PHE A 1 385 ? -13.432 -34.509 1.898 1.00 89.88 385 PHE A C 1
ATOM 3149 O O . PHE A 1 385 ? -13.688 -35.687 1.652 1.00 89.88 385 PHE A O 1
ATOM 3156 N N . LEU A 1 386 ? -14.125 -33.802 2.792 1.00 88.50 386 LEU A N 1
ATOM 3157 C CA . LEU A 1 386 ? -15.107 -34.380 3.699 1.00 88.50 386 LEU A CA 1
ATOM 3158 C C . LEU A 1 386 ? -16.301 -34.971 2.934 1.00 88.50 386 LEU A C 1
ATOM 3160 O O . LEU A 1 386 ? -16.965 -34.288 2.145 1.00 88.50 386 LEU A O 1
ATOM 3164 N N . GLY A 1 387 ? -16.567 -36.258 3.172 1.00 84.38 387 GLY A N 1
ATOM 3165 C CA . GLY A 1 387 ? -17.606 -37.014 2.466 1.00 84.38 387 GLY A CA 1
ATOM 3166 C C . GLY A 1 387 ? -17.234 -37.418 1.034 1.00 84.38 387 GLY A C 1
ATOM 3167 O O . GLY A 1 387 ? -18.114 -37.826 0.277 1.00 84.38 387 GLY A O 1
ATOM 3168 N N . LYS A 1 388 ? -15.955 -37.311 0.648 1.00 87.25 388 LYS A N 1
ATOM 3169 C CA . LYS A 1 388 ? -15.396 -37.850 -0.600 1.00 87.25 388 LYS A CA 1
ATOM 3170 C C . LYS A 1 388 ? -14.259 -38.827 -0.297 1.00 87.25 388 LYS A C 1
ATOM 3172 O O . LYS A 1 388 ? -13.628 -38.756 0.757 1.00 87.25 388 LYS A O 1
ATOM 3177 N N . VAL A 1 389 ? -13.976 -39.724 -1.241 1.00 85.75 389 VAL A N 1
ATOM 3178 C CA . VAL A 1 389 ? -12.825 -40.633 -1.150 1.00 85.75 389 VAL A CA 1
ATOM 3179 C C . VAL A 1 389 ? -11.537 -39.819 -1.257 1.00 85.75 389 VAL A C 1
ATOM 3181 O O . VAL A 1 389 ? -11.304 -39.153 -2.263 1.00 85.75 389 VAL A O 1
ATOM 3184 N N . HIS A 1 390 ? -10.709 -39.869 -0.218 1.00 89.88 390 HIS A N 1
ATOM 3185 C CA . HIS A 1 390 ? -9.411 -39.203 -0.153 1.00 89.88 390 HIS A CA 1
ATOM 3186 C C . HIS A 1 390 ? -8.457 -40.000 0.747 1.00 89.88 390 HIS A C 1
ATOM 3188 O O . HIS A 1 390 ? -8.891 -40.864 1.509 1.00 89.88 390 HIS A O 1
ATOM 3194 N N . GLN A 1 391 ? -7.157 -39.726 0.650 1.00 88.88 391 GLN A N 1
ATOM 3195 C CA . GLN A 1 391 ? -6.117 -40.423 1.409 1.00 88.88 391 GLN A CA 1
ATOM 3196 C C . GLN A 1 391 ? -5.495 -39.484 2.438 1.00 88.88 391 GLN A C 1
ATOM 3198 O O . GLN A 1 391 ? -5.273 -38.310 2.148 1.00 88.88 391 GLN A O 1
ATOM 3203 N N . ASN A 1 392 ? -5.205 -40.002 3.631 1.00 91.75 392 ASN A N 1
ATOM 3204 C CA . ASN A 1 392 ? -4.559 -39.257 4.708 1.00 91.75 392 ASN A CA 1
ATOM 3205 C C . ASN A 1 392 ? -3.257 -39.956 5.092 1.00 91.75 392 ASN A C 1
ATOM 3207 O O . ASN A 1 392 ? -3.208 -41.181 5.136 1.00 91.75 392 ASN A O 1
ATOM 3211 N N . TYR A 1 393 ? -2.212 -39.194 5.384 1.00 90.75 393 TYR A N 1
ATOM 3212 C CA . TYR A 1 393 ? -0.894 -39.697 5.745 1.00 90.75 393 TYR A CA 1
ATOM 3213 C C . TYR A 1 393 ? -0.384 -39.017 7.010 1.00 90.75 393 TYR A C 1
ATOM 3215 O O . TYR A 1 393 ? -0.694 -37.855 7.257 1.00 90.75 393 TYR A O 1
ATOM 3223 N N . ILE A 1 394 ? 0.437 -39.734 7.772 1.00 90.88 394 ILE A N 1
ATOM 3224 C CA . ILE A 1 394 ? 1.141 -39.249 8.963 1.00 90.88 394 ILE A CA 1
ATOM 3225 C C . ILE A 1 394 ? 2.649 -39.411 8.779 1.00 90.88 394 ILE A C 1
ATOM 3227 O O . ILE A 1 394 ? 3.108 -40.432 8.259 1.00 90.88 394 ILE A O 1
ATOM 3231 N N . GLY A 1 395 ? 3.435 -38.428 9.209 1.00 90.19 395 GLY A N 1
ATOM 3232 C CA . GLY A 1 395 ? 4.893 -38.484 9.127 1.00 90.19 395 GLY A CA 1
ATOM 3233 C C . GLY A 1 395 ? 5.588 -37.598 10.154 1.00 90.19 395 GLY A C 1
ATOM 3234 O O . GLY A 1 395 ? 4.943 -36.839 10.875 1.00 90.19 395 GLY A O 1
ATOM 3235 N N . THR A 1 396 ? 6.915 -37.713 10.211 1.00 90.06 396 THR A N 1
ATOM 3236 C CA . THR A 1 396 ? 7.794 -36.824 10.978 1.00 90.06 396 THR A CA 1
ATOM 3237 C C . THR A 1 396 ? 8.817 -36.184 10.052 1.00 90.06 396 THR A C 1
ATOM 3239 O O . THR A 1 396 ? 9.409 -36.855 9.200 1.00 90.06 396 THR A O 1
ATOM 3242 N N . ASP A 1 397 ? 8.999 -34.873 10.186 1.00 88.06 397 ASP A N 1
ATOM 3243 C CA . ASP A 1 397 ? 10.043 -34.149 9.460 1.00 88.06 397 ASP A CA 1
ATOM 3244 C C . ASP A 1 397 ? 11.446 -34.487 10.009 1.00 88.06 397 ASP A C 1
ATOM 3246 O O . ASP A 1 397 ? 11.603 -35.272 10.948 1.00 88.06 397 ASP A O 1
ATOM 3250 N N . ALA A 1 398 ? 12.489 -33.908 9.411 1.00 86.00 398 ALA A N 1
ATOM 3251 C CA . ALA A 1 398 ? 13.875 -34.111 9.845 1.00 86.00 398 ALA A CA 1
ATOM 3252 C C . ALA A 1 398 ? 14.175 -33.611 11.275 1.00 86.00 398 ALA A C 1
ATOM 3254 O O . ALA A 1 398 ? 15.159 -34.036 11.876 1.00 86.00 398 ALA A O 1
ATOM 3255 N N . GLU A 1 399 ? 13.340 -32.728 11.822 1.00 86.62 399 GLU A N 1
ATOM 3256 C CA . GLU A 1 399 ? 13.449 -32.173 13.175 1.00 86.62 399 GLU A CA 1
ATOM 3257 C C . GLU A 1 399 ? 12.565 -32.919 14.189 1.00 86.62 399 GLU A C 1
ATOM 3259 O O . GLU A 1 399 ? 12.421 -32.476 15.329 1.00 86.62 399 GLU A O 1
ATOM 3264 N N . LYS A 1 400 ? 11.972 -34.057 13.797 1.00 85.81 400 LYS A N 1
ATOM 3265 C CA . LYS A 1 400 ? 11.030 -34.850 14.607 1.00 85.81 400 LYS A CA 1
ATOM 3266 C C . LYS A 1 400 ? 9.718 -34.133 14.929 1.00 85.81 400 LYS A C 1
ATOM 3268 O O . LYS A 1 400 ? 9.035 -34.500 15.889 1.00 85.81 400 LYS A O 1
ATOM 3273 N N . ASN A 1 401 ? 9.318 -33.140 14.140 1.00 89.12 401 ASN A N 1
ATOM 3274 C CA . ASN A 1 401 ? 7.977 -32.580 14.253 1.00 89.12 401 ASN A CA 1
ATOM 3275 C C . ASN A 1 401 ? 6.979 -33.452 13.472 1.00 89.12 401 ASN A C 1
ATOM 3277 O O . ASN A 1 401 ? 7.229 -33.779 12.306 1.00 89.12 401 ASN A O 1
ATOM 3281 N N . PRO A 1 402 ? 5.843 -33.826 14.084 1.00 92.50 402 PRO A N 1
ATOM 3282 C CA . PRO A 1 402 ? 4.791 -34.561 13.397 1.00 92.50 402 PRO A CA 1
ATOM 3283 C C . PRO A 1 402 ? 4.054 -33.680 12.381 1.00 92.50 402 PRO A C 1
ATOM 3285 O O . PRO A 1 402 ? 3.854 -32.483 12.601 1.00 92.50 402 PRO A O 1
ATOM 3288 N N . PHE A 1 403 ? 3.611 -34.294 11.286 1.00 93.06 403 PHE A N 1
ATOM 3289 C CA . PHE A 1 403 ? 2.749 -33.671 10.286 1.00 93.06 403 PHE A CA 1
ATOM 3290 C C . PHE A 1 403 ? 1.722 -34.666 9.740 1.00 93.06 403 PHE A C 1
ATOM 3292 O O . PHE A 1 403 ? 1.934 -35.884 9.763 1.00 93.06 403 PHE A O 1
ATOM 3299 N N . PHE A 1 404 ? 0.636 -34.127 9.186 1.00 94.12 404 PHE A N 1
ATOM 3300 C CA . PHE A 1 404 ? -0.365 -34.893 8.447 1.00 94.12 404 PHE A CA 1
ATOM 3301 C C . PHE A 1 404 ? -0.464 -34.390 7.009 1.00 94.12 404 PHE A C 1
ATOM 3303 O O . PHE A 1 404 ? -0.276 -33.205 6.760 1.00 94.12 404 PHE A O 1
ATOM 3310 N N . LEU A 1 405 ? -0.792 -35.262 6.060 1.00 93.88 405 LEU A N 1
ATOM 3311 C CA . LEU A 1 405 ? -1.049 -34.894 4.667 1.00 93.88 405 LEU A CA 1
ATOM 3312 C C . LEU A 1 405 ? -2.365 -35.518 4.207 1.00 93.88 405 LEU A C 1
ATOM 3314 O O . LEU A 1 405 ? -2.509 -36.732 4.260 1.00 93.88 405 LEU A O 1
ATOM 3318 N N . SER A 1 406 ? -3.284 -34.713 3.694 1.00 94.38 406 SER A N 1
ATOM 3319 C CA . SER A 1 406 ? -4.529 -35.168 3.068 1.00 94.38 406 SER A CA 1
ATOM 3320 C C . SER A 1 406 ? -4.457 -34.938 1.565 1.00 94.38 406 SER A C 1
ATOM 3322 O O . SER A 1 406 ? -4.081 -33.845 1.155 1.00 94.38 406 SER A O 1
ATOM 3324 N N . VAL A 1 407 ? -4.839 -35.918 0.739 1.00 91.88 407 VAL A N 1
ATOM 3325 C CA . VAL A 1 407 ? -4.825 -35.820 -0.734 1.00 91.88 407 VAL A CA 1
ATOM 3326 C C . VAL A 1 407 ? -6.133 -36.338 -1.338 1.00 91.88 407 VAL A C 1
ATOM 3328 O O . VAL A 1 407 ? -6.558 -37.452 -1.037 1.00 91.88 407 VAL A O 1
ATOM 3331 N N . VAL A 1 408 ? -6.764 -35.549 -2.211 1.00 89.44 408 VAL A N 1
ATOM 3332 C CA . VAL A 1 408 ? -8.003 -35.895 -2.931 1.00 89.44 408 VAL A CA 1
ATOM 3333 C C . VAL A 1 408 ? -7.872 -35.579 -4.419 1.00 89.44 408 VAL A C 1
ATOM 3335 O O . VAL A 1 408 ? -7.243 -34.592 -4.792 1.00 89.44 408 VAL A O 1
ATOM 3338 N N . LEU A 1 409 ? -8.495 -36.385 -5.278 1.00 83.81 409 LEU A N 1
ATOM 3339 C CA . LEU A 1 409 ? -8.656 -36.063 -6.696 1.00 83.81 409 LEU A CA 1
ATOM 3340 C C . LEU A 1 409 ? -9.994 -35.347 -6.902 1.00 83.81 409 LEU A C 1
ATOM 3342 O O . LEU A 1 409 ? -11.046 -35.863 -6.524 1.00 83.81 409 LEU A O 1
ATOM 3346 N N . SER A 1 410 ? -9.960 -34.143 -7.465 1.00 73.19 410 SER A N 1
ATOM 3347 C CA . SER A 1 410 ? -11.148 -33.323 -7.707 1.00 73.19 410 SER A CA 1
ATOM 3348 C C . SER A 1 410 ? -11.292 -32.991 -9.189 1.00 73.19 410 SER A C 1
ATOM 3350 O O . SER A 1 410 ? -10.323 -32.599 -9.832 1.00 73.19 410 SER A O 1
ATOM 3352 N N . ASN A 1 411 ? -12.525 -33.081 -9.697 1.00 63.41 411 ASN A N 1
ATOM 3353 C CA . ASN A 1 411 ? -12.903 -32.708 -11.068 1.00 63.41 411 ASN A CA 1
ATOM 3354 C C . ASN A 1 411 ? -13.604 -31.329 -11.133 1.00 63.41 411 ASN A C 1
ATOM 3356 O O . ASN A 1 411 ? -14.141 -30.958 -12.170 1.00 63.41 411 ASN A O 1
ATOM 3360 N N . GLN A 1 412 ? -13.686 -30.601 -10.009 1.00 51.28 412 GLN A N 1
ATOM 3361 C CA . GLN A 1 412 ? -14.645 -29.503 -9.788 1.00 51.28 412 GLN A CA 1
ATOM 3362 C C . GLN A 1 412 ? -14.052 -28.083 -9.886 1.00 51.28 412 GLN A C 1
ATOM 3364 O O . GLN A 1 412 ? -14.381 -27.237 -9.058 1.00 51.28 412 GLN A O 1
ATOM 3369 N N . ASN A 1 413 ? -13.197 -27.793 -10.867 1.00 51.25 413 ASN A N 1
ATOM 3370 C CA . ASN A 1 413 ? -12.879 -26.395 -11.206 1.00 51.25 413 ASN A CA 1
ATOM 3371 C C . ASN A 1 413 ? -13.631 -25.987 -12.477 1.00 51.25 413 ASN A C 1
ATOM 3373 O O . ASN A 1 413 ? -13.927 -26.847 -13.311 1.00 51.25 413 ASN A O 1
ATOM 3377 N N . ASN A 1 414 ? -13.857 -24.680 -12.665 1.00 44.75 414 ASN A N 1
ATOM 3378 C CA . ASN A 1 414 ? -14.442 -24.080 -13.880 1.00 44.75 414 ASN A CA 1
ATOM 3379 C C . ASN A 1 414 ? -13.749 -24.525 -15.190 1.00 44.75 414 ASN A C 1
ATOM 3381 O O . ASN A 1 414 ? -14.312 -24.374 -16.266 1.00 44.75 414 ASN A O 1
ATOM 3385 N N . GLN A 1 415 ? -12.558 -25.128 -15.102 1.00 48.12 415 GLN A N 1
ATOM 3386 C CA . GLN A 1 415 ? -11.743 -25.599 -16.222 1.00 48.12 415 GLN A CA 1
ATOM 3387 C C . GLN A 1 415 ? -11.930 -27.091 -16.591 1.00 48.12 415 GLN A C 1
ATOM 3389 O O . GLN A 1 415 ? -11.296 -27.550 -17.531 1.00 48.12 415 GLN A O 1
ATOM 3394 N N . ARG A 1 416 ? -12.765 -27.877 -15.882 1.00 54.31 416 ARG A N 1
ATOM 3395 C CA . ARG A 1 416 ? -13.038 -29.320 -16.154 1.00 54.31 416 ARG A CA 1
ATOM 3396 C C . ARG A 1 416 ? -11.808 -30.256 -16.244 1.00 54.31 416 ARG A C 1
ATOM 3398 O O . ARG A 1 416 ? -11.940 -31.384 -16.716 1.00 54.31 416 ARG A O 1
ATOM 3405 N N . VAL A 1 417 ? -10.633 -29.848 -15.758 1.00 60.53 417 VAL A N 1
ATOM 3406 C CA . VAL A 1 417 ? -9.429 -30.700 -15.700 1.00 60.53 417 VAL A CA 1
ATOM 3407 C C . VAL A 1 417 ? -9.323 -31.368 -14.317 1.00 60.53 417 VAL A C 1
ATOM 3409 O O . VAL A 1 417 ? -9.431 -30.664 -13.310 1.00 60.53 417 VAL A O 1
ATOM 3412 N N . PRO A 1 418 ? -9.114 -32.697 -14.221 1.00 68.75 418 PRO A N 1
ATOM 3413 C CA . PRO A 1 418 ? -8.874 -33.375 -12.945 1.00 68.75 418 PRO A CA 1
ATOM 3414 C C . PRO A 1 418 ? -7.571 -32.895 -12.283 1.00 68.75 418 PRO A C 1
ATOM 3416 O O . PRO A 1 418 ? -6.550 -32.698 -12.945 1.00 68.75 418 PRO A O 1
ATOM 3419 N N . GLN A 1 419 ? -7.592 -32.714 -10.961 1.00 77.88 419 GLN A N 1
ATOM 3420 C CA . GLN A 1 419 ? -6.448 -32.218 -10.185 1.00 77.88 419 GLN A CA 1
ATOM 3421 C C . GLN A 1 419 ? -6.333 -32.917 -8.826 1.00 77.88 419 GLN A C 1
ATOM 3423 O O . GLN A 1 419 ? -7.339 -33.226 -8.184 1.00 77.88 419 GLN A O 1
ATOM 3428 N N . TYR A 1 420 ? -5.102 -33.107 -8.351 1.00 84.56 420 TYR A N 1
ATOM 3429 C CA . TYR A 1 420 ? -4.824 -33.483 -6.968 1.00 84.56 420 TYR A CA 1
ATOM 3430 C C . TYR A 1 420 ? -4.899 -32.248 -6.074 1.00 84.56 420 TYR A C 1
ATOM 3432 O O . TYR A 1 420 ? -4.080 -31.346 -6.204 1.00 84.56 420 TYR A O 1
ATOM 3440 N N . ARG A 1 421 ? -5.819 -32.220 -5.115 1.00 87.88 421 ARG A N 1
ATOM 3441 C CA . ARG A 1 421 ? -5.825 -31.234 -4.028 1.00 87.88 421 ARG A CA 1
ATOM 3442 C C . ARG A 1 421 ? -5.177 -31.858 -2.809 1.00 87.88 421 ARG A C 1
ATOM 3444 O O . ARG A 1 421 ? -5.559 -32.958 -2.417 1.00 87.88 421 ARG A O 1
ATOM 3451 N N . SER A 1 422 ? -4.216 -31.162 -2.214 1.00 90.38 422 SER A N 1
ATOM 3452 C CA . SER A 1 422 ? -3.505 -31.658 -1.038 1.00 90.38 422 SER A CA 1
ATOM 3453 C C . SER A 1 422 ? -3.422 -30.603 0.065 1.00 90.38 422 SER A C 1
ATOM 3455 O O . SER A 1 422 ? -3.191 -29.430 -0.226 1.00 90.38 422 SER A O 1
ATOM 3457 N N . ILE A 1 423 ? -3.599 -31.031 1.317 1.00 92.44 423 ILE A N 1
ATOM 3458 C CA . ILE A 1 423 ? -3.461 -30.207 2.527 1.00 92.44 423 ILE A CA 1
ATOM 3459 C C . ILE A 1 423 ? -2.389 -30.832 3.415 1.00 92.44 423 ILE A C 1
ATOM 3461 O O . ILE A 1 423 ? -2.505 -31.997 3.792 1.00 92.44 423 ILE A O 1
ATOM 3465 N N . LEU A 1 424 ? -1.358 -30.066 3.755 1.00 92.38 424 LEU A N 1
ATOM 3466 C CA . LEU A 1 424 ? -0.309 -30.447 4.695 1.00 92.38 424 LEU A CA 1
ATOM 3467 C C . LEU A 1 424 ? -0.505 -29.702 6.014 1.00 92.38 424 LEU A C 1
ATOM 3469 O O . LEU A 1 424 ? -0.447 -28.474 6.057 1.00 92.38 424 LEU A O 1
ATOM 3473 N N . TRP A 1 425 ? -0.697 -30.459 7.087 1.00 92.75 425 TRP A N 1
ATOM 3474 C CA . TRP A 1 425 ? -0.939 -29.976 8.441 1.00 92.75 425 TRP A CA 1
ATOM 3475 C C . TRP A 1 425 ? 0.373 -29.988 9.235 1.00 92.75 425 TRP A C 1
ATOM 3477 O O . TRP A 1 425 ? 0.928 -31.061 9.486 1.00 92.75 425 TRP A O 1
ATOM 3487 N N . LYS A 1 426 ? 0.883 -28.811 9.627 1.00 89.81 426 LYS A N 1
ATOM 3488 C CA . LYS A 1 426 ? 2.128 -28.644 10.404 1.00 89.81 426 LYS A CA 1
ATOM 3489 C C . LYS A 1 426 ? 1.898 -27.780 11.639 1.00 89.81 426 LYS A C 1
ATOM 3491 O O . LYS A 1 426 ? 0.962 -26.988 11.688 1.00 89.81 426 LYS A O 1
ATOM 3496 N N . LYS A 1 427 ? 2.832 -27.836 12.597 1.00 85.69 427 LYS A N 1
ATOM 3497 C CA . LYS A 1 427 ? 2.827 -26.959 13.785 1.00 85.69 427 LYS A CA 1
ATOM 3498 C C . LYS A 1 427 ? 2.783 -25.464 13.452 1.00 85.69 427 LYS A C 1
ATOM 3500 O O . LYS A 1 427 ? 2.336 -24.680 14.271 1.00 85.69 427 LYS A O 1
ATOM 3505 N N . THR A 1 428 ? 3.276 -25.056 12.281 1.00 82.19 428 THR A N 1
ATOM 3506 C CA . THR A 1 428 ? 3.325 -23.655 11.824 1.00 82.19 428 THR A CA 1
ATOM 3507 C C . THR A 1 428 ? 2.047 -23.187 11.126 1.00 82.19 428 THR A C 1
ATOM 3509 O O . THR A 1 428 ? 1.980 -22.029 10.736 1.00 82.19 428 THR A O 1
ATOM 3512 N N . GLY A 1 429 ? 1.059 -24.064 10.932 1.00 83.44 429 GLY A N 1
ATOM 3513 C CA . GLY A 1 429 ? -0.113 -23.809 10.096 1.00 83.44 429 GLY A CA 1
ATOM 3514 C C . GLY A 1 429 ? -0.231 -24.820 8.959 1.00 83.44 429 GLY A C 1
ATOM 3515 O O . GLY A 1 429 ? 0.588 -25.738 8.828 1.00 83.44 429 GLY A O 1
ATOM 3516 N N . THR A 1 430 ? -1.256 -24.651 8.131 1.00 86.50 430 THR A N 1
ATOM 3517 C CA . THR A 1 430 ? -1.503 -25.529 6.988 1.00 86.50 430 THR A CA 1
ATOM 3518 C C . THR A 1 430 ? -0.989 -24.955 5.680 1.00 86.50 430 THR A C 1
ATOM 3520 O O . THR A 1 430 ? -0.858 -23.745 5.486 1.00 86.50 430 THR A O 1
ATOM 3523 N N . GLN A 1 431 ? -0.668 -25.866 4.769 1.00 85.62 431 GLN A N 1
ATOM 3524 C CA . GLN A 1 431 ? -0.207 -25.553 3.427 1.00 85.62 431 GLN A CA 1
ATOM 3525 C C . GLN A 1 431 ? -1.070 -26.310 2.422 1.00 85.62 431 GLN A C 1
ATOM 3527 O O . GLN A 1 431 ? -1.236 -27.527 2.529 1.00 85.62 431 GLN A O 1
ATOM 3532 N N . LYS A 1 432 ? -1.649 -25.581 1.471 1.00 86.06 432 LYS A N 1
ATOM 3533 C CA . LYS A 1 432 ? -2.629 -26.083 0.499 1.00 86.06 432 LYS A CA 1
ATOM 3534 C C . LYS A 1 432 ? -2.012 -26.011 -0.905 1.00 86.06 432 LYS A C 1
ATOM 3536 O O . LYS A 1 432 ? -1.273 -25.076 -1.196 1.00 86.06 432 LYS A O 1
ATOM 3541 N N . ILE A 1 433 ? -2.238 -27.027 -1.743 1.00 83.31 433 ILE A N 1
ATOM 3542 C CA . ILE A 1 433 ? -1.726 -27.087 -3.128 1.00 83.31 433 ILE A CA 1
ATOM 3543 C C . ILE A 1 433 ? -2.679 -27.888 -4.036 1.00 83.31 433 ILE A C 1
ATOM 3545 O O . ILE A 1 433 ? -3.354 -28.821 -3.596 1.00 83.31 433 ILE A O 1
ATOM 3549 N N . CYS A 1 434 ? -2.716 -27.535 -5.313 1.00 80.44 434 CYS A N 1
ATOM 3550 C CA . CYS A 1 434 ? -3.394 -28.188 -6.430 1.00 80.44 434 CYS A CA 1
ATOM 3551 C C . CYS A 1 434 ? -2.370 -28.614 -7.493 1.00 80.44 434 CYS A C 1
ATOM 3553 O O . CYS A 1 434 ? -1.689 -27.794 -8.099 1.00 80.44 434 CYS A O 1
ATOM 3555 N N . LEU A 1 435 ? -2.271 -29.910 -7.766 1.00 79.00 435 LEU A N 1
ATOM 3556 C CA . LEU A 1 435 ? -1.332 -30.456 -8.743 1.00 79.00 435 LEU A CA 1
ATOM 3557 C C . LEU A 1 435 ? -2.105 -31.029 -9.935 1.00 79.00 435 LEU A C 1
ATOM 3559 O O . LEU A 1 435 ? -3.139 -31.669 -9.727 1.00 79.00 435 LEU A O 1
ATOM 3563 N N . PRO A 1 436 ? -1.634 -30.833 -11.179 1.00 73.25 436 PRO A N 1
ATOM 3564 C CA . PRO A 1 436 ? -2.305 -31.388 -12.348 1.00 73.25 436 PRO A CA 1
ATOM 3565 C C . PRO A 1 436 ? -2.329 -32.918 -12.271 1.00 73.25 436 PRO A C 1
ATOM 3567 O O . PRO A 1 436 ? -1.322 -33.547 -11.932 1.00 73.25 436 PRO A O 1
ATOM 3570 N N . TYR A 1 437 ? -3.475 -33.521 -12.590 1.00 77.38 437 TYR A N 1
ATOM 3571 C CA . TYR A 1 437 ? -3.580 -34.969 -12.734 1.00 77.38 437 TYR A CA 1
ATOM 3572 C C . TYR A 1 437 ? -3.348 -35.367 -14.190 1.00 77.38 437 TYR A C 1
ATOM 3574 O O . TYR A 1 437 ? -3.994 -34.851 -15.100 1.00 77.38 437 TYR A O 1
ATOM 3582 N N . SER A 1 438 ? -2.448 -36.325 -14.402 1.00 68.69 438 SER A N 1
ATOM 3583 C CA . SER A 1 438 ? -2.246 -36.976 -15.693 1.00 68.69 438 SER A CA 1
ATOM 3584 C C . SER A 1 438 ? -2.434 -38.485 -15.520 1.00 68.69 438 SER A C 1
ATOM 3586 O O . SER A 1 438 ? -1.692 -39.084 -14.738 1.00 68.69 438 SER A O 1
ATOM 3588 N N . PRO A 1 439 ? -3.355 -39.127 -16.266 1.00 68.25 439 PRO A N 1
ATOM 3589 C CA . PRO A 1 439 ? -3.541 -40.580 -16.211 1.00 68.25 439 PRO A CA 1
ATOM 3590 C C . PRO A 1 439 ? -2.266 -41.367 -16.548 1.00 68.25 439 PRO A C 1
ATOM 3592 O O . PRO A 1 439 ? -2.072 -42.474 -16.060 1.00 68.25 439 PRO A O 1
ATOM 3595 N N . THR A 1 440 ? -1.383 -40.791 -17.370 1.00 69.00 440 THR A N 1
ATOM 3596 C CA . THR A 1 440 ? -0.113 -41.402 -17.793 1.00 69.00 440 THR A CA 1
ATOM 3597 C C . THR A 1 440 ? 1.047 -41.140 -16.832 1.00 69.00 440 THR A C 1
ATOM 3599 O O . THR A 1 440 ? 2.092 -41.774 -16.956 1.00 69.00 440 THR A O 1
ATOM 3602 N N . LYS A 1 441 ? 0.908 -40.186 -15.902 1.00 70.62 441 LYS A N 1
ATOM 3603 C CA . LYS A 1 441 ? 1.965 -39.776 -14.968 1.00 70.62 441 LYS A CA 1
ATOM 3604 C C . LYS A 1 441 ? 1.360 -39.407 -13.612 1.00 70.62 441 LYS A C 1
ATOM 3606 O O . LYS A 1 441 ? 1.198 -38.231 -13.285 1.00 70.62 441 LYS A O 1
ATOM 3611 N N . THR A 1 442 ? 1.026 -40.432 -12.837 1.00 71.31 442 THR A N 1
ATOM 3612 C CA . THR A 1 442 ? 0.558 -40.322 -11.450 1.00 71.31 442 THR A CA 1
ATOM 3613 C C . THR A 1 442 ? 1.635 -39.711 -10.551 1.00 71.31 442 THR A C 1
ATOM 3615 O O . THR A 1 442 ? 2.838 -39.894 -10.760 1.00 71.31 442 THR A O 1
ATOM 3618 N N . LEU A 1 443 ? 1.210 -38.938 -9.548 1.00 77.69 443 LEU A N 1
ATOM 3619 C CA . LEU A 1 443 ? 2.121 -38.347 -8.566 1.00 77.69 443 LEU A CA 1
ATOM 3620 C C . LEU A 1 443 ? 2.229 -39.244 -7.330 1.00 77.69 443 LEU A C 1
ATOM 3622 O O . LEU A 1 443 ? 1.235 -39.787 -6.851 1.00 77.69 443 LEU A O 1
ATOM 3626 N N . SER A 1 444 ? 3.444 -39.360 -6.788 1.00 83.31 444 SER A N 1
ATOM 3627 C CA . SER A 1 444 ? 3.695 -40.045 -5.514 1.00 83.31 444 SER A CA 1
ATOM 3628 C C . SER A 1 444 ? 3.552 -39.086 -4.328 1.00 83.31 444 SER A C 1
ATOM 3630 O O . SER A 1 444 ? 3.774 -37.883 -4.470 1.00 83.31 444 SER A O 1
ATOM 3632 N N . VAL A 1 445 ? 3.300 -39.608 -3.123 1.00 82.94 445 VAL A N 1
ATOM 3633 C CA . VAL A 1 445 ? 3.265 -38.808 -1.878 1.00 82.94 445 VAL A CA 1
ATOM 3634 C C . VAL A 1 445 ? 4.554 -38.005 -1.685 1.00 82.94 445 VAL A C 1
ATOM 3636 O O . VAL A 1 445 ? 4.512 -36.842 -1.297 1.00 82.94 445 VAL A O 1
ATOM 3639 N N . LYS A 1 446 ? 5.709 -38.596 -2.015 1.00 83.06 446 LYS A N 1
ATOM 3640 C CA . LYS A 1 446 ? 7.005 -37.913 -1.940 1.00 83.06 446 LYS A CA 1
ATOM 3641 C C . LYS A 1 446 ? 7.082 -36.743 -2.922 1.00 83.06 446 LYS A C 1
ATOM 3643 O O . LYS A 1 446 ? 7.603 -35.696 -2.564 1.00 83.06 446 LYS A O 1
ATOM 3648 N N . SER A 1 447 ? 6.544 -36.902 -4.132 1.00 82.25 447 SER A N 1
ATOM 3649 C CA . SER A 1 447 ? 6.469 -35.826 -5.128 1.00 82.25 447 SER A CA 1
ATOM 3650 C C . SER A 1 447 ? 5.565 -34.682 -4.663 1.00 82.25 447 SER A C 1
ATOM 3652 O O . SER A 1 447 ? 5.924 -33.524 -4.843 1.00 82.25 447 SER A O 1
ATOM 3654 N N . ILE A 1 448 ? 4.431 -34.998 -4.029 1.00 85.31 448 ILE A N 1
ATOM 3655 C CA . ILE A 1 448 ? 3.506 -33.997 -3.475 1.00 85.31 448 ILE A CA 1
ATOM 3656 C C . ILE A 1 448 ? 4.157 -33.241 -2.309 1.00 85.31 448 ILE A C 1
ATOM 3658 O O . ILE A 1 448 ? 4.128 -32.016 -2.283 1.00 85.31 448 ILE A O 1
ATOM 3662 N N . LEU A 1 449 ? 4.793 -33.949 -1.370 1.00 86.25 449 LEU A N 1
ATOM 3663 C CA . LEU A 1 449 ? 5.510 -33.320 -0.255 1.00 86.25 449 LEU A CA 1
ATOM 3664 C C . LEU A 1 449 ? 6.693 -32.472 -0.731 1.00 86.25 449 LEU A C 1
ATOM 3666 O O . LEU A 1 449 ? 6.906 -31.381 -0.211 1.00 86.25 449 LEU A O 1
ATOM 3670 N N . SER A 1 450 ? 7.409 -32.931 -1.759 1.00 82.94 450 SER A N 1
ATOM 3671 C CA . SER A 1 450 ? 8.482 -32.167 -2.400 1.00 82.94 450 SER A CA 1
ATOM 3672 C C . SER A 1 450 ? 7.962 -30.865 -3.014 1.00 82.94 450 SER A C 1
ATOM 3674 O O . SER A 1 450 ? 8.534 -29.804 -2.783 1.00 82.94 450 SER A O 1
ATOM 3676 N N . ALA A 1 451 ? 6.809 -30.909 -3.692 1.00 77.75 451 ALA A N 1
ATOM 3677 C CA . ALA A 1 451 ? 6.132 -29.712 -4.199 1.00 77.75 451 ALA A CA 1
ATOM 3678 C C . ALA A 1 451 ? 5.715 -28.732 -3.081 1.00 77.75 451 ALA A C 1
ATOM 3680 O O . ALA A 1 451 ? 5.612 -27.533 -3.320 1.00 77.75 451 ALA A O 1
ATOM 3681 N N . MET A 1 452 ? 5.522 -29.226 -1.854 1.00 80.62 452 MET A N 1
ATOM 3682 C CA . MET A 1 452 ? 5.253 -28.425 -0.654 1.00 80.62 452 MET A CA 1
ATOM 3683 C C . MET A 1 452 ? 6.522 -28.027 0.127 1.00 80.62 452 MET A C 1
ATOM 3685 O O . MET A 1 452 ? 6.409 -27.527 1.248 1.00 80.62 452 MET A O 1
ATOM 3689 N N . ASN A 1 453 ? 7.718 -28.220 -0.442 1.00 78.50 453 ASN A N 1
ATOM 3690 C CA . ASN A 1 453 ? 9.026 -27.963 0.176 1.00 78.50 453 ASN A CA 1
ATOM 3691 C C . ASN A 1 453 ? 9.334 -28.839 1.411 1.00 78.50 453 ASN A C 1
ATOM 3693 O O . ASN A 1 453 ? 10.005 -28.397 2.345 1.00 78.50 453 ASN A O 1
ATOM 3697 N N . LEU A 1 454 ? 8.861 -30.092 1.436 1.00 80.44 454 LEU A N 1
ATOM 3698 C CA . LEU A 1 454 ? 9.161 -31.071 2.487 1.00 80.44 454 LEU A CA 1
ATOM 3699 C C . LEU A 1 454 ? 9.869 -32.313 1.915 1.00 80.44 454 LEU A C 1
ATOM 3701 O O . LEU A 1 454 ? 9.274 -33.375 1.734 1.00 80.44 454 LEU A O 1
ATOM 3705 N N . ASP A 1 455 ? 11.172 -32.180 1.656 1.00 73.00 455 ASP A N 1
ATOM 3706 C CA . ASP A 1 455 ? 11.992 -33.235 1.034 1.00 73.00 455 ASP A CA 1
ATOM 3707 C C . ASP A 1 455 ? 12.674 -34.187 2.034 1.00 73.00 455 ASP A C 1
ATOM 3709 O O . ASP A 1 455 ? 13.080 -35.293 1.663 1.00 73.00 455 ASP A O 1
ATOM 3713 N N . LYS A 1 456 ? 12.829 -33.763 3.296 1.00 77.25 456 LYS A N 1
ATOM 3714 C CA . LYS A 1 456 ? 13.564 -34.494 4.340 1.00 77.25 456 LYS A CA 1
ATOM 3715 C C . LYS A 1 456 ? 12.622 -34.932 5.463 1.00 77.25 456 LYS A C 1
ATOM 3717 O O . LYS A 1 456 ? 12.039 -34.099 6.151 1.00 77.25 456 LYS A O 1
ATOM 3722 N N . PHE A 1 457 ? 12.520 -36.239 5.670 1.00 81.31 457 PHE A N 1
ATOM 3723 C CA . PHE A 1 457 ? 11.712 -36.872 6.714 1.00 81.31 457 PHE A CA 1
ATOM 3724 C C . PHE A 1 457 ? 12.460 -38.081 7.286 1.00 81.31 457 PHE A C 1
ATOM 3726 O O . PHE A 1 457 ? 13.208 -38.737 6.560 1.00 81.31 457 PHE A O 1
ATOM 3733 N N . GLU A 1 458 ? 12.273 -38.383 8.575 1.00 74.88 458 GLU A N 1
ATOM 3734 C CA . GLU A 1 458 ? 12.970 -39.510 9.224 1.00 74.88 458 GLU A CA 1
ATOM 3735 C C . GLU A 1 458 ? 12.542 -40.862 8.646 1.00 74.88 458 GLU A C 1
ATOM 3737 O O . GLU A 1 458 ? 13.360 -41.751 8.405 1.00 74.88 458 GLU A O 1
ATOM 3742 N N . LYS A 1 459 ? 11.232 -41.030 8.452 1.00 76.06 459 LYS A N 1
ATOM 3743 C CA . LYS A 1 459 ? 10.607 -42.239 7.914 1.00 76.06 459 LYS A CA 1
ATOM 3744 C C . LYS A 1 459 ? 9.574 -41.843 6.874 1.00 76.06 459 LYS A C 1
ATOM 3746 O O . LYS A 1 459 ? 8.947 -40.793 6.983 1.00 76.06 459 LYS A O 1
ATOM 3751 N N . SER A 1 460 ? 9.379 -42.703 5.877 1.00 76.75 460 SER A N 1
ATOM 3752 C CA . SER A 1 460 ? 8.350 -42.490 4.860 1.00 76.75 460 SER A CA 1
ATOM 3753 C C . SER A 1 460 ? 6.971 -42.294 5.511 1.00 76.75 460 SER A C 1
ATOM 3755 O O . SER A 1 460 ? 6.620 -43.092 6.391 1.00 76.75 460 SER A O 1
ATOM 3757 N N . PRO A 1 461 ? 6.192 -41.283 5.079 1.00 83.56 461 PRO A N 1
ATOM 3758 C CA . PRO A 1 461 ? 4.845 -41.049 5.587 1.00 83.56 461 PRO A CA 1
ATOM 3759 C C . PRO A 1 461 ? 3.968 -42.290 5.429 1.00 83.56 461 PRO A C 1
ATOM 3761 O O . PRO A 1 461 ? 4.038 -42.980 4.413 1.00 83.56 461 PRO A O 1
ATOM 3764 N N . ARG A 1 462 ? 3.140 -42.585 6.426 1.00 84.19 462 ARG A N 1
ATOM 3765 C CA . ARG A 1 462 ? 2.289 -43.780 6.467 1.00 84.19 462 ARG A CA 1
ATOM 3766 C C . ARG A 1 462 ? 0.833 -43.406 6.235 1.00 84.19 462 ARG A C 1
ATOM 3768 O O . ARG A 1 462 ? 0.375 -42.419 6.794 1.00 84.19 462 ARG A O 1
ATOM 3775 N N . GLU A 1 463 ? 0.117 -44.191 5.434 1.00 85.06 463 GLU A N 1
ATOM 3776 C CA . GLU A 1 463 ? -1.311 -43.970 5.172 1.00 85.06 463 GLU A CA 1
ATOM 3777 C C . GLU A 1 463 ? -2.156 -44.308 6.411 1.00 85.06 463 GLU A C 1
ATOM 3779 O O . GLU A 1 463 ? -1.957 -45.339 7.058 1.00 85.06 463 GLU A O 1
ATOM 3784 N N . ILE A 1 464 ? -3.114 -43.439 6.725 1.00 86.19 464 ILE A N 1
ATOM 3785 C CA . ILE A 1 464 ? -4.108 -43.609 7.779 1.00 86.19 464 ILE A CA 1
ATOM 3786 C C . ILE A 1 464 ? -5.386 -44.133 7.127 1.00 86.19 464 ILE A C 1
ATOM 3788 O O . ILE A 1 464 ? -6.016 -43.455 6.317 1.00 86.19 464 ILE A O 1
ATOM 3792 N N . LEU A 1 465 ? -5.776 -45.351 7.497 1.00 82.12 465 LEU A N 1
ATOM 3793 C CA . LEU A 1 465 ? -6.935 -46.036 6.916 1.00 82.12 465 LEU A CA 1
ATOM 3794 C C . LEU A 1 465 ? -8.216 -45.890 7.750 1.00 82.12 465 LEU A C 1
ATOM 3796 O O . LEU A 1 465 ? -9.286 -46.263 7.268 1.00 82.12 465 LEU A O 1
ATOM 3800 N N . HIS A 1 466 ? -8.097 -45.394 8.984 1.00 83.38 466 HIS A N 1
ATOM 3801 C CA . HIS A 1 466 ? -9.190 -45.302 9.944 1.00 83.38 466 HIS A CA 1
ATOM 3802 C C . HIS A 1 466 ? -10.128 -44.131 9.603 1.00 83.38 466 HIS A C 1
ATOM 3804 O O . HIS A 1 466 ? -9.638 -43.012 9.455 1.00 83.38 466 HIS A O 1
ATOM 3810 N N . PRO A 1 467 ? -11.453 -44.339 9.489 1.00 84.81 467 PRO A N 1
ATOM 3811 C CA . PRO A 1 467 ? -12.372 -43.300 9.026 1.00 84.81 467 PRO A CA 1
ATOM 3812 C C . PRO A 1 467 ? -12.528 -42.125 10.000 1.00 84.81 467 PRO A C 1
ATOM 3814 O O . PRO A 1 467 ? -12.716 -41.001 9.532 1.00 84.81 467 PRO A O 1
ATOM 3817 N N . GLU A 1 468 ? -12.377 -42.346 11.313 1.00 87.19 468 GLU A N 1
ATOM 3818 C CA . GLU A 1 468 ? -12.513 -41.284 12.332 1.00 87.19 468 GLU A CA 1
ATOM 3819 C C . GLU A 1 468 ? -11.474 -40.166 12.205 1.00 87.19 468 GLU A C 1
ATOM 3821 O O . GLU A 1 468 ? -11.727 -39.069 12.691 1.00 87.19 468 GLU A O 1
ATOM 3826 N N . ILE A 1 469 ? -10.370 -40.376 11.473 1.00 90.31 469 ILE A N 1
ATOM 3827 C CA . ILE A 1 469 ? -9.376 -39.320 11.221 1.00 90.31 469 ILE A CA 1
ATOM 3828 C C . ILE A 1 469 ? -10.006 -38.063 10.606 1.00 90.31 469 ILE A C 1
ATOM 3830 O O . ILE A 1 469 ? -9.525 -36.954 10.818 1.00 90.31 469 ILE A O 1
ATOM 3834 N N . GLN A 1 470 ? -11.112 -38.223 9.869 1.00 92.56 470 GLN A N 1
ATOM 3835 C CA . GLN A 1 470 ? -11.847 -37.105 9.281 1.00 92.56 470 GLN A CA 1
ATOM 3836 C C . GLN A 1 470 ? -12.379 -36.131 10.330 1.00 92.56 470 GLN A C 1
ATOM 3838 O O . GLN A 1 470 ? -12.468 -34.937 10.061 1.00 92.56 470 GLN A O 1
ATOM 3843 N N . LYS A 1 471 ? -12.725 -36.623 11.522 1.00 91.94 471 LYS A N 1
ATOM 3844 C CA . LYS A 1 471 ? -13.184 -35.792 12.632 1.00 91.94 471 LYS A CA 1
ATOM 3845 C C . LYS A 1 471 ? -12.040 -34.937 13.172 1.00 91.94 471 LYS A C 1
ATOM 3847 O O . LYS A 1 471 ? -12.223 -33.740 13.356 1.00 91.94 471 LYS A O 1
ATOM 3852 N N . ASP A 1 472 ? -10.870 -35.532 13.378 1.00 92.25 472 ASP A N 1
ATOM 3853 C CA . ASP A 1 472 ? -9.725 -34.831 13.962 1.00 92.25 472 ASP A CA 1
ATOM 3854 C C . ASP A 1 472 ? -9.125 -33.814 12.983 1.00 92.25 472 ASP A C 1
ATOM 3856 O O . ASP A 1 472 ? -8.829 -32.685 13.366 1.00 92.25 472 ASP A O 1
ATOM 3860 N N . LEU A 1 473 ? -9.025 -34.166 11.696 1.00 93.00 473 LEU A N 1
ATOM 3861 C CA . LEU A 1 473 ? -8.575 -33.239 10.651 1.00 93.00 473 LEU A CA 1
ATOM 3862 C C . LEU A 1 473 ? -9.545 -32.065 10.458 1.00 93.00 473 LEU A C 1
ATOM 3864 O O . LEU A 1 473 ? -9.106 -30.942 10.218 1.00 93.00 473 LEU A O 1
ATOM 3868 N N . LEU A 1 474 ? -10.852 -32.295 10.623 1.00 90.31 474 LEU A N 1
ATOM 3869 C CA . LEU A 1 474 ? -11.841 -31.217 10.623 1.00 90.31 474 LEU A CA 1
ATOM 3870 C C . LEU A 1 474 ? -11.638 -30.265 11.814 1.00 90.31 474 LEU A C 1
ATOM 3872 O O . LEU A 1 474 ? -11.692 -29.053 11.630 1.00 90.31 474 LEU A O 1
ATOM 3876 N N . VAL A 1 475 ? -11.317 -30.789 13.004 1.00 89.81 475 VAL A N 1
ATOM 3877 C CA . VAL A 1 475 ? -10.990 -29.967 14.186 1.00 89.81 475 VAL A CA 1
ATOM 3878 C C . VAL A 1 475 ? -9.724 -29.134 13.964 1.00 89.81 475 VAL A C 1
ATOM 3880 O O . VAL A 1 475 ? -9.678 -27.984 14.403 1.00 89.81 475 VAL A O 1
ATOM 3883 N N . LEU A 1 476 ? -8.707 -29.673 13.274 1.00 90.06 476 LEU A N 1
ATOM 3884 C CA . LEU A 1 476 ? -7.516 -28.898 12.900 1.00 90.06 476 LEU A CA 1
ATOM 3885 C C . LEU A 1 476 ? -7.876 -27.731 11.968 1.00 90.06 476 LEU A C 1
ATOM 3887 O O . LEU A 1 476 ? -7.402 -26.617 12.188 1.00 90.06 476 LEU A O 1
ATOM 3891 N N . GLU A 1 477 ? -8.734 -27.962 10.970 1.00 87.62 477 GLU A N 1
ATOM 3892 C CA . GLU A 1 477 ? -9.201 -26.916 10.048 1.00 87.62 477 GLU A CA 1
ATOM 3893 C C . GLU A 1 477 ? -10.014 -25.827 10.758 1.00 87.62 477 GLU A C 1
ATOM 3895 O O . GLU A 1 477 ? -9.875 -24.642 10.454 1.00 87.62 477 GLU A O 1
ATOM 3900 N N . GLU A 1 478 ? -10.833 -26.202 11.741 1.00 82.88 478 GLU A N 1
ATOM 3901 C CA . GLU A 1 478 ? -11.601 -25.254 12.555 1.00 82.88 478 GLU A CA 1
ATOM 3902 C C . GLU A 1 478 ? -10.703 -24.257 13.308 1.00 82.88 478 GLU A C 1
ATOM 3904 O O . GLU A 1 478 ? -11.142 -23.138 13.576 1.00 82.88 478 GLU A O 1
ATOM 3909 N N . GLN A 1 479 ? -9.442 -24.610 13.597 1.00 83.00 479 GLN A N 1
ATOM 3910 C CA . GLN A 1 479 ? -8.489 -23.700 14.245 1.00 83.00 479 GLN A CA 1
ATOM 3911 C C . GLN A 1 479 ? -7.878 -22.661 13.293 1.00 83.00 479 GLN A C 1
ATOM 3913 O O . GLN A 1 479 ? -7.271 -21.702 13.771 1.00 83.00 479 GLN A O 1
ATOM 3918 N N . GLU A 1 480 ? -7.994 -22.822 11.968 1.00 74.62 480 GLU A N 1
ATOM 3919 C CA . GLU A 1 480 ? -7.410 -21.883 10.995 1.00 74.62 480 GLU A CA 1
ATOM 3920 C C . GLU A 1 480 ? -8.120 -20.529 10.976 1.00 74.62 480 GLU A C 1
ATOM 3922 O O . GLU A 1 480 ? -7.478 -19.513 10.703 1.00 74.62 480 GLU A O 1
ATOM 3927 N N . GLY A 1 481 ? -9.416 -20.501 11.297 1.00 71.12 481 GLY A N 1
ATOM 3928 C CA . GLY A 1 481 ? -10.228 -19.290 11.297 1.00 71.12 481 GLY A CA 1
ATOM 3929 C C . GLY A 1 481 ? -11.718 -19.557 11.513 1.00 71.12 481 GLY A C 1
ATOM 3930 O O . GLY A 1 481 ? -12.230 -20.664 11.293 1.00 71.12 481 GLY A O 1
ATOM 3931 N N . CYS A 1 482 ? -12.425 -18.515 11.945 1.00 68.69 482 CYS A N 1
ATOM 3932 C CA . CYS A 1 482 ? -13.868 -18.545 12.152 1.00 68.69 482 CYS A CA 1
ATOM 3933 C C . CYS A 1 482 ? -14.615 -18.454 10.813 1.00 68.69 482 CYS A C 1
ATOM 3935 O O . CYS A 1 482 ? -14.239 -17.685 9.931 1.00 68.69 482 CYS A O 1
ATOM 3937 N N . VAL A 1 483 ? -15.690 -19.236 10.673 1.00 74.00 483 VAL A N 1
ATOM 3938 C CA . VAL A 1 483 ? -16.647 -19.105 9.557 1.00 74.00 483 VAL A CA 1
ATOM 3939 C C . VAL A 1 483 ? -17.748 -18.108 9.900 1.00 74.00 483 VAL A C 1
ATOM 3941 O O . VAL A 1 483 ? -18.218 -17.408 9.015 1.00 74.00 483 VAL A O 1
ATOM 3944 N N . ASN A 1 484 ? -18.122 -18.012 11.172 1.00 84.62 484 ASN A N 1
ATOM 3945 C CA . ASN A 1 484 ? -19.141 -17.088 11.653 1.00 84.62 484 ASN A CA 1
ATOM 3946 C C . ASN A 1 484 ? -18.503 -16.001 12.504 1.00 84.62 484 ASN A C 1
ATOM 3948 O O . ASN A 1 484 ? -17.478 -16.237 13.149 1.00 84.62 484 ASN A O 1
ATOM 3952 N N . PHE A 1 485 ? -19.138 -14.837 12.527 1.00 90.50 485 PHE A N 1
ATOM 3953 C CA . PHE A 1 485 ? -18.586 -13.638 13.141 1.00 90.50 485 PHE A CA 1
ATOM 3954 C C . PHE A 1 485 ? -19.466 -13.150 14.279 1.00 90.50 485 PHE A C 1
ATOM 3956 O O . PHE A 1 485 ? -20.683 -13.355 14.301 1.00 90.50 485 PHE A O 1
ATOM 3963 N N . LYS A 1 486 ? -18.833 -12.482 15.237 1.00 94.75 486 LYS A N 1
ATOM 3964 C CA . LYS A 1 486 ? -19.525 -11.810 16.328 1.00 94.75 486 LYS A CA 1
ATOM 3965 C C . LYS A 1 486 ? -18.969 -10.407 16.482 1.00 94.75 486 LYS A C 1
ATOM 3967 O O . LYS A 1 486 ? -17.760 -10.226 16.599 1.00 94.75 486 LYS A O 1
ATOM 3972 N N . PHE A 1 487 ? -19.852 -9.420 16.467 1.00 97.38 487 PHE A N 1
ATOM 3973 C CA . PHE A 1 487 ? -19.456 -8.018 16.509 1.00 97.38 487 PHE A CA 1
ATOM 3974 C C . PHE A 1 487 ? -20.133 -7.310 17.672 1.00 97.38 487 PHE A C 1
ATOM 3976 O O . PHE A 1 487 ? -21.346 -7.413 17.860 1.00 97.38 487 PHE A O 1
ATOM 3983 N N . GLY A 1 488 ? -19.353 -6.550 18.434 1.00 97.44 488 GLY A N 1
ATOM 3984 C CA . GLY A 1 488 ? -19.897 -5.685 19.473 1.00 97.44 488 GLY A CA 1
ATOM 3985 C C . GLY A 1 488 ? -20.651 -4.513 18.850 1.00 97.44 488 GLY A C 1
ATOM 3986 O O . GLY A 1 488 ? -20.199 -3.962 17.850 1.00 97.44 488 GLY A O 1
ATOM 3987 N N . VAL A 1 489 ? -21.770 -4.096 19.441 1.00 97.75 489 VAL A N 1
ATOM 3988 C CA . VAL A 1 489 ? -22.466 -2.854 19.076 1.00 97.75 489 VAL A CA 1
ATOM 3989 C C . VAL A 1 489 ? -22.669 -2.027 20.335 1.00 97.75 489 VAL A C 1
ATOM 3991 O O . VAL A 1 489 ? -23.458 -2.386 21.208 1.00 97.75 489 VAL A O 1
ATOM 3994 N N . LEU A 1 490 ? -21.942 -0.920 20.435 1.00 96.06 490 LEU A N 1
ATOM 3995 C CA . LEU A 1 490 ? -21.967 -0.020 21.578 1.00 96.06 490 LEU A CA 1
ATOM 3996 C C . LEU A 1 490 ? -22.691 1.278 21.219 1.00 96.06 490 LEU A C 1
ATOM 3998 O O . LEU A 1 490 ? -22.317 1.964 20.267 1.00 96.06 490 LEU A O 1
ATOM 4002 N N . TYR A 1 491 ? -23.699 1.631 22.010 1.00 96.00 491 TYR A N 1
ATOM 4003 C CA . TYR A 1 491 ? -24.384 2.916 21.911 1.00 96.00 491 TYR A CA 1
ATOM 4004 C C . TYR A 1 491 ? -23.696 3.962 22.795 1.00 96.00 491 TYR A C 1
ATOM 4006 O O . TYR A 1 491 ? -23.625 3.797 24.015 1.00 96.00 491 TYR A O 1
ATOM 4014 N N . ALA A 1 492 ? -23.203 5.036 22.179 1.00 93.69 492 ALA A N 1
ATOM 4015 C CA . ALA A 1 492 ? -22.600 6.179 22.854 1.00 93.69 492 ALA A CA 1
ATOM 4016 C C . ALA A 1 492 ? -23.512 7.403 22.699 1.00 93.69 492 ALA A C 1
ATOM 4018 O O . ALA A 1 492 ? -23.626 7.977 21.612 1.00 93.69 492 ALA A O 1
ATOM 4019 N N . LYS A 1 493 ? -24.163 7.792 23.798 1.00 90.81 493 LYS A N 1
ATOM 4020 C CA . LYS A 1 493 ? -25.038 8.965 23.852 1.00 90.81 493 LYS A CA 1
ATOM 4021 C C . LYS A 1 493 ? -24.211 10.249 23.754 1.00 90.81 493 LYS A C 1
ATOM 4023 O O . LYS A 1 493 ? -23.045 10.275 24.156 1.00 90.81 493 LYS A O 1
ATOM 4028 N N . ASP A 1 494 ? -24.822 11.317 23.245 1.00 88.38 494 ASP A N 1
ATOM 4029 C CA . ASP A 1 494 ? -24.151 12.610 23.111 1.00 88.38 494 ASP A CA 1
ATOM 4030 C C . ASP A 1 494 ? -23.556 13.079 24.452 1.00 88.38 494 ASP A C 1
ATOM 4032 O O . ASP A 1 494 ? -24.198 13.023 25.503 1.00 88.38 494 ASP A O 1
ATOM 4036 N N . GLY A 1 495 ? -22.291 13.498 24.407 1.00 83.19 495 GLY A N 1
ATOM 4037 C CA . GLY A 1 495 ? -21.523 13.943 25.570 1.00 83.19 495 GLY A CA 1
ATOM 4038 C C . GLY A 1 495 ? -20.861 12.854 26.430 1.00 83.19 495 GLY A C 1
ATOM 4039 O O . GLY A 1 495 ? -20.054 13.217 27.283 1.00 83.19 495 GLY A O 1
ATOM 4040 N N . GLN A 1 496 ? -21.125 11.557 26.222 1.00 88.75 496 GLN A N 1
ATOM 4041 C CA . GLN A 1 496 ? -20.471 10.483 26.992 1.00 88.75 496 GLN A CA 1
ATOM 4042 C C . GLN A 1 496 ? -18.999 10.299 26.595 1.00 88.75 496 GLN A C 1
ATOM 4044 O O . GLN A 1 496 ? -18.659 10.317 25.411 1.00 88.75 496 GLN A O 1
ATOM 4049 N N . LEU A 1 497 ? -18.118 10.095 27.582 1.00 83.25 497 LEU A N 1
ATOM 4050 C CA . LEU A 1 497 ? -16.661 10.027 27.366 1.00 83.25 497 LEU A CA 1
ATOM 4051 C C . LEU A 1 497 ? -15.994 8.803 28.001 1.00 83.25 497 LEU A C 1
ATOM 4053 O O . LEU A 1 497 ? -14.828 8.531 27.708 1.00 83.25 497 LEU A O 1
ATOM 4057 N N . THR A 1 498 ? -16.698 8.076 28.867 1.00 85.50 498 THR A N 1
ATOM 4058 C CA . THR A 1 498 ? -16.155 6.917 29.587 1.00 85.50 498 THR A CA 1
ATOM 4059 C C . THR A 1 498 ? -16.864 5.628 29.191 1.00 85.50 498 THR A C 1
ATOM 4061 O O . THR A 1 498 ? -18.038 5.638 28.821 1.00 85.50 498 THR A O 1
ATOM 4064 N N . ASP A 1 499 ? -16.160 4.498 29.266 1.00 87.69 499 ASP A N 1
ATOM 4065 C CA . ASP A 1 499 ? -16.761 3.191 29.005 1.00 87.69 499 ASP A CA 1
ATOM 4066 C C . ASP A 1 499 ? -17.909 2.884 29.972 1.00 87.69 499 ASP A C 1
ATOM 4068 O O . ASP A 1 499 ? -18.957 2.418 29.534 1.00 87.69 499 ASP A O 1
ATOM 4072 N N . ASP A 1 500 ? -17.752 3.187 31.261 1.00 87.62 500 ASP A N 1
ATOM 4073 C CA . ASP A 1 500 ? -18.795 2.965 32.273 1.00 87.62 500 ASP A CA 1
ATOM 4074 C C . ASP A 1 500 ? -20.114 3.691 31.933 1.00 87.62 500 ASP A C 1
ATOM 4076 O O . ASP A 1 500 ? -21.188 3.105 32.081 1.00 87.62 500 ASP A O 1
ATOM 4080 N N . GLU A 1 501 ? -20.056 4.922 31.410 1.00 90.38 501 GLU A N 1
ATOM 4081 C CA . GLU A 1 501 ? -21.242 5.661 30.944 1.00 90.38 501 GLU A CA 1
ATOM 4082 C C . GLU A 1 501 ? -21.902 4.983 29.739 1.00 90.38 501 GLU A C 1
ATOM 4084 O O . GLU A 1 501 ? -23.113 4.757 29.744 1.00 90.38 501 GLU A O 1
ATOM 4089 N N . MET A 1 502 ? -21.111 4.625 28.722 1.00 92.50 502 MET A N 1
ATOM 4090 C CA . MET A 1 502 ? -21.627 4.029 27.485 1.00 92.50 502 MET A CA 1
ATOM 4091 C C . MET A 1 502 ? -22.249 2.649 27.736 1.00 92.50 502 MET A C 1
ATOM 4093 O O . MET A 1 502 ? -23.332 2.344 27.236 1.00 92.50 502 MET A O 1
ATOM 4097 N N . PHE A 1 503 ? -21.601 1.812 28.554 1.00 92.81 503 PHE A N 1
ATOM 4098 C CA . PHE A 1 503 ? -22.131 0.495 28.910 1.00 92.81 503 PHE A CA 1
ATOM 4099 C C . PHE A 1 503 ? -23.343 0.566 29.841 1.00 92.81 503 PHE A C 1
ATOM 4101 O O . PHE A 1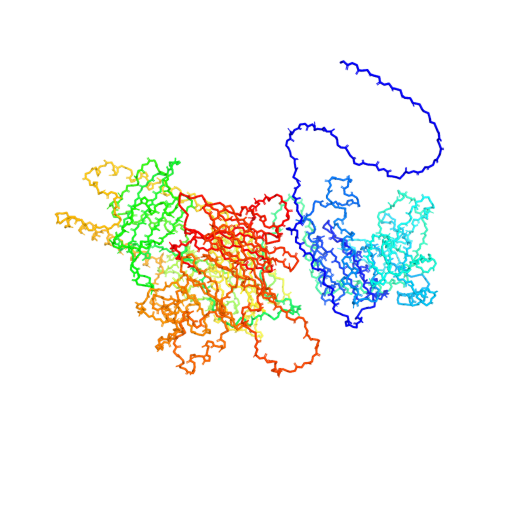 503 ? -24.111 -0.394 29.878 1.00 92.81 503 PHE A O 1
ATOM 4108 N N . SER A 1 504 ? -23.551 1.672 30.560 1.00 93.31 504 SER A N 1
ATOM 4109 C CA . SER A 1 504 ? -24.712 1.863 31.442 1.00 93.31 504 SER A CA 1
ATOM 4110 C C . SER A 1 504 ? -25.977 2.325 30.709 1.00 93.31 504 SER A C 1
ATOM 4112 O O . SER A 1 504 ? -27.025 2.449 31.336 1.00 93.31 504 SER A O 1
ATOM 4114 N N . ASN A 1 505 ? -25.921 2.556 29.393 1.00 93.38 505 ASN A N 1
ATOM 4115 C CA . ASN A 1 505 ? -27.099 2.930 28.612 1.00 93.38 505 ASN A CA 1
ATOM 4116 C C . ASN A 1 505 ? -28.113 1.773 28.548 1.00 93.38 505 ASN A C 1
ATOM 4118 O O . ASN A 1 505 ? -27.851 0.736 27.937 1.00 93.38 505 ASN A O 1
ATOM 4122 N N . GLU A 1 506 ? -29.279 1.939 29.172 1.00 91.69 506 GLU A N 1
ATOM 4123 C CA . GLU A 1 506 ? -30.359 0.938 29.153 1.00 91.69 506 GLU A CA 1
ATOM 4124 C C . GLU A 1 506 ? -31.150 0.957 27.839 1.00 91.69 506 GLU A C 1
ATOM 4126 O O . GLU A 1 506 ? -31.563 -0.087 27.346 1.00 91.69 506 GLU A O 1
ATOM 4131 N N . THR A 1 507 ? -31.328 2.138 27.245 1.00 91.75 507 THR A N 1
ATOM 4132 C CA . THR A 1 507 ? -32.099 2.347 26.013 1.00 91.75 507 THR A CA 1
ATOM 4133 C C . THR A 1 507 ? -31.279 3.121 24.984 1.00 91.75 507 THR A C 1
ATOM 4135 O O . THR A 1 507 ? -30.378 3.885 25.338 1.00 91.75 507 THR A O 1
ATOM 4138 N N . GLY A 1 508 ? -31.566 2.882 23.704 1.00 91.44 508 GLY A N 1
ATOM 4139 C CA . GLY A 1 508 ? -30.982 3.615 22.580 1.00 91.44 508 GLY A CA 1
ATOM 4140 C C . GLY A 1 508 ? -31.971 4.606 21.967 1.00 91.44 508 GLY A C 1
ATOM 4141 O O . GLY A 1 508 ? -33.147 4.614 22.324 1.00 91.44 508 GLY A O 1
ATOM 4142 N N . SER A 1 509 ? -31.503 5.431 21.030 1.00 94.25 509 SER A N 1
ATOM 4143 C CA . SER A 1 509 ? -32.357 6.369 20.292 1.00 94.25 509 SER A CA 1
ATOM 4144 C C . SER A 1 509 ? -32.995 5.761 19.039 1.00 94.25 509 SER A C 1
ATOM 4146 O O . SER A 1 509 ? -32.575 4.708 18.559 1.00 94.25 509 SER A O 1
ATOM 4148 N N . ASP A 1 510 ? -33.972 6.456 18.447 1.00 93.62 510 ASP A N 1
ATOM 4149 C CA . ASP A 1 510 ? -34.636 6.011 17.209 1.00 93.62 510 ASP A CA 1
ATOM 4150 C C . ASP A 1 510 ? -33.645 5.798 16.056 1.00 93.62 510 ASP A C 1
ATOM 4152 O O . ASP A 1 510 ? -33.769 4.855 15.277 1.00 93.62 510 ASP A O 1
ATOM 4156 N N . SER A 1 511 ? -32.627 6.657 15.950 1.00 93.69 511 SER A N 1
ATOM 4157 C CA . SER A 1 511 ? -31.572 6.519 14.941 1.00 93.69 511 SER A CA 1
ATOM 4158 C C . SER A 1 511 ? -30.698 5.290 15.188 1.00 93.69 511 SER A C 1
ATOM 4160 O O . SER A 1 511 ? -30.266 4.642 14.235 1.00 93.69 511 SER A O 1
ATOM 4162 N N . PHE A 1 512 ? -30.447 4.956 16.457 1.00 96.06 512 PHE A N 1
ATOM 4163 C CA . PHE A 1 512 ? -29.743 3.731 16.816 1.00 96.06 512 PHE A CA 1
ATOM 4164 C C . PHE A 1 512 ? -30.577 2.504 16.443 1.00 96.06 512 PHE A C 1
ATOM 4166 O O . PHE A 1 512 ? -30.059 1.590 15.808 1.00 96.06 512 PHE A O 1
ATOM 4173 N N . GLN A 1 513 ? -31.882 2.520 16.728 1.00 95.69 513 GLN A N 1
ATOM 4174 C CA . GLN A 1 513 ? -32.782 1.435 16.336 1.00 95.69 513 GLN A CA 1
ATOM 4175 C C . GLN A 1 513 ? -32.851 1.257 14.811 1.00 95.69 513 GLN A C 1
ATOM 4177 O O . GLN A 1 513 ? -32.872 0.125 14.334 1.00 95.69 513 GLN A O 1
ATOM 4182 N N . ARG A 1 514 ? -32.817 2.349 14.030 1.00 94.44 514 ARG A N 1
ATOM 4183 C CA . ARG A 1 514 ? -32.712 2.280 12.559 1.00 94.44 514 ARG A CA 1
ATOM 4184 C C . ARG A 1 514 ? -31.446 1.560 12.104 1.00 94.44 514 ARG A C 1
ATOM 4186 O O . ARG A 1 514 ? -31.534 0.702 11.235 1.00 94.44 514 ARG A O 1
ATOM 4193 N N . LEU A 1 515 ? -30.294 1.862 12.713 1.00 96.50 515 LEU A N 1
ATOM 4194 C CA . LEU A 1 515 ? -29.056 1.138 12.417 1.00 96.50 515 LEU A CA 1
ATOM 4195 C C . LEU A 1 515 ? -29.181 -0.352 12.770 1.00 96.50 515 LEU A C 1
ATOM 4197 O O . LEU A 1 515 ? -28.767 -1.188 11.977 1.00 96.50 515 LEU A O 1
ATOM 4201 N N . LEU A 1 516 ? -29.748 -0.694 13.931 1.00 97.31 516 LEU A N 1
ATOM 4202 C CA . LEU A 1 516 ? -29.917 -2.095 14.334 1.00 97.31 516 LEU A CA 1
ATOM 4203 C C . LEU A 1 516 ? -30.779 -2.877 13.335 1.00 97.31 516 LEU A C 1
ATOM 4205 O O . LEU A 1 516 ? -30.375 -3.956 12.912 1.00 97.31 516 LEU A O 1
ATOM 4209 N N . ASN A 1 517 ? -31.904 -2.295 12.909 1.00 96.19 517 ASN A N 1
ATOM 4210 C CA . ASN A 1 517 ? -32.790 -2.888 11.903 1.00 96.19 517 ASN A CA 1
ATOM 4211 C C . ASN A 1 517 ? -32.121 -2.999 10.522 1.00 96.19 517 ASN A C 1
ATOM 4213 O O . ASN A 1 517 ? -32.474 -3.871 9.737 1.00 96.19 517 ASN A O 1
ATOM 4217 N N . LEU A 1 518 ? -31.174 -2.108 10.211 1.00 96.19 518 LEU A N 1
ATOM 4218 C CA . LEU A 1 518 ? -30.398 -2.164 8.974 1.00 96.19 518 LEU A CA 1
ATOM 4219 C C . LEU A 1 518 ? -29.330 -3.268 9.025 1.00 96.19 518 LEU A C 1
ATOM 4221 O O . LEU A 1 518 ? -29.097 -3.947 8.030 1.00 96.19 518 LEU A O 1
ATOM 4225 N N . LEU A 1 519 ? -28.674 -3.467 10.172 1.00 96.12 519 LEU A N 1
ATOM 4226 C CA . LEU A 1 519 ? -27.628 -4.482 10.330 1.00 96.12 519 LEU A CA 1
ATOM 4227 C C . LEU A 1 519 ? -28.180 -5.912 10.239 1.00 96.12 519 LEU A C 1
ATOM 4229 O O . LEU A 1 519 ? -27.521 -6.778 9.657 1.00 96.12 519 LEU A O 1
ATOM 4233 N N . GLY A 1 520 ? -29.371 -6.168 10.783 1.00 95.06 520 GLY A N 1
ATOM 4234 C CA . GLY A 1 520 ? -29.973 -7.498 10.760 1.00 95.06 520 GLY A CA 1
ATOM 4235 C C . GLY A 1 520 ? -31.351 -7.584 11.406 1.00 95.06 520 GLY A C 1
ATOM 4236 O O . GLY A 1 520 ? -31.944 -6.586 11.811 1.00 95.06 520 GLY A O 1
ATOM 4237 N N . ASP A 1 521 ? -31.832 -8.816 11.534 1.00 95.38 521 ASP A N 1
ATOM 4238 C CA . ASP A 1 521 ? -33.134 -9.136 12.103 1.00 95.38 521 ASP A CA 1
ATOM 4239 C C . ASP A 1 521 ? -33.052 -9.259 13.626 1.00 95.38 521 ASP A C 1
ATOM 4241 O O . ASP A 1 521 ? -32.087 -9.796 14.180 1.00 95.38 521 ASP A O 1
ATOM 4245 N N . THR A 1 522 ? -34.094 -8.795 14.321 1.00 96.88 522 THR A N 1
ATOM 4246 C CA . THR A 1 522 ? -34.228 -9.028 15.764 1.00 96.88 522 THR A CA 1
ATOM 4247 C C . THR A 1 522 ? -34.709 -10.453 16.013 1.00 96.88 522 THR A C 1
ATOM 4249 O O . THR A 1 522 ? -35.792 -10.837 15.576 1.00 96.88 522 THR A O 1
ATOM 4252 N N . ILE A 1 523 ? -33.923 -11.229 16.755 1.00 96.25 523 ILE A N 1
ATOM 4253 C CA . ILE A 1 523 ? -34.212 -12.628 17.085 1.00 96.25 523 ILE A CA 1
ATOM 4254 C C . ILE A 1 523 ? -34.478 -12.799 18.581 1.00 96.25 523 ILE A C 1
ATOM 4256 O O . ILE A 1 523 ? -33.948 -12.055 19.405 1.00 96.25 523 ILE A O 1
ATOM 4260 N N . THR A 1 524 ? -35.270 -13.811 18.944 1.00 96.56 524 THR A N 1
ATOM 4261 C CA . THR A 1 524 ? -35.426 -14.246 20.343 1.00 96.56 524 THR A CA 1
ATOM 4262 C C . THR A 1 524 ? -34.325 -15.248 20.681 1.00 96.56 524 THR A C 1
ATOM 4264 O O . THR A 1 524 ? -34.162 -16.235 19.967 1.00 96.56 524 THR A O 1
ATOM 4267 N N . LEU A 1 525 ? -33.571 -15.009 21.759 1.00 94.38 525 LEU A N 1
ATOM 4268 C CA . LEU A 1 525 ? -32.440 -15.860 22.147 1.00 94.38 525 LEU A CA 1
ATOM 4269 C C . LEU A 1 525 ? -32.900 -17.219 22.679 1.00 94.38 525 LEU A C 1
ATOM 4271 O O . LEU A 1 525 ? -32.294 -18.249 22.371 1.00 94.38 525 LEU A O 1
ATOM 4275 N N . LYS A 1 526 ? -33.990 -17.247 23.447 1.00 94.19 526 LYS A N 1
ATOM 4276 C CA . LYS A 1 526 ? -34.548 -18.486 23.986 1.00 94.19 526 LYS A CA 1
ATOM 4277 C C . LYS A 1 526 ? -34.979 -19.435 22.875 1.00 94.19 526 LYS A C 1
ATOM 4279 O O . LYS A 1 526 ? -35.874 -19.126 22.094 1.00 94.19 526 LYS A O 1
ATOM 4284 N N . GLY A 1 527 ? -34.369 -20.616 22.833 1.00 89.31 527 GLY A N 1
ATOM 4285 C CA . GLY A 1 527 ? -34.654 -21.614 21.801 1.00 89.31 527 GLY A CA 1
ATOM 4286 C C . GLY A 1 527 ? -34.033 -21.309 20.434 1.00 89.31 527 GLY A C 1
ATOM 4287 O O . GLY A 1 527 ? -34.330 -22.023 19.478 1.00 89.31 527 GLY A O 1
ATOM 4288 N N . TRP A 1 528 ? -33.155 -20.303 20.328 1.00 90.69 528 TRP A N 1
ATOM 4289 C CA . TRP A 1 528 ? -32.408 -20.028 19.101 1.00 90.69 528 TRP A CA 1
ATOM 4290 C C . TRP A 1 528 ? -31.495 -21.203 18.731 1.00 90.69 528 TRP A C 1
ATOM 4292 O O . TRP A 1 528 ? -30.758 -21.727 19.574 1.00 90.69 528 TRP A O 1
ATOM 4302 N N . THR A 1 529 ? -31.544 -21.613 17.461 1.00 84.12 529 THR A N 1
ATOM 4303 C CA . THR A 1 529 ? -30.816 -22.781 16.933 1.00 84.12 529 THR A CA 1
ATOM 4304 C C . THR A 1 529 ? -29.644 -22.422 16.018 1.00 84.12 529 THR A C 1
ATOM 4306 O O . THR A 1 529 ? -28.808 -23.288 15.772 1.00 84.12 529 THR A O 1
ATOM 4309 N N . GLY A 1 530 ? -29.561 -21.173 15.546 1.00 84.50 530 GLY A N 1
ATOM 4310 C CA . GLY A 1 530 ? -28.453 -20.683 14.719 1.00 84.50 530 GLY A CA 1
ATOM 4311 C C . GLY A 1 530 ? -27.206 -20.315 15.528 1.00 84.50 530 GLY A C 1
ATOM 4312 O O . GLY A 1 530 ? -27.128 -20.542 16.743 1.00 84.50 530 GLY A O 1
ATOM 4313 N N . TYR A 1 531 ? -26.223 -19.694 14.869 1.00 88.12 531 TYR A N 1
ATOM 4314 C CA . TYR A 1 531 ? -25.009 -19.228 15.540 1.00 88.12 531 TYR A CA 1
ATOM 4315 C C . TYR A 1 531 ? -25.345 -18.255 16.680 1.00 88.12 531 TYR A C 1
ATOM 4317 O O . TYR A 1 531 ? -26.045 -17.266 16.486 1.00 88.12 531 TYR A O 1
ATOM 4325 N N . ARG A 1 532 ? -24.846 -18.539 17.891 1.00 88.31 532 ARG A N 1
ATOM 4326 C CA . ARG A 1 532 ? -25.222 -17.813 19.123 1.00 88.31 532 ARG A CA 1
ATOM 4327 C C . ARG A 1 532 ? -24.215 -16.768 19.608 1.00 88.31 532 ARG A C 1
ATOM 4329 O O . ARG A 1 532 ? -24.471 -16.120 20.613 1.00 88.31 532 ARG A O 1
ATOM 4336 N N . GLY A 1 533 ? -23.027 -16.666 19.006 1.00 89.31 533 GLY A N 1
ATOM 4337 C CA . GLY A 1 533 ? -21.991 -15.687 19.398 1.00 89.31 533 GLY A CA 1
ATOM 4338 C C . GLY A 1 533 ? -21.433 -15.791 20.832 1.00 89.31 533 GLY A C 1
ATOM 4339 O O . GLY A 1 533 ? -20.550 -15.026 21.206 1.00 89.31 533 GLY A O 1
ATOM 4340 N N . GLY A 1 534 ? -21.884 -16.761 21.635 1.00 90.25 534 GLY A N 1
ATOM 4341 C CA . GLY A 1 534 ? -21.571 -16.857 23.066 1.00 90.25 534 GLY A CA 1
ATOM 4342 C C . GLY A 1 534 ? -22.661 -16.300 23.990 1.00 90.25 534 GLY A C 1
ATOM 4343 O O . GLY A 1 534 ? -22.449 -16.278 25.200 1.00 90.25 534 GLY A O 1
ATOM 4344 N N . LEU A 1 535 ? -23.811 -15.893 23.442 1.00 93.19 535 LEU A N 1
ATOM 4345 C CA . LEU A 1 535 ? -25.016 -15.548 24.196 1.00 93.19 535 LEU A CA 1
ATOM 4346 C C . LEU A 1 535 ? -25.735 -16.809 24.710 1.00 93.19 535 LEU A C 1
ATOM 4348 O O . LEU A 1 535 ? -25.612 -17.901 24.139 1.00 93.19 535 LEU A O 1
ATOM 4352 N N . ASP A 1 536 ? -26.476 -16.657 25.804 1.00 92.31 536 ASP A N 1
ATOM 4353 C CA . ASP A 1 536 ? -27.318 -17.701 26.379 1.00 92.31 536 ASP A CA 1
ATOM 4354 C C . ASP A 1 536 ? -28.630 -17.836 25.601 1.00 92.31 536 ASP A C 1
ATOM 4356 O O . ASP A 1 536 ? -29.357 -16.869 25.402 1.00 92.31 536 ASP A O 1
ATOM 4360 N N . THR A 1 537 ? -28.940 -19.064 25.186 1.00 92.00 537 THR A N 1
ATOM 4361 C CA . THR A 1 537 ? -30.156 -19.408 24.436 1.00 92.00 537 THR A CA 1
ATOM 4362 C C . THR A 1 537 ? -31.130 -20.271 25.242 1.00 92.00 537 THR A C 1
ATOM 4364 O O . THR A 1 537 ? -32.112 -20.780 24.695 1.00 92.00 537 THR A O 1
ATOM 4367 N N . LYS A 1 538 ? -30.859 -20.488 26.539 1.00 91.25 538 LYS A N 1
ATOM 4368 C CA . LYS A 1 538 ? -31.645 -21.385 27.401 1.00 91.25 538 LYS A CA 1
ATOM 4369 C C . LYS A 1 538 ? -32.356 -20.659 28.537 1.00 91.25 538 LYS A C 1
ATOM 4371 O O . LYS A 1 538 ? -33.544 -20.902 28.744 1.00 91.25 538 LYS A O 1
ATOM 4376 N N . ASN A 1 539 ? -31.634 -19.813 29.268 1.00 91.44 539 ASN A N 1
ATOM 4377 C CA . ASN A 1 539 ? -32.067 -19.278 30.559 1.00 91.44 539 ASN A CA 1
ATOM 4378 C C . ASN A 1 539 ? -32.196 -17.744 30.567 1.00 91.44 539 ASN A C 1
ATOM 4380 O O . ASN A 1 539 ? -32.333 -17.163 31.641 1.00 91.44 539 ASN A O 1
ATOM 4384 N N . ASP A 1 540 ? -32.154 -17.098 29.398 1.00 91.00 540 ASP A N 1
ATOM 4385 C CA . ASP A 1 540 ? -32.286 -15.646 29.220 1.00 91.00 540 ASP A CA 1
ATOM 4386 C C . ASP A 1 540 ? -31.250 -14.821 30.026 1.00 91.00 540 ASP A C 1
ATOM 4388 O O . ASP A 1 540 ? -31.450 -13.635 30.299 1.00 91.00 540 ASP A O 1
ATOM 4392 N N . THR A 1 541 ? -30.103 -15.413 30.404 1.00 88.94 541 THR A N 1
ATOM 4393 C CA . THR A 1 541 ? -29.119 -14.739 31.278 1.00 88.94 541 THR A CA 1
ATOM 4394 C C . THR A 1 541 ? -28.338 -13.633 30.580 1.00 88.94 541 THR A C 1
ATOM 4396 O O . THR A 1 541 ? -27.678 -12.843 31.246 1.00 88.94 541 THR A O 1
ATOM 4399 N N . THR A 1 542 ? -28.373 -13.577 29.248 1.00 92.56 542 THR A N 1
ATOM 4400 C CA . THR A 1 542 ? -27.689 -12.560 28.433 1.00 92.56 542 THR A CA 1
ATOM 4401 C C . THR A 1 542 ? -28.680 -11.688 27.664 1.00 92.56 542 THR A C 1
ATOM 4403 O O . THR A 1 542 ? -28.349 -11.180 26.597 1.00 92.56 542 THR A O 1
ATOM 4406 N N . GLY A 1 543 ? -29.890 -11.514 28.199 1.00 91.75 543 GLY A N 1
ATOM 4407 C CA . GLY A 1 543 ? -30.975 -10.788 27.542 1.00 91.75 543 GLY A CA 1
ATOM 4408 C C . GLY A 1 543 ? -31.939 -11.723 26.813 1.00 91.75 543 GLY A C 1
ATOM 4409 O O . GLY A 1 543 ? -31.741 -12.935 26.769 1.00 91.75 543 GLY A O 1
ATOM 4410 N N . ILE A 1 544 ? -33.007 -11.140 26.265 1.00 95.56 544 ILE A N 1
ATOM 4411 C CA . ILE A 1 544 ? -34.105 -11.875 25.609 1.00 95.56 544 ILE A CA 1
ATOM 4412 C C . ILE A 1 544 ? -33.961 -11.830 24.083 1.00 95.56 544 ILE A C 1
ATOM 4414 O O . ILE A 1 544 ? -34.300 -12.794 23.395 1.00 95.56 544 ILE A O 1
ATOM 4418 N N . TYR A 1 545 ? -33.439 -10.721 23.556 1.00 96.38 545 TYR A N 1
ATOM 4419 C CA . TYR A 1 545 ? -33.329 -10.464 22.125 1.00 96.38 545 TYR A CA 1
ATOM 4420 C C . TYR A 1 545 ? -31.906 -10.087 21.734 1.00 96.38 545 TYR A C 1
ATOM 4422 O O . TYR A 1 545 ? -31.130 -9.605 22.558 1.00 96.38 545 TYR A O 1
ATOM 4430 N N . SER A 1 546 ? -31.583 -10.288 20.462 1.00 97.25 546 SER A N 1
ATOM 4431 C CA . SER A 1 546 ? -30.358 -9.785 19.848 1.00 97.25 546 SER A CA 1
ATOM 4432 C C . SER A 1 546 ? -30.576 -9.522 18.356 1.00 97.25 546 SER A C 1
ATOM 4434 O O . SER A 1 546 ? -31.643 -9.839 17.828 1.00 97.25 546 SER A O 1
ATOM 4436 N N . ILE A 1 547 ? -29.580 -8.946 17.682 1.00 97.94 547 ILE A N 1
ATOM 4437 C CA . ILE A 1 547 ? -29.587 -8.735 16.230 1.00 97.94 547 ILE A CA 1
ATOM 4438 C C . ILE A 1 547 ? -28.723 -9.805 15.566 1.00 97.94 547 ILE A C 1
ATOM 4440 O O . ILE A 1 547 ? -27.602 -10.081 16.004 1.00 97.94 547 ILE A O 1
ATOM 4444 N N . TYR A 1 548 ? -29.244 -10.397 14.498 1.00 96.81 548 TYR A N 1
ATOM 4445 C CA . TYR A 1 548 ? -28.595 -11.468 13.754 1.00 96.81 548 TYR A CA 1
ATOM 4446 C C . TYR A 1 548 ? -28.795 -11.282 12.250 1.00 96.81 548 TYR A C 1
ATOM 4448 O O . TYR A 1 548 ? -29.841 -10.821 11.800 1.00 96.81 548 TYR A O 1
ATOM 4456 N N . THR A 1 549 ? -27.800 -11.656 11.447 1.00 94.00 549 THR A N 1
ATOM 4457 C CA . THR A 1 549 ? -27.953 -11.688 9.989 1.00 94.00 549 THR A CA 1
ATOM 4458 C C . THR A 1 549 ? -27.099 -12.783 9.360 1.00 94.00 549 THR A C 1
ATOM 4460 O O . THR A 1 549 ? -26.110 -13.233 9.942 1.00 94.00 549 THR A O 1
ATOM 4463 N N . VAL A 1 550 ? -27.465 -13.186 8.144 1.00 87.44 550 VAL A N 1
ATOM 4464 C CA . VAL A 1 550 ? -26.637 -14.035 7.285 1.00 87.44 550 VAL A CA 1
ATOM 4465 C C . VAL A 1 550 ? -26.190 -13.202 6.097 1.00 87.44 550 VAL A C 1
ATOM 4467 O O . VAL A 1 550 ? -27.017 -12.650 5.372 1.00 87.44 550 VAL A O 1
ATOM 4470 N N . TYR A 1 551 ? -24.882 -13.113 5.876 1.00 82.38 551 TYR A N 1
ATOM 4471 C CA . TYR A 1 551 ? -24.320 -12.343 4.773 1.00 82.38 551 TYR A CA 1
ATOM 4472 C C . TYR A 1 551 ? -23.281 -13.160 4.009 1.00 82.38 551 TYR A C 1
ATOM 4474 O O . TYR A 1 551 ? -22.316 -13.645 4.591 1.00 82.38 551 TYR A O 1
ATOM 4482 N N . GLN A 1 552 ? -23.508 -13.354 2.704 1.00 73.25 552 GLN A N 1
ATOM 4483 C CA . GLN A 1 552 ? -22.674 -14.199 1.830 1.00 73.25 552 GLN A CA 1
ATOM 4484 C C . GLN A 1 552 ? -22.374 -15.594 2.425 1.00 73.25 552 GLN A C 1
ATOM 4486 O O . GLN A 1 552 ? -21.303 -16.164 2.239 1.00 73.25 552 GLN A O 1
ATOM 4491 N N . GLY A 1 553 ? -23.359 -16.143 3.148 1.00 71.06 553 GLY A N 1
ATOM 4492 C CA . GLY A 1 553 ? -23.311 -17.446 3.814 1.00 71.06 553 GLY A CA 1
ATOM 4493 C C . GLY A 1 553 ? -22.513 -17.490 5.128 1.00 71.06 553 GLY A C 1
ATOM 4494 O O . GLY A 1 553 ? -22.361 -18.568 5.698 1.00 71.06 553 GLY A O 1
ATOM 4495 N N . HIS A 1 554 ? -22.053 -16.342 5.630 1.00 80.19 554 HIS A N 1
ATOM 4496 C CA . HIS A 1 554 ? -21.538 -16.182 6.988 1.00 80.19 554 HIS A CA 1
ATOM 4497 C C . HIS A 1 554 ? -22.667 -15.787 7.942 1.00 80.19 554 HIS A C 1
ATOM 4499 O O . HIS A 1 554 ? -23.396 -14.831 7.670 1.00 80.19 554 HIS A O 1
ATOM 4505 N N . GLU A 1 555 ? -22.802 -16.487 9.069 1.00 87.00 555 GLU A N 1
ATOM 4506 C CA . GLU A 1 555 ? -23.701 -16.064 10.145 1.00 87.00 555 GLU A CA 1
ATOM 4507 C C . GLU A 1 555 ? -23.013 -15.006 11.018 1.00 87.00 555 GLU A C 1
ATOM 4509 O O . GLU A 1 555 ? -21.844 -15.157 11.391 1.00 87.00 555 GLU A O 1
ATOM 4514 N N . ILE A 1 556 ? -23.736 -13.939 11.362 1.00 93.88 556 ILE A N 1
ATOM 4515 C CA . ILE A 1 556 ? -23.212 -12.819 12.147 1.00 93.88 556 ILE A CA 1
ATOM 4516 C C . ILE A 1 556 ? -24.135 -12.562 13.337 1.00 93.88 556 ILE A C 1
ATOM 4518 O O . ILE A 1 556 ? -25.320 -12.275 13.166 1.00 93.88 556 ILE A O 1
ATOM 4522 N N . MET A 1 557 ? -23.576 -12.649 14.544 1.00 96.62 557 MET A N 1
ATOM 4523 C CA . MET A 1 557 ? -24.258 -12.322 15.800 1.00 96.62 557 MET A CA 1
ATOM 4524 C C . MET A 1 557 ? -23.779 -10.968 16.329 1.00 96.62 557 MET A C 1
ATOM 4526 O O . MET A 1 557 ? -22.575 -10.760 16.475 1.00 96.62 557 MET A O 1
ATOM 4530 N N . PHE A 1 558 ? -24.691 -10.065 16.684 1.00 98.00 558 PHE A N 1
ATOM 4531 C CA . PHE A 1 558 ? -24.321 -8.765 17.245 1.00 98.00 558 PHE A CA 1
ATOM 4532 C C . PHE A 1 558 ? -24.500 -8.731 18.763 1.00 98.00 558 PHE A C 1
ATOM 4534 O O . PHE A 1 558 ? -25.578 -8.993 19.280 1.00 98.00 558 PHE A O 1
ATOM 4541 N N . HIS A 1 559 ? -23.463 -8.359 19.509 1.00 97.69 559 HIS A N 1
ATOM 4542 C CA . HIS A 1 559 ? -23.574 -8.110 20.946 1.00 97.69 559 HIS A CA 1
ATOM 4543 C C . HIS A 1 559 ? -23.990 -6.656 21.187 1.00 97.69 559 HIS A C 1
ATOM 4545 O O . HIS A 1 559 ? -23.147 -5.766 21.294 1.00 97.69 559 HIS A O 1
ATOM 4551 N N . VAL A 1 560 ? -25.299 -6.404 21.243 1.00 97.56 560 VAL A N 1
ATOM 4552 C CA . VAL A 1 560 ? -25.858 -5.048 21.367 1.00 97.56 560 VAL A CA 1
ATOM 4553 C C . VAL A 1 560 ? -25.905 -4.599 22.826 1.00 97.56 560 VAL A C 1
ATOM 4555 O O . VAL A 1 560 ? -26.584 -5.208 23.653 1.00 97.56 560 VAL A O 1
ATOM 4558 N N . SER A 1 561 ? -25.225 -3.496 23.150 1.00 95.25 561 SER A N 1
ATOM 4559 C CA . SER A 1 561 ? -25.047 -3.031 24.532 1.00 95.25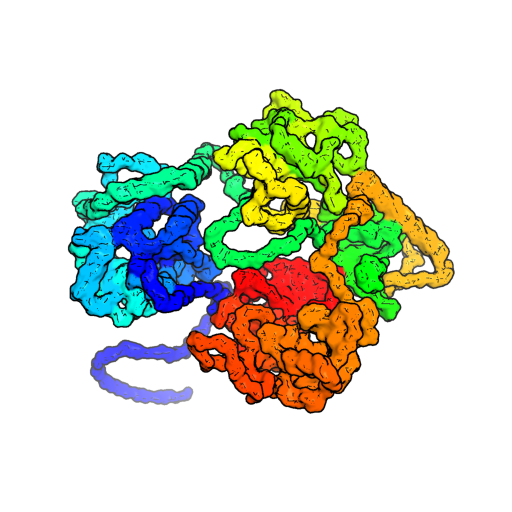 561 SER A CA 1
ATOM 4560 C C . SER A 1 561 ? -26.363 -2.812 25.279 1.00 95.25 561 SER A C 1
ATOM 4562 O O . SER A 1 561 ? -26.449 -3.157 26.452 1.00 95.25 561 SER A O 1
ATOM 4564 N N . THR A 1 562 ? -27.390 -2.281 24.612 1.00 95.19 562 THR A N 1
ATOM 4565 C CA . THR A 1 562 ? -28.710 -2.001 25.205 1.00 95.19 562 THR A CA 1
ATOM 4566 C C . THR A 1 562 ? -29.605 -3.239 25.329 1.00 95.19 562 THR A C 1
ATOM 4568 O O . THR A 1 562 ? -30.572 -3.198 26.081 1.00 95.19 562 THR A O 1
ATOM 4571 N N . MET A 1 563 ? -29.299 -4.340 24.631 1.00 95.38 563 MET A N 1
ATOM 4572 C CA . MET A 1 563 ? -30.063 -5.599 24.704 1.00 95.38 563 MET A CA 1
ATOM 4573 C C . MET A 1 563 ? -29.475 -6.597 25.714 1.00 95.38 563 MET A C 1
ATOM 4575 O O . MET A 1 563 ? -30.151 -7.542 26.119 1.00 95.38 563 MET A O 1
ATOM 4579 N N . LEU A 1 564 ? -28.232 -6.375 26.153 1.00 94.81 564 LEU A N 1
ATOM 4580 C CA . LEU A 1 564 ? -27.602 -7.137 27.228 1.00 94.81 564 LEU A CA 1
ATOM 4581 C C . LEU A 1 564 ? -28.123 -6.682 28.609 1.00 94.81 564 LEU A C 1
ATOM 4583 O O . LEU A 1 564 ? -28.476 -5.511 28.776 1.00 94.81 564 LEU A O 1
ATOM 4587 N N . PRO A 1 565 ? -28.132 -7.550 29.638 1.00 91.56 565 PRO A N 1
ATOM 4588 C CA . PRO A 1 565 ? -28.658 -7.209 30.959 1.00 91.56 565 PRO A CA 1
ATOM 4589 C C . PRO A 1 565 ? -27.933 -6.021 31.594 1.00 91.56 565 PRO A C 1
ATOM 4591 O O . PRO A 1 565 ? -26.716 -5.877 31.460 1.00 91.56 565 PRO A O 1
ATOM 4594 N N . TYR A 1 566 ? -28.686 -5.169 32.285 1.00 91.06 566 TYR A N 1
ATOM 4595 C CA . TYR A 1 566 ? -28.178 -4.032 33.050 1.00 91.06 566 TYR A CA 1
ATOM 4596 C C . TYR A 1 566 ? -28.225 -4.343 34.551 1.00 91.06 566 TYR A C 1
ATOM 4598 O O . TYR A 1 566 ? -29.220 -4.880 35.035 1.00 91.06 566 TYR A O 1
ATOM 4606 N N . SER A 1 567 ? -27.176 -3.986 35.296 1.00 89.69 567 SER A N 1
ATOM 4607 C CA . SER A 1 567 ? -27.161 -4.064 36.767 1.00 89.69 567 SER A CA 1
ATOM 4608 C C . SER A 1 567 ? -26.908 -2.686 37.368 1.00 89.69 567 SER A C 1
ATOM 4610 O O . SER A 1 567 ? -25.867 -2.080 37.122 1.00 89.69 567 SER A O 1
ATOM 4612 N N . LYS A 1 568 ? -27.835 -2.192 38.194 1.00 84.06 568 LYS A N 1
ATOM 4613 C CA . LYS A 1 568 ? -27.726 -0.872 38.846 1.00 84.06 568 LYS A CA 1
ATOM 4614 C C . LYS A 1 568 ? -26.592 -0.818 39.867 1.00 84.06 568 LYS A C 1
ATOM 4616 O O . LYS A 1 568 ? -25.988 0.230 40.083 1.00 84.06 568 LYS A O 1
ATOM 4621 N N . GLU A 1 569 ? -26.294 -1.955 40.479 1.00 83.00 569 GLU A N 1
ATOM 4622 C CA . GLU A 1 569 ? -25.297 -2.122 41.533 1.00 83.00 569 GLU A CA 1
ATOM 4623 C C . GLU A 1 569 ? -23.873 -2.157 40.961 1.00 83.00 569 GLU A C 1
ATOM 4625 O O . GLU A 1 569 ? -22.910 -1.813 41.648 1.00 83.00 569 GLU A O 1
ATOM 4630 N N . ASN A 1 570 ? -23.726 -2.534 39.688 1.00 85.94 570 ASN A N 1
ATOM 4631 C CA . ASN A 1 570 ? -22.439 -2.698 39.029 1.00 85.94 570 ASN A CA 1
ATOM 4632 C C . ASN A 1 570 ? -22.175 -1.588 38.005 1.00 85.94 570 ASN A C 1
ATOM 4634 O O . ASN A 1 570 ? -22.400 -1.763 36.810 1.00 85.94 570 ASN A O 1
ATOM 4638 N N . LYS A 1 571 ? -21.599 -0.466 38.452 1.00 80.94 571 LYS A N 1
ATOM 4639 C CA . LYS A 1 571 ? -21.240 0.664 37.570 1.00 80.94 571 LYS A CA 1
ATOM 4640 C C . LYS A 1 571 ? -20.341 0.281 36.386 1.00 80.94 571 LYS A C 1
ATOM 4642 O O . LYS A 1 571 ? -20.414 0.927 35.351 1.00 80.94 571 LYS A O 1
ATOM 4647 N N . GLN A 1 572 ? -19.526 -0.770 36.516 1.00 80.88 572 GLN A N 1
ATOM 4648 C CA . GLN A 1 572 ? -18.652 -1.231 35.433 1.00 80.88 572 GLN A CA 1
ATOM 4649 C C . GLN A 1 572 ? -19.370 -2.107 34.399 1.00 80.88 572 GLN A C 1
ATOM 4651 O O . GLN A 1 572 ? -18.766 -2.429 33.378 1.00 80.88 572 GLN A O 1
ATOM 4656 N N . GLN A 1 573 ? -20.619 -2.520 34.653 1.00 89.19 573 GLN A N 1
ATOM 4657 C CA . GLN A 1 573 ? -21.422 -3.367 33.762 1.00 89.19 573 GLN A CA 1
ATOM 4658 C C . GLN A 1 573 ? -20.637 -4.580 33.238 1.00 89.19 573 GLN A C 1
ATOM 4660 O O . GLN A 1 573 ? -20.543 -4.817 32.031 1.00 89.19 573 GLN A O 1
ATOM 4665 N N . VAL A 1 574 ? -20.037 -5.338 34.162 1.00 86.50 574 VAL A N 1
ATOM 4666 C CA . VAL A 1 574 ? -19.081 -6.414 33.843 1.00 86.50 574 VAL A CA 1
ATOM 4667 C C . VAL A 1 574 ? -19.663 -7.439 32.868 1.00 86.50 574 VAL A C 1
ATOM 4669 O O . VAL A 1 574 ? -18.960 -7.826 31.942 1.00 86.50 574 VAL A O 1
ATOM 4672 N N . GLU A 1 575 ? -20.938 -7.821 32.993 1.00 86.19 575 GLU A N 1
ATOM 4673 C CA . GLU A 1 575 ? -21.562 -8.775 32.062 1.00 86.19 575 GLU A CA 1
ATOM 4674 C C . GLU A 1 575 ? -21.649 -8.222 30.631 1.00 86.19 575 GLU A C 1
ATOM 4676 O O . GLU A 1 575 ? -21.336 -8.931 29.678 1.00 86.19 575 GLU A O 1
ATOM 4681 N N . ARG A 1 576 ? -21.954 -6.930 30.451 1.00 92.88 576 ARG A N 1
ATOM 4682 C CA . ARG A 1 576 ? -21.946 -6.297 29.120 1.00 92.88 576 ARG A CA 1
ATOM 4683 C C . ARG A 1 576 ? -20.531 -6.230 28.546 1.00 92.88 576 ARG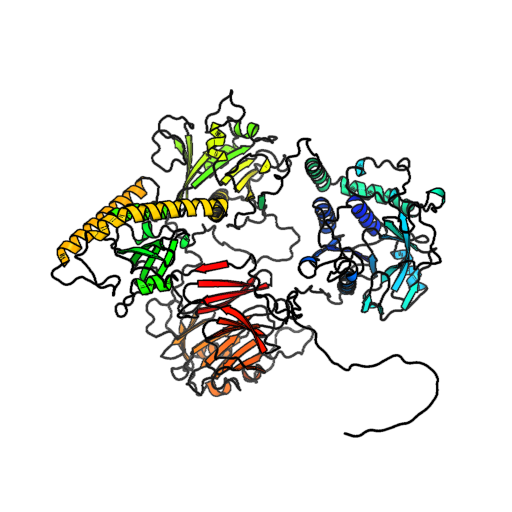 A C 1
ATOM 4685 O O . ARG A 1 576 ? -20.305 -6.604 27.393 1.00 92.88 576 ARG A O 1
ATOM 4692 N N . LYS A 1 577 ? -19.561 -5.817 29.372 1.00 89.25 577 LYS A N 1
ATOM 4693 C CA . LYS A 1 577 ? -18.138 -5.765 29.000 1.00 89.25 577 LYS A CA 1
ATOM 4694 C C . LYS A 1 577 ? -17.559 -7.150 28.705 1.00 89.25 577 LYS A C 1
ATOM 4696 O O . LYS A 1 577 ? -16.687 -7.263 27.852 1.00 89.25 577 LYS A O 1
ATOM 4701 N N . ARG A 1 578 ? -18.045 -8.210 29.352 1.00 89.62 578 ARG A N 1
ATOM 4702 C CA . ARG A 1 578 ? -17.607 -9.595 29.124 1.00 89.62 578 ARG A CA 1
ATOM 4703 C C . ARG A 1 578 ? -17.933 -10.089 27.716 1.00 89.62 578 ARG A C 1
ATOM 4705 O O . ARG A 1 578 ? -17.184 -10.908 27.190 1.00 89.62 578 ARG A O 1
ATOM 4712 N N . HIS A 1 579 ? -19.016 -9.613 27.110 1.00 90.94 579 HIS A N 1
ATOM 4713 C CA . HIS A 1 579 ? -19.339 -9.934 25.721 1.00 90.94 579 HIS A CA 1
ATOM 4714 C C . HIS A 1 579 ? -18.628 -8.965 24.771 1.00 90.94 579 HIS A C 1
ATOM 4716 O O . HIS A 1 579 ? -17.663 -9.358 24.121 1.00 90.94 579 HIS A O 1
ATOM 4722 N N . ILE A 1 580 ? -19.007 -7.683 24.792 1.00 91.81 580 ILE A N 1
ATOM 4723 C CA . ILE A 1 580 ? -18.522 -6.667 23.838 1.00 91.81 580 ILE A CA 1
ATOM 4724 C C . ILE A 1 580 ? -17.015 -6.430 23.970 1.00 91.81 580 ILE A C 1
ATOM 4726 O O . ILE A 1 580 ? -16.295 -6.333 22.982 1.00 91.81 580 ILE A O 1
ATOM 4730 N N . GLY A 1 581 ? -16.500 -6.374 25.199 1.00 84.81 581 GLY A N 1
ATOM 4731 C CA . GLY A 1 581 ? -15.075 -6.172 25.451 1.00 84.81 581 GLY A CA 1
ATOM 4732 C C . GLY A 1 581 ? -14.202 -7.359 25.043 1.00 84.81 581 GLY A C 1
ATOM 4733 O O . GLY A 1 581 ? -12.988 -7.190 24.983 1.00 84.81 581 GLY A O 1
ATOM 4734 N N . ASN A 1 582 ? -14.782 -8.526 24.747 1.00 89.06 582 ASN A N 1
ATOM 4735 C CA . ASN A 1 582 ? -14.079 -9.691 24.204 1.00 89.06 582 ASN A CA 1
ATOM 4736 C C . ASN A 1 582 ? -14.258 -9.848 22.684 1.00 89.06 582 ASN A C 1
ATOM 4738 O O . ASN A 1 582 ? -13.709 -10.793 22.110 1.00 89.06 582 ASN A O 1
ATOM 4742 N N . ASP A 1 583 ? -14.999 -8.952 22.032 1.00 92.56 583 ASP A N 1
ATOM 4743 C CA . ASP A 1 583 ? -15.125 -8.951 20.580 1.00 92.56 583 ASP A CA 1
ATOM 4744 C C . ASP A 1 583 ? -13.922 -8.251 19.939 1.00 92.56 583 ASP A C 1
ATOM 4746 O O . ASP A 1 583 ? -13.425 -7.229 20.429 1.00 92.56 583 ASP A O 1
ATOM 4750 N N . ILE A 1 584 ? -13.449 -8.819 18.826 1.00 92.00 584 ILE A N 1
ATOM 4751 C CA . ILE A 1 584 ? -12.302 -8.292 18.072 1.00 92.00 584 ILE A CA 1
ATOM 4752 C C . ILE A 1 584 ? -12.672 -6.970 17.400 1.00 92.00 584 ILE A C 1
ATOM 4754 O O . ILE A 1 584 ? -11.875 -6.025 17.392 1.00 92.00 584 ILE A O 1
ATOM 4758 N N . VAL A 1 585 ? -13.897 -6.906 16.878 1.00 95.19 585 VAL A N 1
ATOM 4759 C CA . VAL A 1 585 ? -14.445 -5.759 16.164 1.00 95.19 585 VAL A CA 1
ATOM 4760 C C . VAL A 1 585 ? -15.670 -5.230 16.909 1.00 95.19 585 VAL A C 1
ATOM 4762 O O . VAL A 1 585 ? -16.552 -5.992 17.307 1.00 95.19 585 VAL A O 1
ATOM 4765 N N . THR A 1 586 ? -15.735 -3.915 17.115 1.00 96.69 586 THR A N 1
ATOM 4766 C CA . THR A 1 586 ? -16.869 -3.249 17.774 1.00 96.69 586 THR A CA 1
ATOM 4767 C C . THR A 1 586 ? -17.369 -2.067 16.949 1.00 96.69 586 THR A C 1
ATOM 4769 O O . THR A 1 586 ? -16.627 -1.128 16.665 1.00 96.69 586 THR A O 1
ATOM 4772 N N . ILE A 1 587 ? -18.649 -2.086 16.594 1.00 97.62 587 ILE A N 1
ATOM 4773 C CA . ILE A 1 587 ? -19.372 -0.949 16.034 1.00 97.62 587 ILE A CA 1
ATOM 4774 C C . ILE A 1 587 ? -19.726 -0.003 17.181 1.00 97.62 587 ILE A C 1
ATOM 4776 O O . ILE A 1 587 ? -20.324 -0.411 18.174 1.00 97.62 587 ILE A O 1
ATOM 4780 N N . VAL A 1 588 ? -19.376 1.270 17.046 1.00 95.88 588 VAL A N 1
ATOM 4781 C CA . VAL A 1 588 ? -19.754 2.320 17.993 1.00 95.88 588 VAL A CA 1
ATOM 4782 C C . VAL A 1 588 ? -20.724 3.247 17.287 1.00 95.88 588 VAL A C 1
ATOM 4784 O O . VAL A 1 588 ? -20.335 3.962 16.365 1.00 95.88 588 VAL A O 1
ATOM 4787 N N . PHE A 1 589 ? -21.984 3.246 17.711 1.00 95.81 589 PHE A N 1
ATOM 4788 C CA . PHE A 1 589 ? -22.944 4.237 17.249 1.00 95.81 589 PHE A CA 1
ATOM 4789 C C . PHE A 1 589 ? -22.840 5.470 18.131 1.00 95.81 589 PHE A C 1
ATOM 4791 O O . PHE A 1 589 ? -23.182 5.420 19.314 1.00 95.81 589 PHE A O 1
ATOM 4798 N N . GLN A 1 590 ? -22.354 6.566 17.558 1.00 91.88 590 GLN A N 1
ATOM 4799 C CA . GLN A 1 590 ? -22.220 7.819 18.280 1.00 91.88 590 GLN A CA 1
ATOM 4800 C C . GLN A 1 590 ? -23.375 8.759 17.945 1.00 91.88 590 GLN A C 1
ATOM 4802 O O . GLN A 1 590 ? -23.557 9.155 16.794 1.00 91.88 590 GLN A O 1
ATOM 4807 N N . GLU A 1 591 ? -24.101 9.164 18.981 1.00 87.50 591 GLU A N 1
ATOM 4808 C CA . GLU A 1 591 ? -25.105 10.216 18.904 1.00 87.50 591 GLU A CA 1
ATOM 4809 C C . GLU A 1 591 ? -24.484 11.606 19.114 1.00 87.50 591 GLU A C 1
ATOM 4811 O O . GLU A 1 591 ? -23.440 11.750 19.755 1.00 87.50 591 GLU A O 1
ATOM 4816 N N . GLY A 1 592 ? -25.130 12.626 18.549 1.00 80.88 592 GLY A N 1
ATOM 4817 C CA . GLY A 1 592 ? -24.665 14.013 18.558 1.00 80.88 592 GLY A CA 1
ATOM 4818 C C . GLY A 1 592 ? -24.314 14.527 17.162 1.00 80.88 592 GLY A C 1
ATOM 4819 O O . GLY A 1 592 ? -24.267 13.776 16.185 1.00 80.88 592 GLY A O 1
ATOM 4820 N N . GLU A 1 593 ? -24.082 15.833 17.067 1.00 69.62 593 GLU A N 1
ATOM 4821 C CA . GLU A 1 593 ? -23.659 16.482 15.825 1.00 69.62 593 GLU A CA 1
ATOM 4822 C C . GLU A 1 593 ? -22.153 16.296 15.585 1.00 69.62 593 GLU A C 1
ATOM 4824 O O . GLU A 1 593 ? -21.401 15.835 16.448 1.00 69.62 593 GLU A O 1
ATOM 4829 N N . GLU A 1 594 ? -21.660 16.669 14.401 1.00 63.91 594 GLU A N 1
ATOM 4830 C CA . GLU A 1 594 ? -20.233 16.532 14.083 1.00 63.91 594 GLU A CA 1
ATOM 4831 C C . GLU A 1 594 ? -19.326 17.344 15.033 1.00 63.91 594 GLU A C 1
ATOM 4833 O O . GLU A 1 594 ? -18.175 16.967 15.266 1.00 63.91 594 GLU A O 1
ATOM 4838 N N . SER A 1 595 ? -19.888 18.389 15.647 1.00 59.03 595 SER A N 1
ATOM 4839 C CA . SER A 1 595 ? -19.290 19.253 16.668 1.00 59.03 595 SER A CA 1
ATOM 4840 C C . SER A 1 595 ? -19.141 18.602 18.056 1.00 59.03 595 SER A C 1
ATOM 4842 O O . SER A 1 595 ? -18.333 19.085 18.860 1.00 59.03 595 SER A O 1
ATOM 4844 N N . SER A 1 596 ? -19.861 17.507 18.341 1.00 60.41 596 SER A N 1
ATOM 4845 C CA . SER A 1 596 ? -19.798 16.778 19.614 1.00 60.41 596 SER A CA 1
ATOM 4846 C C . SER A 1 596 ? -18.447 16.070 19.813 1.00 60.41 596 SER A C 1
ATOM 4848 O O . SER A 1 596 ? -17.807 15.657 18.834 1.00 60.41 596 SER A O 1
ATOM 4850 N N . PRO A 1 597 ? -17.984 15.876 21.069 1.00 62.19 597 PRO A N 1
ATOM 4851 C CA . PRO A 1 597 ? -16.724 15.194 21.361 1.00 62.19 597 PRO A CA 1
ATOM 4852 C C . PRO A 1 597 ? -16.635 13.832 20.661 1.00 62.19 597 PRO A C 1
ATOM 4854 O O . PRO A 1 597 ? -17.401 12.919 20.949 1.00 62.19 597 PRO A O 1
ATOM 4857 N N . ALA A 1 598 ? -15.710 13.684 19.711 1.00 71.12 598 ALA A N 1
ATOM 4858 C CA . ALA A 1 598 ? -15.581 12.448 18.942 1.00 71.12 598 ALA A CA 1
ATOM 4859 C C . ALA A 1 598 ? -15.101 11.279 19.816 1.00 71.12 598 ALA A C 1
ATOM 4861 O O . ALA A 1 598 ? -14.150 11.436 20.592 1.00 71.12 598 ALA A O 1
ATOM 4862 N N . PHE A 1 599 ? -15.720 10.107 19.630 1.00 82.88 599 PHE A N 1
ATOM 4863 C CA . PHE A 1 599 ? -15.274 8.854 20.234 1.00 82.88 599 PHE A CA 1
ATOM 4864 C C . PHE A 1 599 ? -13.781 8.613 19.959 1.00 82.88 599 PHE A C 1
ATOM 4866 O O . PHE A 1 599 ? -13.279 8.858 18.855 1.00 82.88 599 PHE A O 1
ATOM 4873 N N . LYS A 1 600 ? -13.063 8.115 20.968 1.00 83.00 600 LYS A N 1
ATOM 4874 C CA . LYS A 1 600 ? -11.668 7.679 20.851 1.00 83.00 600 LYS A CA 1
ATOM 4875 C C . LYS A 1 600 ? -11.558 6.240 21.357 1.00 83.00 600 LYS A C 1
ATOM 4877 O O . LYS A 1 600 ? -12.063 5.977 22.445 1.00 83.00 600 LYS A O 1
ATOM 4882 N N . PRO A 1 601 ? -10.808 5.350 20.682 1.00 83.69 601 PRO A N 1
ATOM 4883 C CA . PRO A 1 601 ? -10.583 3.982 21.159 1.00 83.69 601 PRO A CA 1
ATOM 4884 C C . PRO A 1 601 ? -10.080 3.893 22.608 1.00 83.69 601 PRO A C 1
ATOM 4886 O O . PRO A 1 601 ? -10.437 2.972 23.329 1.00 83.69 601 PRO A O 1
ATOM 4889 N N . SER A 1 602 ? -9.311 4.888 23.074 1.00 79.62 602 SER A N 1
ATOM 4890 C CA . SER A 1 602 ? -8.822 4.968 24.459 1.00 79.62 602 SER A CA 1
ATOM 4891 C C . SER A 1 602 ? -9.926 5.088 25.518 1.00 79.62 602 SER A C 1
ATOM 4893 O O . SER A 1 602 ? -9.636 4.914 26.697 1.00 79.62 602 SER A O 1
ATOM 4895 N N . MET A 1 603 ? -11.160 5.420 25.120 1.00 82.62 603 MET A N 1
ATOM 4896 C CA . MET A 1 603 ? -12.320 5.484 26.014 1.00 82.62 603 MET A CA 1
ATOM 4897 C C . MET A 1 603 ? -12.791 4.089 26.441 1.00 82.62 603 MET A C 1
ATOM 4899 O O . MET A 1 603 ? -13.391 3.969 27.502 1.00 82.62 603 MET A O 1
ATOM 4903 N N . ILE A 1 604 ? -12.494 3.040 25.658 1.00 81.75 604 ILE A N 1
ATOM 4904 C CA . ILE A 1 604 ? -12.871 1.652 25.950 1.00 81.75 604 ILE A CA 1
ATOM 4905 C C . ILE A 1 604 ? -11.650 0.862 26.419 1.00 81.75 604 ILE A C 1
ATOM 4907 O O . ILE A 1 604 ? -10.646 0.747 25.716 1.00 81.75 604 ILE A O 1
ATOM 4911 N N . ARG A 1 605 ? -11.735 0.265 27.612 1.00 77.81 605 ARG A N 1
ATOM 4912 C CA . ARG A 1 605 ? -10.667 -0.584 28.154 1.00 77.81 605 ARG A CA 1
ATOM 4913 C C . ARG A 1 605 ? -10.851 -2.036 27.710 1.00 77.81 605 ARG A C 1
ATOM 4915 O O . ARG A 1 605 ? -11.485 -2.818 28.410 1.00 77.81 605 ARG A O 1
ATOM 4922 N N . SER A 1 606 ? -10.261 -2.408 26.571 1.00 77.75 606 SER A N 1
ATOM 4923 C CA . SER A 1 606 ? -10.205 -3.803 26.109 1.00 77.75 606 SER A CA 1
ATOM 4924 C C . SER A 1 606 ? -8.823 -4.209 25.575 1.00 77.75 606 SER A C 1
ATOM 4926 O O . SER A 1 606 ? -8.131 -3.448 24.893 1.00 77.75 606 SER A O 1
ATOM 4928 N N . HIS A 1 607 ? -8.428 -5.447 25.881 1.00 72.19 607 HIS A N 1
ATOM 4929 C CA . HIS A 1 607 ? -7.270 -6.111 25.276 1.00 72.19 607 HIS A CA 1
ATOM 4930 C C . HIS A 1 607 ? -7.624 -6.888 24.000 1.00 72.19 607 HIS A C 1
ATOM 4932 O O . HIS A 1 607 ? -6.720 -7.217 23.235 1.00 72.19 607 HIS A O 1
ATOM 4938 N N . PHE A 1 608 ? -8.907 -7.176 23.771 1.00 78.38 608 PHE A N 1
ATOM 4939 C CA . PHE A 1 608 ? -9.382 -8.010 22.666 1.00 78.38 608 PHE A CA 1
ATOM 4940 C C . PHE A 1 608 ? -9.896 -7.199 21.483 1.00 78.38 608 PHE A C 1
ATOM 4942 O O . PHE A 1 608 ? -9.781 -7.675 20.359 1.00 78.38 608 PHE A O 1
ATOM 4949 N N . THR A 1 609 ? -10.393 -5.982 21.700 1.00 87.31 609 THR A N 1
ATOM 4950 C CA . THR A 1 609 ? -10.880 -5.136 20.608 1.00 87.31 609 THR A CA 1
ATOM 4951 C C . THR A 1 609 ? -9.709 -4.498 19.867 1.00 87.31 609 THR A C 1
ATOM 4953 O O . THR A 1 609 ? -8.985 -3.670 20.422 1.00 87.31 609 THR A O 1
ATOM 4956 N N . HIS A 1 610 ? -9.526 -4.902 18.611 1.00 89.25 610 HIS A N 1
ATOM 4957 C CA . HIS A 1 610 ? -8.470 -4.409 17.722 1.00 89.25 610 HIS A CA 1
ATOM 4958 C C . HIS A 1 610 ? -9.031 -3.446 16.669 1.00 89.25 610 HIS A C 1
ATOM 4960 O O . HIS A 1 610 ? -8.272 -2.658 16.106 1.00 89.25 610 HIS A O 1
ATOM 4966 N N . ILE A 1 611 ? -10.347 -3.469 16.414 1.00 92.81 611 ILE A N 1
ATOM 4967 C CA . ILE A 1 611 ? -10.995 -2.619 15.410 1.00 92.81 611 ILE A CA 1
ATOM 4968 C C . ILE A 1 611 ? -12.266 -1.976 15.979 1.00 92.81 611 ILE A C 1
ATOM 4970 O O . ILE A 1 611 ? -13.125 -2.662 16.533 1.00 92.81 611 ILE A O 1
ATOM 4974 N N . PHE A 1 612 ? -12.412 -0.662 15.793 1.00 94.62 612 PHE A N 1
ATOM 4975 C CA . PHE A 1 612 ? -13.651 0.071 16.055 1.00 94.62 612 PHE A CA 1
ATOM 4976 C C . PHE A 1 612 ? -14.217 0.660 14.764 1.00 94.62 612 PHE A C 1
ATOM 4978 O O . PHE A 1 612 ? -13.511 1.368 14.047 1.00 94.62 612 PHE A O 1
ATOM 4985 N N . ALA A 1 613 ? -15.503 0.433 14.508 1.00 95.19 613 ALA A N 1
ATOM 4986 C CA . ALA A 1 613 ? -16.243 1.067 13.423 1.00 95.19 613 ALA A CA 1
ATOM 4987 C C . ALA A 1 613 ? -17.193 2.120 13.994 1.00 95.19 613 ALA A C 1
ATOM 4989 O O . ALA A 1 613 ? -18.251 1.801 14.529 1.00 95.19 613 ALA A O 1
ATOM 4990 N N . LEU A 1 614 ? -16.794 3.384 13.918 1.00 93.69 614 LEU A N 1
ATOM 4991 C CA . LEU A 1 614 ? -17.589 4.505 14.394 1.00 93.69 614 LEU A CA 1
ATOM 4992 C C . LEU A 1 614 ? -18.613 4.899 13.329 1.00 93.69 614 LEU A C 1
ATOM 4994 O O . LEU A 1 614 ? -18.243 5.340 12.239 1.00 93.69 614 LEU A O 1
ATOM 4998 N N . VAL A 1 615 ? -19.890 4.767 13.675 1.00 94.50 615 VAL A N 1
ATOM 4999 C CA . VAL A 1 615 ? -21.030 5.097 12.822 1.00 94.50 615 VAL A CA 1
ATOM 5000 C C . VAL A 1 615 ? -21.755 6.302 13.403 1.00 94.50 615 VAL A C 1
ATOM 5002 O O . VAL A 1 615 ? -22.098 6.325 14.587 1.00 94.50 615 VAL A O 1
ATOM 5005 N N . ARG A 1 616 ? -22.010 7.299 12.557 1.00 91.94 616 ARG A N 1
ATOM 5006 C CA . ARG A 1 616 ? -22.897 8.427 12.859 1.00 91.94 616 ARG A CA 1
ATOM 5007 C C . ARG A 1 616 ? -23.996 8.495 11.812 1.00 91.94 616 ARG A C 1
ATOM 5009 O O . ARG A 1 616 ? -23.727 8.301 10.630 1.00 91.94 616 ARG A O 1
ATOM 5016 N N . TYR A 1 617 ? -25.212 8.794 12.247 1.00 92.50 617 TYR A N 1
ATOM 5017 C CA . TYR A 1 617 ? -26.354 8.989 11.360 1.00 92.50 617 TYR A CA 1
ATOM 5018 C C . TYR A 1 617 ? -26.745 10.463 11.338 1.00 92.50 617 TYR A C 1
ATOM 5020 O O . TYR A 1 617 ? -26.996 11.056 12.390 1.00 92.50 617 TYR A O 1
ATOM 5028 N N . ASN A 1 618 ? -26.794 11.049 10.147 1.00 89.94 618 ASN A N 1
ATOM 5029 C CA . ASN A 1 618 ? -27.215 12.425 9.954 1.00 89.94 618 ASN A CA 1
ATOM 5030 C C . ASN A 1 618 ? -28.686 12.459 9.514 1.00 89.94 618 ASN A C 1
ATOM 5032 O O . ASN A 1 618 ? -29.051 12.023 8.427 1.00 89.94 618 ASN A O 1
ATOM 5036 N N . LYS A 1 619 ? -29.538 13.011 10.386 1.00 86.50 619 LYS A N 1
ATOM 5037 C CA . LYS A 1 619 ? -30.987 13.113 10.158 1.00 86.50 619 LYS A CA 1
ATOM 5038 C C . LYS A 1 619 ? -31.362 14.101 9.047 1.00 86.50 619 LYS A C 1
ATOM 5040 O O . LYS A 1 619 ? -32.461 14.001 8.520 1.00 86.50 619 LYS A O 1
ATOM 5045 N N . GLN A 1 620 ? -30.504 15.072 8.726 1.00 86.00 620 GLN A N 1
ATOM 5046 C CA . GLN A 1 620 ? -30.830 16.137 7.767 1.00 86.00 620 GLN A CA 1
ATOM 5047 C C . GLN A 1 620 ? -30.750 15.662 6.315 1.00 86.00 620 GLN A C 1
ATOM 5049 O O . GLN A 1 620 ? -31.545 16.085 5.484 1.00 86.00 620 GLN A O 1
ATOM 5054 N N . ASN A 1 621 ? -29.784 14.798 6.015 1.00 86.06 621 ASN A N 1
ATOM 5055 C CA . ASN A 1 621 ? -29.512 14.280 4.674 1.00 86.06 621 ASN A CA 1
ATOM 5056 C C . ASN A 1 621 ? -29.771 12.767 4.561 1.00 86.06 621 ASN A C 1
ATOM 5058 O O . ASN A 1 621 ? -29.387 12.172 3.559 1.00 86.06 621 ASN A O 1
ATOM 5062 N N . ASP A 1 622 ? -30.376 12.170 5.594 1.00 91.50 622 ASP A N 1
ATOM 5063 C CA . ASP A 1 622 ? -30.668 10.739 5.712 1.00 91.50 622 ASP A CA 1
ATOM 5064 C C . ASP A 1 622 ? -29.470 9.842 5.354 1.00 91.50 622 ASP A C 1
ATOM 5066 O O . ASP A 1 622 ? -29.590 8.892 4.585 1.00 91.50 622 ASP A O 1
ATOM 5070 N N . SER A 1 623 ? -28.283 10.167 5.880 1.00 92.38 623 SER A N 1
ATOM 5071 C CA . SER A 1 623 ? -27.040 9.491 5.499 1.00 92.38 623 SER A CA 1
ATOM 5072 C C . SER A 1 623 ? -26.250 8.938 6.685 1.00 92.38 623 SER A C 1
ATOM 5074 O O . SER A 1 623 ? -26.290 9.461 7.806 1.00 92.38 623 SER A O 1
ATOM 5076 N N . TYR A 1 624 ? -25.489 7.872 6.430 1.00 93.06 624 TYR A N 1
ATOM 5077 C CA . TYR A 1 624 ? -24.552 7.290 7.389 1.00 93.06 624 TYR A CA 1
ATOM 5078 C C . TYR A 1 624 ? -23.125 7.743 7.095 1.00 93.06 624 TYR A C 1
ATOM 5080 O O . TYR A 1 624 ? -22.689 7.776 5.945 1.00 93.06 624 TYR A O 1
ATOM 5088 N N . ARG A 1 625 ? -22.368 8.063 8.145 1.00 90.81 625 ARG A N 1
ATOM 5089 C CA . ARG A 1 625 ? -20.934 8.354 8.068 1.00 90.81 625 ARG A CA 1
ATOM 5090 C C . ARG A 1 625 ? -20.151 7.296 8.830 1.00 90.81 625 ARG A C 1
ATOM 5092 O O . ARG A 1 625 ? -20.449 7.038 9.998 1.00 90.81 625 ARG A O 1
ATOM 5099 N N . LEU A 1 626 ? -19.137 6.732 8.179 1.00 91.38 626 LEU A N 1
ATOM 5100 C CA . LEU A 1 626 ? -18.295 5.675 8.734 1.00 91.38 626 LEU A CA 1
ATOM 5101 C C . LEU A 1 626 ? -16.875 6.170 9.004 1.00 91.38 626 LEU A C 1
ATOM 5103 O O . LEU A 1 626 ? -16.308 6.946 8.237 1.00 91.38 626 LEU A O 1
ATOM 5107 N N . LYS A 1 627 ? -16.281 5.683 10.089 1.00 90.00 627 LYS A N 1
ATOM 5108 C CA . LYS A 1 627 ? -14.877 5.905 10.425 1.00 90.00 627 LYS A CA 1
ATOM 5109 C C . LYS A 1 627 ? -14.306 4.663 11.089 1.00 90.00 627 LYS A C 1
ATOM 5111 O O . LYS A 1 627 ? -14.890 4.160 12.046 1.00 90.00 627 LYS A O 1
ATOM 5116 N N . ILE A 1 628 ? -13.171 4.176 10.601 1.00 90.62 628 ILE A N 1
ATOM 5117 C CA . ILE A 1 628 ? -12.550 2.950 11.114 1.00 90.62 628 ILE A CA 1
ATOM 5118 C C . ILE A 1 628 ? -11.328 3.308 11.953 1.00 90.62 628 ILE A C 1
ATOM 5120 O O . ILE A 1 628 ? -10.492 4.115 11.553 1.00 90.62 628 ILE A O 1
ATOM 5124 N N . PHE A 1 629 ? -11.214 2.691 13.123 1.00 90.69 629 PHE A N 1
ATOM 5125 C CA . PHE A 1 629 ? -9.994 2.664 13.916 1.00 90.69 629 PHE A CA 1
ATOM 5126 C C . PHE A 1 629 ? -9.479 1.229 13.941 1.00 90.69 629 PHE A C 1
ATOM 5128 O O . PHE A 1 629 ? -10.221 0.340 14.339 1.00 90.69 629 PHE A O 1
ATOM 5135 N N . SER A 1 630 ? -8.229 0.994 13.562 1.00 88.12 630 SER A N 1
ATOM 5136 C CA . SER A 1 630 ? -7.604 -0.335 13.593 1.00 88.12 630 SER A CA 1
ATOM 5137 C C . SER A 1 630 ? -6.297 -0.277 14.367 1.00 88.12 630 SER A C 1
ATOM 5139 O O . SER A 1 630 ? -5.542 0.677 14.196 1.00 88.12 630 SER A O 1
ATOM 5141 N N . GLU A 1 631 ? -5.989 -1.272 15.188 1.00 84.19 631 GLU A N 1
ATOM 5142 C CA . GLU A 1 631 ? -4.680 -1.367 15.836 1.00 84.19 631 GLU A CA 1
ATOM 5143 C C . GLU A 1 631 ? -3.543 -1.398 14.797 1.00 84.19 631 GLU A C 1
ATOM 5145 O O . GLU A 1 631 ? -3.701 -1.943 13.707 1.00 84.19 631 GLU A O 1
ATOM 5150 N N . GLU A 1 632 ? -2.402 -0.782 15.115 1.00 76.69 632 GLU A N 1
ATOM 5151 C CA . GLU A 1 632 ? -1.288 -0.598 14.169 1.00 76.69 632 GLU A CA 1
ATOM 5152 C C . GLU A 1 632 ? -0.717 -1.919 13.626 1.00 76.69 632 GLU A C 1
ATOM 5154 O O . GLU A 1 632 ? -0.311 -1.986 12.469 1.00 76.69 632 GLU A O 1
ATOM 5159 N N . SER A 1 633 ? -0.738 -2.983 14.436 1.00 77.75 633 SER A N 1
ATOM 5160 C CA . SER A 1 633 ? -0.252 -4.310 14.038 1.00 77.75 633 SER A CA 1
ATOM 5161 C C . SER A 1 633 ? -1.176 -5.050 13.068 1.00 77.75 633 SER A C 1
ATOM 5163 O O . SER A 1 633 ? -0.743 -6.034 12.472 1.00 77.75 633 SER A O 1
ATOM 5165 N N . VAL A 1 634 ? -2.428 -4.605 12.908 1.00 80.00 634 VAL A N 1
ATOM 5166 C CA . VAL A 1 634 ? -3.388 -5.218 11.984 1.00 80.00 634 VAL A CA 1
ATOM 5167 C C . VAL A 1 634 ? -3.008 -4.822 10.548 1.00 80.00 634 VAL A C 1
ATOM 5169 O O . VAL A 1 634 ? -2.856 -3.621 10.283 1.00 80.00 634 VAL A O 1
ATOM 5172 N N . PRO A 1 635 ? -2.870 -5.782 9.610 1.00 77.31 635 PRO A N 1
ATOM 5173 C CA . PRO A 1 635 ? -2.675 -5.488 8.190 1.00 77.31 635 PRO A CA 1
ATOM 5174 C C . PRO A 1 635 ? -3.764 -4.564 7.627 1.00 77.31 635 PRO A C 1
ATOM 5176 O O . PRO A 1 635 ? -4.824 -4.389 8.228 1.00 77.31 635 PRO A O 1
ATOM 5179 N N . LEU A 1 636 ? -3.513 -3.940 6.476 1.00 76.56 636 LEU A N 1
ATOM 5180 C CA . LEU A 1 636 ? -4.571 -3.218 5.765 1.00 76.56 636 LEU A CA 1
ATOM 5181 C C . LEU A 1 636 ? -5.628 -4.216 5.269 1.00 76.56 636 LEU A C 1
ATOM 5183 O O . LEU A 1 636 ? -5.285 -5.324 4.869 1.00 76.56 636 LEU A O 1
ATOM 5187 N N . PHE A 1 637 ? -6.900 -3.820 5.312 1.00 82.88 637 PHE A N 1
ATOM 5188 C CA . PHE A 1 637 ? -8.028 -4.655 4.895 1.00 82.88 637 PHE A CA 1
ATOM 5189 C C . PHE A 1 637 ? -9.081 -3.817 4.166 1.00 82.88 637 PHE A C 1
ATOM 5191 O O . PHE A 1 637 ? -9.380 -2.676 4.551 1.00 82.88 637 PHE A O 1
ATOM 5198 N N . GLY A 1 638 ? -9.643 -4.375 3.100 1.00 77.94 638 GLY A N 1
ATOM 5199 C CA . GLY A 1 638 ? -10.649 -3.731 2.270 1.00 77.94 638 GLY A CA 1
ATOM 5200 C C . GLY A 1 638 ? -12.080 -3.898 2.795 1.00 77.94 638 GLY A C 1
ATOM 5201 O O . GLY A 1 638 ? -12.316 -4.608 3.777 1.00 77.94 638 GLY A O 1
ATOM 5202 N N . PRO A 1 639 ? -13.063 -3.267 2.132 1.00 83.31 639 PRO A N 1
ATOM 5203 C CA . PRO A 1 639 ? -12.909 -2.271 1.063 1.00 83.31 639 PRO A CA 1
ATOM 5204 C C . PRO A 1 639 ? -12.361 -0.929 1.594 1.00 83.31 639 PRO A C 1
ATOM 5206 O O . PRO A 1 639 ? -12.597 -0.594 2.754 1.00 83.31 639 PRO A O 1
ATOM 5209 N N . PRO A 1 640 ? -11.622 -0.136 0.804 1.00 78.19 640 PRO A N 1
ATOM 5210 C CA . PRO A 1 640 ? -11.224 1.213 1.216 1.00 78.19 640 PRO A CA 1
ATOM 5211 C C . PRO A 1 640 ? -12.454 2.113 1.426 1.00 78.19 640 PRO A C 1
ATOM 5213 O O . PRO A 1 640 ? -13.452 1.972 0.718 1.00 78.19 640 PRO A O 1
ATOM 5216 N N . LEU A 1 641 ? -12.405 3.029 2.400 1.00 77.62 641 LEU A N 1
ATOM 5217 C CA . LEU A 1 641 ? -13.487 3.998 2.615 1.00 77.62 641 LEU A CA 1
ATOM 5218 C C . LEU A 1 641 ? -13.686 4.896 1.379 1.00 77.62 641 LEU A C 1
ATOM 5220 O O . LEU A 1 641 ? -12.695 5.378 0.822 1.00 77.62 641 LEU A O 1
ATOM 5224 N N . PRO A 1 642 ? -14.943 5.180 0.980 1.00 76.12 642 PRO A N 1
ATOM 5225 C CA . PRO A 1 642 ? -15.212 6.156 -0.067 1.00 76.12 642 PRO A CA 1
ATOM 5226 C C . PRO A 1 642 ? -14.788 7.558 0.377 1.00 76.12 642 PRO A C 1
ATOM 5228 O O . PRO A 1 642 ? -14.655 7.828 1.577 1.00 76.12 642 PRO A O 1
ATOM 5231 N N . SER A 1 643 ? -14.596 8.449 -0.601 1.00 71.56 643 SER A N 1
ATOM 5232 C CA . SER A 1 643 ? -14.303 9.856 -0.349 1.00 71.56 643 SER A CA 1
ATOM 5233 C C . SER A 1 643 ? -15.363 10.784 -0.931 1.00 71.56 643 SER A C 1
ATOM 5235 O O . SER A 1 643 ? -15.427 10.909 -2.155 1.00 71.56 643 SER A O 1
ATOM 5237 N N . PRO A 1 644 ? -16.181 11.454 -0.093 1.00 75.94 644 PRO A N 1
ATOM 5238 C CA . PRO A 1 644 ? -16.218 11.401 1.382 1.00 75.94 644 PRO A CA 1
ATOM 5239 C C . PRO A 1 644 ? -16.752 10.054 1.936 1.00 75.94 644 PRO A C 1
ATOM 5241 O O . PRO A 1 644 ? -17.444 9.342 1.211 1.00 75.94 644 PRO A O 1
ATOM 5244 N N . PRO A 1 645 ? -16.523 9.702 3.226 1.00 83.69 645 PRO A N 1
ATOM 5245 C CA . PRO A 1 645 ? -16.926 8.414 3.821 1.00 83.69 645 PRO A CA 1
ATOM 5246 C C . PRO A 1 645 ? -18.421 8.393 4.203 1.00 83.69 645 PRO A C 1
ATOM 5248 O O . PRO A 1 645 ? -18.790 8.058 5.337 1.00 83.69 645 PRO A O 1
ATOM 5251 N N . VAL A 1 646 ? -19.274 8.883 3.308 1.00 87.19 646 VAL A N 1
ATOM 5252 C CA . VAL A 1 646 ? -20.697 9.129 3.543 1.00 87.19 646 VAL A CA 1
ATOM 5253 C C . VAL A 1 646 ? -21.508 8.279 2.581 1.00 87.19 646 VAL A C 1
ATOM 5255 O O . VAL A 1 646 ? -21.261 8.292 1.382 1.00 87.19 646 VAL A O 1
ATOM 5258 N N . PHE A 1 647 ? -22.500 7.581 3.119 1.00 89.88 647 PHE A N 1
ATOM 5259 C CA . PHE A 1 647 ? -23.362 6.673 2.380 1.00 89.88 647 PHE A CA 1
ATOM 5260 C C . PHE A 1 647 ? -24.796 7.185 2.439 1.00 89.88 647 PHE A C 1
ATOM 5262 O O . PHE A 1 647 ? -25.371 7.315 3.524 1.00 89.88 647 PHE A O 1
ATOM 5269 N N . THR A 1 648 ? -25.356 7.507 1.276 1.00 89.25 648 THR A N 1
ATOM 5270 C CA . THR A 1 648 ? -26.762 7.910 1.127 1.00 89.25 648 THR A CA 1
ATOM 5271 C C . THR A 1 648 ? -27.670 6.720 0.836 1.00 89.25 648 THR A C 1
ATOM 5273 O O . THR A 1 648 ? -28.834 6.747 1.211 1.00 89.25 648 THR A O 1
ATOM 5276 N N . ASP A 1 649 ? -27.147 5.664 0.205 1.00 89.31 649 ASP A N 1
ATOM 5277 C CA . ASP A 1 649 ? -27.841 4.382 0.095 1.00 89.31 649 ASP A CA 1
ATOM 5278 C C . ASP A 1 649 ? -27.555 3.544 1.354 1.00 89.31 649 ASP A C 1
ATOM 5280 O O . ASP A 1 649 ? -26.411 3.198 1.666 1.00 89.31 649 ASP A O 1
ATOM 5284 N N . HIS A 1 650 ? -28.606 3.252 2.123 1.00 91.62 650 HIS A N 1
ATOM 5285 C CA . HIS A 1 650 ? -28.493 2.514 3.383 1.00 91.62 650 HIS A CA 1
ATOM 5286 C C . HIS A 1 650 ? -28.149 1.041 3.156 1.00 91.62 650 HIS A C 1
ATOM 5288 O O . HIS A 1 650 ? -27.433 0.454 3.968 1.00 91.62 650 HIS A O 1
ATOM 5294 N N . GLN A 1 651 ? -28.614 0.442 2.059 1.00 89.56 651 GLN A N 1
ATOM 5295 C CA . GLN A 1 651 ? -28.294 -0.946 1.744 1.00 89.56 651 GLN A CA 1
ATOM 5296 C C . GLN A 1 651 ? -26.834 -1.071 1.300 1.00 89.56 651 GLN A C 1
ATOM 5298 O O . GLN A 1 651 ? -26.140 -1.995 1.724 1.00 89.56 651 GLN A O 1
ATOM 5303 N N . GLU A 1 652 ? -26.334 -0.097 0.537 1.00 87.56 652 GLU A N 1
ATOM 5304 C CA . GLU A 1 652 ? -24.910 -0.007 0.203 1.00 87.56 652 GLU A CA 1
ATOM 5305 C C . GLU A 1 652 ? -24.047 0.130 1.465 1.00 87.56 652 GLU A C 1
ATOM 5307 O O . GLU A 1 652 ? -23.063 -0.592 1.628 1.00 87.56 652 GLU A O 1
ATOM 5312 N N . PHE A 1 653 ? -24.441 1.005 2.398 1.00 93.00 653 PHE A N 1
ATOM 5313 C CA . PHE A 1 653 ? -23.763 1.148 3.687 1.00 93.00 653 PHE A CA 1
ATOM 5314 C C . PHE A 1 653 ? -23.716 -0.170 4.465 1.00 93.00 653 PHE A C 1
ATOM 5316 O O . PHE A 1 653 ? -22.670 -0.533 5.008 1.00 93.00 653 PHE A O 1
ATOM 5323 N N . ARG A 1 654 ? -24.841 -0.893 4.516 1.00 93.50 654 ARG A N 1
ATOM 5324 C CA . ARG A 1 654 ? -24.940 -2.191 5.188 1.00 93.50 654 ARG A CA 1
ATOM 5325 C C . ARG A 1 654 ? -23.946 -3.185 4.593 1.00 93.50 654 ARG A C 1
ATOM 5327 O O . ARG A 1 654 ? -23.160 -3.775 5.333 1.00 93.50 654 ARG A O 1
ATOM 5334 N N . ASP A 1 655 ? -23.960 -3.349 3.276 1.00 88.44 655 ASP A N 1
ATOM 5335 C CA . ASP A 1 655 ? -23.099 -4.307 2.583 1.00 88.44 655 ASP A CA 1
ATOM 5336 C C . ASP A 1 655 ? -21.617 -3.926 2.740 1.00 88.44 655 ASP A C 1
ATOM 5338 O O . ASP A 1 655 ? -20.782 -4.783 3.047 1.00 88.44 655 ASP A O 1
ATOM 5342 N N . PHE A 1 656 ? -21.298 -2.630 2.645 1.00 90.56 656 PHE A N 1
ATOM 5343 C CA . PHE A 1 656 ? -19.956 -2.098 2.879 1.00 90.56 656 PHE A CA 1
ATOM 5344 C C . PHE A 1 656 ? -19.456 -2.398 4.295 1.00 90.56 656 PHE A C 1
ATOM 5346 O O . PHE A 1 656 ? -18.361 -2.937 4.464 1.00 90.56 656 PHE A O 1
ATOM 5353 N N . VAL A 1 657 ? -20.245 -2.059 5.323 1.00 93.75 657 VAL A N 1
ATOM 5354 C CA . VAL A 1 657 ? -19.855 -2.261 6.723 1.00 93.75 657 VAL A CA 1
ATOM 5355 C C . VAL A 1 657 ? -19.659 -3.741 7.006 1.00 93.75 657 VAL A C 1
ATOM 5357 O O . VAL A 1 657 ? -18.610 -4.104 7.523 1.00 93.75 657 VAL A O 1
ATOM 5360 N N . LEU A 1 658 ? -20.597 -4.615 6.632 1.00 92.75 658 LEU A N 1
ATOM 5361 C CA . LEU A 1 658 ? -20.461 -6.048 6.912 1.00 92.75 658 LEU A CA 1
ATOM 5362 C C . LEU A 1 658 ? -19.190 -6.634 6.290 1.00 92.75 658 LEU A C 1
ATOM 5364 O O . LEU A 1 658 ? -18.437 -7.321 6.982 1.00 92.75 658 LEU A O 1
ATOM 5368 N N . VAL A 1 659 ? -18.897 -6.309 5.028 1.00 89.25 659 VAL A N 1
ATOM 5369 C CA . VAL A 1 659 ? -17.668 -6.772 4.371 1.00 89.25 659 VAL A CA 1
ATOM 5370 C C . VAL A 1 659 ? -16.421 -6.204 5.048 1.00 89.25 659 VAL A C 1
ATOM 5372 O O . VAL A 1 659 ? -15.497 -6.959 5.354 1.00 89.25 659 VAL A O 1
ATOM 5375 N N . LYS A 1 660 ? -16.404 -4.900 5.352 1.00 92.19 660 LYS A N 1
ATOM 5376 C CA . LYS A 1 660 ? -15.272 -4.236 6.017 1.00 92.19 660 LYS A CA 1
ATOM 5377 C C . LYS A 1 660 ? -14.968 -4.847 7.387 1.00 92.19 660 LYS A C 1
ATOM 5379 O O . LYS A 1 660 ? -13.799 -5.031 7.721 1.00 92.19 660 LYS A O 1
ATOM 5384 N N . LEU A 1 661 ? -15.994 -5.182 8.174 1.00 93.88 661 LEU A N 1
ATOM 5385 C CA . LEU A 1 661 ? -15.819 -5.798 9.495 1.00 93.88 661 LEU A CA 1
ATOM 5386 C C . LEU A 1 661 ? -15.328 -7.246 9.391 1.00 93.88 661 LEU A C 1
ATOM 5388 O O . LEU A 1 661 ? -14.421 -7.622 10.132 1.00 93.88 661 LEU A O 1
ATOM 5392 N N . ILE A 1 662 ? -15.865 -8.041 8.455 1.00 89.50 662 ILE A N 1
ATOM 5393 C CA . ILE A 1 662 ? -15.411 -9.425 8.244 1.00 89.50 662 ILE A CA 1
ATOM 5394 C C . ILE A 1 662 ? -13.943 -9.454 7.802 1.00 89.50 662 ILE A C 1
ATOM 5396 O O . ILE A 1 662 ? -13.145 -10.211 8.361 1.00 89.50 662 ILE A O 1
ATOM 5400 N N . ASN A 1 663 ? -13.570 -8.626 6.823 1.00 88.12 663 ASN A N 1
ATOM 5401 C CA . ASN A 1 663 ? -12.187 -8.536 6.355 1.00 88.12 663 ASN A CA 1
ATOM 5402 C C . ASN A 1 663 ? -11.256 -8.053 7.480 1.00 88.12 663 ASN A C 1
ATOM 5404 O O . ASN A 1 663 ? -10.181 -8.618 7.674 1.00 88.12 663 ASN A O 1
ATOM 5408 N N . GLY A 1 664 ? -11.696 -7.083 8.288 1.00 89.50 664 GLY A N 1
ATOM 5409 C CA . GLY A 1 664 ? -10.944 -6.607 9.449 1.00 89.50 664 GLY A CA 1
ATOM 5410 C C . GLY A 1 664 ? -10.693 -7.681 10.515 1.00 89.50 664 GLY A C 1
ATOM 5411 O O . GLY A 1 664 ? -9.570 -7.816 11.015 1.00 89.50 664 GLY A O 1
ATOM 5412 N N . GLU A 1 665 ? -11.702 -8.489 10.855 1.00 89.94 665 GLU A N 1
ATOM 5413 C CA . GLU A 1 665 ? -11.517 -9.595 11.803 1.00 89.94 665 GLU A CA 1
ATOM 5414 C C . GLU A 1 665 ? -10.566 -10.661 11.242 1.00 89.94 665 GLU A C 1
ATOM 5416 O O . GLU A 1 665 ? -9.656 -11.102 11.948 1.00 89.94 665 GLU A O 1
ATOM 5421 N N . LYS A 1 666 ? -10.706 -11.015 9.955 1.00 85.69 666 LYS A N 1
ATOM 5422 C CA . LYS A 1 666 ? -9.783 -11.932 9.268 1.00 85.69 666 LYS A CA 1
ATOM 5423 C C . LYS A 1 666 ? -8.345 -11.406 9.281 1.00 85.69 666 LYS A C 1
ATOM 5425 O O . LYS A 1 666 ? -7.448 -12.163 9.625 1.00 85.69 666 LYS A O 1
ATOM 5430 N N . ALA A 1 667 ? -8.112 -10.124 9.002 1.00 85.62 667 ALA A N 1
ATOM 5431 C CA . ALA A 1 667 ? -6.771 -9.530 9.044 1.00 85.62 667 ALA A CA 1
ATOM 5432 C C . ALA A 1 667 ? -6.154 -9.577 10.454 1.00 85.62 667 ALA A C 1
ATOM 5434 O O . ALA A 1 667 ? -4.952 -9.781 10.627 1.00 85.62 667 ALA A O 1
ATOM 5435 N N . THR A 1 668 ? -6.981 -9.466 11.497 1.00 85.69 668 THR A N 1
ATOM 5436 C CA . THR A 1 668 ? -6.507 -9.530 12.887 1.00 85.69 668 THR A CA 1
ATOM 5437 C C . THR A 1 668 ? -5.898 -10.900 13.234 1.00 85.69 668 THR A C 1
ATOM 5439 O O . THR A 1 668 ? -5.005 -10.991 14.084 1.00 85.69 668 THR A O 1
ATOM 5442 N N . LEU A 1 669 ? -6.311 -11.966 12.537 1.00 80.44 669 LEU A N 1
ATOM 5443 C CA . LEU A 1 669 ? -5.793 -13.325 12.713 1.00 80.44 669 LEU A CA 1
ATOM 5444 C C . LEU A 1 669 ? -4.307 -13.467 12.360 1.00 80.44 669 LEU A C 1
ATOM 5446 O O . LEU A 1 669 ? -3.684 -14.418 12.841 1.00 80.44 669 LEU A O 1
ATOM 5450 N N . GLU A 1 670 ? -3.756 -12.562 11.553 1.00 76.88 670 GLU A N 1
ATOM 5451 C CA . GLU A 1 670 ? -2.345 -12.557 11.145 1.00 76.88 670 GLU A CA 1
ATOM 5452 C C . GLU A 1 670 ? -1.445 -11.802 12.127 1.00 76.88 670 GLU A C 1
ATOM 5454 O O . GLU A 1 670 ? -0.221 -11.937 12.093 1.00 76.88 670 GLU A O 1
ATOM 5459 N N . THR A 1 671 ? -2.030 -11.036 13.051 1.00 80.19 671 THR A N 1
ATOM 5460 C CA . THR A 1 671 ? -1.235 -10.298 14.034 1.00 80.19 671 THR A CA 1
ATOM 5461 C C . THR A 1 671 ? -0.486 -11.257 14.972 1.00 80.19 671 THR A C 1
ATOM 5463 O O . THR A 1 671 ? -0.986 -12.345 15.297 1.00 80.19 671 THR A O 1
ATOM 5466 N N . PRO A 1 672 ? 0.705 -10.876 15.478 1.00 77.62 672 PRO A N 1
ATOM 5467 C CA . PRO A 1 672 ? 1.553 -11.774 16.266 1.00 77.62 672 PRO A CA 1
ATOM 5468 C C . PRO A 1 672 ? 0.856 -12.392 17.487 1.00 77.62 672 PRO A C 1
ATOM 5470 O O . PRO A 1 672 ? 1.119 -13.541 17.842 1.00 77.62 672 PRO A O 1
ATOM 5473 N N . THR A 1 673 ? -0.050 -11.649 18.127 1.00 77.81 673 THR A N 1
ATOM 5474 C CA . THR A 1 673 ? -0.771 -12.079 19.333 1.00 77.81 673 THR A CA 1
ATOM 5475 C C . THR A 1 673 ? -1.719 -13.247 19.055 1.00 77.81 673 THR A C 1
ATOM 5477 O O . THR A 1 673 ? -1.743 -14.210 19.828 1.00 77.81 673 THR A O 1
ATOM 5480 N N . PHE A 1 674 ? -2.481 -13.195 17.959 1.00 81.88 674 PHE A N 1
ATOM 5481 C CA . PHE A 1 674 ? -3.410 -14.259 17.572 1.00 81.88 674 PHE A CA 1
ATOM 5482 C C . PHE A 1 674 ? -2.702 -15.396 16.837 1.00 81.88 674 PHE A C 1
ATOM 5484 O O . PHE A 1 674 ? -2.973 -16.564 17.131 1.00 81.88 674 PHE A O 1
ATOM 5491 N N . ALA A 1 675 ? -1.753 -15.080 15.952 1.00 81.88 675 ALA A N 1
ATOM 5492 C CA . ALA A 1 675 ? -0.992 -16.071 15.198 1.00 81.88 675 ALA A CA 1
ATOM 5493 C C . ALA A 1 675 ? -0.223 -17.030 16.127 1.00 81.88 675 ALA A C 1
ATOM 5495 O O . ALA A 1 675 ? -0.349 -18.248 16.001 1.00 81.88 675 ALA A O 1
ATOM 5496 N N . GLN A 1 676 ? 0.489 -16.512 17.138 1.00 84.12 676 GLN A N 1
ATOM 5497 C CA . GLN A 1 676 ? 1.241 -17.354 18.081 1.00 84.12 676 GLN A CA 1
ATOM 5498 C C . GLN A 1 676 ? 0.335 -18.246 18.940 1.00 84.12 676 GLN A C 1
ATOM 5500 O O . GLN A 1 676 ? 0.659 -19.410 19.185 1.00 84.12 676 GLN A O 1
ATOM 5505 N N . LYS A 1 677 ? -0.810 -17.727 19.406 1.00 84.50 677 LYS A N 1
ATOM 5506 C CA . LYS A 1 677 ? -1.784 -18.520 20.180 1.00 84.50 677 LYS A CA 1
ATOM 5507 C C . LYS A 1 677 ? -2.373 -19.654 19.338 1.00 84.50 677 LYS A C 1
ATOM 5509 O O . LYS A 1 677 ? -2.475 -20.784 19.824 1.00 84.50 677 LYS A O 1
ATOM 5514 N N . ARG A 1 678 ? -2.698 -19.375 18.072 1.00 84.56 678 ARG A N 1
ATOM 5515 C CA . ARG A 1 678 ? -3.172 -20.384 17.117 1.00 84.56 678 ARG A CA 1
ATOM 5516 C C . ARG A 1 678 ? -2.114 -21.449 16.870 1.00 84.56 678 ARG A C 1
ATOM 5518 O O . ARG A 1 678 ? -2.411 -22.631 16.988 1.00 84.56 678 ARG A O 1
ATOM 5525 N N . GLN A 1 679 ? -0.874 -21.034 16.622 1.00 85.81 679 GLN A N 1
ATOM 5526 C CA . GLN A 1 679 ? 0.245 -21.940 16.377 1.00 85.81 679 GLN A CA 1
ATOM 5527 C C . GLN A 1 679 ? 0.465 -22.916 17.543 1.00 85.81 679 GLN A C 1
ATOM 5529 O O . GLN A 1 679 ? 0.633 -24.112 17.326 1.00 85.81 679 GLN A O 1
ATOM 5534 N N . ARG A 1 680 ? 0.402 -22.430 18.791 1.00 87.44 680 ARG A N 1
ATOM 5535 C CA . ARG A 1 680 ? 0.510 -23.280 19.992 1.00 87.44 680 ARG A CA 1
ATOM 5536 C C . ARG A 1 680 ? -0.628 -24.292 20.095 1.00 87.44 680 ARG A C 1
ATOM 5538 O O . ARG A 1 680 ? -0.383 -25.452 20.409 1.00 87.44 680 ARG A O 1
ATOM 5545 N N . THR A 1 681 ? -1.857 -23.854 19.826 1.00 88.88 681 THR A N 1
ATOM 5546 C CA . THR A 1 681 ? -3.041 -24.728 19.852 1.00 88.88 681 THR A CA 1
ATOM 5547 C C . THR A 1 681 ? -2.923 -25.816 18.789 1.00 88.88 681 THR A C 1
ATOM 5549 O O . THR A 1 681 ? -3.137 -26.990 19.078 1.00 88.88 681 THR A O 1
ATOM 5552 N N . LEU A 1 682 ? -2.503 -25.443 17.579 1.00 89.31 682 LEU A N 1
ATOM 5553 C CA . LEU A 1 682 ? -2.309 -26.373 16.475 1.00 89.31 682 LEU A CA 1
ATOM 5554 C C . LEU A 1 682 ? -1.185 -27.381 16.761 1.00 89.31 682 LEU A C 1
ATOM 5556 O O . LEU A 1 682 ? -1.380 -28.573 16.547 1.00 89.31 682 LEU A O 1
ATOM 5560 N N . ASP A 1 683 ? -0.040 -26.939 17.293 1.00 91.06 683 ASP A N 1
ATOM 5561 C CA . ASP A 1 683 ? 1.057 -27.834 17.697 1.00 91.06 683 ASP A CA 1
ATOM 5562 C C . ASP A 1 683 ? 0.598 -28.839 18.765 1.00 91.06 683 ASP A C 1
ATOM 5564 O O . ASP A 1 683 ? 0.860 -30.035 18.636 1.00 91.06 683 ASP A O 1
ATOM 5568 N N . MET A 1 684 ? -0.148 -28.382 19.776 1.00 92.12 684 MET A N 1
ATOM 5569 C CA . MET A 1 684 ? -0.719 -29.250 20.809 1.00 92.12 684 MET A CA 1
ATOM 5570 C C . MET A 1 684 ? -1.658 -30.307 20.209 1.00 92.12 684 MET A C 1
ATOM 5572 O O . MET A 1 684 ? -1.508 -31.493 20.506 1.00 92.12 684 MET A O 1
ATOM 5576 N N . LEU A 1 685 ? -2.594 -29.899 19.346 1.00 92.19 685 LEU A N 1
ATOM 5577 C CA . LEU A 1 685 ? -3.556 -30.809 18.716 1.00 92.19 685 LEU A CA 1
ATOM 5578 C C . LEU A 1 685 ? -2.869 -31.827 17.799 1.00 92.19 685 LEU A C 1
ATOM 5580 O O . LEU A 1 685 ? -3.153 -33.017 17.893 1.00 92.19 685 LEU A O 1
ATOM 5584 N N . ILE A 1 686 ? -1.926 -31.387 16.959 1.00 92.81 686 ILE A N 1
ATOM 5585 C CA . ILE A 1 686 ? -1.178 -32.274 16.056 1.00 92.81 686 ILE A CA 1
ATOM 5586 C C . ILE A 1 686 ? -0.368 -33.300 16.857 1.00 92.81 686 ILE A C 1
ATOM 5588 O O . ILE A 1 686 ? -0.339 -34.475 16.492 1.00 92.81 686 ILE A O 1
ATOM 5592 N N . ARG A 1 687 ? 0.285 -32.890 17.953 1.00 92.50 687 ARG A N 1
ATOM 5593 C CA . ARG A 1 687 ? 1.052 -33.810 18.809 1.00 92.50 687 ARG A CA 1
ATOM 5594 C C . ARG A 1 687 ? 0.157 -34.817 19.523 1.00 92.50 687 ARG A C 1
ATOM 5596 O O . ARG A 1 687 ? 0.520 -35.990 19.552 1.00 92.50 687 ARG A O 1
ATOM 5603 N N . SER A 1 688 ? -0.986 -34.378 20.055 1.00 92.00 688 SER A N 1
ATOM 5604 C CA . SER A 1 688 ? -1.978 -35.270 20.672 1.00 92.00 688 SER A CA 1
ATOM 5605 C C . SER A 1 688 ? -2.467 -36.304 19.661 1.00 92.00 688 SER A C 1
ATOM 5607 O O . SER A 1 688 ? -2.324 -37.501 19.886 1.00 92.00 688 SER A O 1
ATOM 5609 N N . LEU A 1 689 ? -2.912 -35.846 18.486 1.00 91.06 689 LEU A N 1
ATOM 5610 C CA . LEU A 1 689 ? -3.393 -36.717 17.416 1.00 91.06 689 LEU A CA 1
ATOM 5611 C C . LEU A 1 689 ? -2.318 -37.712 16.955 1.00 91.06 689 LEU A C 1
ATOM 5613 O O . LEU A 1 689 ? -2.600 -38.880 16.697 1.00 91.06 689 LEU A O 1
ATOM 5617 N N . TYR A 1 690 ? -1.061 -37.267 16.868 1.00 89.69 690 TYR A N 1
ATOM 5618 C CA . TYR A 1 690 ? 0.058 -38.144 16.539 1.00 89.69 690 TYR A CA 1
ATOM 5619 C C . TYR A 1 690 ? 0.247 -39.246 17.591 1.00 89.69 690 TYR A C 1
ATOM 5621 O O . TYR A 1 690 ? 0.436 -40.405 17.224 1.00 89.69 690 TYR A O 1
ATOM 5629 N N . GLN A 1 691 ? 0.179 -38.913 18.884 1.00 88.38 691 GLN A N 1
ATOM 5630 C CA . GLN A 1 691 ? 0.306 -39.886 19.974 1.00 88.38 691 GLN A CA 1
ATOM 5631 C C . GLN A 1 691 ? -0.827 -40.916 19.964 1.00 88.38 691 GLN A C 1
ATOM 5633 O O . GLN A 1 691 ? -0.545 -42.104 20.122 1.00 88.38 691 GLN A O 1
ATOM 5638 N N . ASP A 1 692 ? -2.059 -40.486 19.694 1.00 85.69 692 ASP A N 1
ATOM 5639 C CA . ASP A 1 692 ? -3.236 -41.360 19.659 1.00 85.69 692 ASP A CA 1
ATOM 5640 C C . ASP A 1 692 ? -3.183 -42.371 18.498 1.00 85.69 692 ASP A C 1
ATOM 5642 O O . ASP A 1 692 ? -3.612 -43.515 18.637 1.00 85.69 692 ASP A O 1
ATOM 5646 N N . LEU A 1 693 ? -2.593 -41.991 17.358 1.00 83.25 693 LEU A N 1
ATOM 5647 C CA . LEU A 1 693 ? -2.525 -42.833 16.153 1.00 83.25 693 LEU A CA 1
ATOM 5648 C C . LEU A 1 693 ? -1.311 -43.776 16.103 1.00 83.25 693 LEU A C 1
ATOM 5650 O O . LEU A 1 693 ? -1.314 -44.752 15.346 1.00 83.25 693 LEU A O 1
ATOM 5654 N N . MET A 1 694 ? -0.253 -43.512 16.878 1.00 74.00 694 MET A N 1
ATOM 5655 C CA . MET A 1 694 ? 0.961 -44.343 16.887 1.00 74.00 694 MET A CA 1
ATOM 5656 C C . MET A 1 694 ? 0.732 -45.816 17.291 1.00 74.00 694 MET A C 1
ATOM 5658 O O . MET A 1 694 ? 1.302 -46.691 16.627 1.00 74.00 694 MET A O 1
ATOM 5662 N N . PRO A 1 695 ? -0.070 -46.148 18.321 1.00 66.12 695 PRO A N 1
ATOM 5663 C CA . PRO A 1 695 ? -0.291 -47.530 18.756 1.00 66.12 695 PRO A CA 1
ATOM 5664 C C . PRO A 1 695 ? -0.959 -48.415 17.692 1.00 66.12 695 PRO A C 1
ATOM 5666 O O . PRO A 1 695 ? -0.561 -49.567 17.504 1.00 66.12 695 PRO A O 1
ATOM 5669 N N . ASP A 1 696 ? -1.934 -47.883 16.953 1.00 60.12 696 ASP A N 1
ATOM 5670 C CA . ASP A 1 696 ? -2.715 -48.653 15.973 1.00 60.12 696 ASP A CA 1
ATOM 5671 C C . ASP A 1 696 ? -1.966 -48.889 14.657 1.00 60.12 696 ASP A C 1
ATOM 5673 O O . ASP A 1 696 ? -2.158 -49.901 13.974 1.00 60.12 696 ASP A O 1
ATOM 5677 N N . LEU A 1 697 ? -1.022 -48.007 14.330 1.00 60.56 697 LEU A N 1
ATOM 5678 C CA . LEU A 1 697 ? -0.171 -48.131 13.150 1.00 60.56 697 LEU A CA 1
ATOM 5679 C C . LEU A 1 697 ? 0.844 -49.284 13.253 1.00 60.56 697 LEU A C 1
ATOM 5681 O O . LEU A 1 697 ? 1.312 -49.784 12.229 1.00 60.56 697 LEU A O 1
ATOM 5685 N N . HIS A 1 698 ? 1.183 -49.712 14.474 1.00 58.12 698 HIS A N 1
ATOM 5686 C CA . HIS A 1 698 ? 2.074 -50.850 14.722 1.00 58.12 698 HIS A CA 1
ATOM 5687 C C . HIS A 1 698 ? 1.357 -52.207 14.599 1.00 58.12 698 HIS A C 1
ATOM 5689 O O . HIS A 1 698 ? 2.018 -53.217 14.366 1.00 58.12 698 HIS A O 1
ATOM 5695 N N . LYS A 1 699 ? 0.018 -52.243 14.683 1.00 52.59 699 LYS A N 1
ATOM 5696 C CA . LYS A 1 699 ? -0.788 -53.475 14.572 1.00 52.59 699 LYS A CA 1
ATOM 5697 C C . LYS A 1 699 ? -1.137 -53.852 13.122 1.00 52.59 699 LYS A C 1
ATOM 5699 O O . LYS A 1 699 ? -1.279 -55.030 12.812 1.00 52.59 699 LYS A O 1
ATOM 5704 N N . ASN A 1 700 ? -1.216 -52.882 12.206 1.00 51.19 700 ASN A N 1
ATOM 5705 C CA . ASN A 1 700 ? -1.673 -53.069 10.815 1.00 51.19 700 ASN A CA 1
ATOM 5706 C C . ASN A 1 700 ? -0.555 -53.419 9.802 1.00 51.19 700 ASN A C 1
ATOM 5708 O O . ASN A 1 700 ? -0.568 -52.983 8.652 1.00 51.19 700 ASN A O 1
ATOM 5712 N N . MET A 1 701 ? 0.404 -54.252 10.214 1.00 43.84 701 MET A N 1
ATOM 5713 C CA . MET A 1 701 ? 1.615 -54.642 9.465 1.00 43.84 701 MET A CA 1
ATOM 5714 C C . MET A 1 701 ? 1.388 -55.387 8.125 1.00 43.84 701 MET A C 1
ATOM 5716 O O . MET A 1 701 ? 2.354 -55.634 7.406 1.00 43.84 701 MET A O 1
ATOM 5720 N N . LEU A 1 702 ? 0.150 -55.757 7.771 1.00 39.56 702 LEU A N 1
ATOM 5721 C CA . LEU A 1 702 ? -0.148 -56.694 6.672 1.00 39.56 702 LEU A CA 1
ATOM 5722 C C . LEU A 1 702 ? -0.626 -56.056 5.352 1.00 39.56 702 LEU A C 1
ATOM 5724 O O . LEU A 1 702 ? -0.704 -56.759 4.352 1.00 39.56 702 LEU A O 1
ATOM 5728 N N . ASN A 1 703 ? -0.895 -54.746 5.296 1.00 41.72 703 ASN A N 1
ATOM 5729 C CA . ASN A 1 703 ? -1.387 -54.079 4.077 1.00 41.72 703 ASN A CA 1
ATOM 5730 C C . ASN A 1 703 ? -0.426 -52.986 3.597 1.00 41.72 703 ASN A C 1
ATOM 5732 O O . ASN A 1 703 ? -0.706 -51.791 3.670 1.00 41.72 703 ASN A O 1
ATOM 5736 N N . ARG A 1 704 ? 0.737 -53.403 3.092 1.00 45.06 704 ARG A N 1
ATOM 5737 C CA . ARG A 1 704 ? 1.711 -52.510 2.457 1.00 45.06 704 ARG A CA 1
ATOM 5738 C C . ARG A 1 704 ? 1.271 -52.252 1.008 1.00 45.06 704 ARG A C 1
ATOM 5740 O O . ARG A 1 704 ? 1.640 -53.009 0.116 1.00 45.06 704 ARG A O 1
ATOM 5747 N N . ARG A 1 705 ? 0.465 -51.214 0.748 1.00 47.53 705 ARG A N 1
ATOM 5748 C CA . ARG A 1 705 ? 0.310 -50.712 -0.632 1.00 47.53 705 ARG A CA 1
ATOM 5749 C C . ARG A 1 705 ? 1.640 -50.107 -1.077 1.00 47.53 705 ARG A C 1
ATOM 5751 O O . ARG A 1 705 ? 2.305 -49.430 -0.290 1.00 47.53 705 ARG A O 1
ATOM 5758 N N . SER A 1 706 ? 2.068 -50.401 -2.303 1.00 40.97 706 SER A N 1
ATOM 5759 C CA . SER A 1 706 ? 3.273 -49.802 -2.868 1.00 40.97 706 SER A CA 1
ATOM 5760 C C . SER A 1 706 ? 3.100 -48.286 -2.915 1.00 40.97 706 SER A C 1
ATOM 5762 O O . SER A 1 706 ? 2.098 -47.773 -3.398 1.00 40.97 706 SER A O 1
ATOM 5764 N N . PHE A 1 707 ? 4.102 -47.582 -2.395 1.00 49.47 707 PHE A N 1
ATOM 5765 C CA . PHE A 1 707 ? 4.203 -46.125 -2.261 1.00 49.47 707 PHE A CA 1
ATOM 5766 C C . PHE A 1 707 ? 4.126 -45.330 -3.583 1.00 49.47 707 PHE A C 1
ATOM 5768 O O . PHE A 1 707 ? 4.369 -44.123 -3.578 1.00 49.47 707 PHE A O 1
ATOM 5775 N N . SER A 1 708 ? 3.873 -45.986 -4.716 1.00 46.69 708 SER A N 1
ATOM 5776 C CA . SER A 1 708 ? 4.099 -45.419 -6.042 1.00 46.69 708 SER A CA 1
ATOM 5777 C C . SER A 1 708 ? 2.993 -44.476 -6.498 1.00 46.69 708 SER A C 1
ATOM 5779 O O . SER A 1 708 ? 3.319 -43.472 -7.120 1.00 46.69 708 SER A O 1
ATOM 5781 N N . ASP A 1 709 ? 1.729 -44.711 -6.136 1.00 53.19 709 ASP A N 1
ATOM 5782 C CA . ASP A 1 709 ? 0.635 -44.011 -6.805 1.00 53.19 709 ASP A CA 1
ATOM 5783 C C . ASP A 1 709 ? -0.446 -43.513 -5.844 1.00 53.19 709 ASP A C 1
ATOM 5785 O O . ASP A 1 709 ? -1.125 -44.286 -5.163 1.00 53.19 709 ASP A O 1
ATOM 5789 N N . VAL A 1 710 ? -0.633 -42.194 -5.819 1.00 57.00 710 VAL A N 1
ATOM 5790 C CA . VAL A 1 710 ? -1.827 -41.573 -5.249 1.00 57.00 710 VAL A CA 1
ATOM 5791 C C . VAL A 1 710 ? -2.990 -41.873 -6.200 1.00 57.00 710 VAL A C 1
ATOM 5793 O O . VAL A 1 710 ? -3.055 -41.327 -7.304 1.00 57.00 710 VAL A O 1
ATOM 5796 N N . LEU A 1 711 ? -3.887 -42.754 -5.746 1.00 62.22 711 LEU A N 1
ATOM 5797 C CA . LEU A 1 711 ? -5.105 -43.234 -6.417 1.00 62.22 711 LEU A CA 1
ATOM 5798 C C . LEU A 1 711 ? -4.925 -44.018 -7.750 1.00 62.22 711 LEU A C 1
ATOM 5800 O O . LEU A 1 711 ? -5.291 -43.504 -8.807 1.00 62.22 711 LEU A O 1
ATOM 5804 N N . PRO A 1 712 ? -4.531 -45.311 -7.716 1.00 52.12 712 PRO A N 1
ATOM 5805 C CA . PRO A 1 712 ? -5.016 -46.303 -8.689 1.00 52.12 712 PRO A CA 1
ATOM 5806 C C . PRO A 1 712 ? -5.890 -47.403 -8.067 1.00 52.12 712 PRO A C 1
ATOM 5808 O O . PRO A 1 712 ? -5.754 -47.752 -6.891 1.00 52.12 712 PRO A O 1
ATOM 5811 N N . GLU A 1 713 ? -6.781 -47.971 -8.893 1.00 49.91 713 GLU A N 1
ATOM 5812 C CA . GLU A 1 713 ? -7.672 -49.086 -8.539 1.00 49.91 713 GLU A CA 1
ATOM 5813 C C . GLU A 1 713 ? -6.900 -50.323 -8.036 1.00 49.91 713 GLU A C 1
ATOM 5815 O O . GLU A 1 713 ? -5.882 -50.733 -8.595 1.00 49.91 713 GLU A O 1
ATOM 5820 N N . SER A 1 714 ? -7.420 -50.953 -6.978 1.00 45.69 714 SER A N 1
ATOM 5821 C CA . SER A 1 714 ? -6.848 -52.167 -6.385 1.00 45.69 714 SER A CA 1
ATOM 5822 C C . SER A 1 714 ? -7.076 -53.408 -7.278 1.00 45.69 714 SER A C 1
ATOM 5824 O O . SER A 1 714 ? -8.116 -53.496 -7.937 1.00 45.69 714 SER A O 1
ATOM 5826 N N . PRO A 1 715 ? -6.168 -54.411 -7.282 1.00 49.50 715 PRO A N 1
ATOM 5827 C CA . PRO A 1 715 ? -6.360 -55.665 -8.014 1.00 49.50 715 PRO A CA 1
ATOM 5828 C C . PRO A 1 715 ? -7.664 -56.392 -7.638 1.00 49.50 715 PRO A C 1
ATOM 5830 O O . PRO A 1 715 ? -8.105 -56.372 -6.487 1.00 49.50 715 PRO A O 1
ATOM 5833 N N . ARG A 1 716 ? -8.257 -57.083 -8.623 1.00 47.59 716 ARG A N 1
ATOM 5834 C CA . ARG A 1 716 ? -9.643 -57.607 -8.641 1.00 47.59 716 ARG A CA 1
ATOM 5835 C C . ARG A 1 716 ? -10.098 -58.439 -7.423 1.00 47.59 716 ARG A C 1
ATOM 5837 O O . ARG A 1 716 ? -11.302 -58.552 -7.218 1.00 47.59 716 ARG A O 1
ATOM 5844 N N . SER A 1 717 ? -9.204 -58.998 -6.604 1.00 46.06 717 SER A N 1
ATOM 5845 C CA . SER A 1 717 ? -9.552 -59.868 -5.464 1.00 46.06 717 SER A CA 1
ATOM 5846 C C . SER A 1 717 ? -9.796 -59.138 -4.131 1.00 46.06 717 SER A C 1
ATOM 5848 O O . SER A 1 717 ? -10.511 -59.667 -3.283 1.00 46.06 717 SER A O 1
ATOM 5850 N N . ALA A 1 718 ? -9.277 -57.917 -3.940 1.00 54.69 718 ALA A N 1
ATOM 5851 C CA . ALA A 1 718 ? -9.445 -57.125 -2.706 1.00 54.69 718 ALA A CA 1
ATOM 5852 C C . ALA A 1 718 ? -10.564 -56.062 -2.793 1.00 54.69 718 ALA A C 1
ATOM 5854 O O . ALA A 1 718 ? -10.823 -55.338 -1.828 1.00 54.69 718 ALA A O 1
ATOM 5855 N N . ARG A 1 719 ? -11.240 -55.987 -3.949 1.00 59.47 719 ARG A N 1
ATOM 5856 C CA . ARG A 1 719 ? -12.143 -54.897 -4.341 1.00 59.47 719 ARG A CA 1
ATOM 5857 C C . ARG A 1 719 ? -13.320 -54.711 -3.373 1.00 59.47 719 ARG A C 1
ATOM 5859 O O . ARG A 1 719 ? -13.503 -53.613 -2.875 1.00 59.47 719 ARG A O 1
ATOM 5866 N N . LYS A 1 720 ? -14.024 -55.783 -2.984 1.00 62.16 720 LYS A N 1
ATOM 5867 C CA . LYS A 1 720 ? -15.224 -55.688 -2.121 1.00 62.16 720 LYS A CA 1
ATOM 5868 C C . LYS A 1 720 ? -14.948 -55.169 -0.703 1.00 62.16 720 LYS A C 1
ATOM 5870 O O . LYS A 1 720 ? -15.721 -54.372 -0.181 1.00 62.16 720 LYS A O 1
ATOM 5875 N N . LYS A 1 721 ? -13.865 -55.624 -0.056 1.00 66.31 721 LYS A N 1
ATOM 5876 C CA . LYS A 1 721 ? -13.509 -55.185 1.311 1.00 66.31 721 LYS A CA 1
ATOM 5877 C C . LYS A 1 721 ? -13.036 -53.731 1.313 1.00 66.31 721 LYS A C 1
ATOM 5879 O O . LYS A 1 721 ? -13.351 -52.981 2.231 1.00 66.31 721 LYS A O 1
ATOM 5884 N N . GLU A 1 722 ? -12.299 -53.342 0.278 1.00 68.88 722 GLU A N 1
ATOM 5885 C CA . GLU A 1 722 ? -11.861 -51.964 0.095 1.00 68.88 722 GLU A CA 1
ATOM 5886 C C . GLU A 1 722 ? -13.023 -51.028 -0.264 1.00 68.88 722 GLU A C 1
ATOM 5888 O O . GLU A 1 722 ? -13.113 -49.944 0.301 1.00 68.88 722 GLU A O 1
ATOM 5893 N N . GLU A 1 723 ? -13.940 -51.458 -1.133 1.00 71.94 723 GLU A N 1
ATOM 5894 C CA . GLU A 1 723 ? -15.170 -50.728 -1.467 1.00 71.94 723 GLU A CA 1
ATOM 5895 C C . GLU A 1 723 ? -16.038 -50.511 -0.221 1.00 71.94 723 GLU A C 1
ATOM 5897 O O . GLU A 1 723 ? -16.489 -49.394 0.016 1.00 71.94 723 GLU A O 1
ATOM 5902 N N . ALA A 1 724 ? -16.210 -51.532 0.628 1.00 75.94 724 ALA A N 1
ATOM 5903 C CA . ALA A 1 724 ? -16.940 -51.398 1.891 1.00 75.94 724 ALA A CA 1
ATOM 5904 C C . ALA A 1 724 ? -16.272 -50.391 2.846 1.00 75.94 724 ALA A C 1
ATOM 5906 O O . ALA A 1 724 ? -16.951 -49.545 3.426 1.00 75.94 724 ALA A O 1
ATOM 5907 N N . ARG A 1 725 ? -14.937 -50.430 2.963 1.00 77.88 725 ARG A N 1
ATOM 5908 C CA . ARG A 1 725 ? -14.163 -49.478 3.776 1.00 77.88 725 ARG A CA 1
ATOM 5909 C C . ARG A 1 725 ? -14.287 -48.048 3.250 1.00 77.88 725 ARG A C 1
ATOM 5911 O O . ARG A 1 725 ? -14.461 -47.118 4.031 1.00 77.88 725 ARG A O 1
ATOM 5918 N N . GLN A 1 726 ? -14.210 -47.862 1.933 1.00 80.44 726 GLN A N 1
ATOM 5919 C CA . GLN A 1 726 ? -14.392 -46.557 1.296 1.00 80.44 726 GLN A CA 1
ATOM 5920 C C . GLN A 1 726 ? -15.825 -46.043 1.466 1.00 80.44 726 GLN A C 1
ATOM 5922 O O . GLN A 1 726 ? -16.012 -44.862 1.748 1.00 80.44 726 GLN A O 1
ATOM 5927 N N . ALA A 1 727 ? -16.830 -46.915 1.359 1.00 82.94 727 ALA A N 1
ATOM 5928 C CA . ALA A 1 727 ? -18.224 -46.559 1.596 1.00 82.94 727 ALA A CA 1
ATOM 5929 C C . ALA A 1 727 ? -18.458 -46.115 3.048 1.00 82.94 727 ALA A C 1
ATOM 5931 O O . ALA A 1 727 ? -19.100 -45.092 3.280 1.00 82.94 727 ALA A O 1
ATOM 5932 N N . GLU A 1 728 ? -17.895 -46.829 4.028 1.00 85.88 728 GLU A N 1
ATOM 5933 C CA . GLU A 1 728 ? -17.947 -46.434 5.439 1.00 85.88 728 GLU A CA 1
ATOM 5934 C C . GLU A 1 728 ? -17.248 -45.090 5.682 1.00 85.88 728 GLU A C 1
ATOM 5936 O O . GLU A 1 728 ? -17.811 -44.208 6.336 1.00 85.88 728 GLU A O 1
ATOM 5941 N N . PHE A 1 729 ? -16.061 -44.906 5.099 1.00 87.25 729 PHE A N 1
ATOM 5942 C CA . PHE A 1 729 ? -15.297 -43.664 5.166 1.00 87.25 729 PHE A CA 1
ATOM 5943 C C . PHE A 1 729 ? -16.098 -42.474 4.617 1.00 87.25 729 PHE A C 1
ATOM 5945 O O . PHE A 1 729 ? -16.224 -41.443 5.281 1.00 87.25 729 PHE A O 1
ATOM 5952 N N . VAL A 1 730 ? -16.708 -42.629 3.439 1.00 88.00 730 VAL A N 1
ATOM 5953 C CA . VAL A 1 730 ? -17.568 -41.608 2.825 1.00 88.00 730 VAL A CA 1
ATOM 5954 C C . VAL A 1 730 ? -18.799 -41.331 3.688 1.00 88.00 730 VAL A C 1
ATOM 5956 O O . VAL A 1 730 ? -19.113 -40.166 3.928 1.00 88.00 730 VAL A O 1
ATOM 5959 N N . ARG A 1 731 ? -19.465 -42.372 4.203 1.00 90.31 731 ARG A N 1
ATOM 5960 C CA . ARG A 1 731 ? -20.660 -42.240 5.049 1.00 90.31 731 ARG A CA 1
ATOM 5961 C C . ARG A 1 731 ? -20.375 -41.437 6.318 1.00 90.31 731 ARG A C 1
ATOM 5963 O O . ARG A 1 731 ? -21.145 -40.537 6.650 1.00 90.31 731 ARG A O 1
ATOM 5970 N N . LEU A 1 732 ? -19.275 -41.734 7.015 1.00 90.12 732 LEU A N 1
ATOM 5971 C CA . LEU A 1 732 ? -18.878 -40.981 8.207 1.00 90.12 732 LEU A CA 1
ATOM 5972 C C . LEU A 1 732 ? -18.587 -39.517 7.856 1.00 90.12 732 LEU A C 1
ATOM 5974 O O . LEU A 1 732 ? -19.085 -38.615 8.526 1.00 90.12 732 LEU A O 1
ATOM 5978 N N . GLY A 1 733 ? -17.847 -39.276 6.770 1.00 88.69 733 GLY A N 1
ATOM 5979 C CA . GLY A 1 733 ? -17.564 -37.926 6.286 1.00 88.69 733 GLY A CA 1
ATOM 5980 C C . GLY A 1 733 ? -18.835 -37.138 5.952 1.00 88.69 733 GLY A C 1
ATOM 5981 O O . GLY A 1 733 ? -18.961 -35.981 6.340 1.00 88.69 733 GLY A O 1
ATOM 5982 N N . GLN A 1 734 ? -19.820 -37.762 5.299 1.00 87.81 734 GLN A N 1
ATOM 5983 C CA . GLN A 1 734 ? -21.122 -37.148 5.009 1.00 87.81 734 GLN A CA 1
ATOM 5984 C C . GLN A 1 734 ? -21.911 -36.826 6.286 1.00 87.81 734 GLN A C 1
ATOM 5986 O O . GLN A 1 734 ? -22.481 -35.740 6.392 1.00 87.81 734 GLN A O 1
ATOM 5991 N N . ALA A 1 735 ? -21.907 -37.726 7.273 1.00 87.56 735 ALA A N 1
ATOM 5992 C CA . ALA A 1 735 ? -22.554 -37.495 8.562 1.00 87.56 735 ALA A CA 1
ATOM 5993 C C . ALA A 1 735 ? -21.897 -36.341 9.340 1.00 87.56 735 ALA A C 1
ATOM 5995 O O . ALA A 1 735 ? -22.599 -35.485 9.877 1.00 87.56 735 ALA A O 1
ATOM 5996 N N . LEU A 1 736 ? -20.559 -36.279 9.359 1.00 87.44 736 LEU A N 1
ATOM 5997 C CA . LEU A 1 736 ? -19.809 -35.161 9.940 1.00 87.44 736 LEU A CA 1
ATOM 5998 C C . LEU A 1 736 ? -20.138 -33.851 9.221 1.00 87.44 736 LEU A C 1
ATOM 6000 O O . LEU A 1 736 ? -20.464 -32.869 9.877 1.00 87.44 736 LEU A O 1
ATOM 6004 N N . LYS A 1 737 ? -20.149 -33.858 7.883 1.00 84.75 737 LYS A N 1
ATOM 6005 C CA . LYS A 1 737 ? -20.479 -32.684 7.068 1.00 84.75 737 LYS A CA 1
ATOM 6006 C C . LYS A 1 737 ? -21.871 -32.141 7.384 1.00 84.75 737 LYS A C 1
ATOM 6008 O O . LYS A 1 737 ? -22.013 -30.948 7.631 1.00 84.75 737 LYS A O 1
ATOM 6013 N N . LEU A 1 738 ? -22.878 -33.015 7.434 1.00 82.31 738 LEU A N 1
ATOM 6014 C CA . LEU A 1 738 ? -24.243 -32.651 7.820 1.00 82.31 738 LEU A CA 1
ATOM 6015 C C . LEU A 1 738 ? -24.298 -32.105 9.249 1.00 82.31 738 LEU A C 1
ATOM 6017 O O . LEU A 1 738 ? -24.928 -31.081 9.485 1.00 82.31 738 LEU A O 1
ATOM 6021 N N . LYS A 1 739 ? -23.604 -32.743 10.198 1.00 82.88 739 LYS A N 1
ATOM 6022 C CA . LYS A 1 739 ? -23.552 -32.295 11.595 1.00 82.88 739 LYS A CA 1
ATOM 6023 C C . LYS A 1 739 ? -22.944 -30.899 11.736 1.00 82.88 739 LYS A C 1
ATOM 6025 O O . LYS A 1 739 ? -23.458 -30.108 12.520 1.00 82.88 739 LYS A O 1
ATOM 6030 N N . THR A 1 740 ? -21.880 -30.595 10.995 1.00 77.50 740 THR A N 1
ATOM 6031 C CA . THR A 1 740 ? -21.249 -29.267 10.989 1.00 77.50 740 THR A CA 1
ATOM 6032 C C . THR A 1 740 ? -22.181 -28.214 10.385 1.00 77.50 740 THR A C 1
ATOM 6034 O O . THR A 1 740 ? -22.314 -27.141 10.960 1.00 77.50 740 THR A O 1
ATOM 6037 N N . ILE A 1 741 ? -22.898 -28.535 9.299 1.00 74.31 741 ILE A N 1
ATOM 6038 C CA . ILE A 1 741 ? -23.901 -27.635 8.695 1.00 74.31 741 ILE A CA 1
ATOM 6039 C C . ILE A 1 741 ? -25.050 -27.356 9.673 1.00 74.31 741 ILE A C 1
ATOM 6041 O O . ILE A 1 741 ? -25.422 -26.208 9.870 1.00 74.31 741 ILE A O 1
ATOM 6045 N N . VAL A 1 742 ? -25.589 -28.391 10.328 1.00 70.06 742 VAL A N 1
ATOM 6046 C CA . VAL A 1 742 ? -26.701 -28.253 11.290 1.00 70.06 742 VAL A CA 1
ATOM 6047 C C . VAL A 1 742 ? -26.300 -27.445 12.528 1.00 70.06 742 VAL A C 1
ATOM 6049 O O . VAL A 1 742 ? -27.143 -26.785 13.124 1.00 70.06 742 VAL A O 1
ATOM 6052 N N . ARG A 1 743 ? -25.024 -27.482 12.927 1.00 68.62 743 ARG A N 1
ATOM 6053 C CA . ARG A 1 743 ? -24.500 -26.663 14.032 1.00 68.62 743 ARG A CA 1
ATOM 6054 C C . ARG A 1 743 ? -24.278 -25.194 13.663 1.00 68.62 743 ARG A C 1
ATOM 6056 O O . ARG A 1 743 ? -23.984 -24.412 14.561 1.00 68.62 743 ARG A O 1
ATOM 6063 N N . GLY A 1 744 ? -24.375 -24.844 12.380 1.00 62.97 744 GLY A N 1
ATOM 6064 C CA . GLY A 1 744 ? -23.998 -23.527 11.866 1.00 62.97 744 GLY A CA 1
ATOM 6065 C C . GLY A 1 744 ? -22.488 -23.351 11.673 1.00 62.97 744 GLY A C 1
ATOM 6066 O O . GLY A 1 744 ? -22.045 -22.331 11.173 1.00 62.97 744 GLY A O 1
ATOM 6067 N N . ASP A 1 745 ? -21.656 -24.347 11.993 1.00 61.84 745 ASP A N 1
ATOM 6068 C CA . ASP A 1 745 ? -20.187 -24.231 11.948 1.00 61.84 745 ASP A CA 1
ATOM 6069 C C . ASP A 1 745 ? -19.602 -24.322 10.519 1.00 61.84 745 ASP A C 1
ATOM 6071 O O . ASP A 1 745 ? -18.381 -24.359 10.332 1.00 61.84 745 ASP A O 1
ATOM 6075 N N . ALA A 1 746 ? -20.457 -24.374 9.496 1.00 59.72 746 ALA A N 1
ATOM 6076 C CA . ALA A 1 746 ? -20.093 -24.351 8.087 1.00 59.72 746 ALA A CA 1
ATOM 6077 C C . ALA A 1 746 ? -21.128 -23.572 7.271 1.00 59.72 746 ALA A C 1
ATOM 6079 O O . ALA A 1 746 ? -22.318 -23.627 7.575 1.00 59.72 746 ALA A O 1
ATOM 6080 N N . LEU A 1 747 ? -20.675 -22.919 6.193 1.00 56.91 747 LEU A N 1
ATOM 6081 C CA . LEU A 1 747 ? -21.560 -22.195 5.281 1.00 56.91 747 LEU A CA 1
ATOM 6082 C C . LEU A 1 747 ? -22.676 -23.123 4.782 1.00 56.91 747 LEU A C 1
ATOM 6084 O O . LEU A 1 747 ? -22.415 -24.153 4.146 1.00 56.91 747 LEU A O 1
ATOM 6088 N N . THR A 1 748 ? -23.923 -22.748 5.062 1.00 48.81 748 THR A N 1
ATOM 6089 C CA . THR A 1 748 ? -25.087 -23.339 4.406 1.00 48.81 748 THR A CA 1
ATOM 6090 C C . THR A 1 748 ? -24.983 -23.034 2.910 1.00 48.81 748 THR A C 1
ATOM 6092 O O . THR A 1 748 ? -24.520 -21.975 2.499 1.00 48.81 748 THR A O 1
ATOM 6095 N N . SER A 1 749 ? -25.282 -24.041 2.093 1.00 42.59 749 SER A N 1
ATOM 6096 C CA . SER A 1 749 ? -25.016 -24.119 0.652 1.00 42.59 749 SER A CA 1
ATOM 6097 C C . SER A 1 749 ? -25.112 -22.803 -0.131 1.00 42.59 749 SER A C 1
ATOM 6099 O O . SER A 1 749 ? -26.049 -22.036 0.064 1.00 42.59 749 SER A O 1
ATOM 6101 N N . SER A 1 750 ? -24.271 -22.676 -1.163 1.00 41.16 750 SER A N 1
ATOM 6102 C CA . SER A 1 750 ? -24.317 -21.705 -2.275 1.00 41.16 750 SER A CA 1
ATOM 6103 C C . SER A 1 750 ? -25.671 -21.560 -3.010 1.00 41.16 750 SER A C 1
ATOM 6105 O O . SER A 1 750 ? -25.735 -20.898 -4.039 1.00 41.16 750 SER A O 1
ATOM 6107 N N . ALA A 1 751 ? -26.742 -22.199 -2.533 1.00 34.06 751 ALA A N 1
ATOM 6108 C CA . ALA A 1 751 ? -28.086 -22.159 -3.094 1.00 34.06 751 ALA A CA 1
ATOM 6109 C C . ALA A 1 751 ? -28.903 -20.924 -2.664 1.00 34.06 751 ALA A C 1
ATOM 6111 O O . ALA A 1 751 ? -29.888 -20.615 -3.321 1.00 34.06 751 ALA A O 1
ATOM 6112 N N . THR A 1 752 ? -28.515 -20.201 -1.607 1.00 32.78 752 THR A N 1
ATOM 6113 C CA . THR A 1 752 ? -29.188 -18.949 -1.192 1.00 32.78 752 THR A CA 1
ATOM 6114 C C . THR A 1 752 ? -28.457 -17.675 -1.622 1.00 32.78 752 THR A C 1
ATOM 6116 O O . THR A 1 752 ? -28.996 -16.586 -1.461 1.00 32.78 752 THR A O 1
ATOM 6119 N N . THR A 1 753 ? -27.269 -17.778 -2.226 1.00 39.53 753 THR A N 1
ATOM 6120 C CA . THR A 1 753 ? -26.483 -16.632 -2.728 1.00 39.53 753 THR A CA 1
ATOM 6121 C C . THR A 1 753 ? -26.622 -16.392 -4.236 1.00 39.53 753 THR A C 1
ATOM 6123 O O . THR A 1 753 ? -25.854 -15.631 -4.819 1.00 39.53 753 THR A O 1
ATOM 6126 N N . SER A 1 754 ? -27.614 -16.998 -4.893 1.00 31.84 754 SER A N 1
ATOM 6127 C CA . SER A 1 754 ? -27.848 -16.868 -6.335 1.00 31.84 754 SER A CA 1
ATOM 6128 C C . SER A 1 754 ? -28.542 -15.554 -6.726 1.00 31.84 754 SER A C 1
ATOM 6130 O O . SER A 1 754 ? -29.648 -15.561 -7.265 1.00 31.84 754 SER A O 1
ATOM 6132 N N . LEU A 1 755 ? -27.871 -14.425 -6.508 1.00 36.94 755 LEU A N 1
ATOM 6133 C CA . LEU A 1 755 ? -28.045 -13.232 -7.336 1.00 36.94 755 LEU A CA 1
ATOM 6134 C C . LEU A 1 755 ? -26.687 -12.929 -7.971 1.00 36.94 755 LEU A C 1
ATOM 6136 O O . LEU A 1 755 ? -25.794 -12.356 -7.356 1.00 36.94 755 LEU A O 1
ATOM 6140 N N . TYR A 1 756 ? -26.535 -13.434 -9.194 1.00 42.72 756 TYR A N 1
ATOM 6141 C CA . TYR A 1 756 ? -25.343 -13.389 -10.031 1.00 42.72 756 TYR A CA 1
ATOM 6142 C C . TYR A 1 756 ? -24.710 -11.990 -10.093 1.00 42.72 756 TYR A C 1
ATOM 6144 O O . TYR A 1 756 ? -25.235 -11.091 -10.750 1.00 42.72 756 TYR A O 1
ATOM 6152 N N . LYS A 1 757 ? -23.523 -11.843 -9.503 1.00 45.69 757 LYS A N 1
ATOM 6153 C CA . LYS A 1 757 ? -22.504 -10.918 -10.000 1.00 45.69 757 LYS A CA 1
ATOM 6154 C C . LYS A 1 757 ? -21.314 -11.762 -10.433 1.00 45.69 757 LYS A C 1
ATOM 6156 O O . LYS A 1 757 ? -20.734 -12.467 -9.613 1.00 45.69 757 LYS A O 1
ATOM 6161 N N . LYS A 1 758 ? -21.036 -11.751 -11.740 1.00 46.25 758 LYS A N 1
ATOM 6162 C CA . LYS A 1 758 ? -19.852 -12.378 -12.334 1.00 46.25 758 LYS A CA 1
ATOM 6163 C C . LYS A 1 758 ? -18.628 -11.740 -11.680 1.00 46.25 758 LYS A C 1
ATOM 6165 O O . LYS A 1 758 ? -18.533 -10.512 -11.674 1.00 46.25 758 LYS A O 1
ATOM 6170 N N . GLU A 1 759 ? -17.757 -12.535 -11.073 1.00 47.72 759 GLU A N 1
ATOM 6171 C CA . GLU A 1 759 ? -16.616 -11.973 -10.349 1.00 47.72 759 GLU A CA 1
ATOM 6172 C C . GLU A 1 759 ? -15.632 -11.327 -11.351 1.00 47.72 759 GLU A C 1
ATOM 6174 O O . GLU A 1 759 ? -15.436 -11.874 -12.437 1.00 47.72 759 GLU A O 1
ATOM 6179 N N . PRO A 1 760 ? -14.994 -10.184 -11.039 1.00 40.72 760 PRO A N 1
ATOM 6180 C CA . PRO A 1 760 ? -14.073 -9.509 -11.963 1.00 40.72 760 PRO A CA 1
ATOM 6181 C C . PRO A 1 760 ? -12.899 -10.374 -12.455 1.00 40.72 760 PRO A C 1
ATOM 6183 O O . PRO A 1 760 ? -12.401 -10.161 -13.555 1.00 40.72 760 PRO A O 1
ATOM 6186 N N . TRP A 1 761 ? -12.458 -11.352 -11.658 1.00 52.00 761 TRP A N 1
ATOM 6187 C CA . TRP A 1 761 ? -11.406 -12.322 -12.012 1.00 52.00 761 TRP A CA 1
ATOM 6188 C C . TRP A 1 761 ? -11.950 -13.594 -12.675 1.00 52.00 761 TRP A C 1
ATOM 6190 O O . TRP A 1 761 ? -11.197 -14.540 -12.919 1.00 52.00 761 TRP A O 1
ATOM 6200 N N . GLU A 1 762 ? -13.253 -13.670 -12.945 1.00 52.00 762 GLU A N 1
ATOM 6201 C CA . GLU A 1 762 ? -13.839 -14.822 -13.612 1.00 52.00 762 GLU A CA 1
ATOM 6202 C C . GLU A 1 762 ? -13.398 -14.852 -15.081 1.00 52.00 762 GLU A C 1
ATOM 6204 O O . GLU A 1 762 ? -13.735 -13.975 -15.876 1.00 52.00 762 GLU A O 1
ATOM 6209 N N . SER A 1 763 ? -12.636 -15.888 -15.442 1.00 58.41 763 SER A N 1
ATOM 6210 C CA . SER A 1 763 ? -12.065 -16.059 -16.780 1.00 58.41 763 SER A CA 1
ATOM 6211 C C . SER A 1 763 ? -13.119 -15.923 -17.883 1.00 58.41 763 SER A C 1
ATOM 6213 O O . SER A 1 763 ? -14.155 -16.596 -17.848 1.00 58.41 763 SER A O 1
ATOM 6215 N N . HIS A 1 764 ? -12.829 -15.110 -18.899 1.00 68.00 764 HIS A N 1
ATOM 6216 C CA . HIS A 1 764 ? -13.626 -15.042 -20.120 1.00 68.00 764 HIS A CA 1
ATOM 6217 C C . HIS A 1 764 ? -13.196 -16.156 -21.089 1.00 68.00 764 HIS A C 1
ATOM 6219 O O . HIS A 1 764 ? -12.007 -16.354 -21.331 1.00 68.00 764 HIS A O 1
ATOM 6225 N N . CYS A 1 765 ? -14.154 -16.921 -21.615 1.00 72.81 765 CYS A N 1
ATOM 6226 C CA . CYS A 1 765 ? -13.882 -18.045 -22.509 1.00 72.81 765 CYS A CA 1
ATOM 6227 C C . CYS A 1 765 ? -14.184 -17.639 -23.955 1.00 72.81 765 CYS A C 1
ATOM 6229 O O . CYS A 1 765 ? -15.348 -17.516 -24.304 1.00 72.81 765 CYS A O 1
ATOM 6231 N N . PHE A 1 766 ? -13.142 -17.486 -24.778 1.00 73.12 766 PHE A N 1
ATOM 6232 C CA . PHE A 1 766 ? -13.268 -17.181 -26.213 1.00 73.12 766 PHE A CA 1
ATOM 6233 C C . PHE A 1 766 ? -13.625 -18.407 -27.064 1.00 73.12 766 PHE A C 1
ATOM 6235 O O . PHE A 1 766 ? -14.271 -18.302 -28.100 1.00 73.12 766 PHE A O 1
ATOM 6242 N N . CYS A 1 767 ? -13.166 -19.593 -26.655 1.00 70.25 767 CYS A N 1
ATOM 6243 C CA . CYS A 1 767 ? -13.451 -20.842 -27.350 1.00 70.25 767 CYS A CA 1
ATOM 6244 C C . CYS A 1 767 ? -13.347 -22.021 -26.380 1.00 70.25 767 CYS A C 1
ATOM 6246 O O . CYS A 1 767 ? -12.316 -22.220 -25.738 1.00 70.25 767 CYS A O 1
ATOM 6248 N N . SER A 1 768 ? -14.408 -22.823 -26.280 1.00 66.81 768 SER A N 1
ATOM 6249 C CA . SER A 1 768 ? -14.447 -23.977 -25.374 1.00 66.81 768 SER A CA 1
ATOM 6250 C C . SER A 1 768 ? -13.682 -25.192 -25.905 1.00 66.81 768 SER A C 1
ATOM 6252 O O . SER A 1 768 ? -13.208 -26.000 -25.114 1.00 66.81 768 SER A O 1
ATOM 6254 N N . ASN A 1 769 ? -13.571 -25.327 -27.232 1.00 72.62 769 ASN A N 1
ATOM 6255 C CA . ASN A 1 769 ? -12.926 -26.448 -27.917 1.00 72.62 769 ASN A CA 1
ATOM 6256 C C . ASN A 1 769 ? -11.989 -25.914 -29.007 1.00 72.62 769 ASN A C 1
ATOM 6258 O O . ASN A 1 769 ? -12.358 -25.856 -30.180 1.00 72.62 769 ASN A O 1
ATOM 6262 N N . PHE A 1 770 ? -10.779 -25.518 -28.619 1.00 80.62 770 PHE A N 1
ATOM 6263 C CA . PHE A 1 770 ? -9.766 -25.056 -29.561 1.00 80.62 770 PHE A CA 1
ATOM 6264 C C . PHE A 1 770 ? -8.931 -26.249 -30.073 1.00 80.62 770 PHE A C 1
ATOM 6266 O O . PHE A 1 770 ? -8.316 -26.937 -29.258 1.00 80.62 770 PHE A O 1
ATOM 6273 N N . PRO A 1 771 ? -8.922 -26.550 -31.388 1.00 80.19 771 PRO A N 1
ATOM 6274 C CA . PRO A 1 771 ? -8.372 -27.806 -31.917 1.00 80.19 771 PRO A CA 1
ATOM 6275 C C . PRO A 1 771 ? -6.850 -27.795 -32.123 1.00 80.19 771 PRO A C 1
ATOM 6277 O O . PRO A 1 771 ? -6.288 -28.805 -32.543 1.00 80.19 771 PRO A O 1
ATOM 6280 N N . HIS A 1 772 ? -6.192 -26.668 -31.853 1.00 84.75 772 HIS A N 1
ATOM 6281 C CA . HIS A 1 772 ? -4.777 -26.447 -32.130 1.00 84.75 772 HIS A CA 1
ATOM 6282 C C . HIS A 1 772 ? -3.980 -26.248 -30.842 1.00 84.75 772 HIS A C 1
ATOM 6284 O O . HIS A 1 772 ? -4.487 -25.714 -29.855 1.00 84.75 772 HIS A O 1
ATOM 6290 N N . GLU A 1 773 ? -2.712 -26.653 -30.854 1.00 83.62 773 GLU A N 1
ATOM 6291 C CA . GLU A 1 773 ? -1.815 -26.424 -29.722 1.00 83.62 773 GLU A CA 1
ATOM 6292 C C . GLU A 1 773 ? -1.409 -24.945 -29.682 1.00 83.62 773 GLU A C 1
ATOM 6294 O O . GLU A 1 773 ? -0.854 -24.417 -30.647 1.00 83.62 773 GLU A O 1
ATOM 6299 N N . VAL A 1 774 ? -1.695 -24.267 -28.569 1.00 86.44 774 VAL A N 1
ATOM 6300 C CA . VAL A 1 774 ? -1.361 -22.849 -28.384 1.00 86.44 774 VAL A CA 1
ATOM 6301 C C . VAL A 1 774 ? 0.088 -22.711 -27.933 1.00 86.44 774 VAL A C 1
ATOM 6303 O O . VAL A 1 774 ? 0.499 -23.305 -26.939 1.00 86.44 774 VAL A O 1
ATOM 6306 N N . VAL A 1 775 ? 0.854 -21.887 -28.647 1.00 87.56 775 VAL A N 1
ATOM 6307 C CA . VAL A 1 775 ? 2.262 -21.614 -28.337 1.00 87.56 775 VAL A CA 1
ATOM 6308 C C . VAL A 1 775 ? 2.419 -20.320 -27.540 1.00 87.56 775 VAL A C 1
ATOM 6310 O O . VAL A 1 775 ? 3.071 -20.309 -26.501 1.00 87.56 775 VAL A O 1
ATOM 6313 N N . CYS A 1 776 ? 1.851 -19.226 -28.043 1.00 89.06 776 CYS A N 1
ATOM 6314 C CA . CYS A 1 776 ? 1.784 -17.930 -27.372 1.00 89.06 776 CYS A CA 1
ATOM 6315 C C . CYS A 1 776 ? 0.584 -17.152 -27.917 1.00 89.06 776 CYS A C 1
ATOM 6317 O O . CYS A 1 776 ? 0.111 -17.445 -29.017 1.00 89.06 776 CYS A O 1
ATOM 6319 N N . ALA A 1 777 ? 0.100 -16.171 -27.167 1.00 90.56 777 ALA A N 1
ATOM 6320 C CA . ALA A 1 777 ? -1.007 -15.321 -27.574 1.00 90.56 777 ALA A CA 1
ATOM 6321 C C . ALA A 1 777 ? -0.866 -13.936 -26.944 1.00 90.56 777 ALA A C 1
ATOM 6323 O O . ALA A 1 777 ? -0.164 -13.801 -25.943 1.00 90.56 777 ALA A O 1
ATOM 6324 N N . ASP A 1 778 ? -1.536 -12.947 -27.523 1.00 90.69 778 ASP A N 1
ATOM 6325 C CA . ASP A 1 778 ? -1.689 -11.618 -26.935 1.00 90.69 778 ASP A CA 1
ATOM 6326 C C . ASP A 1 778 ? -3.024 -10.991 -27.369 1.00 90.69 778 ASP A C 1
ATOM 6328 O O . ASP A 1 778 ? -3.609 -11.385 -28.387 1.00 90.69 778 ASP A O 1
ATOM 6332 N N . SER A 1 779 ? -3.537 -10.055 -26.575 1.00 89.19 779 SER A N 1
ATOM 6333 C CA . SER A 1 779 ? -4.809 -9.380 -26.835 1.00 89.19 779 SER A CA 1
ATOM 6334 C C . SER A 1 779 ? -4.674 -8.319 -27.921 1.00 89.19 779 SER A C 1
ATOM 6336 O O . SER A 1 779 ? -3.712 -7.554 -27.942 1.00 89.19 779 SER A O 1
ATOM 6338 N N . TRP A 1 780 ? -5.676 -8.240 -28.791 1.00 87.62 780 TRP A N 1
ATOM 6339 C CA . TRP A 1 780 ? -5.828 -7.180 -29.780 1.00 87.62 780 TRP A CA 1
ATOM 6340 C C . TRP A 1 780 ? -7.274 -6.677 -29.726 1.00 87.62 780 TRP A C 1
ATOM 6342 O O . TRP A 1 780 ? -8.194 -7.324 -30.229 1.00 87.62 780 TRP A O 1
ATOM 6352 N N . GLY A 1 781 ? -7.489 -5.538 -29.068 1.00 84.69 781 GLY A N 1
ATOM 6353 C CA . GLY A 1 781 ? -8.815 -5.018 -28.758 1.00 84.69 781 GLY A CA 1
ATOM 6354 C C . GLY A 1 781 ? -9.644 -6.004 -27.930 1.00 84.69 781 GLY A C 1
ATOM 6355 O O . GLY A 1 781 ? -9.284 -6.359 -26.812 1.00 84.69 781 GLY A O 1
ATOM 6356 N N . GLN A 1 782 ? -10.781 -6.432 -28.483 1.00 83.25 782 GLN A N 1
ATOM 6357 C CA . GLN A 1 782 ? -11.658 -7.452 -27.885 1.00 83.25 782 GLN A CA 1
ATOM 6358 C C . GLN A 1 782 ? -11.368 -8.867 -28.404 1.00 83.25 782 GLN A C 1
ATOM 6360 O O . GLN A 1 782 ? -12.035 -9.811 -27.999 1.00 83.25 782 GLN A O 1
ATOM 6365 N N . SER A 1 783 ? -10.386 -9.025 -29.289 1.00 87.00 783 SER A N 1
ATOM 6366 C CA . SER A 1 783 ? -10.023 -10.295 -29.912 1.00 87.00 783 SER A CA 1
ATOM 6367 C C . SER A 1 783 ? -8.660 -10.783 -29.406 1.00 87.00 783 SER A C 1
ATOM 6369 O O . SER A 1 783 ? -7.913 -10.063 -28.740 1.00 87.00 783 SER A O 1
ATOM 6371 N N . LEU A 1 784 ? -8.314 -12.030 -29.722 1.00 89.75 784 LEU A N 1
ATOM 6372 C CA . LEU A 1 784 ? -7.069 -12.671 -29.306 1.00 89.75 784 LEU A CA 1
ATOM 6373 C C . LEU A 1 784 ? -6.255 -13.108 -30.525 1.00 89.75 784 LEU A C 1
ATOM 6375 O O . LEU A 1 784 ? -6.741 -13.869 -31.364 1.00 89.75 784 LEU A O 1
ATOM 6379 N N . LEU A 1 785 ? -4.999 -12.673 -30.610 1.00 92.25 785 LEU A N 1
ATOM 6380 C CA . LEU A 1 785 ? -4.059 -13.165 -31.611 1.00 92.25 785 LEU A CA 1
ATOM 6381 C C . LEU A 1 785 ? -3.302 -14.362 -31.026 1.00 92.25 785 LEU A C 1
ATOM 6383 O O . LEU A 1 785 ? -2.618 -14.237 -30.017 1.00 92.25 785 LEU A O 1
ATOM 6387 N N . VAL A 1 786 ? -3.427 -15.535 -31.645 1.00 92.62 786 VAL A N 1
ATOM 6388 C CA . VAL A 1 786 ? -2.952 -16.816 -31.104 1.00 92.62 786 VAL A CA 1
ATOM 6389 C C . VAL A 1 786 ? -2.013 -17.500 -32.089 1.00 92.62 786 VAL A C 1
ATOM 6391 O O . VAL A 1 786 ? -2.391 -17.817 -33.215 1.00 92.62 786 VAL A O 1
ATOM 6394 N N . SER A 1 787 ? -0.783 -17.777 -31.661 1.00 92.94 787 SER A N 1
ATOM 6395 C CA . SER A 1 787 ? 0.165 -18.606 -32.409 1.00 92.94 787 SER A CA 1
ATOM 6396 C C . SER A 1 787 ? -0.075 -20.084 -32.123 1.00 92.94 787 SER A C 1
ATOM 6398 O O . SER A 1 787 ? -0.161 -20.499 -30.964 1.00 92.94 787 SER A O 1
ATOM 6400 N N . THR A 1 788 ? -0.141 -20.877 -33.187 1.00 92.25 788 THR A N 1
ATOM 6401 C CA . THR A 1 788 ? -0.466 -22.305 -33.156 1.00 92.25 788 THR A CA 1
ATOM 6402 C C . THR A 1 788 ? 0.469 -23.128 -34.044 1.00 92.25 788 THR A C 1
ATOM 6404 O O . THR A 1 788 ? 1.343 -22.593 -34.732 1.00 92.25 788 THR A O 1
ATOM 6407 N N . ASP A 1 789 ? 0.271 -24.446 -34.073 1.00 87.81 789 ASP A N 1
ATOM 6408 C CA . ASP A 1 789 ? 0.947 -25.370 -34.988 1.00 87.81 789 ASP A CA 1
ATOM 6409 C C . ASP A 1 789 ? 0.610 -25.130 -36.476 1.00 87.81 789 ASP A C 1
ATOM 6411 O O . ASP A 1 789 ? 1.414 -25.462 -37.353 1.00 87.81 789 ASP A O 1
ATOM 6415 N N . VAL A 1 790 ? -0.531 -24.495 -36.772 1.00 89.06 790 VAL A N 1
ATOM 6416 C CA . VAL A 1 790 ? -0.989 -24.188 -38.142 1.00 89.06 790 VAL A CA 1
ATOM 6417 C C . VAL A 1 790 ? -0.696 -22.754 -38.602 1.00 89.06 790 VAL A C 1
ATOM 6419 O O . VAL A 1 790 ? -0.984 -22.410 -39.750 1.00 89.06 790 VAL A O 1
ATOM 6422 N N . GLY A 1 791 ? -0.083 -21.927 -37.755 1.00 90.69 791 GLY A N 1
ATOM 6423 C CA . GLY A 1 791 ? 0.202 -20.514 -38.023 1.00 90.69 791 GLY A CA 1
ATOM 6424 C C . GLY A 1 791 ? -0.392 -19.600 -36.953 1.00 90.69 791 GLY A C 1
ATOM 6425 O O . GLY A 1 791 ? -0.678 -20.041 -35.841 1.00 90.69 791 GLY A O 1
ATOM 6426 N N . VAL A 1 792 ? -0.575 -18.322 -37.278 1.00 93.44 792 VAL A N 1
ATOM 6427 C CA . VAL A 1 792 ? -1.135 -17.332 -36.345 1.00 93.44 792 VAL A CA 1
ATOM 6428 C C . VAL A 1 792 ? -2.582 -17.041 -36.718 1.00 93.44 792 VAL A C 1
ATOM 6430 O O . VAL A 1 792 ? -2.869 -16.679 -37.861 1.00 93.44 792 VAL A O 1
ATOM 6433 N N . LEU A 1 793 ? -3.476 -17.200 -35.748 1.00 93.00 793 LEU A N 1
ATOM 6434 C CA . LEU A 1 793 ? -4.918 -17.058 -35.888 1.00 93.00 793 LEU A CA 1
ATOM 6435 C C . LEU A 1 793 ? -5.412 -15.877 -35.049 1.00 93.00 793 LEU A C 1
ATOM 6437 O O . LEU A 1 793 ? -5.020 -15.739 -33.897 1.00 93.00 793 LEU A O 1
ATOM 6441 N N . LEU A 1 794 ? -6.294 -15.058 -35.606 1.00 91.19 794 LEU A N 1
ATOM 6442 C CA . LEU A 1 794 ? -7.093 -14.088 -34.868 1.00 91.19 794 LEU A CA 1
ATOM 6443 C C . LEU A 1 794 ? -8.408 -14.760 -34.463 1.00 91.19 794 LEU A C 1
ATOM 6445 O O . LEU A 1 794 ? -9.107 -15.316 -35.314 1.00 91.19 794 LEU A O 1
ATOM 6449 N N . ILE A 1 795 ? -8.715 -14.747 -33.170 1.00 89.94 795 ILE A N 1
ATOM 6450 C CA . ILE A 1 795 ? -9.907 -15.356 -32.580 1.00 89.94 795 ILE A CA 1
ATOM 6451 C C . ILE A 1 795 ? -10.748 -14.246 -31.966 1.00 89.94 795 ILE A C 1
ATOM 6453 O O . ILE A 1 795 ? -10.251 -13.484 -31.143 1.00 89.94 795 ILE A O 1
ATOM 6457 N N . ASP A 1 796 ? -12.017 -14.192 -32.343 1.00 84.31 796 ASP A N 1
ATOM 6458 C CA . ASP A 1 796 ? -12.996 -13.269 -31.779 1.00 84.31 796 ASP A CA 1
ATOM 6459 C C . ASP A 1 796 ? -14.157 -14.064 -31.170 1.00 84.31 796 ASP A C 1
ATOM 6461 O O . ASP A 1 796 ? -14.430 -15.191 -31.602 1.00 84.31 796 ASP A O 1
ATOM 6465 N N . ASP A 1 797 ? -14.815 -13.510 -30.151 1.00 78.12 797 ASP A N 1
ATOM 6466 C CA . ASP A 1 797 ? -15.879 -14.218 -29.430 1.00 78.12 797 ASP A CA 1
ATOM 6467 C C . ASP A 1 797 ? -17.044 -14.555 -30.380 1.00 78.12 797 ASP A C 1
ATOM 6469 O O . ASP A 1 797 ? -17.661 -13.687 -31.000 1.00 78.12 797 ASP A O 1
ATOM 6473 N N . GLY A 1 798 ? -17.318 -15.851 -30.543 1.00 68.25 798 GLY A N 1
ATOM 6474 C CA . GLY A 1 798 ? -18.391 -16.359 -31.400 1.00 68.25 798 GLY A CA 1
ATOM 6475 C C . GLY A 1 798 ? -18.142 -16.311 -32.917 1.00 68.25 798 GLY A C 1
ATOM 6476 O O . GLY A 1 798 ? -19.038 -16.704 -33.667 1.00 68.25 798 GLY A O 1
ATOM 6477 N N . GLN A 1 799 ? -16.963 -15.888 -33.394 1.00 75.81 799 GLN A N 1
ATOM 6478 C CA . GLN A 1 799 ? -16.635 -15.851 -34.829 1.00 75.81 799 GLN A CA 1
ATOM 6479 C C . GLN A 1 799 ? -15.661 -16.962 -35.257 1.00 75.81 799 GLN A C 1
ATOM 6481 O O . GLN A 1 799 ? -14.951 -17.562 -34.450 1.00 75.81 799 GLN A O 1
ATOM 6486 N N . SER A 1 800 ? -15.614 -17.254 -36.562 1.00 79.75 800 SER A N 1
ATOM 6487 C CA . SER A 1 800 ? -14.613 -18.167 -37.127 1.00 79.75 800 SER A CA 1
ATOM 6488 C C . SER A 1 800 ? -13.218 -17.551 -37.046 1.00 79.75 800 SER A C 1
ATOM 6490 O O . SER A 1 800 ? -13.042 -16.395 -37.428 1.00 79.75 800 SER A O 1
ATOM 6492 N N . SER A 1 801 ? -12.222 -18.335 -36.630 1.00 86.44 801 SER A N 1
ATOM 6493 C CA . SER A 1 801 ? -10.838 -17.869 -36.570 1.00 86.44 801 SER A CA 1
ATOM 6494 C C . SER A 1 801 ? -10.312 -17.456 -37.949 1.00 86.44 801 SER A C 1
ATOM 6496 O O . SER A 1 801 ? -10.531 -18.137 -38.953 1.00 86.44 801 SER A O 1
ATOM 6498 N N . VAL A 1 802 ? -9.589 -16.337 -37.995 1.00 89.31 802 VAL A N 1
ATOM 6499 C CA . VAL A 1 802 ? -9.000 -15.787 -39.223 1.00 89.31 802 VAL A CA 1
ATOM 6500 C C . VAL A 1 802 ? -7.497 -16.028 -39.214 1.00 89.31 802 VAL A C 1
ATOM 6502 O O . VAL A 1 802 ? -6.808 -15.647 -38.273 1.00 89.31 802 VAL A O 1
ATOM 6505 N N . GLN A 1 803 ? -6.958 -16.653 -40.261 1.00 90.88 803 GLN A N 1
ATOM 6506 C CA . GLN A 1 803 ? -5.518 -16.886 -40.359 1.00 90.88 803 GLN A CA 1
ATOM 6507 C C . GLN A 1 803 ? -4.789 -15.621 -40.823 1.00 90.88 803 GLN A C 1
ATOM 6509 O O . GLN A 1 803 ? -4.971 -15.169 -41.950 1.00 90.88 803 GLN A O 1
ATOM 6514 N N . VAL A 1 804 ? -3.933 -15.077 -39.957 1.00 91.56 804 VAL A N 1
ATOM 6515 C CA . VAL A 1 804 ? -3.144 -13.862 -40.218 1.00 91.56 804 VAL A CA 1
ATOM 6516 C C . VAL A 1 804 ? -1.803 -14.214 -40.867 1.00 91.56 804 VAL A C 1
ATOM 6518 O O . VAL A 1 804 ? -1.398 -13.610 -41.863 1.00 91.56 804 VAL A O 1
ATOM 6521 N N . PHE A 1 805 ? -1.133 -15.236 -40.331 1.00 92.19 805 PHE A N 1
ATOM 6522 C CA . PHE A 1 805 ? 0.121 -15.769 -40.862 1.00 92.19 805 PHE A CA 1
ATOM 6523 C C . PHE A 1 805 ? 0.005 -17.274 -41.071 1.00 92.19 805 PHE A C 1
ATOM 6525 O O . PHE A 1 805 ? -0.580 -17.984 -40.246 1.00 92.19 805 PHE A O 1
ATOM 6532 N N . ASP A 1 806 ? 0.580 -17.769 -42.164 1.00 90.81 806 ASP A N 1
ATOM 6533 C CA . ASP A 1 806 ? 0.562 -19.198 -42.458 1.00 90.81 806 ASP A CA 1
ATOM 6534 C C . ASP A 1 806 ? 1.537 -19.998 -41.563 1.00 90.81 806 ASP A C 1
ATOM 6536 O O . ASP A 1 806 ? 2.378 -19.456 -40.837 1.00 90.81 806 ASP A O 1
ATOM 6540 N N . LYS A 1 807 ? 1.468 -21.330 -41.646 1.00 89.38 807 LYS A N 1
ATOM 6541 C CA . LYS A 1 807 ? 2.341 -22.249 -40.891 1.00 89.38 807 LYS A CA 1
ATOM 6542 C C . LYS A 1 807 ? 3.844 -22.083 -41.160 1.00 89.38 807 LYS A C 1
ATOM 6544 O O . LYS A 1 807 ? 4.661 -22.663 -40.443 1.00 89.38 807 LYS A O 1
ATOM 6549 N N . THR A 1 808 ? 4.242 -21.366 -42.216 1.00 87.69 808 THR A N 1
ATOM 6550 C CA . THR A 1 808 ? 5.662 -21.145 -42.532 1.00 87.69 808 THR A CA 1
ATOM 6551 C C . THR A 1 808 ? 6.311 -20.147 -41.574 1.00 87.69 808 THR A C 1
ATOM 6553 O O . THR A 1 808 ? 7.544 -20.135 -41.451 1.00 87.69 808 THR A O 1
ATOM 6556 N N . LEU A 1 809 ? 5.501 -19.354 -40.862 1.00 86.81 809 LEU A N 1
ATOM 6557 C CA . LEU A 1 809 ? 5.937 -18.423 -39.833 1.00 86.81 809 LEU A CA 1
ATOM 6558 C C . LEU A 1 809 ? 5.593 -18.938 -38.425 1.00 86.81 809 LEU A C 1
ATOM 6560 O O . LEU A 1 809 ? 4.546 -18.638 -37.863 1.00 86.81 809 LEU A O 1
ATOM 6564 N N . GLN A 1 810 ? 6.512 -19.698 -37.825 1.00 88.69 810 GLN A N 1
ATOM 6565 C CA . GLN A 1 810 ? 6.335 -20.248 -36.477 1.00 88.69 810 GLN A CA 1
ATOM 6566 C C . GLN A 1 810 ? 6.693 -19.225 -35.394 1.00 88.69 810 GLN A C 1
ATOM 6568 O O . GLN A 1 810 ? 7.862 -19.087 -35.021 1.00 88.69 810 GLN A O 1
ATOM 6573 N N . VAL A 1 811 ? 5.686 -18.521 -34.881 1.00 92.56 811 VAL A N 1
ATOM 6574 C CA . VAL A 1 811 ? 5.848 -17.526 -33.815 1.00 92.56 811 VAL A CA 1
ATOM 6575 C C . VAL A 1 811 ? 5.899 -18.209 -32.445 1.00 92.56 811 VAL A C 1
ATOM 6577 O O . VAL A 1 811 ? 5.054 -19.042 -32.121 1.00 92.56 811 VAL A O 1
ATOM 6580 N N . LYS A 1 812 ? 6.911 -17.874 -31.639 1.00 91.19 812 LYS A N 1
ATOM 6581 C CA . LYS A 1 812 ? 7.127 -18.424 -30.288 1.00 91.19 812 LYS A CA 1
ATOM 6582 C C . LYS A 1 812 ? 6.928 -17.412 -29.159 1.00 91.19 812 LYS A C 1
ATOM 6584 O O . LYS A 1 812 ? 6.764 -17.818 -28.018 1.00 91.19 812 LYS A O 1
ATOM 6589 N N . GLN A 1 813 ? 6.997 -16.122 -29.469 1.00 92.25 813 GLN A N 1
ATOM 6590 C CA . GLN A 1 813 ? 6.672 -15.016 -28.568 1.00 92.25 813 GLN A CA 1
ATOM 6591 C C . GLN A 1 813 ? 6.055 -13.898 -29.411 1.00 92.25 813 GLN A C 1
ATOM 6593 O O . GLN A 1 813 ? 6.505 -13.684 -30.542 1.00 92.25 813 GLN A O 1
ATOM 6598 N N . MET A 1 814 ? 5.063 -13.195 -28.873 1.00 93.56 814 MET A N 1
ATOM 6599 C CA . MET A 1 814 ? 4.429 -12.046 -29.520 1.00 93.56 814 MET A CA 1
ATOM 6600 C C . MET A 1 814 ? 4.094 -10.971 -28.490 1.00 93.56 814 MET A C 1
ATOM 6602 O O . MET A 1 814 ? 3.890 -11.315 -27.332 1.00 93.56 814 MET A O 1
ATOM 6606 N N . HIS A 1 815 ? 4.086 -9.709 -28.918 1.00 92.88 815 HIS A N 1
ATOM 6607 C CA . HIS A 1 815 ? 3.574 -8.567 -28.161 1.00 92.88 815 HIS A CA 1
ATOM 6608 C C . HIS A 1 815 ? 2.828 -7.628 -29.121 1.00 92.88 815 HIS A C 1
ATOM 6610 O O . HIS A 1 815 ? 3.395 -7.221 -30.146 1.00 92.88 815 HIS A O 1
ATOM 6616 N N . VAL A 1 816 ? 1.583 -7.299 -28.791 1.00 91.12 816 VAL A N 1
ATOM 6617 C CA . VAL A 1 816 ? 0.699 -6.374 -29.505 1.00 91.12 816 VAL A CA 1
ATOM 6618 C C . VAL A 1 816 ? 0.753 -5.014 -28.807 1.00 91.12 816 VAL A C 1
ATOM 6620 O O . VAL A 1 816 ? 0.384 -4.871 -27.648 1.00 91.12 816 VAL A O 1
ATOM 6623 N N . LEU A 1 817 ? 1.231 -3.992 -29.518 1.00 88.38 817 LEU A N 1
ATOM 6624 C CA . LEU A 1 817 ? 1.420 -2.635 -29.004 1.00 88.38 817 LEU A CA 1
ATOM 6625 C C . LEU A 1 817 ? 0.511 -1.667 -29.761 1.00 88.38 817 LEU A C 1
ATOM 6627 O O . LEU A 1 817 ? 0.960 -0.935 -30.646 1.00 88.38 817 LEU A O 1
ATOM 6631 N N . GLU A 1 818 ? -0.777 -1.668 -29.412 1.00 84.06 818 GLU A N 1
ATOM 6632 C CA . GLU A 1 818 ? -1.813 -0.892 -30.112 1.00 84.06 818 GLU A CA 1
ATOM 6633 C C . GLU A 1 818 ? -1.507 0.609 -30.138 1.00 84.06 818 GLU A C 1
ATOM 6635 O O . GLU A 1 818 ? -1.560 1.234 -31.194 1.00 84.06 818 GLU A O 1
ATOM 6640 N N . ALA A 1 819 ? -1.099 1.176 -28.998 1.00 81.25 819 ALA A N 1
ATOM 6641 C CA . ALA A 1 819 ? -0.770 2.598 -28.879 1.00 81.25 819 ALA A CA 1
ATOM 6642 C C . ALA A 1 819 ? 0.403 3.036 -29.778 1.00 81.25 819 ALA A C 1
ATOM 6644 O O . ALA A 1 819 ? 0.532 4.219 -30.087 1.00 81.25 819 ALA A O 1
ATOM 6645 N N . LEU A 1 820 ? 1.258 2.094 -30.190 1.00 81.31 820 LEU A N 1
ATOM 6646 C CA . LEU A 1 820 ? 2.413 2.351 -31.051 1.00 81.31 820 LEU A CA 1
ATOM 6647 C C . LEU A 1 820 ? 2.208 1.869 -32.494 1.00 81.31 820 LEU A C 1
ATOM 6649 O O . LEU A 1 820 ? 3.115 2.054 -33.303 1.00 81.31 820 LEU A O 1
ATOM 6653 N N . ASP A 1 821 ? 1.054 1.272 -32.815 1.00 88.06 821 ASP A N 1
ATOM 6654 C CA . ASP A 1 821 ? 0.757 0.618 -34.098 1.00 88.06 821 ASP A CA 1
ATOM 6655 C C . ASP A 1 821 ? 1.744 -0.516 -34.457 1.00 88.06 821 ASP A C 1
ATOM 6657 O O . ASP A 1 821 ? 2.090 -0.705 -35.623 1.00 88.06 821 ASP A O 1
ATOM 6661 N N . LEU A 1 822 ? 2.228 -1.288 -33.471 1.00 90.38 822 LEU A N 1
ATOM 6662 C CA . LEU A 1 822 ? 3.263 -2.315 -33.684 1.00 90.38 822 LEU A CA 1
ATOM 6663 C C . LEU A 1 822 ? 2.849 -3.717 -33.215 1.00 90.38 822 LEU A C 1
ATOM 6665 O O . LEU A 1 822 ? 2.288 -3.893 -32.140 1.00 90.38 822 LEU A O 1
ATOM 6669 N N . LEU A 1 823 ? 3.227 -4.730 -33.999 1.00 92.94 823 LEU A N 1
ATOM 6670 C CA . LEU A 1 823 ? 3.241 -6.144 -33.617 1.00 92.94 823 LEU A CA 1
ATOM 6671 C C . LEU A 1 823 ? 4.676 -6.657 -33.680 1.00 92.94 823 LEU A C 1
ATOM 6673 O O . LEU A 1 823 ? 5.278 -6.726 -34.755 1.00 92.94 823 LEU A O 1
ATOM 6677 N N . ILE A 1 824 ? 5.215 -7.054 -32.531 1.00 93.94 824 ILE A N 1
ATOM 6678 C CA . ILE A 1 824 ? 6.561 -7.621 -32.427 1.00 93.94 824 ILE A CA 1
ATOM 6679 C C . ILE A 1 824 ? 6.424 -9.118 -32.210 1.00 93.94 824 ILE A C 1
ATOM 6681 O O . ILE A 1 824 ? 5.707 -9.559 -31.316 1.00 93.94 824 ILE A O 1
ATOM 6685 N N . THR A 1 825 ? 7.124 -9.914 -33.013 1.00 94.00 825 THR A N 1
ATOM 6686 C CA . THR A 1 825 ? 7.093 -11.376 -32.900 1.00 94.00 825 THR A CA 1
ATOM 6687 C C . THR A 1 825 ? 8.489 -11.973 -32.970 1.00 94.00 825 THR A C 1
ATOM 6689 O O . THR A 1 825 ? 9.352 -11.505 -33.713 1.00 94.00 825 THR A O 1
ATOM 6692 N N . ARG A 1 826 ? 8.714 -13.058 -32.225 1.00 93.44 826 ARG A N 1
ATOM 6693 C CA . ARG A 1 826 ? 9.877 -13.932 -32.405 1.00 93.44 826 ARG A CA 1
ATOM 6694 C C . ARG A 1 826 ? 9.466 -15.143 -33.220 1.00 93.44 826 ARG A C 1
ATOM 6696 O O . ARG A 1 826 ? 8.689 -15.969 -32.742 1.00 93.44 826 ARG A O 1
ATOM 6703 N N . ALA A 1 827 ? 10.036 -15.278 -34.411 1.00 89.25 827 ALA A N 1
ATOM 6704 C CA . ALA A 1 827 ? 9.836 -16.448 -35.253 1.00 89.25 827 ALA A CA 1
ATOM 6705 C C . ALA A 1 827 ? 11.034 -17.395 -35.141 1.00 89.25 827 ALA A C 1
ATOM 6707 O O . ALA A 1 827 ? 12.178 -16.983 -35.353 1.00 89.25 827 ALA A O 1
ATOM 6708 N N . ASP A 1 828 ? 10.780 -18.664 -34.827 1.00 77.62 828 ASP A N 1
ATOM 6709 C CA . ASP A 1 828 ? 11.830 -19.651 -34.574 1.00 77.62 828 ASP A CA 1
ATOM 6710 C C . ASP A 1 828 ? 12.098 -20.538 -35.799 1.00 77.62 828 ASP A C 1
ATOM 6712 O O . ASP A 1 828 ? 11.188 -21.005 -36.483 1.00 77.62 828 ASP A O 1
ATOM 6716 N N . LYS A 1 829 ? 13.383 -20.775 -36.078 1.00 67.69 829 LYS A N 1
ATOM 6717 C CA . LYS A 1 829 ? 13.852 -21.839 -36.977 1.00 67.69 829 LYS A CA 1
ATOM 6718 C C . LYS A 1 829 ? 15.234 -22.329 -36.532 1.00 67.69 829 LYS A C 1
ATOM 6720 O O . LYS A 1 829 ? 16.182 -22.374 -37.322 1.00 67.69 829 LYS A O 1
ATOM 6725 N N . GLY A 1 830 ? 15.391 -22.615 -35.240 1.00 65.88 830 GLY A N 1
ATOM 6726 C CA . GLY A 1 830 ? 16.666 -23.018 -34.653 1.00 65.88 830 GLY A CA 1
ATOM 6727 C C . GLY A 1 830 ? 17.721 -21.916 -34.795 1.00 65.88 830 GLY A C 1
ATOM 6728 O O . GLY A 1 830 ? 17.576 -20.825 -34.252 1.00 65.88 830 GLY A O 1
ATOM 6729 N N . LYS A 1 831 ? 18.791 -22.167 -35.563 1.00 63.25 831 LYS A N 1
ATOM 6730 C CA . LYS A 1 831 ? 19.914 -21.216 -35.735 1.00 63.25 831 LYS A CA 1
ATOM 6731 C C . LYS A 1 831 ? 19.553 -19.928 -36.500 1.00 63.25 831 LYS A C 1
ATOM 6733 O O . LYS A 1 831 ? 20.346 -18.987 -36.490 1.00 63.25 831 LYS A O 1
ATOM 6738 N N . ASP A 1 832 ? 18.389 -19.874 -37.151 1.00 75.75 832 ASP A N 1
ATOM 6739 C CA . ASP A 1 832 ? 17.909 -18.714 -37.920 1.00 75.75 832 ASP A CA 1
ATOM 6740 C C . ASP A 1 832 ? 16.766 -17.935 -37.236 1.00 75.75 832 ASP A C 1
ATOM 6742 O O . ASP A 1 832 ? 16.143 -17.099 -37.893 1.00 75.75 832 ASP A O 1
ATOM 6746 N N . SER A 1 833 ? 16.485 -18.189 -35.950 1.00 87.88 833 SER A N 1
ATOM 6747 C CA . SER A 1 833 ? 15.468 -17.451 -35.177 1.00 87.88 833 SER A CA 1
ATOM 6748 C C . SER A 1 833 ? 15.729 -15.937 -35.188 1.00 87.88 833 SER A C 1
ATOM 6750 O O . SER A 1 833 ? 16.887 -15.521 -35.105 1.00 87.88 833 SER A O 1
ATOM 6752 N N . ARG A 1 834 ? 14.687 -15.113 -35.353 1.00 91.31 834 ARG A N 1
ATOM 6753 C CA . ARG A 1 834 ? 14.789 -13.642 -35.468 1.00 91.31 834 ARG A CA 1
ATOM 6754 C C . ARG A 1 834 ? 13.549 -12.942 -34.921 1.00 91.31 834 ARG A C 1
ATOM 6756 O O . ARG A 1 834 ? 12.471 -13.537 -34.881 1.00 91.31 834 ARG A O 1
ATOM 6763 N N . LEU A 1 835 ? 13.708 -11.662 -34.584 1.00 94.06 835 LEU A N 1
ATOM 6764 C CA . LEU A 1 835 ? 12.576 -10.769 -34.353 1.00 94.06 835 LEU A CA 1
ATOM 6765 C C . LEU A 1 835 ? 12.040 -10.196 -35.667 1.00 94.06 835 LEU A C 1
ATOM 6767 O O . LEU A 1 835 ? 12.807 -9.859 -36.576 1.00 94.06 835 LEU A O 1
ATOM 6771 N N . LEU A 1 836 ? 10.717 -10.094 -35.740 1.00 93.38 836 LEU A N 1
ATOM 6772 C CA . LEU A 1 836 ? 9.969 -9.465 -36.816 1.00 93.38 836 LEU A CA 1
ATOM 6773 C C . LEU A 1 836 ? 9.090 -8.363 -36.232 1.00 93.38 836 LEU A C 1
ATOM 6775 O O . LEU A 1 836 ? 8.456 -8.580 -35.197 1.00 93.38 836 LEU A O 1
ATOM 6779 N N . VAL A 1 837 ? 9.041 -7.216 -36.903 1.00 93.38 837 VAL A N 1
ATOM 6780 C CA . VAL A 1 837 ? 8.217 -6.072 -36.506 1.00 93.38 837 VAL A CA 1
ATOM 6781 C C . VAL A 1 837 ? 7.258 -5.738 -37.637 1.00 93.38 837 VAL A C 1
ATOM 6783 O O . VAL A 1 837 ? 7.693 -5.510 -38.761 1.00 93.38 837 VAL A O 1
ATOM 6786 N N . PHE A 1 838 ? 5.965 -5.708 -37.336 1.00 91.94 838 PHE A N 1
ATOM 6787 C CA . PHE A 1 838 ? 4.902 -5.381 -38.281 1.00 91.94 838 PHE A CA 1
ATOM 6788 C C . PHE A 1 838 ? 4.147 -4.142 -37.814 1.00 91.94 838 PHE A C 1
ATOM 6790 O O . PHE A 1 838 ? 4.006 -3.929 -36.611 1.00 91.94 838 PHE A O 1
ATOM 6797 N N . ARG A 1 839 ? 3.606 -3.365 -38.757 1.00 90.31 839 ARG A N 1
ATOM 6798 C CA . ARG A 1 839 ? 2.594 -2.355 -38.430 1.00 90.31 839 ARG A CA 1
ATOM 6799 C C . ARG A 1 839 ? 1.227 -3.003 -38.285 1.00 90.31 839 ARG A C 1
ATOM 6801 O O . ARG A 1 839 ? 0.821 -3.759 -39.171 1.00 90.31 839 ARG A O 1
ATOM 6808 N N . MET A 1 840 ? 0.526 -2.694 -37.201 1.00 88.75 840 MET A N 1
ATOM 6809 C CA . MET A 1 840 ? -0.787 -3.275 -36.907 1.00 88.75 840 MET A CA 1
ATOM 6810 C C . MET A 1 840 ? -1.825 -2.848 -37.944 1.00 88.75 840 MET A C 1
ATOM 6812 O O . MET A 1 840 ? -2.517 -3.697 -38.499 1.00 88.75 840 MET A O 1
ATOM 6816 N N . SER A 1 841 ? -1.836 -1.572 -38.321 1.00 87.06 841 SER A N 1
ATOM 6817 C CA . SER A 1 841 ? -2.642 -1.014 -39.411 1.00 87.06 841 SER A CA 1
ATOM 6818 C C . SER A 1 841 ? -2.466 -1.773 -40.734 1.00 87.06 841 SER A C 1
ATOM 6820 O O . SER A 1 841 ? -3.437 -2.080 -41.423 1.00 87.06 841 SER A O 1
ATOM 6822 N N . ALA A 1 842 ? -1.237 -2.167 -41.078 1.00 85.94 842 ALA A N 1
ATOM 6823 C CA . ALA A 1 842 ? -0.952 -2.939 -42.288 1.00 85.94 842 ALA A CA 1
ATOM 6824 C C . ALA A 1 842 ? -1.391 -4.412 -42.195 1.00 85.94 842 ALA A C 1
ATOM 6826 O O . ALA A 1 842 ? -1.634 -5.053 -43.222 1.00 85.94 842 ALA A O 1
ATOM 6827 N N . VAL A 1 843 ? -1.456 -4.975 -40.986 1.00 87.56 843 VAL A N 1
ATOM 6828 C CA . VAL A 1 843 ? -2.018 -6.311 -40.742 1.00 87.56 843 VAL A CA 1
ATOM 6829 C C . VAL A 1 843 ? -3.544 -6.250 -40.822 1.00 87.56 843 VAL A C 1
ATOM 6831 O O . VAL A 1 843 ? -4.128 -7.030 -41.571 1.00 87.56 843 VAL A O 1
ATOM 6834 N N . GLN A 1 844 ? -4.165 -5.273 -40.156 1.00 87.06 844 GLN A N 1
ATOM 6835 C CA . GLN A 1 844 ? -5.608 -5.027 -40.171 1.00 87.06 844 GLN A CA 1
ATOM 6836 C C . GLN A 1 844 ? -6.134 -4.810 -41.593 1.00 87.06 844 GLN A C 1
ATOM 6838 O O . GLN A 1 844 ? -7.031 -5.524 -42.031 1.00 87.06 844 GLN A O 1
ATOM 6843 N N . ASN A 1 845 ? -5.505 -3.915 -42.363 1.00 85.12 845 ASN A N 1
ATOM 6844 C CA . ASN A 1 845 ? -5.877 -3.662 -43.758 1.00 85.12 845 ASN A CA 1
ATOM 6845 C C . ASN A 1 845 ? -5.773 -4.927 -44.625 1.00 85.12 845 ASN A C 1
ATOM 6847 O O . ASN A 1 845 ? -6.572 -5.123 -45.537 1.00 85.12 845 ASN A O 1
ATOM 6851 N N . GLY A 1 846 ? -4.794 -5.798 -44.352 1.00 83.69 846 GLY A N 1
ATOM 6852 C CA . GLY A 1 846 ? -4.647 -7.074 -45.055 1.00 83.69 846 GLY A CA 1
ATOM 6853 C C . GLY A 1 846 ? -5.787 -8.048 -44.749 1.00 83.69 846 GLY A C 1
ATOM 6854 O O . GLY A 1 846 ? -6.286 -8.711 -45.659 1.00 83.69 846 GLY A O 1
ATOM 6855 N N . ILE A 1 847 ? -6.227 -8.091 -43.488 1.00 84.88 847 ILE A N 1
ATOM 6856 C CA . ILE A 1 847 ? -7.368 -8.898 -43.038 1.00 84.88 847 ILE A CA 1
ATOM 6857 C C . ILE A 1 847 ? -8.669 -8.376 -43.665 1.00 84.88 847 ILE A C 1
ATOM 6859 O O . ILE A 1 847 ? -9.417 -9.151 -44.262 1.00 84.88 847 ILE A O 1
ATOM 6863 N N . GLU A 1 848 ? -8.913 -7.065 -43.603 1.00 84.94 848 GLU A N 1
ATOM 6864 C CA . GLU A 1 848 ? -10.111 -6.422 -44.163 1.00 84.94 848 GLU A CA 1
ATOM 6865 C C . GLU A 1 848 ? -10.195 -6.570 -45.686 1.00 84.94 848 GLU A C 1
ATOM 6867 O O . GLU A 1 848 ? -11.257 -6.877 -46.233 1.00 84.94 848 GLU A O 1
ATOM 6872 N N . ALA A 1 849 ? -9.060 -6.444 -46.378 1.00 83.94 849 ALA A N 1
ATOM 6873 C CA . ALA A 1 849 ? -8.961 -6.664 -47.817 1.00 83.94 849 ALA A CA 1
ATOM 6874 C C . ALA A 1 849 ? -9.013 -8.153 -48.220 1.00 83.94 849 ALA A C 1
ATOM 6876 O O . ALA A 1 849 ? -8.889 -8.460 -49.407 1.00 83.94 849 ALA A O 1
ATOM 6877 N N . LYS A 1 850 ? -9.183 -9.079 -47.260 1.00 80.38 850 LYS A N 1
ATOM 6878 C CA . LYS A 1 850 ? -9.185 -10.540 -47.463 1.00 80.38 850 LYS A CA 1
ATOM 6879 C C . LYS A 1 850 ? -7.967 -11.036 -48.247 1.00 80.38 850 LYS A C 1
ATOM 6881 O O . LYS A 1 850 ? -8.072 -11.944 -49.076 1.00 80.38 850 LYS A O 1
ATOM 6886 N N . GLN A 1 851 ? -6.808 -10.426 -48.010 1.00 78.56 851 GLN A N 1
ATOM 6887 C CA . GLN A 1 851 ? -5.557 -10.893 -48.597 1.00 78.56 851 GLN A CA 1
ATOM 6888 C C . GLN A 1 851 ? -5.226 -12.290 -48.058 1.00 78.56 851 GLN A C 1
ATOM 6890 O O . GLN A 1 851 ? -5.598 -12.645 -46.939 1.00 78.56 851 GLN A O 1
ATOM 6895 N N . MET A 1 852 ? -4.530 -13.102 -48.859 1.00 77.38 852 MET A N 1
ATOM 6896 C CA . MET A 1 852 ? -4.073 -14.412 -48.390 1.00 77.38 852 MET A CA 1
ATOM 6897 C C . MET A 1 852 ? -3.133 -14.242 -47.190 1.00 77.38 852 MET A C 1
ATOM 6899 O O . MET A 1 852 ? -2.374 -13.271 -47.127 1.00 77.38 852 MET A O 1
ATOM 6903 N N . ALA A 1 853 ? -3.179 -15.197 -46.255 1.00 82.25 853 ALA A N 1
ATOM 6904 C CA . ALA A 1 853 ? -2.321 -15.195 -45.074 1.00 82.25 853 ALA A CA 1
ATOM 6905 C C . ALA A 1 853 ? -0.850 -15.021 -45.478 1.00 82.25 853 ALA A C 1
ATOM 6907 O O . ALA A 1 853 ? -0.357 -15.710 -46.375 1.00 82.25 853 ALA A O 1
ATOM 6908 N N . LYS A 1 854 ? -0.149 -14.093 -44.816 1.00 84.56 854 LYS A N 1
ATOM 6909 C CA . LYS A 1 854 ? 1.235 -13.760 -45.171 1.00 84.56 854 LYS A CA 1
ATOM 6910 C C . LYS A 1 854 ? 2.148 -14.937 -44.838 1.00 84.56 854 LYS A C 1
ATOM 6912 O O . LYS A 1 854 ? 2.122 -15.466 -43.722 1.00 84.56 854 LYS A O 1
ATOM 6917 N N . SER A 1 855 ? 2.978 -15.321 -45.800 1.00 84.69 855 SER A N 1
ATOM 6918 C CA . SER A 1 855 ? 4.006 -16.334 -45.616 1.00 84.69 855 SER A CA 1
ATOM 6919 C C . SER A 1 855 ? 5.283 -15.712 -45.058 1.00 84.69 855 SER A C 1
ATOM 6921 O O . SER A 1 855 ? 5.519 -14.502 -45.101 1.00 84.69 855 SER A O 1
ATOM 6923 N N . LYS A 1 856 ? 6.210 -16.556 -44.610 1.00 81.12 856 LYS A N 1
ATOM 6924 C CA . LYS A 1 856 ? 7.552 -16.124 -44.204 1.00 81.12 856 LYS A CA 1
ATOM 6925 C C . LYS A 1 856 ? 8.300 -15.342 -45.297 1.00 81.12 856 LYS A C 1
ATOM 6927 O O . LYS A 1 856 ? 9.190 -14.547 -44.977 1.00 81.12 856 LYS A O 1
ATOM 6932 N N . TYR A 1 857 ? 8.023 -15.618 -46.572 1.00 80.44 857 TYR A N 1
ATOM 6933 C CA . TYR A 1 857 ? 8.696 -14.963 -47.694 1.00 80.44 857 TYR A CA 1
ATOM 6934 C C . TYR A 1 857 ? 8.253 -13.509 -47.846 1.00 80.44 857 TYR A C 1
ATOM 6936 O O . TYR A 1 857 ? 9.096 -12.665 -48.144 1.00 80.44 857 TYR A O 1
ATOM 6944 N N . ASP A 1 858 ? 6.996 -13.230 -47.511 1.00 80.06 858 ASP A N 1
ATOM 6945 C CA . ASP A 1 858 ? 6.399 -11.892 -47.520 1.00 80.06 858 ASP A CA 1
ATOM 6946 C C . ASP A 1 858 ? 6.909 -11.048 -46.340 1.00 80.06 858 ASP A C 1
ATOM 6948 O O . ASP A 1 858 ? 6.971 -9.825 -46.394 1.00 80.06 858 ASP A O 1
ATOM 6952 N N . CYS A 1 859 ? 7.381 -11.702 -45.275 1.00 82.81 859 CYS A N 1
ATOM 6953 C CA . CYS A 1 859 ? 7.882 -11.040 -44.071 1.00 82.81 859 CYS A CA 1
ATOM 6954 C C . CYS A 1 859 ? 9.386 -10.698 -44.118 1.00 82.81 859 CYS A C 1
ATOM 6956 O O . CYS A 1 859 ? 9.991 -10.445 -43.075 1.00 82.81 859 CYS A O 1
ATOM 6958 N N . ARG A 1 860 ? 10.043 -10.728 -45.288 1.00 82.00 860 ARG A N 1
ATOM 6959 C CA . ARG A 1 860 ? 11.504 -10.514 -45.394 1.00 82.00 860 ARG A CA 1
ATOM 6960 C C . ARG A 1 860 ? 11.949 -9.123 -44.946 1.00 82.00 860 ARG A C 1
ATOM 6962 O O . ARG A 1 860 ? 12.968 -9.041 -44.268 1.00 82.00 860 ARG A O 1
ATOM 6969 N N . GLU A 1 861 ? 11.181 -8.100 -45.295 1.00 83.00 861 GLU A N 1
ATOM 6970 C CA . GLU A 1 861 ? 11.464 -6.685 -45.007 1.00 83.00 861 GLU A CA 1
ATOM 6971 C C . GLU A 1 861 ? 11.148 -6.294 -43.556 1.00 83.00 861 GLU A C 1
ATOM 6973 O O . GLU A 1 861 ? 11.639 -5.287 -43.061 1.00 83.00 861 GLU A O 1
ATOM 6978 N N . ASN A 1 862 ? 10.400 -7.141 -42.843 1.00 89.31 862 ASN A N 1
ATOM 6979 C CA . ASN A 1 862 ? 10.004 -6.940 -41.446 1.00 89.31 862 ASN A CA 1
ATOM 6980 C C . ASN A 1 862 ? 11.048 -7.482 -40.450 1.00 89.31 862 ASN A C 1
ATOM 6982 O O . ASN A 1 862 ? 10.793 -7.542 -39.250 1.00 89.31 862 ASN A O 1
ATOM 6986 N N . LYS A 1 863 ? 12.214 -7.943 -40.925 1.00 90.50 863 LYS A N 1
ATOM 6987 C CA . LYS A 1 863 ? 13.254 -8.557 -40.086 1.00 90.50 863 LYS A CA 1
ATOM 6988 C C . LYS A 1 863 ? 14.094 -7.513 -39.380 1.00 90.50 863 LYS A C 1
ATOM 6990 O O . LYS A 1 863 ? 14.829 -6.775 -40.024 1.00 90.50 863 LYS A O 1
ATOM 6995 N N . LEU A 1 864 ? 14.095 -7.568 -38.053 1.00 89.75 864 LEU A N 1
ATOM 6996 C CA . LEU A 1 864 ? 14.961 -6.717 -37.256 1.00 89.75 864 LEU A CA 1
ATOM 6997 C C . LEU A 1 864 ? 16.412 -7.209 -37.348 1.00 89.75 864 LEU A C 1
ATOM 6999 O O . LEU A 1 864 ? 16.729 -8.364 -37.024 1.00 89.75 864 LEU A O 1
ATOM 7003 N N . GLU A 1 865 ? 17.304 -6.345 -37.824 1.00 83.25 865 GLU A N 1
ATOM 7004 C CA . GLU A 1 865 ? 18.712 -6.682 -38.022 1.00 83.25 865 GLU A CA 1
ATOM 7005 C C . GLU A 1 865 ? 19.420 -7.042 -36.703 1.00 83.25 865 GLU A C 1
ATOM 7007 O O . GLU A 1 865 ? 18.966 -6.713 -35.612 1.00 83.25 865 GLU A O 1
ATOM 7012 N N . LYS A 1 866 ? 20.541 -7.773 -36.787 1.00 87.31 866 LYS A N 1
ATOM 7013 C CA . LYS A 1 866 ? 21.361 -8.238 -35.640 1.00 87.31 866 LYS A CA 1
ATOM 7014 C C . LYS A 1 866 ? 20.685 -9.208 -34.651 1.00 87.31 866 LYS A C 1
ATOM 7016 O O . LYS A 1 866 ? 21.385 -9.821 -33.854 1.00 87.31 866 LYS A O 1
ATOM 7021 N N . THR A 1 867 ? 19.384 -9.477 -34.765 1.00 92.44 867 THR A N 1
ATOM 7022 C CA . THR A 1 867 ? 18.649 -10.409 -33.878 1.00 92.44 867 THR A CA 1
ATOM 7023 C C . THR A 1 867 ? 18.760 -11.896 -34.258 1.00 92.44 867 THR A C 1
ATOM 7025 O O . THR A 1 867 ? 17.991 -12.729 -33.780 1.00 92.44 867 THR A O 1
ATOM 7028 N N . LYS A 1 868 ? 19.700 -12.270 -35.138 1.00 91.62 868 LYS A N 1
ATOM 7029 C CA . LYS A 1 868 ? 19.829 -13.653 -35.626 1.00 91.62 868 LYS A CA 1
ATOM 7030 C C . LYS A 1 868 ? 20.253 -14.607 -34.503 1.00 91.62 868 LYS A C 1
ATOM 7032 O O . LYS A 1 868 ? 21.297 -14.427 -33.888 1.00 91.62 868 LYS A O 1
ATOM 7037 N N . GLY A 1 869 ? 19.495 -15.684 -34.329 1.00 90.25 869 GLY A N 1
ATOM 7038 C CA . GLY A 1 869 ? 19.717 -16.708 -33.313 1.00 90.25 869 GLY A CA 1
ATOM 7039 C C . GLY A 1 869 ? 19.120 -16.362 -31.948 1.00 90.25 869 GLY A C 1
ATOM 7040 O O . GLY A 1 869 ? 19.525 -16.969 -30.957 1.00 90.25 869 GLY A O 1
ATOM 7041 N N . CYS A 1 870 ? 18.195 -15.397 -31.872 1.00 92.44 870 CYS A N 1
ATOM 7042 C CA . CYS A 1 870 ? 17.534 -15.057 -30.616 1.00 92.44 870 CYS A CA 1
ATOM 7043 C C . CYS A 1 870 ? 16.630 -16.191 -30.121 1.00 92.44 870 CYS A C 1
ATOM 7045 O O . CYS A 1 870 ? 15.972 -16.870 -30.906 1.00 92.44 870 CYS A O 1
ATOM 7047 N N . HIS A 1 871 ? 16.584 -16.396 -28.812 1.00 92.19 871 HIS A N 1
ATOM 7048 C CA . HIS A 1 871 ? 15.763 -17.440 -28.184 1.00 92.19 871 HIS A CA 1
ATOM 7049 C C . HIS A 1 871 ? 14.743 -16.868 -27.197 1.00 92.19 871 HIS A C 1
ATOM 7051 O O . HIS A 1 871 ? 13.749 -17.529 -26.911 1.00 92.19 871 HIS A O 1
ATOM 7057 N N . LEU A 1 872 ? 14.954 -15.628 -26.750 1.00 92.19 872 LEU A N 1
ATOM 7058 C CA . LEU A 1 872 ? 14.072 -14.896 -25.854 1.00 92.19 872 LEU A CA 1
ATOM 7059 C C . LEU A 1 872 ? 14.146 -13.400 -26.191 1.00 92.19 872 LEU A C 1
ATOM 7061 O O . LEU A 1 872 ? 15.206 -12.914 -26.593 1.00 92.19 872 LEU A O 1
ATOM 7065 N N . TYR A 1 873 ? 13.048 -12.671 -26.030 1.00 94.69 873 TYR A N 1
ATOM 7066 C CA . TYR A 1 873 ? 13.062 -11.211 -25.938 1.00 94.69 873 TYR A CA 1
ATOM 7067 C C . TYR A 1 873 ? 12.070 -10.731 -24.880 1.00 94.69 873 TYR A C 1
ATOM 7069 O O . TYR A 1 873 ? 11.165 -11.481 -24.508 1.00 94.69 873 TYR A O 1
ATOM 7077 N N . ALA A 1 874 ? 12.265 -9.499 -24.426 1.00 93.31 874 ALA A N 1
ATOM 7078 C CA . ALA A 1 874 ? 11.367 -8.776 -23.539 1.00 93.31 874 ALA A CA 1
ATOM 7079 C C . ALA A 1 874 ? 11.301 -7.307 -23.973 1.00 93.31 874 ALA A C 1
ATOM 7081 O O . ALA A 1 874 ? 12.238 -6.800 -24.603 1.00 93.31 874 ALA A O 1
ATOM 7082 N N . ILE A 1 875 ? 10.196 -6.648 -23.642 1.00 91.19 875 ILE A N 1
ATOM 7083 C CA . ILE A 1 875 ? 9.970 -5.219 -23.874 1.00 91.19 875 ILE A CA 1
ATOM 7084 C C . ILE A 1 875 ? 9.641 -4.531 -22.552 1.00 91.19 875 ILE A C 1
ATOM 7086 O O . ILE A 1 875 ? 9.327 -5.213 -21.577 1.00 91.19 875 ILE A O 1
ATOM 7090 N N . ASN A 1 876 ? 9.726 -3.206 -22.509 1.00 86.06 876 ASN A N 1
ATOM 7091 C CA . ASN A 1 876 ? 9.209 -2.444 -21.379 1.00 86.06 876 ASN A CA 1
ATOM 7092 C C . ASN A 1 876 ? 7.689 -2.266 -21.500 1.00 86.06 876 ASN A C 1
ATOM 7094 O O . ASN A 1 876 ? 7.164 -1.972 -22.574 1.00 86.06 876 ASN A O 1
ATOM 7098 N N . THR A 1 877 ? 6.997 -2.472 -20.388 1.00 66.25 877 THR A N 1
ATOM 7099 C CA . THR A 1 877 ? 5.532 -2.537 -20.282 1.00 66.25 877 THR A CA 1
ATOM 7100 C C . THR A 1 877 ? 4.937 -1.275 -19.648 1.00 66.25 877 THR A C 1
ATOM 7102 O O . THR A 1 877 ? 3.740 -1.035 -19.801 1.00 66.25 877 THR A O 1
ATOM 7105 N N . HIS A 1 878 ? 5.748 -0.422 -18.999 1.00 59.81 878 HIS A N 1
ATOM 7106 C CA . HIS A 1 878 ? 5.276 0.728 -18.220 1.00 59.81 878 HIS A CA 1
ATOM 7107 C C . HIS A 1 878 ? 6.087 2.027 -18.452 1.00 59.81 878 HIS A C 1
ATOM 7109 O O . HIS A 1 878 ? 7.272 2.006 -18.745 1.00 59.81 878 HIS A O 1
ATOM 7115 N N . HIS A 1 879 ? 5.420 3.184 -18.322 1.00 51.72 879 HIS A N 1
ATOM 7116 C CA . HIS A 1 879 ? 5.934 4.551 -18.060 1.00 51.72 879 HIS A CA 1
ATOM 7117 C C . HIS A 1 879 ? 7.134 5.152 -18.835 1.00 51.72 879 HIS A C 1
ATOM 7119 O O . HIS A 1 879 ? 7.460 6.314 -18.590 1.00 51.72 879 HIS A O 1
ATOM 7125 N N . SER A 1 880 ? 7.773 4.464 -19.780 1.00 53.44 880 SER A N 1
ATOM 7126 C CA . SER A 1 880 ? 8.831 5.065 -20.596 1.00 53.44 880 SER A CA 1
ATOM 7127 C C . SER A 1 880 ? 8.253 5.769 -21.821 1.00 53.44 880 SER A C 1
ATOM 7129 O O . SER A 1 880 ? 7.392 5.231 -22.517 1.00 53.44 880 SER A O 1
ATOM 7131 N N . SER A 1 881 ? 8.768 6.961 -22.128 1.00 58.91 881 SER A N 1
ATOM 7132 C CA . SER A 1 881 ? 8.478 7.661 -23.383 1.00 58.91 881 SER A CA 1
ATOM 7133 C C . SER A 1 881 ? 9.021 6.925 -24.611 1.00 58.91 881 SER A C 1
ATOM 7135 O O . SER A 1 881 ? 8.586 7.231 -25.719 1.00 58.91 881 SER A O 1
ATOM 7137 N N . GLU A 1 882 ? 9.945 5.971 -24.425 1.00 74.88 882 GLU A N 1
ATOM 7138 C CA . GLU A 1 882 ? 10.606 5.221 -25.494 1.00 74.88 882 GLU A CA 1
ATOM 7139 C C . GLU A 1 882 ? 10.385 3.701 -25.388 1.00 74.88 882 GLU A C 1
ATOM 7141 O O . GLU A 1 882 ? 10.538 3.099 -24.321 1.00 74.88 882 GLU A O 1
ATOM 7146 N N . LEU A 1 883 ? 10.061 3.057 -26.518 1.00 86.56 883 LEU A N 1
ATOM 7147 C CA . LEU A 1 883 ? 9.962 1.596 -26.613 1.00 86.56 883 LEU A CA 1
ATOM 7148 C C . LEU A 1 883 ? 11.356 0.959 -26.633 1.00 86.56 883 LEU A C 1
ATOM 7150 O O . LEU A 1 883 ? 12.136 1.182 -27.563 1.00 86.56 883 LEU A O 1
ATOM 7154 N N . ARG A 1 884 ? 11.623 0.091 -25.657 1.00 88.56 884 ARG A N 1
ATOM 7155 C CA . ARG A 1 884 ? 12.892 -0.618 -25.476 1.00 88.56 884 ARG A CA 1
ATOM 7156 C C . ARG A 1 884 ? 12.678 -2.120 -25.571 1.00 88.56 884 ARG A C 1
ATOM 7158 O O . ARG A 1 884 ? 11.712 -2.672 -25.055 1.00 88.56 884 ARG A O 1
ATOM 7165 N N . ILE A 1 885 ? 13.608 -2.786 -26.244 1.00 92.62 885 ILE A N 1
ATOM 7166 C CA . ILE A 1 885 ? 13.580 -4.221 -26.505 1.00 92.62 885 ILE A CA 1
ATOM 7167 C C . ILE A 1 885 ? 14.932 -4.803 -26.106 1.00 92.62 885 ILE A C 1
ATOM 7169 O O . ILE A 1 885 ? 15.978 -4.371 -26.595 1.00 92.62 885 ILE A O 1
ATOM 7173 N N . VAL A 1 886 ? 14.913 -5.836 -25.268 1.00 94.06 886 VAL A N 1
ATOM 7174 C CA . VAL A 1 886 ? 16.096 -6.651 -24.977 1.00 94.06 886 VAL A CA 1
ATOM 7175 C C . VAL A 1 886 ? 15.924 -8.008 -25.638 1.00 94.06 886 VAL A C 1
ATOM 7177 O O . VAL A 1 886 ? 14.908 -8.675 -25.462 1.00 94.06 886 VAL A O 1
ATOM 7180 N N . VAL A 1 887 ? 16.934 -8.441 -26.390 1.00 95.50 887 VAL A N 1
ATOM 7181 C CA . VAL A 1 887 ? 16.928 -9.704 -27.134 1.00 95.50 887 VAL A CA 1
ATOM 7182 C C . VAL A 1 887 ? 18.050 -10.604 -26.635 1.00 95.50 887 VAL A C 1
ATOM 7184 O O . VAL A 1 887 ? 19.220 -10.245 -26.722 1.00 95.50 887 VAL A O 1
ATOM 7187 N N . ALA A 1 888 ? 17.724 -11.803 -26.163 1.00 95.00 888 ALA A N 1
ATOM 7188 C CA . ALA A 1 888 ? 18.718 -12.769 -25.718 1.00 95.00 888 ALA A CA 1
ATOM 7189 C C . ALA A 1 888 ? 19.167 -13.688 -26.868 1.00 95.00 888 ALA A C 1
ATOM 7191 O O . ALA A 1 888 ? 18.367 -14.384 -27.508 1.00 95.00 888 ALA A O 1
ATOM 7192 N N . ILE A 1 889 ? 20.477 -13.756 -27.093 1.00 93.75 889 ILE A N 1
ATOM 7193 C CA . ILE A 1 889 ? 21.153 -14.641 -28.047 1.00 93.75 889 ILE A CA 1
ATOM 7194 C C . ILE A 1 889 ? 22.198 -15.441 -27.265 1.00 93.75 889 ILE A C 1
ATOM 7196 O O . ILE A 1 889 ? 23.290 -14.955 -26.976 1.00 93.75 889 ILE A O 1
ATOM 7200 N N . ARG A 1 890 ? 21.867 -16.688 -26.905 1.00 91.50 890 ARG A N 1
ATOM 7201 C CA . ARG A 1 890 ? 22.635 -17.483 -25.928 1.00 91.50 890 ARG A CA 1
ATOM 7202 C C . ARG A 1 890 ? 22.818 -16.695 -24.622 1.00 91.50 890 ARG A C 1
ATOM 7204 O O . ARG A 1 890 ? 21.835 -16.286 -24.030 1.00 91.50 890 ARG A O 1
ATOM 7211 N N . ASN A 1 891 ? 24.046 -16.460 -24.179 1.00 92.31 891 ASN A N 1
ATOM 7212 C CA . ASN A 1 891 ? 24.346 -15.685 -22.979 1.00 92.31 891 ASN A CA 1
ATOM 7213 C C . ASN A 1 891 ? 24.538 -14.182 -23.256 1.00 92.31 891 ASN A C 1
ATOM 7215 O O . ASN A 1 891 ? 25.070 -13.483 -22.407 1.00 92.31 891 ASN A O 1
ATOM 7219 N N . LYS A 1 892 ? 24.167 -13.671 -24.433 1.00 93.81 892 LYS A N 1
ATOM 7220 C CA . LYS A 1 892 ? 24.284 -12.247 -24.777 1.00 93.81 892 LYS A CA 1
ATOM 7221 C C . LYS A 1 892 ? 22.912 -11.588 -24.807 1.00 93.81 892 LYS A C 1
ATOM 7223 O O . LYS A 1 892 ? 21.986 -12.158 -25.377 1.00 93.81 892 LYS A O 1
ATOM 7228 N N . LEU A 1 893 ? 22.802 -10.391 -24.249 1.00 94.62 893 LEU A N 1
ATOM 7229 C CA . LEU A 1 893 ? 21.631 -9.526 -24.323 1.00 94.62 893 LEU A CA 1
ATOM 7230 C C . LEU A 1 893 ? 21.920 -8.375 -25.284 1.00 94.62 893 LEU A C 1
ATOM 7232 O O . LEU A 1 893 ? 22.882 -7.637 -25.096 1.00 94.62 893 LEU A O 1
ATOM 7236 N N . LEU A 1 894 ? 21.092 -8.231 -26.308 1.00 94.69 894 LEU A N 1
ATOM 7237 C CA . LEU A 1 894 ? 21.156 -7.178 -27.311 1.00 94.69 894 LEU A CA 1
ATOM 7238 C C . LEU A 1 894 ? 20.069 -6.146 -26.997 1.00 94.69 894 LEU A C 1
ATOM 7240 O O . LEU A 1 894 ? 18.888 -6.485 -27.020 1.00 94.69 894 LEU A O 1
ATOM 7244 N N . LEU A 1 895 ? 20.463 -4.908 -26.712 1.00 92.50 895 LEU A N 1
ATOM 7245 C CA . LEU A 1 895 ? 19.548 -3.817 -26.387 1.00 92.50 895 LEU A CA 1
ATOM 7246 C C . LEU A 1 895 ? 19.236 -2.978 -27.632 1.00 92.50 895 LEU A C 1
ATOM 7248 O O . LEU A 1 895 ? 20.146 -2.528 -28.338 1.00 92.50 895 LEU A O 1
ATOM 7252 N N . ILE A 1 896 ? 17.948 -2.761 -27.884 1.00 92.75 896 ILE A N 1
ATOM 7253 C CA . ILE A 1 896 ? 17.409 -2.038 -29.037 1.00 92.75 896 ILE A CA 1
ATOM 7254 C C . ILE A 1 896 ? 16.367 -1.031 -28.528 1.00 92.75 896 ILE A C 1
ATOM 7256 O O . ILE A 1 896 ? 15.565 -1.375 -27.667 1.00 92.75 896 ILE A O 1
ATOM 7260 N N . THR A 1 897 ? 16.351 0.189 -29.065 1.00 90.12 897 THR A N 1
ATOM 7261 C CA . THR A 1 897 ? 15.290 1.182 -28.799 1.00 90.12 897 THR A CA 1
ATOM 7262 C C . THR A 1 897 ? 14.671 1.683 -30.100 1.00 90.12 897 THR A C 1
ATOM 7264 O O . THR A 1 897 ? 15.296 1.588 -31.161 1.00 90.12 897 THR A O 1
ATOM 7267 N N . LYS A 1 898 ? 13.453 2.217 -30.031 1.00 86.31 898 LYS A N 1
ATOM 7268 C CA . LYS A 1 898 ? 12.801 2.925 -31.137 1.00 86.31 898 LYS A CA 1
ATOM 7269 C C . LYS A 1 898 ? 13.309 4.377 -31.220 1.00 86.31 898 LYS A C 1
ATOM 7271 O O . LYS A 1 898 ? 13.439 5.048 -30.204 1.00 86.31 898 LYS A O 1
ATOM 7276 N N . LYS A 1 899 ? 13.604 4.877 -32.421 1.00 77.56 899 LYS A N 1
ATOM 7277 C CA . LYS A 1 899 ? 14.003 6.264 -32.705 1.00 77.56 899 LYS A CA 1
ATOM 7278 C C . LYS A 1 899 ? 12.787 7.195 -32.622 1.00 77.56 899 LYS A C 1
ATOM 7280 O O . LYS A 1 899 ? 11.746 6.895 -33.204 1.00 77.56 899 LYS A O 1
ATOM 7285 N N . TYR A 1 900 ? 12.953 8.357 -31.991 1.00 63.91 900 TYR A N 1
ATOM 7286 C CA . TYR A 1 900 ? 11.985 9.459 -32.020 1.00 63.91 900 TYR A CA 1
ATOM 7287 C C . TYR A 1 900 ? 12.586 10.628 -32.807 1.00 63.91 900 TYR A C 1
ATOM 7289 O O . TYR A 1 900 ? 13.649 11.138 -32.453 1.00 63.91 900 TYR A O 1
ATOM 7297 N N . ASN A 1 901 ? 11.932 11.055 -33.890 1.00 49.69 901 ASN A N 1
ATOM 7298 C CA . ASN A 1 901 ? 12.382 12.215 -34.662 1.00 49.69 901 ASN A CA 1
ATOM 7299 C C . ASN A 1 901 ? 12.106 13.500 -33.864 1.00 49.69 901 ASN A C 1
ATOM 7301 O O . ASN A 1 901 ? 10.956 13.913 -33.726 1.00 49.69 901 ASN A O 1
ATOM 7305 N N . GLN A 1 902 ? 13.153 14.146 -33.343 1.00 40.97 902 GLN A N 1
ATOM 7306 C CA . GLN A 1 902 ? 13.059 15.506 -32.805 1.00 40.97 902 GLN A CA 1
ATOM 7307 C C . GLN A 1 902 ? 12.889 16.497 -33.964 1.00 40.97 902 GLN A C 1
ATOM 7309 O O . GLN A 1 902 ? 13.852 16.834 -34.649 1.00 40.97 902 GLN A O 1
ATOM 7314 N N . GLY A 1 903 ? 11.655 16.950 -34.189 1.00 33.81 903 GLY A N 1
ATOM 7315 C CA . GLY A 1 903 ? 11.351 17.994 -35.164 1.00 33.81 903 GLY A CA 1
ATOM 7316 C C . GLY A 1 903 ? 9.862 18.323 -35.259 1.00 33.81 903 GLY A C 1
ATOM 7317 O O . GLY A 1 903 ? 9.203 17.848 -36.176 1.00 33.81 903 GLY A O 1
ATOM 7318 N N . ASN A 1 904 ? 9.336 19.100 -34.306 1.00 30.20 904 ASN A N 1
ATOM 7319 C CA . ASN A 1 904 ? 8.527 20.305 -34.558 1.00 30.20 904 ASN A CA 1
ATOM 7320 C C . ASN A 1 904 ? 7.941 20.869 -33.256 1.00 30.20 904 ASN A C 1
ATOM 7322 O O . ASN A 1 904 ? 7.252 20.177 -32.508 1.00 30.20 904 ASN A O 1
ATOM 7326 N N . ASP A 1 905 ? 8.210 22.156 -33.046 1.00 29.83 905 ASP A N 1
ATOM 7327 C CA . ASP A 1 905 ? 7.522 23.032 -32.106 1.00 29.83 905 ASP A CA 1
ATOM 7328 C C . ASP A 1 905 ? 6.022 23.165 -32.427 1.00 29.83 905 ASP A C 1
ATOM 7330 O O . ASP A 1 905 ? 5.546 22.834 -33.514 1.00 29.83 905 ASP A O 1
ATOM 7334 N N . LEU A 1 906 ? 5.293 23.664 -31.427 1.00 39.34 906 LEU A N 1
ATOM 7335 C CA . LEU A 1 906 ? 3.846 23.842 -31.363 1.00 39.34 906 LEU A CA 1
ATOM 7336 C C . LEU A 1 906 ? 3.176 24.355 -32.654 1.00 39.34 906 LEU A C 1
ATOM 7338 O O . LEU A 1 906 ? 3.641 25.291 -33.298 1.00 39.34 906 LEU A O 1
ATOM 7342 N N . THR A 1 907 ? 1.961 23.834 -32.873 1.00 33.25 907 THR A N 1
ATOM 7343 C CA . THR A 1 907 ? 0.960 24.127 -33.921 1.00 33.25 907 THR A CA 1
ATOM 7344 C C . THR A 1 907 ? 1.054 23.288 -35.201 1.00 33.25 907 THR A C 1
ATOM 7346 O O . THR A 1 907 ? 1.682 23.668 -36.174 1.00 33.25 907 THR A O 1
ATOM 7349 N N . SER A 1 908 ? 0.324 22.169 -35.248 1.00 25.73 908 SER A N 1
ATOM 7350 C CA . SER A 1 908 ? -0.536 21.844 -36.396 1.00 25.73 908 SER A CA 1
ATOM 7351 C C . SER A 1 908 ? -1.374 20.606 -36.103 1.00 25.73 908 SER A C 1
ATOM 7353 O O . SER A 1 908 ? -0.893 19.592 -35.605 1.00 25.73 908 SER A O 1
ATOM 7355 N N . VAL A 1 909 ? -2.644 20.707 -36.472 1.00 31.22 909 VAL A N 1
ATOM 7356 C CA . VAL A 1 909 ? -3.557 19.592 -36.686 1.00 31.22 909 VAL A CA 1
ATOM 7357 C C . VAL A 1 909 ? -2.918 18.574 -37.638 1.00 31.22 909 VAL A C 1
ATOM 7359 O O . VAL A 1 909 ? -2.222 18.941 -38.587 1.00 31.22 909 VAL A O 1
ATOM 7362 N N . CYS A 1 910 ? -3.181 17.304 -37.336 1.00 39.91 910 CYS A N 1
ATOM 7363 C CA . CYS A 1 910 ? -2.990 16.119 -38.163 1.00 39.91 910 CYS A CA 1
ATOM 7364 C C . CYS A 1 910 ? -3.123 16.417 -39.666 1.00 39.91 910 CYS A C 1
ATOM 7366 O O . CYS A 1 910 ? -4.204 16.810 -40.089 1.00 39.91 910 CYS A O 1
ATOM 7368 N N . LEU A 1 911 ? -2.061 16.200 -40.451 1.00 32.66 911 LEU A N 1
ATOM 7369 C CA . LEU A 1 911 ? -2.113 15.961 -41.899 1.00 32.66 911 LEU A CA 1
ATOM 7370 C C . LEU A 1 911 ? -0.779 15.338 -42.365 1.00 32.66 911 LEU A C 1
ATOM 7372 O O . LEU A 1 911 ? 0.243 16.008 -42.440 1.00 32.66 911 LEU A O 1
ATOM 7376 N N . MET A 1 912 ? -0.835 14.029 -42.628 1.00 43.97 912 MET A N 1
ATOM 7377 C CA . MET A 1 912 ? -0.071 13.255 -43.622 1.00 43.97 912 MET A CA 1
ATOM 7378 C C . MET A 1 912 ? 1.345 13.751 -43.995 1.00 43.97 912 MET A C 1
ATOM 7380 O O . MET A 1 912 ? 1.508 14.552 -44.913 1.00 43.97 912 MET A O 1
ATOM 7384 N N . SER A 1 913 ? 2.368 13.130 -43.401 1.00 30.05 913 SER A N 1
ATOM 7385 C CA . SER A 1 913 ? 3.711 13.019 -43.999 1.00 30.05 913 SER A CA 1
ATOM 7386 C C . SER A 1 913 ? 3.857 11.633 -44.658 1.00 30.05 913 SER A C 1
ATOM 7388 O O . SER A 1 913 ? 3.271 10.670 -44.154 1.00 30.05 913 SER A O 1
ATOM 7390 N N . PRO A 1 914 ? 4.577 11.498 -45.787 1.00 40.34 914 PRO A N 1
ATOM 7391 C CA . PRO A 1 914 ? 4.487 10.328 -46.660 1.00 40.34 914 PRO A CA 1
ATOM 7392 C C . PRO A 1 914 ? 5.044 9.040 -46.033 1.00 40.34 914 PRO A C 1
ATOM 7394 O O . PRO A 1 914 ? 6.112 9.017 -45.426 1.00 40.34 914 PRO A O 1
ATOM 7397 N N . LEU A 1 915 ? 4.294 7.955 -46.246 1.00 52.94 915 LEU A N 1
ATOM 7398 C CA . LEU A 1 915 ? 4.671 6.564 -46.014 1.00 52.94 915 LEU A CA 1
ATOM 7399 C C . LEU A 1 915 ? 5.810 6.144 -46.959 1.00 52.94 915 LEU A C 1
ATOM 7401 O O . LEU A 1 915 ? 5.537 5.852 -48.120 1.00 52.94 915 LEU A O 1
ATOM 7405 N N . SER A 1 916 ? 7.042 6.041 -46.456 1.00 49.16 916 SER A N 1
ATOM 7406 C CA . SER A 1 916 ? 8.011 5.008 -46.870 1.00 49.16 916 SER A CA 1
ATOM 7407 C C . SER A 1 916 ? 9.282 5.053 -46.013 1.00 49.16 916 SER A C 1
ATOM 7409 O O . SER A 1 916 ? 10.235 5.720 -46.391 1.00 49.16 916 SER A O 1
ATOM 7411 N N . GLU A 1 917 ? 9.295 4.319 -44.902 1.00 56.59 917 GLU A N 1
ATOM 7412 C CA . GLU A 1 917 ? 10.478 3.669 -44.309 1.00 56.59 917 GLU A CA 1
ATOM 7413 C C . GLU A 1 917 ? 9.938 2.415 -43.587 1.00 56.59 917 GLU A C 1
ATOM 7415 O O . GLU A 1 917 ? 8.848 2.443 -43.004 1.00 56.59 917 GLU A O 1
ATOM 7420 N N . SER A 1 918 ? 10.597 1.267 -43.744 1.00 74.56 918 SER A N 1
ATOM 7421 C CA . SER A 1 918 ? 10.156 -0.019 -43.177 1.00 74.56 918 SER A CA 1
ATOM 7422 C C . SER A 1 918 ? 10.020 0.093 -41.648 1.00 74.56 918 SER A C 1
ATOM 7424 O O . SER A 1 918 ? 10.864 0.746 -41.034 1.00 74.56 918 SER A O 1
ATOM 7426 N N . PRO A 1 919 ? 9.044 -0.559 -40.967 1.00 82.06 919 PRO A N 1
ATOM 7427 C CA . PRO A 1 919 ? 8.882 -0.426 -39.510 1.00 82.06 919 PRO A CA 1
ATOM 7428 C C . PRO A 1 919 ? 10.133 -0.819 -38.710 1.00 82.06 919 PRO A C 1
ATOM 7430 O O . PRO A 1 919 ? 10.269 -0.444 -37.550 1.00 82.06 919 PRO A O 1
ATOM 7433 N N . VAL A 1 920 ? 11.063 -1.568 -39.311 1.00 85.88 920 VAL A N 1
ATOM 7434 C CA . VAL A 1 920 ? 12.340 -1.938 -38.686 1.00 85.88 920 VAL A CA 1
ATOM 7435 C C . VAL A 1 920 ? 13.382 -0.812 -38.697 1.00 85.88 920 VAL A C 1
ATOM 7437 O O . VAL A 1 920 ? 14.281 -0.832 -37.860 1.00 85.88 920 VAL A O 1
ATOM 7440 N N . GLU A 1 921 ? 13.281 0.169 -39.601 1.00 84.25 921 GLU A N 1
ATOM 7441 C CA . GLU A 1 921 ? 14.223 1.302 -39.719 1.00 84.25 921 GLU A CA 1
ATOM 7442 C C . GLU A 1 921 ? 14.057 2.312 -38.571 1.00 84.25 921 GLU A C 1
ATOM 7444 O O . GLU A 1 921 ? 15.004 3.019 -38.191 1.00 84.25 921 GLU A O 1
ATOM 7449 N N . GLU A 1 922 ? 12.878 2.282 -37.942 1.00 85.44 922 GLU A N 1
ATOM 7450 C CA . GLU A 1 922 ? 12.540 2.997 -36.713 1.00 85.44 922 GLU A CA 1
ATOM 7451 C C . GLU A 1 922 ? 13.317 2.470 -35.497 1.00 85.44 922 GLU A C 1
ATOM 7453 O O . GLU A 1 922 ? 13.284 3.103 -34.451 1.00 85.44 922 GLU A O 1
ATOM 7458 N N . PHE A 1 923 ? 14.038 1.347 -35.588 1.00 89.31 923 PHE A N 1
ATOM 7459 C CA . PHE A 1 923 ? 14.783 0.779 -34.463 1.00 89.31 923 PHE A CA 1
ATOM 7460 C C . PHE A 1 923 ? 16.288 1.024 -34.575 1.00 89.31 923 PHE A C 1
ATOM 7462 O O . PHE A 1 923 ? 16.892 0.954 -35.646 1.00 89.31 923 PHE A O 1
ATOM 7469 N N . GLN A 1 924 ? 16.922 1.275 -33.433 1.00 89.12 924 GLN A N 1
ATOM 7470 C CA . GLN A 1 924 ? 18.365 1.441 -33.317 1.00 89.12 924 GLN A CA 1
ATOM 7471 C C . GLN A 1 924 ? 18.955 0.509 -32.264 1.00 89.12 924 GLN A C 1
ATOM 7473 O O . GLN A 1 924 ? 18.425 0.333 -31.167 1.00 89.12 924 GLN A O 1
ATOM 7478 N N . TYR A 1 925 ? 20.094 -0.084 -32.609 1.00 89.75 925 TYR A N 1
ATOM 7479 C CA . TYR A 1 925 ? 20.882 -0.892 -31.692 1.00 89.75 925 TYR A CA 1
ATOM 7480 C C . TYR A 1 925 ? 21.684 0.005 -30.749 1.00 89.75 925 TYR A C 1
ATOM 7482 O O . TYR A 1 925 ? 22.432 0.862 -31.219 1.00 89.75 925 TYR A O 1
ATOM 7490 N N . ILE A 1 926 ? 21.573 -0.246 -29.445 1.00 87.44 926 ILE A N 1
ATOM 7491 C CA . ILE A 1 926 ? 22.287 0.513 -28.418 1.00 87.44 926 ILE A CA 1
ATOM 7492 C C . ILE A 1 926 ? 23.576 -0.215 -28.018 1.00 87.44 926 ILE A C 1
ATOM 7494 O O . ILE A 1 926 ? 24.669 0.322 -28.191 1.00 87.44 926 ILE A O 1
ATOM 7498 N N . ARG A 1 927 ? 23.470 -1.437 -27.468 1.00 89.25 927 ARG A N 1
ATOM 7499 C CA . ARG A 1 927 ? 24.617 -2.171 -26.896 1.00 89.25 927 ARG A CA 1
ATOM 7500 C C . ARG A 1 927 ? 24.367 -3.667 -26.691 1.00 89.25 927 ARG A C 1
ATOM 7502 O O . ARG A 1 927 ? 23.231 -4.132 -26.734 1.00 89.25 927 ARG A O 1
ATOM 7509 N N . GLU A 1 928 ? 25.441 -4.393 -26.387 1.00 92.88 928 GLU A N 1
ATOM 7510 C CA . GLU A 1 928 ? 25.437 -5.813 -26.025 1.00 92.88 928 GLU A CA 1
ATOM 7511 C C . GLU A 1 928 ? 25.927 -5.979 -24.577 1.00 92.88 928 GLU A C 1
ATOM 7513 O O . GLU A 1 928 ? 26.885 -5.324 -24.161 1.00 92.88 928 GLU A O 1
ATOM 7518 N N . ILE A 1 929 ? 25.280 -6.859 -23.812 1.00 93.31 929 ILE A N 1
ATOM 7519 C CA . ILE A 1 929 ? 25.654 -7.234 -22.442 1.00 93.31 929 ILE A CA 1
ATOM 7520 C C . ILE A 1 929 ? 25.871 -8.751 -22.397 1.00 93.31 929 ILE A C 1
ATOM 7522 O O . ILE A 1 929 ? 25.068 -9.510 -22.933 1.00 93.31 929 ILE A O 1
ATOM 7526 N N . CYS A 1 930 ? 26.950 -9.217 -21.767 1.00 92.88 930 CYS A N 1
ATOM 7527 C CA . CYS A 1 930 ? 27.251 -10.645 -21.636 1.00 92.88 930 CYS A CA 1
ATOM 7528 C C . CYS A 1 930 ? 26.878 -11.161 -20.241 1.00 92.88 930 CYS A C 1
ATOM 7530 O O . CYS A 1 930 ? 27.347 -10.639 -19.235 1.00 92.88 930 CYS A O 1
ATOM 7532 N N . LEU A 1 931 ? 26.084 -12.226 -20.197 1.00 91.25 931 LEU A N 1
ATOM 7533 C CA . LEU A 1 931 ? 25.700 -12.962 -18.999 1.00 91.25 931 LEU A CA 1
ATOM 7534 C C . LEU A 1 931 ? 26.605 -14.177 -18.776 1.00 91.25 931 LEU A C 1
ATOM 7536 O O . LEU A 1 931 ? 27.280 -14.671 -19.688 1.00 91.25 931 LEU A O 1
ATOM 7540 N N . SER A 1 932 ? 26.564 -14.692 -17.548 1.00 86.81 932 SER A N 1
ATOM 7541 C CA . SER A 1 932 ? 27.235 -15.940 -17.169 1.00 86.81 932 SER A CA 1
ATOM 7542 C C . SER A 1 932 ? 26.627 -17.162 -17.866 1.00 86.81 932 SER A C 1
ATOM 7544 O O . SER A 1 932 ? 27.356 -18.050 -18.309 1.00 86.81 932 SER A O 1
ATOM 7546 N N . ASP A 1 933 ? 25.306 -17.163 -18.040 1.00 91.81 933 ASP A N 1
ATOM 7547 C CA . ASP A 1 933 ? 24.526 -18.253 -18.618 1.00 91.81 933 ASP A CA 1
ATOM 7548 C C . ASP A 1 933 ? 23.386 -17.720 -19.496 1.00 91.81 933 ASP A C 1
ATOM 7550 O O . ASP A 1 933 ? 22.990 -16.559 -19.363 1.00 91.81 933 ASP A O 1
ATOM 7554 N N . PRO A 1 934 ? 22.847 -18.546 -20.414 1.00 92.81 934 PRO A N 1
ATOM 7555 C CA . PRO A 1 934 ? 21.670 -18.177 -21.190 1.00 92.81 934 PRO A CA 1
ATOM 7556 C C . PRO A 1 934 ? 20.433 -18.024 -20.281 1.00 92.81 934 PRO A C 1
ATOM 7558 O O . PRO A 1 934 ? 20.135 -18.945 -19.512 1.00 92.81 934 PRO A O 1
ATOM 7561 N N . PRO A 1 935 ? 19.707 -16.893 -20.353 1.00 94.44 935 PRO A N 1
ATOM 7562 C CA . PRO A 1 935 ? 18.531 -16.647 -19.530 1.00 94.44 935 PRO A CA 1
ATOM 7563 C C . PRO A 1 935 ? 17.331 -17.465 -20.021 1.00 94.44 935 PRO A C 1
ATOM 7565 O O . PRO A 1 935 ? 17.146 -17.674 -21.219 1.00 94.44 935 PRO A O 1
ATOM 7568 N N . VAL A 1 936 ? 16.500 -17.910 -19.080 1.00 92.62 936 VAL A N 1
ATOM 7569 C CA . VAL A 1 936 ? 15.248 -18.640 -19.344 1.00 92.62 936 VAL A CA 1
ATOM 7570 C C . VAL A 1 936 ? 14.037 -17.713 -19.220 1.00 92.62 936 VAL A C 1
ATOM 7572 O O . VAL A 1 936 ? 13.096 -17.839 -19.995 1.00 92.62 936 VAL A O 1
ATOM 7575 N N . ILE A 1 937 ? 14.090 -16.758 -18.287 1.00 91.94 937 ILE A N 1
ATOM 7576 C CA . ILE A 1 937 ? 13.111 -15.676 -18.112 1.00 91.94 937 ILE A CA 1
ATOM 7577 C C . ILE A 1 937 ? 13.852 -14.344 -18.165 1.00 91.94 937 ILE A C 1
ATOM 7579 O O . ILE A 1 937 ? 14.991 -14.256 -17.693 1.00 91.94 937 ILE A O 1
ATOM 7583 N N . MET A 1 938 ? 13.211 -13.328 -18.737 1.00 92.75 938 MET A N 1
ATOM 7584 C CA . MET A 1 938 ? 13.750 -11.980 -18.837 1.00 92.75 938 MET A CA 1
ATOM 7585 C C . MET A 1 938 ? 12.626 -10.948 -18.808 1.00 92.75 938 MET A C 1
ATOM 7587 O O . MET A 1 938 ? 11.658 -11.105 -19.545 1.00 92.75 938 MET A O 1
ATOM 7591 N N . THR A 1 939 ? 12.810 -9.892 -18.020 1.00 91.75 939 THR A N 1
ATOM 7592 C CA . THR A 1 939 ? 11.848 -8.789 -17.871 1.00 91.75 939 THR A CA 1
ATOM 7593 C C . THR A 1 939 ? 12.606 -7.478 -17.744 1.00 91.75 939 THR A C 1
ATOM 7595 O O . THR A 1 939 ? 13.611 -7.415 -17.027 1.00 91.75 939 THR A O 1
ATOM 7598 N N . LEU A 1 940 ? 12.162 -6.445 -18.459 1.00 89.06 940 LEU A N 1
ATOM 7599 C CA . LEU A 1 940 ? 12.693 -5.095 -18.291 1.00 89.06 940 LEU A CA 1
ATOM 7600 C C . LEU A 1 940 ? 12.005 -4.447 -17.094 1.00 89.06 940 LEU A C 1
ATOM 7602 O O . LEU A 1 940 ? 10.808 -4.599 -16.911 1.00 89.06 940 LEU A O 1
ATOM 7606 N N . VAL A 1 941 ? 12.776 -3.727 -16.294 1.00 83.38 941 VAL A N 1
ATOM 7607 C CA . VAL A 1 941 ? 12.282 -2.941 -15.168 1.00 83.38 941 VAL A CA 1
ATOM 7608 C C . VAL A 1 941 ? 12.696 -1.500 -15.425 1.00 83.38 941 VAL A C 1
ATOM 7610 O O . VAL A 1 941 ? 13.889 -1.172 -15.381 1.00 83.38 941 VAL A O 1
ATOM 7613 N N . ASP A 1 942 ? 11.720 -0.649 -15.733 1.00 75.00 942 ASP A N 1
ATOM 7614 C CA . ASP A 1 942 ? 11.912 0.797 -15.826 1.00 75.00 942 ASP A CA 1
ATOM 7615 C C . ASP A 1 942 ? 12.363 1.349 -14.465 1.00 75.00 942 ASP A C 1
ATOM 7617 O O . ASP A 1 942 ? 11.790 1.024 -13.418 1.00 75.00 942 ASP A O 1
ATOM 7621 N N . GLY A 1 943 ? 13.421 2.164 -14.478 1.00 61.22 943 GLY A N 1
ATOM 7622 C CA . GLY A 1 943 ? 13.923 2.829 -13.279 1.00 61.22 943 GLY A CA 1
ATOM 7623 C C . GLY A 1 943 ? 12.927 3.875 -12.753 1.00 61.22 943 GLY A C 1
ATOM 7624 O O . GLY A 1 943 ? 12.299 4.574 -13.550 1.00 61.22 943 GLY A O 1
ATOM 7625 N N . PRO A 1 944 ? 12.779 4.036 -11.424 1.00 46.94 944 PRO A N 1
ATOM 7626 C CA . PRO A 1 944 ? 11.937 5.083 -10.861 1.00 46.94 944 PRO A CA 1
ATOM 7627 C C . PRO A 1 944 ? 12.618 6.429 -11.133 1.00 46.94 944 PRO A C 1
ATOM 7629 O O . PRO A 1 944 ? 13.718 6.654 -10.629 1.00 46.94 944 PRO A O 1
ATOM 7632 N N . THR A 1 945 ? 11.966 7.269 -11.941 1.00 47.50 945 THR A N 1
ATOM 7633 C CA . THR A 1 945 ? 12.442 8.548 -12.507 1.00 47.50 945 THR A CA 1
ATOM 7634 C C . THR A 1 945 ? 13.553 8.394 -13.554 1.00 47.50 945 THR A C 1
ATOM 7636 O O . THR A 1 945 ? 14.590 7.786 -13.295 1.00 47.50 945 THR A O 1
ATOM 7639 N N . GLY A 1 946 ? 13.338 8.953 -14.755 1.00 44.25 946 GLY A N 1
ATOM 7640 C CA . GLY A 1 946 ? 14.125 8.754 -15.991 1.00 44.25 946 GLY A CA 1
ATOM 7641 C C . GLY A 1 946 ? 15.632 9.063 -15.953 1.00 44.25 946 GLY A C 1
ATOM 7642 O O . GLY A 1 946 ? 16.291 8.993 -16.983 1.00 44.25 946 GLY A O 1
ATOM 7643 N N . ASP A 1 947 ? 16.186 9.356 -14.780 1.00 42.44 947 ASP A N 1
ATOM 7644 C CA . ASP A 1 947 ? 17.616 9.466 -14.510 1.00 42.44 947 ASP A CA 1
ATOM 7645 C C . ASP A 1 947 ? 18.247 8.109 -14.083 1.00 42.44 947 ASP A C 1
ATOM 7647 O O . ASP A 1 947 ? 19.463 8.022 -13.906 1.00 42.44 947 ASP A O 1
ATOM 7651 N N . ASN A 1 948 ? 17.460 7.064 -13.750 1.00 52.56 948 ASN A N 1
ATOM 7652 C CA . ASN A 1 948 ? 17.952 5.800 -13.155 1.00 52.56 948 ASN A CA 1
ATOM 7653 C C . ASN A 1 948 ? 18.280 4.784 -14.245 1.00 52.56 948 ASN A C 1
ATOM 7655 O O . ASN A 1 948 ? 17.520 4.640 -15.198 1.00 52.56 948 ASN A O 1
ATOM 7659 N N . ASP A 1 949 ? 19.382 4.049 -14.074 1.00 62.16 949 ASP A N 1
ATOM 7660 C CA . ASP A 1 949 ? 19.722 2.972 -14.999 1.00 62.16 949 ASP A CA 1
ATOM 7661 C C . ASP A 1 949 ? 18.600 1.937 -15.006 1.00 62.16 949 ASP A C 1
ATOM 7663 O O . ASP A 1 949 ? 18.221 1.387 -13.967 1.00 62.16 949 ASP A O 1
ATOM 7667 N N . ASN A 1 950 ? 18.079 1.675 -16.198 1.00 79.50 950 ASN A N 1
ATOM 7668 C CA . ASN A 1 950 ? 17.112 0.617 -16.401 1.00 79.50 950 ASN A CA 1
ATOM 7669 C C . ASN A 1 950 ? 17.733 -0.728 -16.032 1.00 79.50 950 ASN A C 1
ATOM 7671 O O . ASN A 1 950 ? 18.933 -0.965 -16.212 1.00 79.50 950 ASN A O 1
ATOM 7675 N N . MET A 1 951 ? 16.904 -1.617 -15.502 1.00 86.69 951 MET A N 1
ATOM 7676 C CA . MET A 1 951 ? 17.359 -2.917 -15.041 1.00 86.69 951 MET A CA 1
ATOM 7677 C C . MET A 1 951 ? 16.695 -4.019 -15.854 1.00 86.69 951 MET A C 1
ATOM 7679 O O . MET A 1 951 ? 15.561 -3.899 -16.304 1.00 86.69 951 MET A O 1
ATOM 7683 N N . ILE A 1 952 ? 17.405 -5.125 -16.022 1.00 90.94 952 ILE A N 1
ATOM 7684 C CA . ILE A 1 952 ? 16.918 -6.315 -16.708 1.00 90.94 952 ILE A CA 1
ATOM 7685 C C . ILE A 1 952 ? 16.944 -7.442 -15.684 1.00 90.94 952 ILE A C 1
ATOM 7687 O O . ILE A 1 952 ? 18.014 -7.876 -15.251 1.00 90.94 952 ILE A O 1
ATOM 7691 N N . CYS A 1 953 ? 15.775 -7.910 -15.260 1.00 92.56 953 CYS A N 1
ATOM 7692 C CA . CYS A 1 953 ? 15.694 -9.115 -14.450 1.00 92.56 953 CYS A CA 1
ATOM 7693 C C . CYS A 1 953 ? 15.872 -10.327 -15.358 1.00 92.56 953 CYS A C 1
ATOM 7695 O O . CYS A 1 953 ? 15.171 -10.454 -16.358 1.00 92.56 953 CYS A O 1
ATOM 7697 N N . VAL A 1 954 ? 16.802 -11.215 -15.017 1.00 94.56 954 VAL A N 1
ATOM 7698 C CA . VAL A 1 954 ? 17.065 -12.460 -15.740 1.00 94.56 954 VAL A CA 1
ATOM 7699 C C . VAL A 1 954 ? 17.068 -13.637 -14.779 1.00 94.56 954 VAL A C 1
ATOM 7701 O O . VAL A 1 954 ? 17.636 -13.568 -13.689 1.00 94.56 954 VAL A O 1
ATOM 7704 N N . ALA A 1 955 ? 16.459 -14.742 -15.196 1.00 93.69 955 ALA A N 1
ATOM 7705 C CA . ALA A 1 955 ? 16.479 -15.987 -14.441 1.00 93.69 955 ALA A CA 1
ATOM 7706 C C . ALA A 1 955 ? 17.261 -17.059 -15.196 1.00 93.69 955 ALA A C 1
ATOM 7708 O O . ALA A 1 955 ? 17.005 -17.323 -16.373 1.00 93.69 955 ALA A O 1
ATOM 7709 N N . TYR A 1 956 ? 18.196 -17.704 -14.509 1.00 91.44 956 TYR A N 1
ATOM 7710 C CA . TYR A 1 956 ? 18.929 -18.858 -15.019 1.00 91.44 956 TYR A CA 1
ATOM 7711 C C . TYR A 1 956 ? 19.419 -19.724 -13.861 1.00 91.44 956 TYR A C 1
ATOM 7713 O O . TYR A 1 956 ? 19.614 -19.264 -12.733 1.00 91.44 956 TYR A O 1
ATOM 7721 N N . ARG A 1 957 ? 19.638 -21.014 -14.139 1.00 88.19 957 ARG A N 1
ATOM 7722 C CA . ARG A 1 957 ? 20.039 -22.012 -13.136 1.00 88.19 957 ARG A CA 1
ATOM 7723 C C . ARG A 1 957 ? 19.071 -22.026 -11.939 1.00 88.19 957 ARG A C 1
ATOM 7725 O O . ARG A 1 957 ? 17.973 -22.544 -12.070 1.00 88.19 957 ARG A O 1
ATOM 7732 N N . HIS A 1 958 ? 19.490 -21.517 -10.779 1.00 89.81 958 HIS A N 1
ATOM 7733 C CA . HIS A 1 958 ? 18.737 -21.514 -9.516 1.00 89.81 958 HIS A CA 1
ATOM 7734 C C . HIS A 1 958 ? 18.641 -20.092 -8.919 1.00 89.81 958 HIS A C 1
ATOM 7736 O O . HIS A 1 958 ? 18.608 -19.921 -7.699 1.00 89.81 958 HIS A O 1
ATOM 7742 N N . GLN A 1 959 ? 18.684 -19.042 -9.743 1.00 91.75 959 GLN A N 1
ATOM 7743 C CA . GLN A 1 959 ? 18.654 -17.664 -9.248 1.00 91.75 959 GLN A CA 1
ATOM 7744 C C . GLN A 1 959 ? 17.970 -16.693 -10.211 1.00 91.75 959 GLN A C 1
ATOM 7746 O O . GLN A 1 959 ? 17.894 -16.945 -11.414 1.00 91.75 959 GLN A O 1
ATOM 7751 N N . PHE A 1 960 ? 17.525 -15.576 -9.645 1.00 92.75 960 PHE A N 1
ATOM 7752 C CA . PHE A 1 960 ? 17.155 -14.365 -10.364 1.00 92.75 960 PHE A CA 1
ATOM 7753 C C . PHE A 1 960 ? 18.234 -13.319 -10.120 1.00 92.75 960 PHE A C 1
ATOM 7755 O O . PHE A 1 960 ? 18.525 -12.983 -8.966 1.00 92.75 960 PHE A O 1
ATOM 7762 N N . ASP A 1 961 ? 18.789 -12.795 -11.203 1.00 91.62 961 ASP A N 1
ATOM 7763 C CA . ASP A 1 961 ? 19.746 -11.704 -11.180 1.00 91.62 961 ASP A CA 1
ATOM 7764 C C . ASP A 1 961 ? 19.126 -10.461 -11.821 1.00 91.62 961 ASP A C 1
ATOM 7766 O O . ASP A 1 961 ? 18.280 -10.538 -12.708 1.00 91.62 961 ASP A O 1
ATOM 7770 N N . LEU A 1 962 ? 19.549 -9.300 -11.349 1.00 90.38 962 LEU A N 1
ATOM 7771 C CA . LEU A 1 962 ? 19.181 -8.000 -11.869 1.00 90.38 962 LEU A CA 1
ATOM 7772 C C . LEU A 1 962 ? 20.414 -7.406 -12.549 1.00 90.38 962 LEU A C 1
ATOM 7774 O O . LEU A 1 962 ? 21.450 -7.223 -11.909 1.00 90.38 962 LEU A O 1
ATOM 7778 N N . VAL A 1 963 ? 20.318 -7.154 -13.845 1.00 89.94 963 VAL A N 1
ATOM 7779 C CA . VAL A 1 963 ? 21.416 -6.679 -14.689 1.00 89.94 963 VAL A CA 1
ATOM 7780 C C . VAL A 1 963 ? 21.184 -5.213 -15.001 1.00 89.94 963 VAL A C 1
ATOM 7782 O O . VAL A 1 963 ? 20.116 -4.852 -15.481 1.00 89.94 963 VAL A O 1
ATOM 7785 N N . ASN A 1 964 ? 22.164 -4.364 -14.718 1.00 86.44 964 ASN A N 1
ATOM 7786 C CA . ASN A 1 964 ? 22.089 -2.949 -15.061 1.00 86.44 964 ASN A CA 1
ATOM 7787 C C . ASN A 1 964 ? 22.322 -2.770 -16.570 1.00 86.44 964 ASN A C 1
ATOM 7789 O O . ASN A 1 964 ? 23.317 -3.252 -17.112 1.00 86.44 964 ASN A O 1
ATOM 7793 N N . GLU A 1 965 ? 21.404 -2.086 -17.251 1.00 84.94 965 GLU A N 1
ATOM 7794 C CA . GLU A 1 965 ? 21.442 -1.866 -18.699 1.00 84.94 965 GLU A CA 1
ATOM 7795 C C . GLU A 1 965 ? 22.651 -1.012 -19.131 1.00 84.94 965 GLU A C 1
ATOM 7797 O O . GLU A 1 965 ? 23.306 -1.301 -20.136 1.00 84.94 965 GLU A O 1
ATOM 7802 N N . SER A 1 966 ? 23.012 -0.001 -18.339 1.00 82.38 966 SER A N 1
ATOM 7803 C CA . SER A 1 966 ? 24.097 0.949 -18.612 1.00 82.38 966 SER A CA 1
ATOM 7804 C C . SER A 1 966 ? 25.488 0.430 -18.238 1.00 82.38 966 SER A C 1
ATOM 7806 O O . SER A 1 966 ? 26.476 0.787 -18.884 1.00 82.38 966 SER A O 1
ATOM 7808 N N . THR A 1 967 ? 25.623 -0.425 -17.227 1.00 82.56 967 THR A N 1
ATOM 7809 C CA . THR A 1 967 ? 26.937 -0.959 -16.820 1.00 82.56 967 THR A CA 1
ATOM 7810 C C . THR A 1 967 ? 27.161 -2.392 -17.293 1.00 82.56 967 THR A C 1
ATOM 7812 O O . THR A 1 967 ? 28.301 -2.792 -17.523 1.00 82.56 967 THR A O 1
ATOM 7815 N N . GLY A 1 968 ? 26.091 -3.159 -17.511 1.00 83.31 968 GLY A N 1
ATOM 7816 C CA . GLY A 1 968 ? 26.144 -4.597 -17.770 1.00 83.31 968 GLY A CA 1
ATOM 7817 C C . GLY A 1 968 ? 26.463 -5.436 -16.529 1.00 83.31 968 GLY A C 1
ATOM 7818 O O . GLY A 1 968 ? 26.642 -6.648 -16.641 1.00 83.31 968 GLY A O 1
ATOM 7819 N N . GLU A 1 969 ? 26.556 -4.820 -15.349 1.00 84.38 969 GLU A N 1
ATOM 7820 C CA . GLU A 1 969 ? 26.829 -5.531 -14.103 1.00 84.38 969 GLU A CA 1
ATOM 7821 C C . GLU A 1 969 ? 25.581 -6.278 -13.612 1.00 84.38 969 GLU A C 1
ATOM 7823 O O . GLU A 1 969 ? 24.477 -5.733 -13.608 1.00 84.38 969 GLU A O 1
ATOM 7828 N N . SER A 1 970 ? 25.765 -7.525 -13.171 1.00 84.75 970 SER A N 1
ATOM 7829 C CA . SER A 1 970 ? 24.694 -8.410 -12.696 1.00 84.75 970 SER A CA 1
ATOM 7830 C C . SER A 1 970 ? 24.713 -8.585 -11.177 1.00 84.75 970 SER A C 1
ATOM 7832 O O . SER A 1 970 ? 25.767 -8.864 -10.597 1.00 84.75 970 SER A O 1
ATOM 7834 N N . TYR A 1 971 ? 23.539 -8.541 -10.547 1.00 83.88 971 TYR A N 1
ATOM 7835 C CA . TYR A 1 971 ? 23.364 -8.634 -9.097 1.00 83.88 971 TYR A CA 1
ATOM 7836 C C . TYR A 1 971 ? 22.353 -9.699 -8.726 1.00 83.88 971 TYR A C 1
ATOM 7838 O O . TYR A 1 971 ? 21.223 -9.658 -9.195 1.00 83.88 971 TYR A O 1
ATOM 7846 N N . ARG A 1 972 ? 22.714 -10.615 -7.826 1.00 86.62 972 ARG A N 1
ATOM 7847 C CA . ARG A 1 972 ? 21.772 -11.636 -7.366 1.00 86.62 972 ARG A CA 1
ATOM 7848 C C . ARG A 1 972 ? 20.650 -11.007 -6.545 1.00 86.62 972 ARG A C 1
ATOM 7850 O O . ARG A 1 972 ? 20.897 -10.499 -5.452 1.00 86.62 972 ARG A O 1
ATOM 7857 N N . LEU A 1 973 ? 19.430 -11.083 -7.067 1.00 84.56 973 LEU A N 1
ATOM 7858 C CA . LEU A 1 973 ? 18.216 -10.595 -6.418 1.00 84.56 973 LEU A CA 1
ATOM 7859 C C . LEU A 1 973 ? 17.614 -11.666 -5.506 1.00 84.56 973 LEU A C 1
ATOM 7861 O O . LEU A 1 973 ? 17.236 -11.378 -4.373 1.00 84.56 973 LEU A O 1
ATOM 7865 N N . HIS A 1 974 ? 17.549 -12.910 -5.986 1.00 87.00 974 HIS A N 1
ATOM 7866 C CA . HIS A 1 974 ? 16.947 -14.014 -5.243 1.00 87.00 974 HIS A CA 1
ATOM 7867 C C . HIS A 1 974 ? 17.579 -15.355 -5.608 1.00 87.00 974 HIS A C 1
ATOM 7869 O O . HIS A 1 974 ? 17.843 -15.628 -6.779 1.00 87.00 974 HIS A O 1
ATOM 7875 N N . HIS A 1 975 ? 17.806 -16.204 -4.606 1.00 87.44 975 HIS A N 1
ATOM 7876 C CA . HIS A 1 975 ? 18.256 -17.579 -4.808 1.00 87.44 975 HIS A CA 1
ATOM 7877 C C . HIS A 1 975 ? 17.116 -18.543 -4.501 1.00 87.44 975 HIS A C 1
ATOM 7879 O O . HIS A 1 975 ? 16.455 -18.420 -3.472 1.00 87.44 975 HIS A O 1
ATOM 7885 N N . VAL A 1 976 ? 16.902 -19.511 -5.386 1.00 85.44 976 VAL A N 1
ATOM 7886 C CA . VAL A 1 976 ? 15.858 -20.513 -5.212 1.00 85.44 976 VAL A CA 1
ATOM 7887 C C . VAL A 1 976 ? 16.435 -21.727 -4.491 1.00 85.44 976 VAL A C 1
ATOM 7889 O O . VAL A 1 976 ? 17.187 -22.515 -5.067 1.00 85.44 976 VAL A O 1
ATOM 7892 N N . GLU A 1 977 ? 16.031 -21.902 -3.235 1.00 76.56 977 GLU A N 1
ATOM 7893 C CA . GLU A 1 977 ? 16.366 -23.068 -2.413 1.00 76.56 977 GLU A CA 1
ATOM 7894 C C . GLU A 1 977 ? 15.489 -24.276 -2.780 1.00 76.56 977 GLU A C 1
ATOM 7896 O O . GLU A 1 977 ? 14.640 -24.719 -2.013 1.00 76.56 977 GLU A O 1
ATOM 7901 N N . ALA A 1 978 ? 15.671 -24.810 -3.989 1.00 70.62 978 ALA A N 1
ATOM 7902 C CA . ALA A 1 978 ? 14.987 -26.018 -4.442 1.00 70.62 978 ALA A CA 1
ATOM 7903 C C . ALA A 1 978 ? 15.936 -26.949 -5.203 1.00 70.62 978 ALA A C 1
ATOM 7905 O O . ALA A 1 978 ? 16.884 -26.510 -5.857 1.00 70.62 978 ALA A O 1
ATOM 7906 N N . SER A 1 979 ? 15.660 -28.255 -5.146 1.00 68.75 979 SER A N 1
ATOM 7907 C CA . SER A 1 979 ? 16.418 -29.267 -5.897 1.00 68.75 979 SER A CA 1
ATOM 7908 C C . SER A 1 979 ? 16.203 -29.162 -7.413 1.00 68.75 979 SER A C 1
ATOM 7910 O O . SER A 1 979 ? 17.097 -29.499 -8.189 1.00 68.75 979 SER A O 1
ATOM 7912 N N . ARG A 1 980 ? 15.031 -28.671 -7.835 1.00 77.69 980 ARG A N 1
ATOM 7913 C CA . ARG A 1 980 ? 14.690 -28.294 -9.211 1.00 77.69 980 ARG A CA 1
ATOM 7914 C C . ARG A 1 980 ? 13.895 -26.993 -9.196 1.00 77.69 980 ARG A C 1
ATOM 7916 O O . ARG A 1 980 ? 13.035 -26.804 -8.337 1.00 77.69 980 ARG A O 1
ATOM 7923 N N . VAL A 1 981 ? 14.167 -26.127 -10.166 1.00 82.94 981 VAL A N 1
ATOM 7924 C CA . VAL A 1 981 ? 13.497 -24.833 -10.309 1.00 82.94 981 VAL A CA 1
ATOM 7925 C C . VAL A 1 981 ? 12.731 -24.814 -11.621 1.00 82.94 981 VAL A C 1
ATOM 7927 O O . VAL A 1 981 ? 13.320 -24.983 -12.686 1.00 82.94 981 VAL A O 1
ATOM 7930 N N . ASN A 1 982 ? 11.420 -24.624 -11.537 1.00 86.12 982 ASN A N 1
ATOM 7931 C CA . ASN A 1 982 ? 10.570 -24.292 -12.667 1.00 86.12 982 ASN A CA 1
ATOM 7932 C C . ASN A 1 982 ? 10.328 -22.781 -12.647 1.00 86.12 982 ASN A C 1
ATOM 7934 O O . ASN A 1 982 ? 9.492 -22.306 -11.878 1.00 86.12 982 ASN A O 1
ATOM 7938 N N . PHE A 1 983 ? 11.099 -22.025 -13.426 1.00 88.06 983 PHE A N 1
ATOM 7939 C CA . PHE A 1 983 ? 10.864 -20.591 -13.571 1.00 88.06 983 PHE A CA 1
ATOM 7940 C C . PHE A 1 983 ? 9.567 -20.365 -14.340 1.00 88.06 983 PHE A C 1
ATOM 7942 O O . PHE A 1 983 ? 9.365 -20.966 -15.390 1.00 88.06 983 PHE A O 1
ATOM 7949 N N . VAL A 1 984 ? 8.704 -19.514 -13.795 1.00 86.19 984 VAL A N 1
ATOM 7950 C CA . VAL A 1 984 ? 7.395 -19.212 -14.374 1.00 86.19 984 VAL A CA 1
ATOM 7951 C C . VAL A 1 984 ? 7.441 -17.855 -15.063 1.00 86.19 984 VAL A C 1
ATOM 7953 O O . VAL A 1 984 ? 7.198 -17.762 -16.259 1.00 86.19 984 VAL A O 1
ATOM 7956 N N . ALA A 1 985 ? 7.768 -16.807 -14.306 1.00 89.25 985 ALA A N 1
ATOM 7957 C CA . ALA A 1 985 ? 7.791 -15.432 -14.784 1.00 89.25 985 ALA A CA 1
ATOM 7958 C C . ALA A 1 985 ? 8.593 -14.542 -13.825 1.00 89.25 985 ALA A C 1
ATOM 7960 O O . ALA A 1 985 ? 8.853 -14.903 -12.673 1.00 89.25 985 ALA A O 1
ATOM 7961 N N . ALA A 1 986 ? 8.959 -13.363 -14.307 1.00 90.00 986 ALA A N 1
ATOM 7962 C CA . ALA A 1 986 ? 9.331 -12.228 -13.483 1.00 90.00 986 ALA A CA 1
ATOM 7963 C C . ALA A 1 986 ? 8.438 -11.078 -13.945 1.00 90.00 986 ALA A C 1
ATOM 7965 O O . ALA A 1 986 ? 8.450 -10.751 -15.126 1.00 90.00 986 ALA A O 1
ATOM 7966 N N . ILE A 1 987 ? 7.622 -10.527 -13.057 1.00 87.19 987 ILE A N 1
ATOM 7967 C CA . ILE A 1 987 ? 6.649 -9.490 -13.416 1.00 87.19 987 ILE A CA 1
ATOM 7968 C C . ILE A 1 987 ? 7.073 -8.211 -12.728 1.00 87.19 987 ILE A C 1
ATOM 7970 O O . ILE A 1 987 ? 7.265 -8.200 -11.512 1.00 87.19 987 ILE A O 1
ATOM 7974 N N . ASP A 1 988 ? 7.259 -7.154 -13.496 1.00 81.69 988 ASP A N 1
ATOM 7975 C CA . ASP A 1 988 ? 7.462 -5.820 -12.970 1.00 81.69 988 ASP A CA 1
ATOM 7976 C C . ASP A 1 988 ? 6.131 -5.248 -12.465 1.00 81.69 988 ASP A C 1
ATOM 7978 O O . ASP A 1 988 ? 5.078 -5.393 -13.078 1.00 81.69 988 ASP A O 1
ATOM 7982 N N . VAL A 1 989 ? 6.162 -4.664 -11.272 1.00 77.69 989 VAL A N 1
ATOM 7983 C CA . VAL A 1 989 ? 4.989 -4.102 -10.594 1.00 77.69 989 VAL A CA 1
ATOM 7984 C C . VAL A 1 989 ? 5.372 -2.724 -10.083 1.00 77.69 989 VAL A C 1
ATOM 7986 O O . VAL A 1 989 ? 6.446 -2.570 -9.508 1.00 77.69 989 VAL A O 1
ATOM 7989 N N . TYR A 1 990 ? 4.505 -1.732 -10.266 1.00 67.88 990 TYR A N 1
ATOM 7990 C CA . TYR A 1 990 ? 4.761 -0.357 -9.844 1.00 67.88 990 TYR A CA 1
ATOM 7991 C C . TYR A 1 990 ? 3.735 0.089 -8.805 1.00 67.88 990 TYR A C 1
ATOM 7993 O O . TYR A 1 990 ? 2.532 -0.014 -9.034 1.00 67.88 990 TYR A O 1
ATOM 8001 N N . GLU A 1 991 ? 4.213 0.611 -7.678 1.00 55.25 991 GLU A N 1
ATOM 8002 C CA . GLU A 1 991 ? 3.393 1.212 -6.619 1.00 55.25 991 GLU A CA 1
ATOM 8003 C C . GLU A 1 991 ? 3.985 2.586 -6.284 1.00 55.25 991 GLU A C 1
ATOM 8005 O O . GLU A 1 991 ? 5.184 2.693 -6.035 1.00 55.25 991 GLU A O 1
ATOM 8010 N N . ASP A 1 992 ? 3.181 3.652 -6.374 1.00 51.03 992 ASP A N 1
ATOM 8011 C CA . ASP A 1 992 ? 3.600 5.046 -6.130 1.00 51.03 992 ASP A CA 1
ATOM 8012 C C . ASP A 1 992 ? 4.886 5.487 -6.872 1.00 51.03 992 ASP A C 1
ATOM 8014 O O . ASP A 1 992 ? 5.656 6.326 -6.401 1.00 51.03 992 ASP A O 1
ATOM 8018 N N . GLY A 1 993 ? 5.123 4.930 -8.066 1.00 52.34 993 GLY A N 1
ATOM 8019 C CA . GLY A 1 993 ? 6.298 5.226 -8.893 1.00 52.34 993 GLY A CA 1
ATOM 8020 C C . GLY A 1 993 ? 7.564 4.450 -8.515 1.00 52.34 993 GLY A C 1
ATOM 8021 O O . GLY A 1 993 ? 8.619 4.697 -9.096 1.00 52.34 993 GLY A O 1
ATOM 8022 N N . GLU A 1 994 ? 7.485 3.500 -7.582 1.00 59.53 994 GLU A N 1
ATOM 8023 C CA . GLU A 1 994 ? 8.579 2.602 -7.218 1.00 59.53 994 GLU A CA 1
ATOM 8024 C C . GLU A 1 994 ? 8.437 1.244 -7.915 1.00 59.53 994 GLU A C 1
ATOM 8026 O O . GLU A 1 994 ? 7.372 0.630 -7.892 1.00 59.53 994 GLU A O 1
ATOM 8031 N N . ALA A 1 995 ? 9.530 0.753 -8.507 1.00 70.38 995 ALA A N 1
ATOM 8032 C CA . ALA A 1 995 ? 9.554 -0.545 -9.171 1.00 70.38 995 ALA A CA 1
ATOM 8033 C C . ALA A 1 995 ? 9.717 -1.700 -8.168 1.00 70.38 995 ALA A C 1
ATOM 8035 O O . ALA A 1 995 ? 10.603 -1.707 -7.305 1.00 70.38 995 ALA A O 1
ATOM 8036 N N . GLY A 1 996 ? 8.898 -2.725 -8.331 1.00 77.94 996 GLY A N 1
ATOM 8037 C CA . GLY A 1 996 ? 8.966 -4.017 -7.671 1.00 77.94 996 GLY A CA 1
ATOM 8038 C C . GLY A 1 996 ? 8.997 -5.143 -8.698 1.00 77.94 996 GLY A C 1
ATOM 8039 O O . GLY A 1 996 ? 8.643 -4.967 -9.859 1.00 77.94 996 GLY A O 1
ATOM 8040 N N . LEU A 1 997 ? 9.458 -6.312 -8.272 1.00 84.25 997 LEU A N 1
ATOM 8041 C CA . LEU A 1 997 ? 9.467 -7.529 -9.067 1.00 84.25 997 LEU A CA 1
ATOM 8042 C C . LEU A 1 997 ? 8.737 -8.627 -8.315 1.00 84.25 997 LEU A C 1
ATOM 8044 O O . LEU A 1 997 ? 9.112 -8.985 -7.196 1.00 84.25 997 LEU A O 1
ATOM 8048 N N . LEU A 1 998 ? 7.740 -9.207 -8.965 1.00 87.06 998 LEU A N 1
ATOM 8049 C CA . LEU A 1 998 ? 7.146 -10.461 -8.557 1.00 87.06 998 LEU A CA 1
ATOM 8050 C C . LEU A 1 998 ? 7.905 -11.607 -9.232 1.00 87.06 998 LEU A C 1
ATOM 8052 O O . LEU A 1 998 ? 7.823 -11.814 -10.440 1.00 87.06 998 LEU A O 1
ATOM 8056 N N . LEU A 1 999 ? 8.685 -12.336 -8.441 1.00 90.25 999 LEU A N 1
ATOM 8057 C CA . LEU A 1 999 ? 9.503 -13.456 -8.893 1.00 90.25 999 LEU A CA 1
ATOM 8058 C C . LEU A 1 999 ? 8.709 -14.750 -8.742 1.00 90.25 999 LEU A C 1
ATOM 8060 O O . LEU A 1 999 ? 8.507 -15.233 -7.623 1.00 90.25 999 LEU A O 1
ATOM 8064 N N . CYS A 1 1000 ? 8.271 -15.310 -9.864 1.00 87.81 1000 CYS A N 1
ATOM 8065 C CA . CYS A 1 1000 ? 7.382 -16.461 -9.914 1.00 87.81 1000 CYS A CA 1
ATOM 8066 C C . CYS A 1 1000 ? 8.184 -17.714 -10.281 1.00 87.81 1000 CYS A C 1
ATOM 8068 O O . CYS A 1 1000 ? 8.770 -17.814 -11.366 1.00 87.81 1000 CYS A O 1
ATOM 8070 N N . TYR A 1 1001 ? 8.217 -18.695 -9.385 1.00 85.81 1001 TYR A N 1
ATOM 8071 C CA . TYR A 1 1001 ? 8.865 -19.979 -9.640 1.00 85.81 1001 TYR A CA 1
ATOM 8072 C C . TYR A 1 1001 ? 8.214 -21.088 -8.818 1.00 85.81 1001 TYR A C 1
ATOM 8074 O O . TYR A 1 1001 ? 7.782 -20.880 -7.684 1.00 85.81 1001 TYR A O 1
ATOM 8082 N N . ASN A 1 1002 ? 8.181 -22.303 -9.366 1.00 82.69 1002 ASN A N 1
ATOM 8083 C CA . ASN A 1 1002 ? 7.467 -23.427 -8.762 1.00 82.69 1002 ASN A CA 1
ATOM 8084 C C . ASN A 1 1002 ? 6.042 -22.984 -8.356 1.00 82.69 1002 ASN A C 1
ATOM 8086 O O . ASN A 1 1002 ? 5.296 -22.495 -9.194 1.00 82.69 1002 ASN A O 1
ATOM 8090 N N . TYR A 1 1003 ? 5.673 -23.114 -7.081 1.00 74.50 1003 TYR A N 1
ATOM 8091 C CA . TYR A 1 1003 ? 4.358 -22.737 -6.551 1.00 74.50 1003 TYR A CA 1
ATOM 8092 C C . TYR A 1 1003 ? 4.379 -21.411 -5.792 1.00 74.50 1003 TYR A C 1
ATOM 8094 O O . TYR A 1 1003 ? 3.447 -21.149 -5.044 1.00 74.50 1003 TYR A O 1
ATOM 8102 N N . VAL A 1 1004 ? 5.440 -20.608 -5.886 1.00 74.31 1004 VAL A N 1
ATOM 8103 C CA . VAL A 1 1004 ? 5.601 -19.424 -5.035 1.00 74.31 1004 VAL A CA 1
ATOM 8104 C C . VAL A 1 1004 ? 5.876 -18.193 -5.880 1.00 74.31 1004 VAL A C 1
ATOM 8106 O O . VAL A 1 1004 ? 6.622 -18.233 -6.857 1.00 74.31 1004 VAL A O 1
ATOM 8109 N N . CYS A 1 1005 ? 5.271 -17.086 -5.472 1.00 81.12 1005 CYS A N 1
ATOM 8110 C CA . CYS A 1 1005 ? 5.607 -15.758 -5.938 1.00 81.12 1005 CYS A CA 1
ATOM 8111 C C . CYS A 1 1005 ? 6.180 -14.957 -4.783 1.00 81.12 1005 CYS A C 1
ATOM 8113 O O . CYS A 1 1005 ? 5.549 -14.830 -3.734 1.00 81.12 1005 CYS A O 1
ATOM 8115 N N . TYR A 1 1006 ? 7.380 -14.432 -4.988 1.00 80.81 1006 TYR A N 1
ATOM 8116 C CA . TYR A 1 1006 ? 8.028 -13.523 -4.056 1.00 80.81 1006 TYR A CA 1
ATOM 8117 C C . TYR A 1 1006 ? 7.972 -12.121 -4.620 1.00 80.81 1006 TYR A C 1
ATOM 8119 O O . TYR A 1 1006 ? 8.542 -11.869 -5.679 1.00 80.81 1006 TYR A O 1
ATOM 8127 N N . TYR A 1 1007 ? 7.326 -11.212 -3.901 1.00 83.44 1007 TYR A N 1
ATOM 8128 C CA . TYR A 1 1007 ? 7.458 -9.800 -4.198 1.00 83.44 1007 TYR A CA 1
ATOM 8129 C C . TYR A 1 1007 ? 8.772 -9.293 -3.607 1.00 83.44 1007 TYR A C 1
ATOM 8131 O O . TYR A 1 1007 ? 9.087 -9.538 -2.441 1.00 83.44 1007 TYR A O 1
ATOM 8139 N N . ARG A 1 1008 ? 9.560 -8.615 -4.437 1.00 77.31 1008 ARG A N 1
ATOM 8140 C CA . ARG A 1 1008 ? 10.806 -7.961 -4.054 1.00 77.31 1008 ARG A CA 1
ATOM 8141 C C . ARG A 1 1008 ? 10.793 -6.550 -4.588 1.00 77.31 1008 ARG A C 1
ATOM 8143 O O . ARG A 1 1008 ? 10.722 -6.343 -5.796 1.00 77.31 1008 ARG A O 1
ATOM 8150 N N . LYS A 1 1009 ? 10.962 -5.575 -3.705 1.00 72.69 1009 LYS A N 1
ATOM 8151 C CA . LYS A 1 1009 ? 11.146 -4.195 -4.144 1.00 72.69 1009 LYS A CA 1
ATOM 8152 C C . LYS A 1 1009 ? 12.487 -4.049 -4.870 1.00 72.69 1009 LYS A C 1
ATOM 8154 O O . LYS A 1 1009 ? 13.541 -4.435 -4.352 1.00 72.69 1009 LYS A O 1
ATOM 8159 N N . VAL A 1 1010 ? 12.470 -3.481 -6.073 1.00 69.19 1010 VAL A N 1
ATOM 8160 C CA . VAL A 1 1010 ? 13.683 -3.203 -6.841 1.00 69.19 1010 VAL A CA 1
ATOM 8161 C C . VAL A 1 1010 ? 14.210 -1.856 -6.385 1.00 69.19 1010 VAL A C 1
ATOM 8163 O O . VAL A 1 1010 ? 13.855 -0.812 -6.917 1.00 69.19 1010 VAL A O 1
ATOM 8166 N N . CYS A 1 1011 ? 15.071 -1.846 -5.365 1.00 56.38 1011 CYS A N 1
ATOM 8167 C CA . CYS A 1 1011 ? 15.657 -0.573 -4.962 1.00 56.38 1011 CYS A CA 1
ATOM 8168 C C . CYS A 1 1011 ? 16.528 -0.029 -6.142 1.00 56.38 1011 CYS A C 1
ATOM 8170 O O . CYS A 1 1011 ? 17.147 -0.831 -6.858 1.00 56.38 1011 CYS A O 1
ATOM 8172 N N . PRO A 1 1012 ? 16.638 1.293 -6.362 1.00 48.16 1012 PRO A N 1
ATOM 8173 C CA . PRO A 1 1012 ? 17.267 1.866 -7.573 1.00 48.16 1012 PRO A CA 1
ATOM 8174 C C . PRO A 1 1012 ? 18.801 1.678 -7.789 1.00 48.16 1012 PRO A C 1
ATOM 8176 O O . PRO A 1 1012 ? 19.504 2.626 -7.859 1.00 48.16 1012 PRO A O 1
ATOM 8179 N N . TYR A 1 1013 ? 19.424 0.501 -7.801 1.00 42.47 1013 TYR A N 1
ATOM 8180 C CA . TYR A 1 1013 ? 20.894 0.277 -7.861 1.00 42.47 1013 TYR A CA 1
ATOM 8181 C C . TYR A 1 1013 ? 21.895 1.332 -7.279 1.00 42.47 1013 TYR A C 1
ATOM 8183 O O . TYR A 1 1013 ? 22.348 2.126 -8.056 1.00 42.47 1013 TYR A O 1
ATOM 8191 N N . ASN A 1 1014 ? 22.376 1.358 -6.007 1.00 39.28 1014 ASN A N 1
ATOM 8192 C CA . ASN A 1 1014 ? 23.330 2.399 -5.492 1.00 39.28 1014 ASN A CA 1
ATOM 8193 C C . ASN A 1 1014 ? 24.694 1.943 -5.845 1.00 39.28 1014 ASN A C 1
ATOM 8195 O O . ASN A 1 1014 ? 25.339 1.335 -4.997 1.00 39.28 1014 ASN A O 1
ATOM 8199 N N . GLY A 1 1015 ? 24.973 2.042 -7.151 1.00 37.97 1015 GLY A N 1
ATOM 8200 C CA . GLY A 1 1015 ? 25.801 1.064 -7.813 1.00 37.97 1015 GLY A CA 1
ATOM 8201 C C . GLY A 1 1015 ? 27.036 0.908 -7.027 1.00 37.97 1015 GLY A C 1
ATOM 8202 O O . GLY A 1 1015 ? 27.599 1.944 -6.845 1.00 37.97 1015 GLY A O 1
ATOM 8203 N N . GLY A 1 1016 ? 27.280 -0.276 -6.454 1.00 34.44 1016 GLY A N 1
ATOM 8204 C CA . GLY A 1 1016 ? 28.011 -0.502 -5.220 1.00 34.44 1016 GLY A CA 1
ATOM 8205 C C . GLY A 1 1016 ? 27.495 -1.659 -4.409 1.00 34.44 1016 GLY A C 1
ATOM 8206 O O . GLY A 1 1016 ? 26.296 -1.916 -4.410 1.00 34.44 1016 GLY A O 1
ATOM 8207 N N . THR A 1 1017 ? 28.413 -2.388 -3.771 1.00 32.50 1017 THR A N 1
ATOM 8208 C CA . THR A 1 1017 ? 28.195 -3.797 -3.433 1.00 32.50 1017 THR A CA 1
ATOM 8209 C C . THR A 1 1017 ? 26.886 -4.002 -2.665 1.00 32.50 1017 THR A C 1
ATOM 8211 O O . THR A 1 1017 ? 26.698 -3.375 -1.616 1.00 32.50 1017 THR A O 1
ATOM 8214 N N . PRO A 1 1018 ? 25.965 -4.855 -3.154 1.00 35.06 1018 PRO A N 1
ATOM 8215 C CA . PRO A 1 1018 ? 24.604 -4.871 -2.650 1.00 35.06 1018 PRO A CA 1
ATOM 8216 C C . PRO A 1 1018 ? 24.557 -5.565 -1.298 1.00 35.06 1018 PRO A C 1
ATOM 8218 O O . PRO A 1 1018 ? 25.041 -6.687 -1.140 1.00 35.06 1018 PRO A O 1
ATOM 8221 N N . LEU A 1 1019 ? 23.880 -4.939 -0.343 1.00 35.22 1019 LEU A N 1
ATOM 8222 C CA . LEU A 1 1019 ? 23.185 -5.698 0.678 1.00 35.22 1019 LEU A CA 1
ATOM 8223 C C . LEU A 1 1019 ? 21.743 -5.871 0.263 1.00 35.22 1019 LEU A C 1
ATOM 8225 O O . LEU A 1 1019 ? 20.974 -4.916 0.226 1.00 35.22 1019 LEU A O 1
ATOM 8229 N N . VAL A 1 1020 ? 21.397 -7.124 -0.006 1.00 38.31 1020 VAL A N 1
ATOM 8230 C CA . VAL A 1 1020 ? 20.033 -7.622 0.109 1.00 38.31 1020 VAL A CA 1
ATOM 8231 C C . VAL A 1 1020 ? 19.640 -7.443 1.580 1.00 38.31 1020 VAL A C 1
ATOM 8233 O O . VAL A 1 1020 ? 19.902 -8.305 2.413 1.00 38.31 1020 VAL A O 1
ATOM 8236 N N . GLN A 1 1021 ? 19.118 -6.271 1.945 1.00 40.34 1021 GLN A N 1
ATOM 8237 C CA . GLN A 1 1021 ? 18.348 -6.130 3.175 1.00 40.34 1021 GLN A CA 1
ATOM 8238 C C . GLN A 1 1021 ? 16.937 -6.599 2.847 1.00 40.34 1021 GLN A C 1
ATOM 8240 O O . GLN A 1 1021 ? 16.263 -5.988 2.027 1.00 40.34 1021 GLN A O 1
ATOM 8245 N N . THR A 1 1022 ? 16.517 -7.694 3.476 1.00 36.44 1022 THR A N 1
ATOM 8246 C CA . THR A 1 1022 ? 15.103 -8.048 3.626 1.00 36.44 1022 THR A CA 1
ATOM 8247 C C . THR A 1 1022 ? 14.387 -6.839 4.222 1.00 36.44 1022 THR A C 1
ATOM 8249 O O . THR A 1 1022 ? 14.636 -6.497 5.383 1.00 36.44 1022 THR A O 1
ATOM 8252 N N . SER A 1 1023 ? 13.589 -6.135 3.418 1.00 38.34 1023 SER A N 1
ATOM 8253 C CA . SER A 1 1023 ? 12.756 -5.044 3.915 1.00 38.34 1023 SER A CA 1
ATOM 8254 C C . SER A 1 1023 ? 11.582 -5.636 4.697 1.00 38.34 1023 SER A C 1
ATOM 8256 O O . SER A 1 1023 ? 11.200 -6.788 4.505 1.00 38.34 1023 SER A O 1
ATOM 8258 N N . ALA A 1 1024 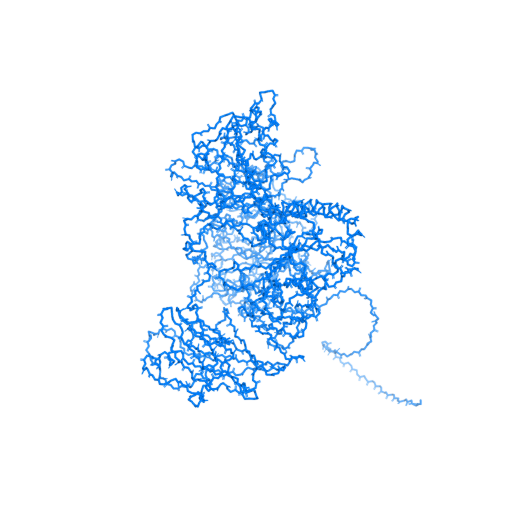? 10.960 -4.836 5.562 1.00 39.44 1024 ALA A N 1
ATOM 8259 C CA . ALA A 1 1024 ? 9.699 -5.198 6.213 1.00 39.44 1024 ALA A CA 1
ATOM 8260 C C . ALA A 1 1024 ? 8.499 -5.272 5.233 1.00 39.44 1024 ALA A C 1
ATOM 8262 O O . ALA A 1 1024 ? 7.380 -5.505 5.674 1.00 39.44 1024 ALA A O 1
ATOM 8263 N N . SER A 1 1025 ? 8.728 -5.052 3.930 1.00 42.53 1025 SER A N 1
ATOM 8264 C CA . SER A 1 1025 ? 7.721 -4.991 2.860 1.00 42.53 1025 SER A CA 1
ATOM 8265 C C . SER A 1 1025 ? 7.822 -6.131 1.834 1.00 42.53 1025 SER A C 1
ATOM 8267 O O . SER A 1 1025 ? 7.068 -6.147 0.864 1.00 42.53 1025 SER A O 1
ATOM 8269 N N . ASP A 1 1026 ? 8.726 -7.094 2.034 1.00 54.66 1026 ASP A N 1
ATOM 8270 C CA . ASP A 1 1026 ? 8.774 -8.311 1.223 1.00 54.66 1026 ASP A CA 1
ATOM 8271 C C . ASP A 1 1026 ? 7.652 -9.262 1.670 1.00 54.66 1026 ASP A C 1
ATOM 8273 O O . ASP A 1 1026 ? 7.644 -9.746 2.805 1.00 54.66 1026 ASP A O 1
ATOM 8277 N N . PHE A 1 1027 ? 6.719 -9.569 0.771 1.00 63.34 1027 PHE A N 1
ATOM 8278 C CA . PHE A 1 1027 ? 5.701 -10.592 0.995 1.00 63.34 1027 PHE A CA 1
ATOM 8279 C C . PHE A 1 1027 ? 5.788 -11.677 -0.074 1.00 63.34 1027 PHE A C 1
ATOM 8281 O O . PHE A 1 1027 ? 6.370 -11.509 -1.147 1.00 63.34 1027 PHE A O 1
ATOM 8288 N N . HIS A 1 1028 ? 5.230 -12.835 0.244 1.00 66.19 1028 HIS A N 1
ATOM 8289 C CA . HIS A 1 1028 ? 5.158 -13.948 -0.683 1.00 66.19 1028 HIS A CA 1
ATOM 8290 C C . HIS A 1 1028 ? 3.786 -14.582 -0.593 1.00 66.19 1028 HIS A C 1
ATOM 8292 O O . HIS A 1 1028 ? 3.157 -14.596 0.464 1.00 66.19 1028 HIS A O 1
ATOM 8298 N N . PHE A 1 1029 ? 3.344 -15.136 -1.708 1.00 67.25 1029 PHE A N 1
ATOM 8299 C CA . PHE A 1 1029 ? 2.143 -15.944 -1.753 1.00 67.25 1029 PHE A CA 1
ATOM 8300 C C . PHE A 1 1029 ? 2.411 -17.196 -2.566 1.00 67.25 1029 PHE A C 1
ATOM 8302 O O . PHE A 1 1029 ? 3.279 -17.233 -3.441 1.00 67.25 1029 PHE A O 1
ATOM 8309 N N . SER A 1 1030 ? 1.682 -18.251 -2.232 1.00 63.56 1030 SER A N 1
ATOM 8310 C CA . SER A 1 1030 ? 1.805 -19.529 -2.914 1.00 63.56 1030 SER A CA 1
ATOM 8311 C C . SER A 1 1030 ? 0.581 -19.784 -3.767 1.00 63.56 1030 SER A C 1
ATOM 8313 O O . SER A 1 1030 ? -0.546 -19.484 -3.381 1.00 63.56 1030 SER A O 1
ATOM 8315 N N . TRP A 1 1031 ? 0.824 -20.342 -4.938 1.00 64.50 1031 TRP A N 1
ATOM 8316 C CA . TRP A 1 1031 ? -0.200 -20.740 -5.867 1.00 64.50 1031 TRP A CA 1
ATOM 8317 C C . TRP A 1 1031 ? -0.583 -22.145 -5.502 1.00 64.50 1031 TRP A C 1
ATOM 8319 O O . TRP A 1 1031 ? 0.268 -22.996 -5.229 1.00 64.50 1031 TRP A O 1
ATOM 8329 N N . ASN A 1 1032 ? -1.875 -22.411 -5.571 1.00 61.31 1032 ASN A N 1
ATOM 8330 C CA . ASN A 1 1032 ? -2.305 -23.779 -5.454 1.00 61.31 1032 ASN A CA 1
ATOM 8331 C C . ASN A 1 1032 ? -1.743 -24.581 -6.636 1.00 61.31 1032 ASN A C 1
ATOM 8333 O O . ASN A 1 1032 ? -1.198 -25.648 -6.414 1.00 61.31 1032 ASN A O 1
ATOM 8337 N N . GLN A 1 1033 ? -1.725 -24.044 -7.855 1.00 65.75 1033 GLN A N 1
ATOM 8338 C CA . GLN A 1 1033 ? -1.160 -24.711 -9.031 1.00 65.75 1033 GLN A CA 1
ATOM 8339 C C . GLN A 1 1033 ? -0.057 -23.869 -9.680 1.00 65.75 1033 GLN A C 1
ATOM 8341 O O . GLN A 1 1033 ? -0.266 -22.679 -9.892 1.00 65.75 1033 GLN A O 1
ATOM 8346 N N . VAL A 1 1034 ? 1.086 -24.480 -10.042 1.00 67.56 1034 VAL A N 1
ATOM 8347 C CA . VAL A 1 1034 ? 2.099 -23.792 -10.869 1.00 67.56 1034 VAL A CA 1
ATOM 8348 C C . VAL A 1 1034 ? 1.463 -23.436 -12.208 1.00 67.56 1034 VAL A C 1
ATOM 8350 O O . VAL A 1 1034 ? 0.981 -24.344 -12.896 1.00 67.56 1034 VAL A O 1
ATOM 8353 N N . PRO A 1 1035 ? 1.464 -22.163 -12.601 1.00 66.06 1035 PRO A N 1
ATOM 8354 C CA . PRO A 1 1035 ? 1.012 -21.782 -13.925 1.00 66.06 1035 PRO A CA 1
ATOM 8355 C C . PRO A 1 1035 ? 2.045 -22.218 -14.958 1.00 66.06 1035 PRO A C 1
ATOM 8357 O O . PRO A 1 1035 ? 3.233 -22.360 -14.667 1.00 66.06 1035 PRO A O 1
ATOM 8360 N N . TYR A 1 1036 ? 1.594 -22.427 -16.186 1.00 61.91 1036 TYR A N 1
ATOM 8361 C CA . TYR A 1 1036 ? 2.512 -22.715 -17.282 1.00 61.91 1036 TYR A CA 1
ATOM 8362 C C . TYR A 1 1036 ? 3.265 -21.452 -17.735 1.00 61.91 1036 TYR A C 1
ATOM 8364 O O . TYR A 1 1036 ? 4.459 -21.508 -18.009 1.00 61.91 1036 TYR A O 1
ATOM 8372 N N . ALA A 1 1037 ? 2.558 -20.324 -17.757 1.00 61.88 1037 ALA A N 1
ATOM 8373 C CA . ALA A 1 1037 ? 3.036 -18.965 -17.985 1.00 61.88 1037 ALA A CA 1
ATOM 8374 C C . ALA A 1 1037 ? 2.045 -18.002 -17.304 1.00 61.88 1037 ALA A C 1
ATOM 8376 O O . ALA A 1 1037 ? 0.951 -18.439 -16.925 1.00 61.88 1037 ALA A O 1
ATOM 8377 N N . ILE A 1 1038 ? 2.433 -16.739 -17.127 1.00 60.12 1038 ILE A N 1
ATOM 8378 C CA . ILE A 1 1038 ? 1.566 -15.678 -16.590 1.00 60.12 1038 ILE A CA 1
ATOM 8379 C C . ILE A 1 1038 ? 1.255 -14.696 -17.703 1.00 60.12 1038 ILE A C 1
ATOM 8381 O O . ILE A 1 1038 ? 2.214 -14.378 -18.443 1.00 60.12 1038 ILE A O 1
#

InterPro domains:
  IPR000331 Rap/Ran-GAP domain [PF02145] (502-681)
  IPR000331 Rap/Ran-GAP domain [PS50085] (473-689)
  IPR001180 Citron homology (CNH) domain [PF00780] (780-1037)
  IPR001180 Citron homology (CNH) domain [PS50219] (771-1038)
  IPR008166 Glycosyltransferase family 92 [PF01697] (57-299)
  IPR035974 Rap/Ran-GAP superfamily [G3DSA:3.40.50.11210] (482-670)
  IPR035974 Rap/Ran-GAP superfamily [SSF111347] (370-701)
  IPR050989 Rap1/Ran GTPase-activating [PTHR15711] (337-1021)

Radius of gyration: 37.24 Å; chains: 1; bounding box: 114×112×90 Å

Organism: NCBI:txid74926

Foldseek 3Di:
DDDDDDDDDDDDDDDDDDDDDDDDDDDDDDDDDFDFFAWLADDDDLPQDDQPDAAFAEEEEAQEDDDQAAQLLLLLLLLLLQVQQRQQEYEYAYQHHHPLVVLVQVVCVVVVRYDYDDLVLVVPWQEDCAQDCVVPVTDYYPSPSQVSQLSVLSSCLNHYQKYWQDHSQKDKFFQPDRHVVVLVVVVCVVPPQAFKEKAFEWEQAQVDFDDPPVDDPPVCPLGHHGDVQGRQWIADDDPPDDTAIIIMGNSNQADGDDNRGGDDGNTDYDYDDVNGIHMYGYYHDPPPPDPSVNTDGGNSVVVCVVSSSVSSVVSCPPPSNVVVSVVVVVVVPDDDDPDDDDPDFKDKAQQADPPPPPPPDPPPDDPDLDQPCDVLLDLCCLPPPFLADKWKWWFAAPVRFIKMKIWDWDLDDPLRFIWIWMWIFGLLGIDIFIEGDDPVDFDFPCNVCQLVVGNGGPDDIDIDLDLCVSVLVSVLSLLLDALAAEEEEWEAEFPDQALLVRLQDQDHDPVSVVVLVLQADKDFLAPDQADNLPDHNHPCQQAGIFGWDADPLHTYTYLYSNRGDHDPVDSNNVSSCVRNLQHQEYEYEYDDDPPTDDDDPVNDDHPRHFKYWYWYADPVLRKIATMMMGTPQQDDFDDRQHHNNIGSDSNSVNSRVVSRRSRRVVSVCPGPVNSVVSSVVSSVSSVVVVVVCVVVVVVPPPDDDPSGHRDDDDPPPCRPVVVVSSVVSSVVSVVVSVVCVSSNRDRDDPPVVPPDDQNPPNDDDQDSDDPFDFQDWDDDPQWIWTFTCQAIWIGHRPDDIDHQAGNQFRWNDWDDDVVVQWIWTWGDDAQFIFIFIDGNVVSVVCVVVVPPHDYPVNRPLRTQPPLGQFDDKEWADDDDPWTWMWTFRWQKTWIKIFDDDPDDDDDDDDDDDDDDDGPNVRMDTDDMAGHPGGFPEWYWWDAQDPVFFIWIWTDDDFFIWIAGPVPSDIHTPDGHPHPDKAFAYWDWDDDPSWIWIFGAISFKTKIGTDSRCSPGDDDPDPDPPIDMDGHSYRDNYD

Secondary structure (DSSP, 8-state):
-------------------------------------SS-SPP----PPPS----EEEEEEEEEE-SSB--HHHHHHHHHHHHHHT--EEEEEES-B-HHHHHHHHHHHHTTSEEEEE--GGGTS-B-SSSSGGGTT-SBGGGGHHHHHHHHHHHTTTTEEEEEEE-TTEEEEESSSSSHHHHHHHHHHHSTTEEEEEEEEEEEETT----GGGS--GGGTTSSS--GGG--EEPPP-TTSPPPEEEEE-GGGEEEE-SSSEEEESSEEEEPPTTTEEEEEEES-SSSS--GGGSEE--GGGGGHHHHHHHHHHHHHSHHHHHHHHHHHHHH---TT-----S--EEEE-----TT------------------TTTS-HIIIIITTS--EEEEEEBTTS-EEEEEEEEE--STT---EEEEEEEETTEEEEEEEE-BTTBPPPHHHHHHHTT---BSS--EEE--TTHHHHHHHHHHTT--SSEEEEEEEE-TT--SHHHHHT-----HHHHHHHHHH-EEEESTT--S--TT--SSS-BTBSEEEEEEETTEEEEEEETTTS---SS-TT-HHHHHHHTT-SEEEEEE-S-TTS----GGGS--SS--EEEEEEEETTTTEEEEEEEEETTSPP-SSPPPSS-EESSHHHHHHHHHHHHHHHHHHHTTSHHHHHHHHHHHHHHHHHHHHHHHHHHTT-TT----TT-SS-PPPTTSHHHHHHHHHHHHHHHHHHHHHHHHTTSS---TTS--S----TTS---S-S---S-EEEEEEETTEEEEEETTEEEEE-TTS--EEEEETTS-EEEEEEEGGGTEEEEEE--GGG-EEEEEEHHHHHHHHHTTPPPBPTTTTSTTBPTT-TT--EEEE--SS-SS-EEEEEETTEEEEEEE-------S----------S-TTTTEEEEEEEE-SS--SEEEEE--SSTTSPPEEEEEETTEEEEEETTT--EEEEEE--SSS--EEEEEEEEETTEEEEEEEETTEEEEEE-----SSS------TT--EEE-SS--S--